Protein AF-0000000068500809 (afdb_homodimer)

Organism: Clostridioides difficile (strain 630) (NCBI:txid272563)

Solvent-accessible surface area (backbone atoms only — not comparable to full-atom values): 68711 Å² total; per-residue (Å²): 106,41,54,58,52,41,53,51,50,40,52,50,35,33,44,51,20,48,38,47,24,58,72,45,66,86,46,39,43,58,56,43,17,23,53,42,14,35,52,57,56,68,41,83,62,75,61,54,74,86,82,51,41,68,57,45,40,44,70,39,47,26,42,52,42,18,51,52,23,30,67,48,55,59,68,55,49,63,61,42,37,63,46,17,46,41,49,15,47,51,47,35,52,48,36,22,53,55,42,10,54,49,45,25,68,76,38,71,89,46,52,63,37,55,23,27,22,46,23,12,30,68,45,24,40,26,51,69,59,44,52,50,54,44,65,92,57,63,70,65,87,64,49,64,58,36,48,51,49,17,30,66,44,13,46,35,46,18,50,44,46,22,52,40,20,46,49,20,53,50,70,66,57,79,47,71,66,59,39,49,51,51,36,49,48,21,49,54,41,6,40,51,51,12,40,50,52,29,48,51,53,50,51,51,51,50,47,32,51,62,67,68,38,63,48,66,52,49,54,45,49,50,58,63,44,41,21,42,51,42,24,51,53,29,46,74,74,63,24,32,23,60,36,9,14,32,34,21,12,35,50,50,22,53,48,52,66,69,51,56,81,80,47,38,61,52,48,51,42,44,51,42,37,48,53,38,50,49,51,52,42,57,31,44,42,33,16,49,51,17,34,48,45,59,62,49,51,51,62,49,42,77,72,40,60,71,50,52,58,50,44,50,52,51,25,52,51,50,49,50,49,54,36,48,51,43,25,52,53,41,53,74,48,41,72,56,66,70,56,66,67,58,51,61,64,53,44,46,47,36,60,51,66,60,49,66,74,65,73,66,74,66,74,81,68,51,66,66,57,50,18,51,52,55,23,47,56,58,16,36,40,52,67,29,50,46,52,46,62,53,54,60,67,51,32,81,85,70,40,68,38,79,62,54,65,56,49,44,44,36,50,52,46,32,24,52,50,32,44,53,50,30,62,60,48,46,61,70,70,36,64,65,82,66,71,80,66,77,84,49,49,48,61,68,56,46,49,46,50,25,45,50,49,23,43,54,60,49,65,70,48,92,52,78,51,41,50,64,45,46,48,53,48,48,51,48,42,38,24,69,71,64,38,78,64,58,70,58,53,61,66,56,26,50,50,50,44,53,53,21,48,52,52,11,48,51,53,39,50,50,35,43,74,71,62,74,33,51,72,63,20,51,54,51,47,53,51,50,56,61,61,59,53,63,59,75,74,46,53,73,65,49,48,52,49,42,51,51,47,42,59,56,44,50,69,66,58,51,69,67,59,54,59,60,53,52,61,59,46,70,80,38,60,67,39,51,55,34,28,52,50,40,50,50,50,20,40,51,46,18,44,51,47,43,58,71,68,43,43,93,86,42,38,60,30,40,50,53,42,39,48,61,47,42,53,53,52,49,51,52,44,35,71,70,36,60,56,67,58,47,53,50,45,29,49,49,43,43,51,48,39,50,50,39,31,50,52,40,49,53,48,33,47,74,70,59,40,36,48,72,69,45,46,40,52,52,51,46,52,51,45,31,48,50,46,51,59,57,74,97,108,41,53,57,53,40,53,52,50,39,52,49,35,35,46,51,18,48,38,46,23,57,72,44,67,88,45,38,43,58,59,43,16,22,53,43,14,36,52,57,54,67,40,83,62,78,60,53,74,85,84,51,42,68,57,46,41,44,72,40,48,28,43,51,42,18,53,52,23,30,68,48,56,61,68,54,49,62,62,42,38,64,48,18,46,42,51,14,46,51,46,35,52,49,36,22,54,56,42,10,53,50,46,26,67,75,39,71,89,45,52,64,38,54,23,28,23,46,22,12,30,66,46,25,41,25,52,66,59,44,52,50,55,42,64,93,56,63,69,64,88,64,49,63,59,37,47,50,49,16,31,67,45,13,46,37,46,18,51,43,47,22,52,40,22,46,49,22,51,49,68,66,59,78,48,72,66,59,39,50,50,51,37,50,49,21,49,52,42,6,40,50,51,12,41,53,52,30,47,49,52,51,50,50,52,49,48,33,51,63,66,68,40,65,47,67,55,49,54,46,49,52,57,64,44,42,23,41,50,42,23,51,53,29,46,73,74,63,24,31,22,62,36,9,13,32,35,20,12,36,50,50,22,54,48,52,67,69,50,58,81,79,46,36,62,52,48,52,42,43,50,43,37,48,54,38,50,49,52,50,43,56,31,44,41,33,15,48,51,16,33,49,45,59,61,48,52,51,64,49,41,76,72,39,59,72,52,51,57,51,44,50,53,50,24,52,52,50,50,50,50,53,35,47,51,44,23,50,51,41,53,75,48,40,71,59,65,71,56,65,69,59,49,62,65,54,44,46,47,37,58,56,65,60,50,66,75,64,73,67,73,64,77,79,69,51,69,65,56,52,18,50,51,54,24,47,54,58,17,35,40,53,67,27,49,47,53,47,63,54,54,61,68,50,32,81,86,68,40,67,39,80,62,52,65,57,48,45,43,35,50,52,45,32,23,54,49,32,44,53,48,29,60,59,46,47,61,70,70,37,64,64,83,67,73,79,66,78,84,50,48,49,60,67,54,45,49,46,50,27,45,51,50,23,42,56,60,49,65,70,48,90,55,76,51,41,50,66,46,45,48,54,48,48,50,48,42,37,23,68,72,64,39,76,64,57,70,60,53,62,67,57,26,50,50,49,45,53,53,19,48,51,50,10,49,52,52,39,51,49,35,42,74,72,63,75,35,52,71,64,20,49,53,51,49,54,50,50,57,59,60,59,53,64,59,77,74,47,51,74,64,48,47,52,49,41,50,51,47,42,58,56,44,48,69,68,58,51,69,68,59,54,60,59,54,52,63,60,43,71,80,40,62,67,40,52,55,33,29,53,51,41,49,50,49,18,39,52,46,18,44,51,47,42,58,72,67,44,43,93,87,42,38,59,26,40,49,54,42,39,48,62,47,44,53,53,54,48,50,52,45,35,70,70,36,61,57,66,58,48,52,52,45,30,50,47,42,43,52,50,38,52,50,39,32,51,52,39,48,53,49,34,47,73,69,60,41,35,48,71,66,45,46,41,52,51,50,47,52,52,45,32,48,50,46,51,59,58,74,99

Radius of gyration: 35.89 Å; Cα contacts (8 Å, |Δi|>4): 1612; chains: 2; bounding box: 97×85×92 Å

InterPro domains:
  IPR006153 Cation/H+ exchanger, transmembrane domain [PF00999] (14-431)
  IPR018422 Cation/H+ exchanger, CPA1 family [PTHR10110] (4-666)

Nearest PDB structures (foldseek):
  8jd9-assembly1_B  TM=5.525E-01  e=4.318E-14  Arabidopsis thaliana
  8jda-assembly1_B  TM=8.285E-01  e=1.312E-09  Arabidopsis thaliana
  7dsv-assembly1_B  TM=8.008E-01  e=1.088E-09  Homo sapiens
  8pd9-assembly1_A  TM=5.130E-01  e=1.625E-12  Strongylocentrotus purpuratus
  6z3z-assembly1_A  TM=7.343E-01  e=6.519E-07  Equus caballus

Secondary structure (DSSP, 8-state):
-HHHHHHHHHHHHHHHHHHHHHHSTTS-HHHHHHHHHHHHHHSSS-------HHHHIIIIIHHHHHHHHHHS-HHHHHHTHHHHHIIIIIIHHHHHHHHHHHHHHH-TTS-HHHHHHHHHHTS---HHHHHHH-TTPPPPTTHHHHHHHHHHHHHHHHHHHHHHHHHHHHHS---HHHHHHHHHHHHHHHHHHHHHHHHHHHHHHHHHHHTT---HHHHHHHHHHHHHHHHHHHHHHTS-HHHHHHHHHHHHHHHHHHSTTT-HHHHHHHHHHHHHHHHHHHHHHHHHHHHHHHHHHHHHHTT-HHHHHHHHHHHHHHHHHHHHHHHHHHHHTHHHHH-----HHHHHHHHHTT------------HHHHHHHHHHT----HHHHHHHHTS-SB-TTSPBPTTHHHHHHHHHHHHHHHHHHHHHHHHHHH------------HHHHHHHHHHHHHHHHHT---GGGHHHHHHHHHHHHHHHH-TT----HHHHHHHHHHHHHHHHHHHHHHHHTTSS-HHHHHHHHHHHHHHHTTTSS-HHHHHHHHHHHHHHHHHHHHHHHHHHHHHHHH-HHHHHHHHHHHHHHHHHHHHHHHHT--SSSHHHHHHHHHHHHHHHHHHHHHHS-HHHHHHHHHHHHHHHHHHHHHHHHHHHHTT-S-HHHHHHHHHHHHHHHHHHHH-/-HHHHHHHHHHHHHHHHHHHHHHSTTS-HHHHHHHHHHHHHHSSS-------HHHHIIIIIHHHHHHHHHHS-HHHHHHTHHHHHIIIIIIHHHHHHHHHHHHHHH-TTS-HHHHHHHHHHTS---HHHHHHH-TTPPPPTTHHHHHHHHHHHHHHHHHHHHHHHHHHHHHS---HHHHHHHHHHHHHHHHHHHHHHHHHHHHHHHHHHHTT---HHHHHHHHHHHHHHHHHHHHHHTS-HHHHHHHHHHHHHHHHHHSTTT-HHHHHHHHHHHHHHHHHHHHHHHHHHHHHHHHHHHHHHTT-HHHHHHHHHHHHHHHHHHHHHHHHHHHHTHHHHH-----HHHHHHHHHTT------------HHHHHHHHHHT----HHHHHHHHTS-SB-TTSPBPTTHHHHHHHHHHHHHHHHHHHHHHHHHHH------------HHHHHHHHHHHHHHHHHT---GGGHHHHHHHHHHHHHHHH-TT----HHHHHHHHHHHHHHHHHHHHHHHHTTSS-HHHHHHHHHHHHHHHTTTSS-HHHHHHHHHHHHHHHHHHHHHHHHHHHHHHHH-HHHHHHHHHHHHHHHHHHHHHHHHT--SSSHHHHHHHHHHHHHHHHHHHHHHS-HHHHHHHHHHHHHHHHHHHHHHHHHHHHTT-S-HHHHHHHHHHHHHHHHHHHH-

Foldseek 3Di:
DLQVVLLVQLLVQLVVLVVVCVVVVLAFSLVSLLQSLQVSQPPPPPNDDPDDLVCLCLQFVLLLLLQLLLPQDPVLCVLQVVLLCCLQAVLLVCQLVVLLVVLCVLPVVDDSLVSSLLSLLLSAFDLVLVCRLQPVFDDPPSLNSSVSSNNSRNLLLSLLSNVLSLVCQQVVPDDVVVSVVSSVCQLVLLLVLLQVLLVVLVVVVVVCVVVVVDDLVVNLVSSSCSSSVQLVVSVVVPHRSSNSSSNSSNSNNVVCVVVVPDCVVSVVVSVVVSVVSSSSSVSSLSSNLSNCQVVLVVVVVVVPVVVLVSLLVSLVVSLVVSLVSQLVSCLVVVVSRLDSPDPVVNCVVCVVVVPPPPPPPPPPDDSNLNSNLSSLSRAHGRSSLSSLVNNDQARPVRHGRPCSSSSNSSSSSNNVVSSVSSSVVNCVSRVDPPPPPDDQDDLLRLLLVLLVQLLVVLVVPPDLLLVVLSLVSLLVNCCSVVNNPPPQPLVVLLVLLVVLLVQLLVVLVVCVVVVVADPLLNVVLVVVVVVLSVPSNDDPVVVVVVVVVVVVVCVPPVPPVVVVVVVVCVVPPVSVVRNVVSLVSSLVSSLVVLVVVDDPVNSNSSSVSNVSSSVVVVVVVCVVDVVVVSVVVSLVSNVVSLVSSLVSLVVCVVVPSHDPVSSVVSNVVSVVVVVVSVVD/DLQVVLLVQLLVQLVVLVVVCVVVVLAFSLVSLLQSLQVVLVPPPPNDDPDDLVCLCLQFVLLLLLQLLLPQDPVLCVLQVVLLCCLQAVLLVCQLVVLLVVLCVLPVVDDSLVSSLLSLLLSAFDLVLVCRLQPPFDDPPSLNSSVSSNNSRNLLLSLLSNVLSLVCLQVVPDDPVVSVVSSVCQLVLLLVLLQVLLVVLVVVVVVCVVVVVDDLVVNLVSSSCSSSVQLVVSVVVPHRSSNSSSNSSNSNNVVCVVVVPDCVVSVVVSVVVSVVSSSSSVSSLSSNLSNCQVVLVVVVVVPPVVVLVSLLVSLVVSLVVSLVSQLVSCLVCVVSRPDSPPPVVNCVVCVVVVPPPPPPPPPPDDSNLNSNLRSLSRAHGRSSLSSLVNNDQARPVRHGRPCSSSSNSSSSSNNVVSSVSSSPVNCVSRVDPPPPPDDQDDLLRLLLVLLVQLLVVLVVPPDLLLVVVSLVSLLVNCCSVVNNPPPQPLVVLLVLLVVLLVQLLVVLVVCVVVVVADPLLNVVLVVVVVVLSVPSNDDPVVVVVVVVVVVVVCVPPVPPVVVVVVVVVVPCPVSVVRNVVSLVSSLVSSLVVLVVVDDPVNSNSSSVSNVSSSVVVVVVVCVVDVVVVSVVVSLVSNVSSLVSSLVSLVVCVVVPSHDPVSSVVSNVVSVVVVVVSVVD

Structure (mmCIF, N/CA/C/O backbone):
data_AF-0000000068500809-model_v1
#
loop_
_entity.id
_entity.type
_entity.pdbx_description
1 polymer 'Na(+)/H(+) antiporter'
#
loop_
_atom_site.group_PDB
_atom_site.id
_atom_site.type_symbol
_atom_site.label_atom_id
_atom_site.label_alt_id
_atom_site.label_comp_id
_atom_sit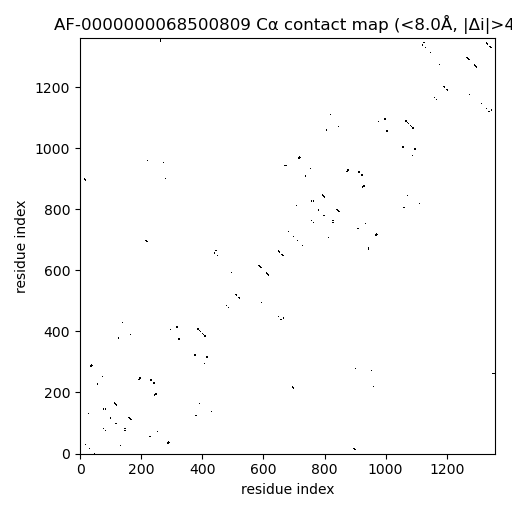e.label_asym_id
_atom_site.label_entity_id
_atom_site.label_seq_id
_atom_site.pdbx_PDB_ins_code
_atom_site.Cartn_x
_atom_site.Cartn_y
_atom_site.Cartn_z
_atom_site.occupancy
_atom_site.B_iso_or_equiv
_atom_site.auth_seq_id
_atom_site.auth_comp_id
_atom_site.auth_asym_id
_atom_site.auth_atom_id
_atom_site.pdbx_PDB_model_num
ATOM 1 N N . MET A 1 1 ? -21.094 3.062 11.344 1 70.94 1 MET A N 1
ATOM 2 C CA . MET A 1 1 ? -20.078 2.77 12.352 1 70.94 1 MET A CA 1
ATOM 3 C C . MET A 1 1 ? -19.938 1.265 12.562 1 70.94 1 MET A C 1
ATOM 5 O O . MET A 1 1 ? -18.828 0.755 12.719 1 70.94 1 MET A O 1
ATOM 9 N N . SER A 1 2 ? -21.031 0.641 12.391 1 75.81 2 SER A N 1
ATOM 10 C CA . SER A 1 2 ? -21 -0.795 12.648 1 75.81 2 SER A CA 1
ATOM 11 C C . SER A 1 2 ? -20.172 -1.526 11.594 1 75.81 2 SER A C 1
ATOM 13 O O . SER A 1 2 ? -19.391 -2.422 11.922 1 75.81 2 SER A O 1
ATOM 15 N N . ILE A 1 3 ? -20.219 -1.052 10.383 1 78.81 3 ILE A N 1
ATOM 16 C CA . ILE A 1 3 ? -19.5 -1.703 9.297 1 78.81 3 ILE A CA 1
ATOM 17 C C . ILE A 1 3 ? -18 -1.456 9.461 1 78.81 3 ILE A C 1
ATOM 19 O O . ILE A 1 3 ? -17.188 -2.357 9.234 1 78.81 3 ILE A O 1
ATOM 23 N N . LEU A 1 4 ? -17.719 -0.268 9.891 1 80.75 4 LEU A N 1
ATOM 24 C CA . LEU A 1 4 ? -16.312 0.095 10.07 1 80.75 4 LEU A CA 1
ATOM 25 C C . LEU A 1 4 ? -15.68 -0.714 11.195 1 80.75 4 LEU A C 1
ATOM 27 O O . LEU A 1 4 ? -14.547 -1.19 11.062 1 80.75 4 LEU A O 1
ATOM 31 N N . VAL A 1 5 ? -16.422 -0.906 12.25 1 83.31 5 VAL A N 1
ATOM 32 C CA . VAL A 1 5 ? -15.93 -1.656 13.398 1 83.31 5 VAL A CA 1
ATOM 33 C C . VAL A 1 5 ? -15.719 -3.117 13.008 1 83.31 5 VAL A C 1
ATOM 35 O O . VAL A 1 5 ? -14.75 -3.746 13.438 1 83.31 5 VAL A O 1
ATOM 38 N N . THR A 1 6 ? -16.656 -3.598 12.242 1 85.38 6 THR A N 1
ATOM 39 C CA . THR A 1 6 ? -16.531 -4.973 11.773 1 85.38 6 THR A CA 1
ATOM 40 C C . THR A 1 6 ? -15.297 -5.129 10.891 1 85.38 6 THR A C 1
ATOM 42 O O . THR A 1 6 ? -14.555 -6.105 11.023 1 85.38 6 THR A O 1
ATOM 45 N N . LEU A 1 7 ? -15.094 -4.188 10 1 85.88 7 LEU A N 1
ATOM 46 C CA . LEU A 1 7 ? -13.945 -4.246 9.102 1 85.88 7 LEU A CA 1
ATOM 47 C C . LEU A 1 7 ? -12.641 -4.18 9.891 1 85.88 7 LEU A C 1
ATOM 49 O O . LEU A 1 7 ? -11.688 -4.895 9.578 1 85.88 7 LEU A O 1
ATOM 53 N N . LEU A 1 8 ? -12.648 -3.379 10.898 1 87.19 8 LEU A N 1
ATOM 54 C CA . LEU A 1 8 ? -11.469 -3.271 11.758 1 87.19 8 LEU A CA 1
ATOM 55 C C . LEU A 1 8 ? -11.25 -4.555 12.547 1 87.19 8 LEU A C 1
ATOM 57 O O . LEU A 1 8 ? -10.109 -4.977 12.758 1 87.19 8 LEU A O 1
ATOM 61 N N . GLY A 1 9 ? -12.359 -5.117 13.023 1 88.81 9 GLY A N 1
ATOM 62 C CA . GLY A 1 9 ? -12.273 -6.395 13.711 1 88.81 9 GLY A CA 1
ATOM 63 C C . GLY A 1 9 ? -11.703 -7.5 12.852 1 88.81 9 GLY A C 1
ATOM 64 O O . GLY A 1 9 ? -10.883 -8.297 13.312 1 88.81 9 GLY A O 1
ATOM 65 N N . LEU A 1 10 ? -12.102 -7.504 11.609 1 91.19 10 LEU A N 1
ATOM 66 C CA . LEU A 1 10 ? -11.609 -8.508 10.68 1 91.19 10 LEU A CA 1
ATOM 67 C C . LEU A 1 10 ? -10.109 -8.328 10.422 1 91.19 10 LEU A C 1
ATOM 69 O O . LEU A 1 10 ? -9.375 -9.305 10.305 1 91.19 10 LEU A O 1
ATOM 73 N N . LEU A 1 11 ? -9.711 -7.066 10.32 1 92 11 LEU A N 1
ATOM 74 C CA . LEU A 1 11 ? -8.297 -6.781 10.109 1 92 11 LEU A CA 1
ATOM 75 C C . LEU A 1 11 ? -7.465 -7.219 11.305 1 92 11 LEU A C 1
ATOM 77 O O . LEU A 1 11 ? -6.363 -7.746 11.141 1 92 11 LEU A O 1
ATOM 81 N N . VAL A 1 12 ? -7.973 -7.027 12.477 1 92.38 12 VAL A N 1
ATOM 82 C CA . VAL A 1 12 ? -7.289 -7.445 13.703 1 92.38 12 VAL A CA 1
ATOM 83 C C . VAL A 1 12 ? -7.176 -8.969 13.734 1 92.38 12 VAL A C 1
ATOM 85 O O . VAL A 1 12 ? -6.125 -9.508 14.086 1 92.38 12 VAL A O 1
ATOM 88 N N . CYS A 1 13 ? -8.227 -9.594 13.344 1 93.94 13 CYS A N 1
ATOM 89 C CA . CYS A 1 13 ? -8.219 -11.047 13.289 1 93.94 13 CYS A CA 1
ATOM 90 C C . CYS A 1 13 ? -7.16 -11.555 12.312 1 93.94 13 CYS A C 1
ATOM 92 O O . CYS A 1 13 ? -6.48 -12.539 12.586 1 93.94 13 CYS A O 1
ATOM 94 N N . THR A 1 14 ? -7.074 -10.891 11.195 1 92.44 14 THR A N 1
ATOM 95 C CA . THR A 1 14 ? -6.09 -11.273 10.195 1 92.44 14 THR A CA 1
ATOM 96 C C . THR A 1 14 ? -4.676 -11.148 10.75 1 92.44 14 THR A C 1
ATOM 98 O O . THR A 1 14 ? -3.838 -12.023 10.531 1 92.44 14 THR A O 1
ATOM 101 N N . THR A 1 15 ? -4.398 -10.133 11.516 1 93.06 15 THR A N 1
ATOM 102 C CA . THR A 1 15 ? -3.07 -9.906 12.078 1 93.06 15 THR A CA 1
ATOM 103 C C . THR A 1 15 ? -2.771 -10.906 13.188 1 93.06 15 THR A C 1
ATOM 105 O O . THR A 1 15 ? -1.678 -11.469 13.25 1 93.06 15 THR A O 1
ATOM 108 N N . ILE A 1 16 ? -3.742 -11.188 13.984 1 93.88 16 ILE A N 1
ATOM 109 C CA . ILE A 1 16 ? -3.564 -12.125 15.086 1 93.88 16 ILE A CA 1
ATOM 110 C C . ILE A 1 16 ? -3.363 -13.539 14.539 1 93.88 16 ILE A C 1
ATOM 112 O O . ILE A 1 16 ? -2.553 -14.305 15.062 1 93.88 16 ILE A O 1
ATOM 116 N N . SER A 1 17 ? -4.141 -13.844 13.531 1 93.62 17 SER A N 1
ATOM 117 C CA . SER A 1 17 ? -4.016 -15.156 12.914 1 93.62 17 SER A CA 1
ATOM 118 C C . SER A 1 17 ? -2.604 -15.391 12.383 1 93.62 17 SER A C 1
ATOM 120 O O . SER A 1 17 ? -2.084 -16.5 12.461 1 93.62 17 SER A O 1
ATOM 122 N N . THR A 1 18 ? -2.027 -14.367 11.812 1 90.62 18 THR A N 1
ATOM 123 C CA . THR A 1 18 ? -0.674 -14.484 11.281 1 90.62 18 THR A CA 1
ATOM 124 C C . THR A 1 18 ? 0.322 -14.766 12.406 1 90.62 18 THR A C 1
ATOM 126 O O . THR A 1 18 ? 1.259 -15.547 12.227 1 90.62 18 THR A O 1
ATOM 129 N N . VAL A 1 19 ? 0.139 -14.18 13.562 1 90.62 19 VAL A N 1
ATOM 130 C CA . VAL A 1 19 ? 1 -14.406 14.719 1 90.62 19 VAL A CA 1
ATOM 131 C C . VAL A 1 19 ? 0.895 -15.867 15.164 1 90.62 19 VAL A C 1
ATOM 133 O O . VAL A 1 19 ? 1.911 -16.516 15.406 1 90.62 19 VAL A O 1
ATOM 136 N N . PHE A 1 20 ? -0.314 -16.344 15.156 1 90.94 20 PHE A N 1
ATOM 137 C CA . PHE A 1 20 ? -0.54 -17.719 15.586 1 90.94 20 PHE A CA 1
ATOM 138 C C . PHE A 1 20 ? 0.049 -18.703 14.578 1 90.94 20 PHE A C 1
ATOM 140 O O . PHE A 1 20 ? 0.59 -19.734 14.961 1 90.94 20 PHE A O 1
ATOM 147 N N . SER A 1 21 ? -0.131 -18.391 13.344 1 87.62 21 SER A N 1
ATOM 148 C CA . SER A 1 21 ? 0.376 -19.281 12.305 1 87.62 21 SER A CA 1
ATOM 149 C C . SER A 1 21 ? 1.896 -19.391 12.367 1 87.62 21 SER A C 1
ATOM 151 O O . SER A 1 21 ? 2.459 -20.438 12.039 1 87.62 21 SER A O 1
ATOM 153 N N . LYS A 1 22 ? 2.521 -18.312 12.711 1 82.12 22 LYS A N 1
ATOM 154 C CA . LYS A 1 22 ? 3.979 -18.328 12.82 1 82.12 22 LYS A CA 1
ATOM 155 C C . LYS A 1 22 ? 4.426 -19.047 14.094 1 82.12 22 LYS A C 1
ATOM 157 O O . LYS A 1 22 ? 5.469 -19.719 14.102 1 82.12 22 LYS A O 1
ATOM 162 N N . LYS A 1 23 ? 3.664 -18.875 15.086 1 84.81 23 LYS A N 1
ATOM 163 C CA . LYS A 1 23 ? 3.99 -19.547 16.344 1 84.81 23 LYS A CA 1
ATOM 164 C C . LYS A 1 23 ? 3.773 -21.047 16.234 1 84.81 23 LYS A C 1
ATOM 166 O O . LYS A 1 23 ? 4.605 -21.844 16.688 1 84.81 23 LYS A O 1
ATOM 171 N N . TRP A 1 24 ? 2.584 -21.359 15.664 1 84.31 24 TRP A N 1
ATOM 172 C CA . TRP A 1 24 ? 2.254 -22.766 15.438 1 84.31 24 TRP A CA 1
ATOM 173 C C . TRP A 1 24 ? 2.148 -23.062 13.945 1 84.31 24 TRP A C 1
ATOM 175 O O . TRP A 1 24 ? 1.054 -23.047 13.375 1 84.31 24 TRP A O 1
ATOM 185 N N . SER A 1 25 ? 3.209 -23.406 13.359 1 76.06 25 SER A N 1
ATOM 186 C CA . SER A 1 25 ? 3.332 -23.484 11.906 1 76.06 25 SER A CA 1
ATOM 187 C C . SER A 1 25 ? 2.697 -24.766 11.375 1 76.06 25 SER A C 1
ATOM 189 O O . SER A 1 25 ? 2.576 -24.953 10.164 1 76.06 25 SER A O 1
ATOM 191 N N . ASN A 1 26 ? 2.156 -25.609 12.211 1 74.44 26 ASN A N 1
ATOM 192 C CA . ASN A 1 26 ? 1.588 -26.875 11.758 1 74.44 26 ASN A CA 1
ATOM 193 C C . ASN A 1 26 ? 0.196 -26.688 11.164 1 74.44 26 ASN A C 1
ATOM 195 O O . ASN A 1 26 ? -0.292 -27.547 10.43 1 74.44 26 ASN A O 1
ATOM 199 N N . ILE A 1 27 ? -0.386 -25.594 11.531 1 81.56 27 ILE A N 1
ATOM 200 C CA . ILE A 1 27 ? -1.729 -25.312 11.039 1 81.56 27 ILE A CA 1
ATOM 201 C C . ILE A 1 27 ? -1.672 -24.172 10.016 1 81.56 27 ILE A C 1
ATOM 203 O O . ILE A 1 27 ? -1.026 -23.156 10.242 1 81.56 27 ILE A O 1
ATOM 207 N N . PRO A 1 28 ? -2.32 -24.422 8.906 1 80.38 28 PRO A N 1
ATOM 208 C CA . PRO A 1 28 ? -2.311 -23.391 7.867 1 80.38 28 PRO A CA 1
ATOM 209 C C . PRO A 1 28 ? -2.934 -22.078 8.336 1 80.38 28 PRO A C 1
ATOM 211 O O . PRO A 1 28 ? -3.871 -22.094 9.133 1 80.38 28 PRO A O 1
ATOM 214 N N . LEU A 1 29 ? -2.469 -21 7.848 1 86.19 29 LEU A N 1
ATOM 215 C CA . LEU A 1 29 ? -2.904 -19.641 8.18 1 86.19 29 LEU A CA 1
ATOM 216 C C . LEU A 1 29 ? -4.41 -19.5 7.988 1 86.19 29 LEU A C 1
ATOM 218 O O . LEU A 1 29 ? -5.086 -18.875 8.805 1 86.19 29 LEU A O 1
ATOM 222 N N . ALA A 1 30 ? -4.992 -20.125 6.996 1 84 30 ALA A N 1
ATOM 223 C CA . ALA A 1 30 ? -6.402 -20 6.641 1 84 30 ALA A CA 1
ATOM 224 C C . ALA A 1 30 ? -7.301 -20.5 7.766 1 84 30 ALA A C 1
ATOM 226 O O . ALA A 1 30 ? -8.359 -19.922 8.031 1 84 30 ALA A O 1
ATOM 227 N N . ILE A 1 31 ? -6.891 -21.516 8.438 1 87.25 31 ILE A N 1
ATOM 228 C CA . ILE A 1 31 ? -7.695 -22.094 9.5 1 87.25 31 ILE A CA 1
ATOM 229 C C . ILE A 1 31 ? -7.734 -21.141 10.695 1 87.25 31 ILE A C 1
ATOM 231 O O . ILE A 1 31 ? -8.789 -20.953 11.305 1 87.25 31 ILE A O 1
ATOM 235 N N . TYR A 1 32 ? -6.598 -20.609 11.008 1 91.38 32 TYR A N 1
ATOM 236 C CA . TYR A 1 32 ? -6.57 -19.625 12.086 1 91.38 32 TYR A CA 1
ATOM 237 C C . TYR A 1 32 ? -7.484 -18.453 11.781 1 91.38 32 TYR A C 1
ATOM 239 O O . TYR A 1 32 ? -8.188 -17.938 12.664 1 91.38 32 TYR A O 1
ATOM 247 N N . GLN A 1 33 ? -7.453 -18.016 10.547 1 91.25 33 GLN A N 1
ATOM 248 C CA . GLN A 1 33 ? -8.273 -16.891 10.125 1 91.25 33 GLN A CA 1
ATOM 249 C C . GLN A 1 33 ? -9.758 -17.203 10.25 1 91.25 33 GLN A C 1
ATOM 251 O O . GLN A 1 33 ? -10.539 -16.391 10.75 1 91.25 33 GLN A O 1
ATOM 256 N N . ILE A 1 34 ? -10.117 -18.375 9.891 1 89.62 34 ILE A N 1
ATOM 257 C CA . ILE A 1 34 ? -11.516 -18.781 9.945 1 89.62 34 ILE A CA 1
ATOM 258 C C . ILE A 1 34 ? -11.961 -18.906 11.398 1 89.62 34 ILE A C 1
ATOM 260 O O . ILE A 1 34 ? -13.031 -18.406 11.773 1 89.62 34 ILE A O 1
ATOM 264 N N . VAL A 1 35 ? -11.172 -19.484 12.25 1 93 35 VAL A N 1
ATOM 265 C CA . VAL A 1 35 ? -11.508 -19.688 13.656 1 93 35 VAL A CA 1
ATOM 266 C C . VAL A 1 35 ? -11.672 -18.328 14.336 1 93 35 VAL A C 1
ATOM 268 O O . VAL A 1 35 ? -12.633 -18.125 15.086 1 93 35 VAL A O 1
ATOM 271 N N . LEU A 1 36 ? -10.789 -17.484 14.055 1 94.5 36 LEU A N 1
ATOM 272 C CA . LEU A 1 36 ? -10.875 -16.172 14.672 1 94.5 36 LEU A CA 1
ATOM 273 C C . LEU A 1 36 ? -12.078 -15.391 14.141 1 94.5 36 LEU A C 1
ATOM 275 O O . LEU A 1 36 ? -12.672 -14.594 14.859 1 94.5 36 LEU A O 1
ATOM 279 N N . GLY A 1 37 ? -12.391 -15.562 12.867 1 92.06 37 GLY A N 1
ATOM 280 C CA . GLY A 1 37 ? -13.617 -14.984 12.328 1 92.06 37 GLY A CA 1
ATOM 281 C C . GLY A 1 37 ? -14.867 -15.453 13.047 1 92.06 37 GLY A C 1
ATOM 282 O O . GLY A 1 37 ? -15.773 -14.664 13.312 1 92.06 37 GLY A O 1
ATOM 283 N N . ILE A 1 38 ? -14.844 -16.703 13.414 1 90.81 38 ILE A N 1
ATOM 284 C CA . ILE A 1 38 ? -15.961 -17.281 14.156 1 90.81 38 ILE A CA 1
ATOM 285 C C . ILE A 1 38 ? -16.047 -16.641 15.539 1 90.81 38 ILE A C 1
ATOM 287 O O . ILE A 1 38 ? -17.125 -16.25 15.984 1 90.81 38 ILE A O 1
ATOM 291 N N . ILE A 1 39 ? -14.922 -16.531 16.109 1 93.19 39 ILE A N 1
ATOM 292 C CA . ILE A 1 39 ? -14.867 -15.961 17.453 1 93.19 39 ILE A CA 1
ATOM 293 C C . ILE A 1 39 ? -15.352 -14.516 17.422 1 93.19 39 ILE A C 1
ATOM 295 O O . ILE A 1 39 ? -16.078 -14.07 18.312 1 93.19 39 ILE A O 1
ATOM 299 N N . LEU A 1 40 ? -14.969 -13.812 16.375 1 90.38 40 LEU A N 1
ATOM 300 C CA . LEU A 1 40 ? -15.375 -12.422 16.234 1 90.38 40 LEU A CA 1
ATOM 301 C C . LEU A 1 40 ? -16.891 -12.305 16.125 1 90.38 40 LEU A C 1
ATOM 303 O O . LEU A 1 40 ? -17.484 -11.352 16.625 1 90.38 40 LEU A O 1
ATOM 307 N N . SER A 1 41 ? -17.484 -13.188 15.492 1 87.75 41 SER A N 1
ATOM 308 C CA . SER A 1 41 ? -18.922 -13.164 15.266 1 87.75 41 SER A CA 1
ATOM 309 C C . SER A 1 41 ? -19.703 -13.43 16.547 1 87.75 41 SER A C 1
ATOM 311 O O . SER A 1 41 ? -20.828 -12.977 16.719 1 87.75 41 SER A O 1
ATOM 313 N N . ILE A 1 42 ? -19.141 -14.133 17.406 1 86.12 42 ILE A N 1
ATOM 314 C CA . ILE A 1 42 ? -19.812 -14.531 18.625 1 86.12 42 ILE A CA 1
ATOM 315 C C . ILE A 1 42 ? -19.625 -13.461 19.703 1 86.12 42 ILE A C 1
ATOM 317 O O . ILE A 1 42 ? -20.438 -13.328 20.609 1 86.12 42 ILE A O 1
ATOM 321 N N . LEU A 1 43 ? -18.625 -12.648 19.5 1 83.31 43 LEU A N 1
ATOM 322 C CA . LEU A 1 43 ? -18.375 -11.586 20.469 1 83.31 43 LEU A CA 1
ATOM 323 C C . LEU A 1 43 ? -19.516 -10.594 20.5 1 83.31 43 LEU A C 1
ATOM 325 O O . LEU A 1 43 ? -20.156 -10.352 19.484 1 83.31 43 LEU A O 1
ATOM 329 N N . PRO A 1 44 ? -19.938 -10.148 21.531 1 68.38 44 PRO A N 1
ATOM 330 C CA . PRO A 1 44 ? -21.125 -9.328 21.734 1 68.38 44 PRO A CA 1
ATOM 331 C C . PRO A 1 44 ? -21.016 -7.941 21.109 1 68.38 44 PRO A C 1
ATOM 333 O O . PRO A 1 44 ? -21.922 -7.117 21.25 1 68.38 44 PRO A O 1
ATOM 336 N N . PHE A 1 45 ? -20.047 -7.758 20.406 1 65.25 45 PHE A N 1
ATOM 337 C CA . PHE A 1 45 ? -20 -6.43 19.812 1 65.25 45 PHE A CA 1
ATOM 338 C C . PHE A 1 45 ? -20.875 -6.359 18.578 1 65.25 45 PHE A C 1
ATOM 340 O O . PHE A 1 45 ? -21.062 -7.359 17.875 1 65.25 45 PHE A O 1
ATOM 347 N N . LYS A 1 46 ? -22.031 -5.715 18.672 1 61.69 46 LYS A N 1
ATOM 348 C CA . LYS A 1 46 ? -23.031 -5.59 17.609 1 61.69 46 LYS A CA 1
ATOM 349 C C . LYS A 1 46 ? -22.391 -5.398 16.25 1 61.69 46 LYS A C 1
ATOM 351 O O . LYS A 1 46 ? -22.406 -4.297 15.695 1 61.69 46 LYS A O 1
ATOM 356 N N . PHE A 1 47 ? -21.672 -6.504 15.914 1 64.69 47 PHE A N 1
ATOM 357 C CA . PHE A 1 47 ? -21.109 -6.445 14.57 1 64.69 47 PHE A CA 1
ATOM 358 C C . PHE A 1 47 ? -22.156 -6.766 13.523 1 64.69 47 PHE A C 1
ATOM 360 O O . PHE A 1 47 ? -22.891 -7.746 13.648 1 64.69 47 PHE A O 1
ATOM 367 N N . SER A 1 48 ? -22.922 -5.746 13 1 63.78 48 SER A N 1
ATOM 368 C CA . SER A 1 48 ? -23.844 -6.047 11.922 1 63.78 48 SER A CA 1
ATOM 369 C C . SER A 1 48 ? -23.188 -5.875 10.555 1 63.78 48 SER A C 1
ATOM 371 O O . SER A 1 48 ? -22.5 -4.879 10.32 1 63.78 48 SER A O 1
ATOM 373 N N . PHE A 1 49 ? -22.891 -7.023 9.969 1 64.19 49 PHE A N 1
ATOM 374 C CA . PHE A 1 49 ? -22.297 -6.938 8.641 1 64.19 49 PHE A CA 1
ATOM 375 C C . PHE A 1 49 ? -23.312 -7.293 7.562 1 64.19 49 PHE A C 1
ATOM 377 O O . PHE A 1 49 ? -23.828 -8.406 7.543 1 64.19 49 PHE A O 1
ATOM 384 N N . SER A 1 50 ? -23.906 -6.152 7.004 1 69.31 50 SER A N 1
ATOM 385 C CA . SER A 1 50 ? -24.688 -6.457 5.812 1 69.31 50 SER A CA 1
ATOM 386 C C . SER A 1 50 ? -23.797 -6.832 4.637 1 69.31 50 SER A C 1
ATOM 388 O O . SER A 1 50 ? -23.203 -5.957 3.994 1 69.31 50 SER A O 1
ATOM 390 N N . PHE A 1 51 ? -23.641 -8.156 4.453 1 70.62 51 PHE A N 1
ATOM 391 C CA . PHE A 1 51 ? -22.766 -8.688 3.41 1 70.62 51 PHE A CA 1
ATOM 392 C C . PHE A 1 51 ? -23.375 -8.453 2.029 1 70.62 51 PHE A C 1
ATOM 394 O O . PHE A 1 51 ? -24.5 -8.875 1.764 1 70.62 51 PHE A O 1
ATOM 401 N N . ASN A 1 52 ? -22.781 -7.59 1.244 1 78.06 52 ASN A N 1
ATOM 402 C CA . ASN A 1 52 ? -23.141 -7.43 -0.159 1 78.06 52 ASN A CA 1
ATOM 403 C C . ASN A 1 52 ? -22.188 -8.172 -1.079 1 78.06 52 ASN A C 1
ATOM 405 O O . ASN A 1 52 ? -21.047 -7.75 -1.267 1 78.06 52 ASN A O 1
ATOM 409 N N . PRO A 1 53 ? -22.641 -9.328 -1.662 1 76 53 PRO A N 1
ATOM 410 C CA . PRO A 1 53 ? -21.75 -10.164 -2.479 1 76 53 PRO A CA 1
ATOM 411 C C . PRO A 1 53 ? -21.125 -9.406 -3.645 1 76 53 PRO A C 1
ATOM 413 O O . PRO A 1 53 ? -19.984 -9.68 -4.02 1 76 53 PRO A O 1
ATOM 416 N N . GLU A 1 54 ? -21.891 -8.5 -4.215 1 78.56 54 GLU A N 1
ATOM 417 C CA . GLU A 1 54 ? -21.375 -7.758 -5.355 1 78.56 54 GLU A CA 1
ATOM 418 C C . GLU A 1 54 ? -20.172 -6.895 -4.957 1 78.56 54 GLU A C 1
ATOM 420 O O . GLU A 1 54 ? -19.172 -6.84 -5.676 1 78.56 54 GLU A O 1
ATOM 425 N N . ILE A 1 55 ? -20.297 -6.293 -3.795 1 82.75 55 ILE A N 1
ATOM 426 C CA . ILE A 1 55 ? -19.219 -5.445 -3.301 1 82.75 55 ILE A CA 1
ATOM 427 C C . ILE A 1 55 ? -18 -6.301 -2.951 1 82.75 55 ILE A C 1
ATOM 429 O O . ILE A 1 55 ? -16.859 -5.898 -3.184 1 82.75 55 ILE A O 1
ATOM 433 N N . PHE A 1 56 ? -18.297 -7.441 -2.465 1 82.44 56 PHE A N 1
ATOM 434 C CA . PHE A 1 56 ? -17.234 -8.359 -2.084 1 82.44 56 PHE A CA 1
ATOM 435 C C . PHE A 1 56 ? -16.438 -8.805 -3.307 1 82.44 56 PHE A C 1
ATOM 437 O O . PHE A 1 56 ? -15.211 -8.828 -3.273 1 82.44 56 PHE A O 1
ATOM 444 N N . VAL A 1 57 ? -17.141 -9.109 -4.344 1 82.12 57 VAL A N 1
ATOM 445 C CA . VAL A 1 57 ? -16.469 -9.586 -5.547 1 82.12 57 VAL A CA 1
ATOM 446 C C . VAL A 1 57 ? -15.672 -8.453 -6.18 1 82.12 57 VAL A C 1
ATOM 448 O O . VAL A 1 57 ? -14.5 -8.633 -6.535 1 82.12 57 VAL A O 1
ATOM 451 N N . ILE A 1 58 ? -16.234 -7.293 -6.223 1 87 58 ILE A N 1
ATOM 452 C CA . ILE A 1 58 ? -15.625 -6.16 -6.906 1 87 58 ILE A CA 1
ATOM 453 C C . ILE A 1 58 ? -14.422 -5.668 -6.105 1 87 58 ILE A C 1
ATOM 455 O O . ILE A 1 58 ? -13.367 -5.379 -6.676 1 87 58 ILE A O 1
ATOM 459 N N . CYS A 1 59 ? -14.539 -5.637 -4.777 1 88.12 59 CYS A N 1
ATOM 460 C CA . CYS A 1 59 ? -13.531 -4.965 -3.965 1 88.12 59 CYS A CA 1
ATOM 461 C C . CYS A 1 59 ? -12.469 -5.945 -3.484 1 88.12 59 CYS A C 1
ATOM 463 O O . CYS A 1 59 ? -11.344 -5.551 -3.17 1 88.12 59 CYS A O 1
ATOM 465 N N . ILE A 1 60 ? -12.797 -7.223 -3.449 1 88.06 60 ILE A N 1
ATOM 466 C CA . ILE A 1 60 ? -11.859 -8.164 -2.838 1 88.06 60 ILE A CA 1
ATOM 467 C C . ILE A 1 60 ? -11.391 -9.172 -3.881 1 88.06 60 ILE A C 1
ATOM 469 O O . ILE A 1 60 ? -10.195 -9.281 -4.156 1 88.06 60 ILE A O 1
ATOM 473 N N . ILE A 1 61 ? -12.258 -9.781 -4.59 1 84.12 61 ILE A N 1
ATOM 474 C CA . ILE A 1 61 ? -11.93 -10.891 -5.477 1 84.12 61 ILE A CA 1
ATOM 475 C C . ILE A 1 61 ? -11.289 -10.352 -6.754 1 84.12 61 ILE A C 1
ATOM 477 O O . ILE A 1 61 ? -10.273 -10.883 -7.215 1 84.12 61 ILE A O 1
ATOM 481 N N . ALA A 1 62 ? -11.898 -9.32 -7.324 1 90.19 62 ALA A N 1
ATOM 482 C CA . ALA A 1 62 ? -11.422 -8.773 -8.594 1 90.19 62 ALA A CA 1
ATOM 483 C C . ALA A 1 62 ? -9.961 -8.336 -8.484 1 90.19 62 ALA A C 1
ATOM 485 O O . ALA A 1 62 ? -9.125 -8.734 -9.297 1 90.19 62 ALA A O 1
ATOM 486 N N . PRO A 1 63 ? -9.641 -7.602 -7.434 1 92.5 63 PRO A N 1
ATOM 487 C CA . PRO A 1 63 ? -8.234 -7.215 -7.316 1 92.5 63 PRO A CA 1
ATOM 488 C C . PRO A 1 63 ? -7.312 -8.406 -7.102 1 92.5 63 PRO A C 1
ATOM 490 O O . PRO A 1 63 ? -6.18 -8.414 -7.598 1 92.5 63 PRO A O 1
ATOM 493 N N . LEU A 1 64 ? -7.723 -9.359 -6.348 1 87.88 64 LEU A N 1
ATOM 494 C CA . LEU A 1 64 ? -6.91 -10.539 -6.102 1 87.88 64 LEU A CA 1
ATOM 495 C C . LEU A 1 64 ? -6.637 -11.289 -7.402 1 87.88 64 LEU A C 1
ATOM 497 O O . LEU A 1 64 ? -5.496 -11.68 -7.672 1 87.88 64 LEU A O 1
ATOM 501 N N . LEU A 1 65 ? -7.645 -11.438 -8.203 1 87.06 65 LEU A N 1
ATOM 502 C CA . LEU A 1 65 ? -7.516 -12.141 -9.469 1 87.06 65 LEU A CA 1
ATOM 503 C C . LEU A 1 65 ? -6.645 -11.344 -10.438 1 87.06 65 LEU A C 1
ATOM 505 O O . LEU A 1 65 ? -5.891 -11.93 -11.227 1 87.06 65 LEU A O 1
ATOM 509 N N . PHE A 1 66 ? -6.801 -10.023 -10.43 1 92.38 66 PHE A N 1
ATOM 510 C CA . PHE A 1 66 ? -5.969 -9.156 -11.258 1 92.38 66 PHE A CA 1
ATOM 511 C C . PHE A 1 66 ? -4.496 -9.336 -10.914 1 92.38 66 PHE A C 1
ATOM 513 O O . PHE A 1 66 ? -3.654 -9.445 -11.812 1 92.38 66 PHE A O 1
ATOM 520 N N . SER A 1 67 ? -4.266 -9.359 -9.594 1 90.06 67 SER A N 1
ATOM 521 C CA . SER A 1 67 ? -2.891 -9.523 -9.133 1 90.06 67 SER A CA 1
ATOM 522 C C . SER A 1 67 ? -2.33 -10.883 -9.531 1 90.06 67 SER A C 1
ATOM 524 O O . SER A 1 67 ? -1.176 -10.984 -9.945 1 90.06 67 SER A O 1
ATOM 526 N N . GLU A 1 68 ? -3.074 -11.938 -9.422 1 84.31 68 GLU A N 1
ATOM 527 C CA . GLU A 1 68 ? -2.646 -13.281 -9.82 1 84.31 68 GLU A CA 1
ATOM 528 C C . GLU A 1 68 ? -2.375 -13.352 -11.32 1 84.31 68 GLU A C 1
ATOM 530 O O . GLU A 1 68 ? -1.418 -14 -11.75 1 84.31 68 GLU A O 1
ATOM 535 N N . GLY A 1 69 ? -3.236 -12.703 -12.062 1 86 69 GLY A N 1
ATOM 536 C CA . GLY A 1 69 ? -3.043 -12.664 -13.508 1 86 69 GLY A CA 1
ATOM 537 C C . GLY A 1 69 ? -1.792 -11.914 -13.922 1 86 69 GLY A C 1
ATOM 538 O O . GLY A 1 69 ? -1.104 -12.32 -14.859 1 86 69 GLY A O 1
ATOM 539 N N . GLN A 1 70 ? -1.578 -10.922 -13.18 1 88.38 70 GLN A N 1
ATOM 540 C CA . GLN A 1 70 ? -0.408 -10.109 -13.484 1 88.38 70 GLN A CA 1
ATOM 541 C C . GLN A 1 70 ? 0.883 -10.859 -13.172 1 88.38 70 GLN A C 1
ATOM 543 O O . GLN A 1 70 ? 1.91 -10.633 -13.82 1 88.38 70 GLN A O 1
ATOM 548 N N . ASN A 1 71 ? 0.899 -11.75 -12.258 1 83 71 ASN A N 1
ATOM 549 C CA . ASN A 1 71 ? 2.125 -12.375 -11.766 1 83 71 ASN A CA 1
ATOM 550 C C . ASN A 1 71 ? 2.32 -13.766 -12.359 1 83 71 ASN A C 1
ATOM 552 O O . ASN A 1 71 ? 3.355 -14.398 -12.141 1 83 71 ASN A O 1
ATOM 556 N N . VAL A 1 72 ? 1.388 -14.172 -13.039 1 78.81 72 VAL A N 1
ATOM 557 C CA . VAL A 1 72 ? 1.5 -15.492 -13.633 1 78.81 72 VAL A CA 1
ATOM 558 C C . VAL A 1 72 ? 2.477 -15.453 -14.812 1 78.81 72 VAL A C 1
ATOM 560 O O . VAL A 1 72 ? 2.494 -14.492 -15.578 1 78.81 72 VAL A O 1
ATOM 563 N N . SER A 1 73 ? 3.355 -16.484 -14.828 1 76.94 73 SER A N 1
ATOM 564 C CA . SER A 1 73 ? 4.301 -16.594 -15.93 1 76.94 73 SER A CA 1
ATOM 565 C C . SER A 1 73 ? 3.588 -16.938 -17.234 1 76.94 73 SER A C 1
ATOM 567 O O . SER A 1 73 ? 2.984 -18 -17.359 1 76.94 73 SER A O 1
ATOM 569 N N . ARG A 1 74 ? 3.654 -16.141 -18.094 1 74.38 74 ARG A N 1
ATOM 570 C CA . ARG A 1 74 ? 3.016 -16.375 -19.391 1 74.38 74 ARG A CA 1
ATOM 571 C C . ARG A 1 74 ? 3.617 -17.594 -20.094 1 74.38 74 ARG A C 1
ATOM 573 O O . ARG A 1 74 ? 2.898 -18.375 -20.719 1 74.38 74 ARG A O 1
ATOM 580 N N . LYS A 1 75 ? 4.949 -17.641 -19.938 1 69.94 75 LYS A N 1
ATOM 581 C CA . LYS A 1 75 ? 5.648 -18.766 -20.547 1 69.94 75 LYS A CA 1
ATOM 582 C C . LYS A 1 75 ? 5.137 -20.094 -20.016 1 69.94 75 LYS A C 1
ATOM 584 O O . LYS A 1 75 ? 4.84 -21.016 -20.781 1 69.94 75 LYS A O 1
ATOM 589 N N . GLU A 1 76 ? 4.906 -20.062 -18.812 1 76.69 76 GLU A N 1
ATOM 590 C CA . GLU A 1 76 ? 4.445 -21.297 -18.188 1 76.69 76 GLU A CA 1
ATOM 591 C C . GLU A 1 76 ? 2.979 -21.578 -18.516 1 76.69 76 GLU A C 1
ATOM 593 O O . GLU A 1 76 ? 2.584 -22.719 -18.703 1 76.69 76 GLU A O 1
ATOM 598 N N . LEU A 1 77 ? 2.234 -20.516 -18.625 1 81.25 77 LEU A N 1
ATOM 599 C CA . LEU A 1 77 ? 0.817 -20.656 -18.938 1 81.25 77 LEU A CA 1
ATOM 600 C C . LEU A 1 77 ? 0.621 -21.234 -20.344 1 81.25 77 LEU A C 1
ATOM 602 O O . LEU A 1 77 ? -0.26 -22.062 -20.547 1 81.25 77 LEU A O 1
ATOM 606 N N . LEU A 1 78 ? 1.521 -20.828 -21.172 1 77.56 78 LEU A N 1
ATOM 607 C CA . LEU A 1 78 ? 1.4 -21.266 -22.547 1 77.56 78 LEU A CA 1
ATOM 608 C C . LEU A 1 78 ? 1.991 -22.656 -22.719 1 77.56 78 LEU A C 1
ATOM 610 O O . LEU A 1 78 ? 1.472 -23.469 -23.5 1 77.56 78 LEU A O 1
ATOM 614 N N . GLU A 1 79 ? 3.086 -22.906 -22 1 77.12 79 GLU A N 1
ATOM 615 C CA . GLU A 1 79 ? 3.725 -24.219 -22.062 1 77.12 79 GLU A CA 1
ATOM 616 C C . GLU A 1 79 ? 2.836 -25.281 -21.453 1 77.12 79 GLU A C 1
ATOM 618 O O . GLU A 1 79 ? 2.803 -26.422 -21.922 1 77.12 79 GLU A O 1
ATOM 623 N N . LEU A 1 80 ? 2.092 -24.922 -20.453 1 86.44 80 LEU A N 1
ATOM 624 C CA . LEU A 1 80 ? 1.257 -25.875 -19.734 1 86.44 80 LEU A CA 1
ATOM 625 C C . LEU A 1 80 ? -0.222 -25.609 -20 1 86.44 80 LEU A C 1
ATOM 627 O O . LEU A 1 80 ? -1.058 -25.797 -19.109 1 86.44 80 LEU A O 1
ATOM 631 N N . ARG A 1 81 ? -0.56 -25.172 -21.172 1 86.44 81 ARG A N 1
ATOM 632 C CA . ARG A 1 81 ? -1.923 -24.75 -21.484 1 86.44 81 ARG A CA 1
ATOM 633 C C . ARG A 1 81 ? -2.875 -25.953 -21.453 1 86.44 81 ARG A C 1
ATOM 635 O O . ARG A 1 81 ? -4.023 -25.828 -21.031 1 86.44 81 ARG A O 1
ATOM 642 N N . LYS A 1 82 ? -2.428 -27.062 -21.859 1 85.88 82 LYS A N 1
ATOM 643 C CA . LYS A 1 82 ? -3.311 -28.219 -21.984 1 85.88 82 LYS A CA 1
ATOM 644 C C . LYS A 1 82 ? -3.771 -28.688 -20.609 1 85.88 82 LYS A C 1
ATOM 646 O O . LYS A 1 82 ? -4.973 -28.781 -20.344 1 85.88 82 LYS A O 1
ATOM 651 N N . PRO A 1 83 ? -2.811 -29 -19.766 1 89.88 83 PRO A N 1
ATOM 652 C CA . PRO A 1 83 ? -3.271 -29.438 -18.438 1 89.88 83 PRO A CA 1
ATOM 653 C C . PRO A 1 83 ? -4.07 -28.359 -17.719 1 89.88 83 PRO A C 1
ATOM 655 O O . PRO A 1 83 ? -5.023 -28.672 -17 1 89.88 83 PRO A O 1
ATOM 658 N N . ILE A 1 84 ? -3.795 -27.172 -17.906 1 91 84 ILE A N 1
ATOM 659 C CA . ILE A 1 84 ? -4.473 -26.062 -17.219 1 91 84 ILE A CA 1
ATOM 660 C C . ILE A 1 84 ? -5.906 -25.953 -17.734 1 91 84 ILE A C 1
ATOM 662 O O . ILE A 1 84 ? -6.848 -25.859 -16.953 1 91 84 ILE A O 1
ATOM 666 N N . LEU A 1 85 ? -6.113 -26.031 -19.031 1 87.81 85 LEU A N 1
ATOM 667 C CA . LEU A 1 85 ? -7.445 -25.906 -19.625 1 87.81 85 LEU A CA 1
ATOM 668 C C . LEU A 1 85 ? -8.305 -27.125 -19.281 1 87.81 85 LEU A C 1
ATOM 670 O O . LEU A 1 85 ? -9.516 -27 -19.094 1 87.81 85 LEU A O 1
ATOM 674 N N . LEU A 1 86 ? -7.637 -28.234 -19.219 1 90.81 86 LEU A N 1
ATOM 675 C CA . LEU A 1 86 ? -8.367 -29.453 -18.859 1 90.81 86 LEU A CA 1
ATOM 676 C C . LEU A 1 86 ? -8.891 -29.375 -17.438 1 90.81 86 LEU A C 1
ATOM 678 O O . LEU A 1 86 ? -10.016 -29.781 -17.156 1 90.81 86 LEU A O 1
ATOM 682 N N . LEU A 1 87 ? -8.094 -28.844 -16.625 1 91.88 87 LEU A N 1
ATOM 683 C CA . LEU A 1 87 ? -8.508 -28.719 -15.234 1 91.88 87 LEU A CA 1
ATOM 684 C C . LEU A 1 87 ? -9.469 -27.547 -15.047 1 91.88 87 LEU A C 1
ATOM 686 O O . LEU A 1 87 ? -10.461 -27.672 -14.32 1 91.88 87 LEU A O 1
ATOM 690 N N . ALA A 1 88 ? -9.219 -26.453 -15.688 1 89.5 88 ALA A N 1
ATOM 691 C CA . ALA A 1 88 ? -9.953 -25.203 -15.453 1 89.5 88 ALA A CA 1
ATOM 692 C C . ALA A 1 88 ? -11.336 -25.266 -16.109 1 89.5 88 ALA A C 1
ATOM 694 O O . ALA A 1 88 ? -12.305 -24.719 -15.57 1 89.5 88 ALA A O 1
ATOM 695 N N . PHE A 1 89 ? -11.445 -25.906 -17.25 1 85.81 89 PHE A N 1
ATOM 696 C CA . PHE A 1 89 ? -12.711 -25.953 -17.969 1 85.81 89 PHE A CA 1
ATOM 697 C C . PHE A 1 89 ? -13.273 -27.359 -17.984 1 85.81 89 PHE A C 1
ATOM 699 O O . PHE A 1 89 ? -14.406 -27.594 -17.562 1 85.81 89 PHE A O 1
ATOM 706 N N . GLY A 1 90 ? -12.43 -28.281 -18.422 1 87.81 90 GLY A N 1
ATOM 707 C CA . GLY A 1 90 ? -12.883 -29.672 -18.516 1 87.81 90 GLY A CA 1
ATOM 708 C C . GLY A 1 90 ? -13.367 -30.219 -17.188 1 87.81 90 GLY A C 1
ATOM 709 O O . GLY A 1 90 ? -14.5 -30.703 -17.094 1 87.81 90 GLY A O 1
ATOM 710 N N . LEU A 1 91 ? -12.547 -30.172 -16.219 1 92.19 91 LEU A N 1
ATOM 711 C CA . LEU A 1 91 ? -12.883 -30.719 -14.906 1 92.19 91 LEU A CA 1
ATOM 712 C C . LEU A 1 91 ? -14.07 -29.969 -14.297 1 92.19 91 LEU A C 1
ATOM 714 O O . LEU A 1 91 ? -14.922 -30.578 -13.656 1 92.19 91 LEU A O 1
ATOM 718 N N . VAL A 1 92 ? -14.164 -28.625 -14.445 1 89.88 92 VAL A N 1
ATOM 719 C CA . VAL A 1 92 ? -15.25 -27.828 -13.891 1 89.88 92 VAL A CA 1
ATOM 720 C C . VAL A 1 92 ? -16.578 -28.25 -14.516 1 89.88 92 VAL A C 1
ATOM 722 O O . VAL A 1 92 ? -17.578 -28.438 -13.812 1 89.88 92 VAL A O 1
ATOM 725 N N . LEU A 1 93 ? -16.625 -28.453 -15.805 1 86.69 93 LEU A N 1
ATOM 726 C CA . LEU A 1 93 ? -17.844 -28.844 -16.5 1 86.69 93 LEU A CA 1
ATOM 727 C C . LEU A 1 93 ? -18.297 -30.219 -16.047 1 86.69 93 LEU A C 1
ATOM 729 O O . LEU A 1 93 ? -19.484 -30.422 -15.773 1 86.69 93 LEU A O 1
ATOM 733 N N . ILE A 1 94 ? -17.359 -31.094 -15.945 1 90.25 94 ILE A N 1
ATOM 734 C CA . ILE A 1 94 ? -17.703 -32.438 -15.523 1 90.25 94 ILE A CA 1
ATOM 735 C C . ILE A 1 94 ? -18.172 -32.438 -14.062 1 90.25 94 ILE A C 1
ATOM 737 O O . ILE A 1 94 ? -19.062 -33.188 -13.68 1 90.25 94 ILE A O 1
ATOM 741 N N . THR A 1 95 ? -17.547 -31.625 -13.266 1 92.38 95 THR A N 1
ATOM 742 C CA . THR A 1 95 ? -17.922 -31.516 -11.859 1 92.38 95 THR A CA 1
ATOM 743 C C . THR A 1 95 ? -19.328 -30.938 -11.719 1 92.38 95 THR A C 1
ATOM 745 O O . THR A 1 95 ? -20.094 -31.375 -10.859 1 92.38 95 THR A O 1
ATOM 748 N N . VAL A 1 96 ? -19.641 -29.938 -12.508 1 90.12 96 VAL A N 1
ATOM 749 C CA . VAL A 1 96 ? -20.953 -29.312 -12.43 1 90.12 96 VAL A CA 1
ATOM 750 C C . VAL A 1 96 ? -22.016 -30.312 -12.875 1 90.12 96 VAL A C 1
ATOM 752 O O . VAL A 1 96 ? -23.062 -30.453 -12.227 1 90.12 96 VAL A O 1
ATOM 755 N N . PHE A 1 97 ? -21.75 -31.094 -13.922 1 88.69 97 PHE A N 1
ATOM 756 C CA . PHE A 1 97 ? -22.734 -32.031 -14.461 1 88.69 97 PHE A CA 1
ATOM 757 C C . PHE A 1 97 ? -22.844 -33.281 -13.586 1 88.69 97 PHE A C 1
ATOM 759 O O . PHE A 1 97 ? -23.922 -33.594 -13.078 1 88.69 97 PHE A O 1
ATOM 766 N N . ALA A 1 98 ? -21.703 -33.906 -13.391 1 91.5 98 ALA A N 1
ATOM 767 C CA . ALA A 1 98 ? -21.703 -35.125 -12.594 1 91.5 98 ALA A CA 1
ATOM 768 C C . ALA A 1 98 ? -21.984 -34.844 -11.125 1 91.5 98 ALA A C 1
ATOM 770 O O . ALA A 1 98 ? -22.734 -35.562 -10.469 1 91.5 98 ALA A O 1
ATOM 771 N N . GLY A 1 99 ? -21.375 -33.844 -10.641 1 91.56 99 GLY A N 1
ATOM 772 C CA . GLY A 1 99 ? -21.609 -33.438 -9.258 1 91.56 99 GLY A CA 1
ATOM 773 C C . GLY A 1 99 ? -23.031 -33 -8.992 1 91.56 99 GLY A C 1
ATOM 774 O O . GLY A 1 99 ? -23.609 -33.312 -7.957 1 91.56 99 GLY A O 1
ATOM 775 N N . GLY A 1 100 ? -23.594 -32.188 -9.938 1 92 100 GLY A N 1
ATOM 776 C CA . GLY A 1 100 ? -24.953 -31.734 -9.797 1 92 100 GLY A CA 1
ATOM 777 C C . GLY A 1 100 ? -25.969 -32.875 -9.742 1 92 100 GLY A C 1
ATOM 778 O O . GLY A 1 100 ? -26.891 -32.844 -8.922 1 92 100 GLY A O 1
ATOM 779 N N . ILE A 1 101 ? -25.781 -33.844 -10.602 1 92.25 101 ILE A N 1
ATOM 780 C CA . ILE A 1 101 ? -26.672 -35 -10.641 1 92.25 101 ILE A CA 1
ATOM 781 C C . ILE A 1 101 ? -26.531 -35.812 -9.352 1 92.25 101 ILE A C 1
ATOM 783 O O . ILE A 1 101 ? -27.516 -36.25 -8.789 1 92.25 101 ILE A O 1
ATOM 787 N N . PHE A 1 102 ? -25.344 -35.906 -8.945 1 94.25 102 PHE A N 1
ATOM 788 C CA . PHE A 1 102 ? -25.078 -36.656 -7.711 1 94.25 102 PHE A CA 1
ATOM 789 C C . PHE A 1 102 ? -25.719 -35.938 -6.516 1 94.25 102 PHE A C 1
ATOM 791 O O . PHE A 1 102 ? -26.312 -36.594 -5.648 1 94.25 102 PHE A O 1
ATOM 798 N N . ILE A 1 103 ? -25.641 -34.656 -6.434 1 94.81 103 ILE A N 1
ATOM 799 C CA . ILE A 1 103 ? -26.203 -33.875 -5.336 1 94.81 103 ILE A CA 1
ATOM 800 C C . ILE A 1 103 ? -27.719 -34 -5.344 1 94.81 103 ILE A C 1
ATOM 802 O O . ILE A 1 103 ? -28.344 -34.094 -4.285 1 94.81 103 ILE A O 1
ATOM 806 N N . HIS A 1 104 ? -28.281 -33.969 -6.547 1 92.75 104 HIS A N 1
ATOM 807 C CA . HIS A 1 104 ? -29.719 -34.125 -6.668 1 92.75 104 HIS A CA 1
ATOM 808 C C . HIS A 1 104 ? -30.172 -35.5 -6.164 1 92.75 104 HIS A C 1
ATOM 810 O O . HIS A 1 104 ? -31.266 -35.625 -5.605 1 92.75 104 HIS A O 1
ATOM 816 N N . PHE A 1 105 ? -29.359 -36.469 -6.371 1 93.5 105 PHE A N 1
ATOM 817 C CA . PHE A 1 105 ? -29.656 -37.812 -5.898 1 93.5 105 PHE A CA 1
ATOM 818 C C . PHE A 1 105 ? -29.562 -37.875 -4.379 1 93.5 105 PHE A C 1
ATOM 820 O O . PHE A 1 105 ? -30.344 -38.594 -3.742 1 93.5 105 PHE A O 1
ATOM 827 N N . LEU A 1 106 ? -28.656 -37.188 -3.781 1 93.19 106 LEU A N 1
ATOM 828 C CA . LEU A 1 106 ? -28.453 -37.188 -2.338 1 93.19 106 LEU A CA 1
ATOM 829 C C . LEU A 1 106 ? -29.531 -36.375 -1.624 1 93.19 106 LEU A C 1
ATOM 831 O O . LEU A 1 106 ? -29.891 -36.688 -0.486 1 93.19 106 LEU A O 1
ATOM 835 N N . ILE A 1 107 ? -29.953 -35.25 -2.299 1 92.5 107 ILE A N 1
ATOM 836 C CA . ILE A 1 107 ? -31 -34.406 -1.736 1 92.5 107 ILE A CA 1
ATOM 837 C C . ILE A 1 107 ? -32.188 -34.312 -2.707 1 92.5 107 ILE A C 1
ATOM 839 O O . ILE A 1 107 ? -32.312 -33.344 -3.449 1 92.5 107 ILE A O 1
ATOM 843 N N . PRO A 1 108 ? -33.125 -35.156 -2.592 1 87.06 108 PRO A N 1
ATOM 844 C CA . PRO A 1 108 ? -34.219 -35.219 -3.57 1 87.06 108 PRO A CA 1
ATOM 845 C C . PRO A 1 108 ? -35.125 -34 -3.52 1 87.06 108 PRO A C 1
ATOM 847 O O . PRO A 1 108 ? -35.75 -33.656 -4.523 1 87.06 108 PRO A O 1
ATOM 850 N N . GLY A 1 109 ? -35.219 -33.281 -2.508 1 86.31 109 GLY A N 1
ATOM 851 C CA . GLY A 1 109 ? -36.062 -32.094 -2.418 1 86.31 109 GLY A CA 1
ATOM 852 C C . GLY A 1 109 ? -35.469 -30.875 -3.115 1 86.31 109 GLY A C 1
ATOM 853 O O . GLY A 1 109 ? -36.188 -29.906 -3.393 1 86.31 109 GLY A O 1
ATOM 854 N N . MET A 1 110 ? -34.281 -31.031 -3.617 1 89.94 110 MET A N 1
ATOM 855 C CA . MET A 1 110 ? -33.594 -29.906 -4.262 1 89.94 110 MET A CA 1
ATOM 856 C C . MET A 1 110 ? -33.812 -29.938 -5.773 1 89.94 110 MET A C 1
ATOM 858 O O . MET A 1 110 ? -33.562 -30.953 -6.422 1 89.94 110 MET A O 1
ATOM 862 N N . PRO A 1 111 ? -34.375 -28.891 -6.277 1 90.06 111 PRO A N 1
ATOM 863 C CA . PRO A 1 111 ? -34.5 -28.828 -7.734 1 90.06 111 PRO A CA 1
ATOM 864 C C . PRO A 1 111 ? -33.188 -29.031 -8.469 1 90.06 111 PRO A C 1
ATOM 866 O O . PRO A 1 111 ? -32.125 -28.641 -7.957 1 90.06 111 PRO A O 1
ATOM 869 N N . LEU A 1 112 ? -33.25 -29.562 -9.594 1 88.88 112 LEU A N 1
ATOM 870 C CA . LEU A 1 112 ? -32.062 -29.891 -10.391 1 88.88 112 LEU A CA 1
ATOM 871 C C . LEU A 1 112 ? -31.25 -28.641 -10.688 1 88.88 112 LEU A C 1
ATOM 873 O O . LEU A 1 112 ? -30.016 -28.688 -10.664 1 88.88 112 LEU A O 1
ATOM 877 N N . SER A 1 113 ? -31.922 -27.547 -10.93 1 88.19 113 SER A N 1
ATOM 878 C CA . SER A 1 113 ? -31.219 -26.297 -11.227 1 88.19 113 SER A CA 1
ATOM 879 C C . SER A 1 113 ? -30.422 -25.812 -10.023 1 88.19 113 SER A C 1
ATOM 881 O O . SER A 1 113 ? -29.328 -25.281 -10.172 1 88.19 113 SER A O 1
ATOM 883 N N . VAL A 1 114 ? -30.938 -26.031 -8.828 1 91.12 114 VAL A N 1
ATOM 884 C CA . VAL A 1 114 ? -30.266 -25.609 -7.609 1 91.12 114 VAL A CA 1
ATOM 885 C C . VAL A 1 114 ? -29.078 -26.516 -7.332 1 91.12 114 VAL A C 1
ATOM 887 O O . VAL A 1 114 ? -28.031 -26.062 -6.848 1 91.12 114 VAL A O 1
ATOM 890 N N . SER A 1 115 ? -29.297 -27.828 -7.656 1 93.62 115 SER A N 1
ATOM 891 C CA . SER A 1 115 ? -28.188 -28.75 -7.473 1 93.62 115 SER A CA 1
ATOM 892 C C . SER A 1 115 ? -27.031 -28.422 -8.406 1 93.62 115 SER A C 1
ATOM 894 O O . SER A 1 115 ? -25.859 -28.562 -8.031 1 93.62 115 SER A O 1
ATOM 896 N N . PHE A 1 116 ? -27.312 -27.984 -9.633 1 90.88 116 PHE A N 1
ATOM 897 C CA . PHE A 1 116 ? -26.281 -27.562 -10.562 1 90.88 116 PHE A CA 1
ATOM 898 C C . PHE A 1 116 ? -25.609 -26.266 -10.078 1 90.88 116 PHE A C 1
ATOM 900 O O . PHE A 1 116 ? -24.406 -26.094 -10.234 1 90.88 116 PHE A O 1
ATOM 907 N N . ALA A 1 117 ? -26.422 -25.422 -9.469 1 90.56 117 ALA A N 1
ATOM 908 C CA . ALA A 1 117 ? -25.875 -24.188 -8.914 1 90.56 117 ALA A CA 1
ATOM 909 C C . ALA A 1 117 ? -24.906 -24.5 -7.77 1 90.56 117 ALA A C 1
ATOM 911 O O . ALA A 1 117 ? -23.828 -23.891 -7.68 1 90.56 117 ALA A O 1
ATOM 912 N N . LEU A 1 118 ? -25.312 -25.422 -6.973 1 93.38 118 LEU A N 1
ATOM 913 C CA . LEU A 1 118 ? -24.453 -25.812 -5.859 1 93.38 118 LEU A CA 1
ATOM 914 C C . LEU A 1 118 ? -23.156 -26.453 -6.359 1 93.38 118 LEU A C 1
ATOM 916 O O . LEU A 1 118 ? -22.078 -26.141 -5.855 1 93.38 118 LEU A O 1
ATOM 920 N N . ALA A 1 119 ? -23.281 -27.297 -7.348 1 93.62 119 ALA A N 1
ATOM 921 C CA . ALA A 1 119 ? -22.094 -27.938 -7.926 1 93.62 119 ALA A CA 1
ATOM 922 C C . ALA A 1 119 ? -21.172 -26.906 -8.555 1 93.62 119 ALA A C 1
ATOM 924 O O . ALA A 1 119 ? -19.953 -27.031 -8.484 1 93.62 119 ALA A O 1
ATOM 925 N N . ALA A 1 120 ? -21.734 -25.938 -9.18 1 91.62 120 ALA A N 1
ATOM 926 C CA . ALA A 1 120 ? -20.953 -24.859 -9.797 1 91.62 120 ALA A CA 1
ATOM 927 C C . ALA A 1 120 ? -20.219 -24.047 -8.734 1 91.62 120 ALA A C 1
ATOM 929 O O . ALA A 1 120 ? -19.062 -23.641 -8.938 1 91.62 120 ALA A O 1
ATOM 930 N N . VAL A 1 121 ? -20.844 -23.859 -7.652 1 91.31 121 VAL A N 1
ATOM 931 C CA . VAL A 1 121 ? -20.297 -23.078 -6.551 1 91.31 121 VAL A CA 1
ATOM 932 C C . VAL A 1 121 ? -19.078 -23.797 -5.965 1 91.31 121 VAL A C 1
ATOM 934 O O . VAL A 1 121 ? -18.094 -23.156 -5.59 1 91.31 121 VAL A O 1
ATOM 937 N N . ILE A 1 122 ? -19.156 -25.094 -5.902 1 93 122 ILE A N 1
ATOM 938 C CA . ILE A 1 122 ? -18.109 -25.844 -5.199 1 93 122 ILE A CA 1
ATOM 939 C C . ILE A 1 122 ? -17.109 -26.406 -6.207 1 93 122 ILE A C 1
ATOM 941 O O . ILE A 1 122 ? -16.359 -27.328 -5.887 1 93 122 ILE A O 1
ATOM 945 N N . SER A 1 123 ? -17.125 -26 -7.414 1 90.69 123 SER A N 1
ATOM 946 C CA . SER A 1 123 ? -16.234 -26.5 -8.445 1 90.69 123 SER A CA 1
ATOM 947 C C . SER A 1 123 ? -14.906 -25.75 -8.438 1 90.69 123 SER A C 1
ATOM 949 O O . SER A 1 123 ? -13.844 -26.359 -8.578 1 90.69 123 SER A O 1
ATOM 951 N N . PRO A 1 124 ? -14.961 -24.422 -8.203 1 88.69 124 PRO A N 1
ATOM 952 C CA . PRO A 1 124 ? -13.68 -23.703 -8.219 1 88.69 124 PRO A CA 1
ATOM 953 C C . PRO A 1 124 ? -12.805 -24.047 -7.012 1 88.69 124 PRO A C 1
ATOM 955 O O . PRO A 1 124 ? -13.32 -24.266 -5.914 1 88.69 124 PRO A O 1
ATOM 958 N N . THR A 1 125 ? -11.477 -24.078 -7.238 1 90 125 THR A N 1
ATOM 959 C CA . THR A 1 125 ? -10.516 -24.375 -6.18 1 90 125 THR A CA 1
ATOM 960 C C . THR A 1 125 ? -9.773 -23.109 -5.766 1 90 125 THR A C 1
ATOM 962 O O . THR A 1 125 ? -9.742 -22.125 -6.512 1 90 125 THR A O 1
ATOM 965 N N . ASP A 1 126 ? -9.242 -23.156 -4.598 1 85.75 126 ASP A N 1
ATOM 966 C CA . ASP A 1 126 ? -8.523 -22.016 -4.047 1 85.75 126 ASP A CA 1
ATOM 967 C C . ASP A 1 126 ? -7.047 -22.344 -3.836 1 85.75 126 ASP A C 1
ATOM 969 O O . ASP A 1 126 ? -6.695 -23.094 -2.922 1 85.75 126 ASP A O 1
ATOM 973 N N . LEU A 1 127 ? -6.238 -21.672 -4.59 1 83.25 127 LEU A N 1
ATOM 974 C CA . LEU A 1 127 ? -4.809 -21.938 -4.52 1 83.25 127 LEU A CA 1
ATOM 975 C C . LEU A 1 127 ? -4.18 -21.25 -3.312 1 83.25 127 LEU A C 1
ATOM 977 O O . LEU A 1 127 ? -3.16 -21.703 -2.793 1 83.25 127 LEU A O 1
ATOM 981 N N . VAL A 1 128 ? -4.762 -20.203 -2.889 1 76.25 128 VAL A N 1
ATOM 982 C CA . VAL A 1 128 ? -4.199 -19.453 -1.772 1 76.25 128 VAL A CA 1
ATOM 983 C C . VAL A 1 128 ? -4.16 -20.328 -0.524 1 76.25 128 VAL A C 1
ATOM 985 O O . VAL A 1 128 ? -3.182 -20.312 0.225 1 76.25 128 VAL A O 1
ATOM 988 N N . ALA A 1 129 ? -5.184 -21.016 -0.372 1 78.19 129 ALA A N 1
ATOM 989 C CA . ALA A 1 129 ? -5.242 -21.938 0.762 1 78.19 129 ALA A CA 1
ATOM 990 C C . ALA A 1 129 ? -4.188 -23.031 0.638 1 78.19 129 ALA A C 1
ATOM 992 O O . ALA A 1 129 ? -3.529 -23.375 1.62 1 78.19 129 ALA A O 1
ATOM 993 N N . VAL A 1 130 ? -4.016 -23.469 -0.523 1 84.62 130 VAL A N 1
ATOM 994 C CA . VAL A 1 130 ? -3.049 -24.531 -0.764 1 84.62 130 VAL A CA 1
ATOM 995 C C . VAL A 1 130 ? -1.635 -24.031 -0.5 1 84.62 130 VAL A C 1
ATOM 997 O O . VAL A 1 130 ? -0.82 -24.719 0.112 1 84.62 130 VAL A O 1
ATOM 1000 N N . LYS A 1 131 ? -1.405 -22.875 -0.995 1 78.19 131 LYS A N 1
ATOM 1001 C CA . LYS A 1 131 ? -0.083 -22.281 -0.814 1 78.19 131 LYS A CA 1
ATOM 1002 C C . LYS A 1 131 ? 0.236 -22.094 0.666 1 78.19 131 LYS A C 1
ATOM 1004 O O . LYS A 1 131 ? 1.379 -22.266 1.089 1 78.19 131 LYS A O 1
ATOM 1009 N N . SER A 1 132 ? -0.739 -21.766 1.404 1 74.19 132 SER A N 1
ATOM 1010 C CA . SER A 1 132 ? -0.541 -21.562 2.836 1 74.19 132 SER A CA 1
ATOM 1011 C C . SER A 1 132 ? -0.236 -22.875 3.545 1 74.19 132 SER A C 1
ATOM 1013 O O . SER A 1 132 ? 0.492 -22.906 4.539 1 74.19 132 SER A O 1
ATOM 1015 N N . ILE A 1 133 ? -0.745 -23.938 2.982 1 77.25 133 ILE A N 1
ATOM 1016 C CA . ILE A 1 133 ? -0.592 -25.25 3.578 1 77.25 133 ILE A CA 1
ATOM 1017 C C . ILE A 1 133 ? 0.758 -25.844 3.18 1 77.25 133 ILE A C 1
ATOM 1019 O O . ILE A 1 133 ? 1.387 -26.562 3.965 1 77.25 133 ILE A O 1
ATOM 1023 N N . THR A 1 134 ? 1.252 -25.453 2.021 1 74.25 134 THR A N 1
ATOM 1024 C CA . THR A 1 134 ? 2.395 -26.172 1.458 1 74.25 134 THR A CA 1
ATOM 1025 C C . THR A 1 134 ? 3.662 -25.328 1.566 1 74.25 134 THR A C 1
ATOM 1027 O O . THR A 1 134 ? 4.617 -25.531 0.814 1 74.25 134 THR A O 1
ATOM 1030 N N . GLN A 1 135 ? 3.467 -24.453 2.434 1 67.69 135 GLN A N 1
ATOM 1031 C CA . GLN A 1 135 ? 4.672 -23.656 2.639 1 67.69 135 GLN A CA 1
ATOM 1032 C C . GLN A 1 135 ? 5.84 -24.531 3.082 1 67.69 135 GLN A C 1
ATOM 1034 O O . GLN A 1 135 ? 5.734 -25.266 4.066 1 67.69 135 GLN A O 1
ATOM 1039 N N . GLY A 1 136 ? 6.961 -24.625 2.307 1 61.78 136 GLY A N 1
ATOM 1040 C CA . GLY A 1 136 ? 8.141 -25.391 2.658 1 61.78 136 GLY A CA 1
ATOM 1041 C C . GLY A 1 136 ? 8.148 -26.781 2.061 1 61.78 136 GLY A C 1
ATOM 1042 O O . GLY A 1 136 ? 9.125 -27.516 2.193 1 61.78 136 GLY A O 1
ATOM 1043 N N . LEU A 1 137 ? 7 -27.141 1.428 1 73.44 137 LEU A N 1
ATOM 1044 C CA . LEU A 1 137 ? 6.922 -28.469 0.824 1 73.44 137 LEU A CA 1
ATOM 1045 C C . LEU A 1 137 ? 7.344 -28.422 -0.64 1 73.44 137 LEU A C 1
ATOM 1047 O O . LEU A 1 137 ? 7.203 -27.391 -1.303 1 73.44 137 LEU A O 1
ATOM 1051 N N . ASN A 1 138 ? 7.953 -29.422 -1.039 1 74.81 138 ASN A N 1
ATOM 1052 C CA . ASN A 1 138 ? 8.422 -29.484 -2.42 1 74.81 138 ASN A CA 1
ATOM 1053 C C . ASN A 1 138 ? 7.398 -30.156 -3.328 1 74.81 138 ASN A C 1
ATOM 1055 O O . ASN A 1 138 ? 6.938 -31.266 -3.037 1 74.81 138 ASN A O 1
ATOM 1059 N N . PHE A 1 139 ? 6.977 -29.516 -4.316 1 79.19 139 PHE A N 1
ATOM 1060 C CA . PHE A 1 139 ? 6.07 -30.047 -5.328 1 79.19 139 PHE A CA 1
ATOM 1061 C C . PHE A 1 139 ? 6.848 -30.594 -6.52 1 79.19 139 PHE A C 1
ATOM 1063 O O . PHE A 1 139 ? 7.957 -30.141 -6.805 1 79.19 139 PHE A O 1
ATOM 1070 N N . PRO A 1 140 ? 6.293 -31.625 -7.074 1 77.12 140 PRO A N 1
ATOM 1071 C CA . PRO A 1 140 ? 6.898 -32.031 -8.344 1 77.12 140 PRO A CA 1
ATOM 1072 C C . PRO A 1 140 ? 6.984 -30.891 -9.352 1 77.12 140 PRO A C 1
ATOM 1074 O O . PRO A 1 140 ? 6.277 -29.891 -9.219 1 77.12 140 PRO A O 1
ATOM 1077 N N . LYS A 1 141 ? 7.82 -31.125 -10.266 1 74.69 141 LYS A N 1
ATOM 1078 C CA . LYS A 1 141 ? 8.102 -30.062 -11.242 1 74.69 141 LYS A CA 1
ATOM 1079 C C . LYS A 1 141 ? 6.836 -29.641 -11.969 1 74.69 141 LYS A C 1
ATOM 1081 O O . LYS A 1 141 ? 6.008 -30.469 -12.336 1 74.69 141 LYS A O 1
ATOM 1086 N N . ASN A 1 142 ? 6.422 -28.438 -12.117 1 80.12 142 ASN A N 1
ATOM 1087 C CA . ASN A 1 142 ? 5.387 -27.781 -12.906 1 80.12 142 ASN A CA 1
ATOM 1088 C C . ASN A 1 142 ? 4.016 -27.891 -12.25 1 80.12 142 ASN A C 1
ATOM 1090 O O . ASN A 1 142 ? 3.029 -27.359 -12.758 1 80.12 142 ASN A O 1
ATOM 1094 N N . MET A 1 143 ? 3.889 -28.719 -11.211 1 86.88 143 MET A N 1
ATOM 1095 C CA . MET A 1 143 ? 2.584 -28.922 -10.586 1 86.88 143 MET A CA 1
ATOM 1096 C C . MET A 1 143 ? 2.025 -27.609 -10.047 1 86.88 143 MET A C 1
ATOM 1098 O O . MET A 1 143 ? 0.853 -27.297 -10.258 1 86.88 143 MET A O 1
ATOM 1102 N N . MET A 1 144 ? 2.855 -26.922 -9.445 1 85.25 144 MET A N 1
ATOM 1103 C CA . MET A 1 144 ? 2.402 -25.672 -8.852 1 85.25 144 MET A CA 1
ATOM 1104 C C . MET A 1 144 ? 1.99 -24.672 -9.93 1 85.25 144 MET A C 1
ATOM 1106 O O . MET A 1 144 ? 1.006 -23.953 -9.766 1 85.25 144 MET A O 1
ATOM 1110 N N . SER A 1 145 ? 2.666 -24.703 -10.992 1 85.5 145 SER A N 1
ATOM 1111 C CA . SER A 1 145 ? 2.328 -23.812 -12.109 1 85.5 145 SER A CA 1
ATOM 1112 C C . SER A 1 145 ? 0.985 -24.188 -12.727 1 85.5 145 SER A C 1
ATOM 1114 O O . SER A 1 145 ? 0.204 -23.328 -13.109 1 85.5 145 SER A O 1
ATOM 1116 N N . ILE A 1 146 ? 0.78 -25.438 -12.734 1 89.94 146 ILE A N 1
ATOM 1117 C CA . ILE A 1 146 ? -0.476 -25.938 -13.281 1 89.94 146 ILE A CA 1
ATOM 1118 C C . ILE A 1 146 ? -1.632 -25.547 -12.359 1 89.94 146 ILE A C 1
ATOM 1120 O O . ILE A 1 146 ? -2.668 -25.062 -12.828 1 89.94 146 ILE A O 1
ATOM 1124 N N . LEU A 1 147 ? -1.41 -25.703 -11.117 1 90.56 147 LEU A N 1
ATOM 1125 C CA . LEU A 1 147 ? -2.445 -25.391 -10.141 1 90.56 147 LEU A CA 1
ATOM 1126 C C . LEU A 1 147 ? -2.729 -23.891 -10.109 1 90.56 147 LEU A C 1
ATOM 1128 O O . LEU A 1 147 ? -3.873 -23.484 -9.906 1 90.56 147 LEU A O 1
ATOM 1132 N N . GLU A 1 148 ? -1.733 -23.172 -10.32 1 87.69 148 GLU A N 1
ATOM 1133 C CA . GLU A 1 148 ? -1.896 -21.719 -10.375 1 87.69 148 GLU A CA 1
ATOM 1134 C C . GLU A 1 148 ? -2.744 -21.312 -11.578 1 87.69 148 GLU A C 1
ATOM 1136 O O . GLU A 1 148 ? -3.646 -20.484 -11.445 1 87.69 148 GLU A O 1
ATOM 1141 N N . GLY A 1 149 ? -2.367 -21.844 -12.672 1 87.5 149 GLY A N 1
ATOM 1142 C CA . GLY A 1 149 ? -3.148 -21.562 -13.859 1 87.5 149 GLY A CA 1
ATOM 1143 C C . GLY A 1 149 ? -4.59 -22.031 -13.758 1 87.5 149 GLY A C 1
ATOM 1144 O O . GLY A 1 149 ? -5.504 -21.328 -14.203 1 87.5 149 GLY A O 1
ATOM 1145 N N . GLU A 1 150 ? -4.742 -23.141 -13.164 1 90.75 150 GLU A N 1
ATOM 1146 C CA . GLU A 1 150 ? -6.082 -23.688 -12.961 1 90.75 150 GLU A CA 1
ATOM 1147 C C . GLU A 1 150 ? -6.926 -22.766 -12.086 1 90.75 150 GLU A C 1
ATOM 1149 O O . GLU A 1 150 ? -8.062 -22.438 -12.438 1 90.75 150 GLU A O 1
ATOM 1154 N N . SER A 1 151 ? -6.379 -22.422 -10.938 1 88.56 151 SER A N 1
ATOM 1155 C CA . SER A 1 151 ? -7.109 -21.594 -9.977 1 88.56 151 SER A CA 1
ATOM 1156 C C . SER A 1 151 ? -7.527 -20.266 -10.602 1 88.56 151 SER A C 1
ATOM 1158 O O . SER A 1 151 ? -8.625 -19.781 -10.344 1 88.56 151 SER A O 1
ATOM 1160 N N . LEU A 1 152 ? -6.715 -19.781 -11.414 1 85 152 LEU A N 1
ATOM 1161 C CA . LEU A 1 152 ? -6.965 -18.5 -12.07 1 85 152 LEU A CA 1
ATOM 1162 C C . LEU A 1 152 ? -8.164 -18.578 -13.008 1 85 152 LEU A C 1
ATOM 1164 O O . LEU A 1 152 ? -9.008 -17.688 -13.031 1 85 152 LEU A O 1
ATOM 1168 N N . LEU A 1 153 ? -8.297 -19.688 -13.703 1 85.81 153 LEU A N 1
ATOM 1169 C CA . LEU A 1 153 ? -9.297 -19.812 -14.766 1 85.81 153 LEU A CA 1
ATOM 1170 C C . LEU A 1 153 ? -10.547 -20.516 -14.258 1 85.81 153 LEU A C 1
ATOM 1172 O O . LEU A 1 153 ? -11.648 -20.25 -14.742 1 85.81 153 LEU A O 1
ATOM 1176 N N . ASN A 1 154 ? -10.414 -21.375 -13.352 1 89.56 154 ASN A N 1
ATOM 1177 C CA . ASN A 1 154 ? -11.555 -22.172 -12.914 1 89.56 154 ASN A CA 1
ATOM 1178 C C . ASN A 1 154 ? -12.547 -21.344 -12.117 1 89.56 154 ASN A C 1
ATOM 1180 O O . ASN A 1 154 ? -13.75 -21.625 -12.109 1 89.56 154 ASN A O 1
ATOM 1184 N N . ASP A 1 155 ? -12.094 -20.281 -11.453 1 81.75 155 ASP A N 1
ATOM 1185 C CA . ASP A 1 155 ? -12.984 -19.328 -10.789 1 81.75 155 ASP A CA 1
ATOM 1186 C C . ASP A 1 155 ? -13.992 -18.734 -11.766 1 81.75 155 ASP A C 1
ATOM 1188 O O . ASP A 1 155 ? -15.188 -18.656 -11.469 1 81.75 155 ASP A O 1
ATOM 1192 N N . ALA A 1 156 ? -13.445 -18.422 -12.867 1 77.62 156 ALA A N 1
ATOM 1193 C CA . ALA A 1 156 ? -14.281 -17.828 -13.906 1 77.62 156 ALA A CA 1
ATOM 1194 C C . ALA A 1 156 ? -15.297 -18.844 -14.438 1 77.62 156 ALA A C 1
ATOM 1196 O O . ALA A 1 156 ? -16.469 -18.516 -14.594 1 77.62 156 ALA A O 1
ATOM 1197 N N . ALA A 1 157 ? -14.82 -19.984 -14.641 1 81.19 157 ALA A N 1
ATOM 1198 C CA . ALA A 1 157 ? -15.688 -21.031 -15.172 1 81.19 157 ALA A CA 1
ATOM 1199 C C . ALA A 1 157 ? -16.797 -21.391 -14.18 1 81.19 157 ALA A C 1
ATOM 1201 O O . ALA A 1 157 ? -17.953 -21.578 -14.578 1 81.19 157 ALA A O 1
ATOM 1202 N N . GLY A 1 158 ? -16.453 -21.438 -12.953 1 84.81 158 GLY A N 1
ATOM 1203 C CA . GLY A 1 158 ? -17.422 -21.766 -11.922 1 84.81 158 GLY A CA 1
ATOM 1204 C C . GLY A 1 158 ? -18.516 -20.719 -11.789 1 84.81 158 GLY A C 1
ATOM 1205 O O . GLY A 1 158 ? -19.688 -21.062 -11.664 1 84.81 158 GLY A O 1
ATOM 1206 N N . VAL A 1 159 ? -18.188 -19.531 -11.875 1 80.12 159 VAL A N 1
ATOM 1207 C CA . VAL A 1 159 ? -19.141 -18.438 -11.703 1 80.12 159 VAL A CA 1
ATOM 1208 C C . VAL A 1 159 ? -20.094 -18.391 -12.898 1 80.12 159 VAL A C 1
ATOM 1210 O O . VAL A 1 159 ? -21.297 -18.156 -12.742 1 80.12 159 VAL A O 1
ATOM 1213 N N . VAL A 1 160 ? -19.516 -18.594 -14.023 1 79.44 160 VAL A N 1
ATOM 1214 C CA . VAL A 1 160 ? -20.359 -18.594 -15.219 1 79.44 160 VAL A CA 1
ATOM 1215 C C . VAL A 1 160 ? -21.359 -19.75 -15.141 1 79.44 160 VAL A C 1
ATOM 1217 O O . VAL A 1 160 ? -22.547 -19.562 -15.422 1 79.44 160 VAL A O 1
ATOM 1220 N N . ALA A 1 161 ? -20.906 -20.875 -14.789 1 84.94 161 ALA A N 1
ATOM 1221 C CA . ALA A 1 161 ? -21.797 -22.031 -14.625 1 84.94 161 ALA A CA 1
ATOM 1222 C C . ALA A 1 161 ? -22.859 -21.75 -13.562 1 84.94 161 ALA A C 1
ATOM 1224 O O . ALA A 1 161 ? -24.016 -22.125 -13.727 1 84.94 161 ALA A O 1
ATOM 1225 N N . PHE A 1 162 ? -22.469 -21.062 -12.555 1 87.81 162 PHE A N 1
ATOM 1226 C CA . PHE A 1 162 ? -23.359 -20.719 -11.461 1 87.81 162 PHE A CA 1
ATOM 1227 C C . PHE A 1 162 ? -24.453 -19.781 -11.938 1 87.81 162 PHE A C 1
ATOM 1229 O O . PHE A 1 162 ? -25.641 -19.984 -11.641 1 87.81 162 PHE A O 1
ATOM 1236 N N . LYS A 1 163 ? -24.062 -18.781 -12.648 1 80.38 163 LYS A N 1
ATOM 1237 C CA . LYS A 1 163 ? -25.016 -17.797 -13.133 1 80.38 163 LYS A CA 1
ATOM 1238 C C . LYS A 1 163 ? -26.047 -18.438 -14.062 1 80.38 163 LYS A C 1
ATOM 1240 O O . LYS A 1 163 ? -27.234 -18.125 -14.008 1 80.38 163 LYS A O 1
ATOM 1245 N N . VAL A 1 164 ? -25.625 -19.359 -14.797 1 79.12 164 VAL A N 1
ATOM 1246 C CA . VAL A 1 164 ? -26.516 -20.047 -15.734 1 79.12 164 VAL A CA 1
ATOM 1247 C C . VAL A 1 164 ? -27.484 -20.938 -14.969 1 79.12 164 VAL A C 1
ATOM 1249 O O . VAL A 1 164 ? -28.672 -20.984 -15.281 1 79.12 164 VAL A O 1
ATOM 1252 N N . ALA A 1 165 ? -26.969 -21.594 -13.984 1 84.81 165 ALA A N 1
ATOM 1253 C CA . ALA A 1 165 ? -27.797 -22.469 -13.18 1 84.81 165 ALA A CA 1
ATOM 1254 C C . ALA A 1 165 ? -28.844 -21.688 -12.398 1 84.81 165 ALA A C 1
ATOM 1256 O O . ALA A 1 165 ? -30 -22.094 -12.305 1 84.81 165 ALA A O 1
ATOM 1257 N N . VAL A 1 166 ? -28.438 -20.594 -11.891 1 84.56 166 VAL A N 1
ATOM 1258 C CA . VAL A 1 166 ? -29.344 -19.734 -11.125 1 84.56 166 VAL A CA 1
ATOM 1259 C C . VAL A 1 166 ? -30.422 -19.156 -12.047 1 84.56 166 VAL A C 1
ATOM 1261 O O . VAL A 1 166 ? -31.578 -19.047 -11.664 1 84.56 166 VAL A O 1
ATOM 1264 N N . LEU A 1 167 ? -29.938 -18.719 -13.195 1 77.81 167 LEU A N 1
ATOM 1265 C CA . LEU A 1 167 ? -30.891 -18.188 -14.172 1 77.81 167 LEU A CA 1
ATOM 1266 C C . LEU A 1 167 ? -31.938 -19.234 -14.539 1 77.81 167 LEU A C 1
ATOM 1268 O O . LEU A 1 167 ? -33.125 -18.906 -14.703 1 77.81 167 LEU A O 1
ATOM 1272 N N . ALA A 1 168 ? -31.531 -20.453 -14.641 1 78.38 168 ALA A N 1
ATOM 1273 C CA . ALA A 1 168 ? -32.438 -21.547 -14.938 1 78.38 168 ALA A CA 1
ATOM 1274 C C . ALA A 1 168 ? -33.438 -21.75 -13.797 1 78.38 168 ALA A C 1
ATOM 1276 O O . ALA A 1 168 ? -34.625 -22.062 -14.031 1 78.38 168 ALA A O 1
ATOM 1277 N N . THR A 1 169 ? -33.031 -21.547 -12.641 1 80.81 169 THR A N 1
ATOM 1278 C CA . THR A 1 169 ? -33.875 -21.703 -11.469 1 80.81 169 THR A CA 1
ATOM 1279 C C . THR A 1 169 ? -34.906 -20.562 -11.391 1 80.81 169 THR A C 1
ATOM 1281 O O . THR A 1 169 ? -36.062 -20.797 -11.078 1 80.81 169 THR A O 1
ATOM 1284 N N . VAL A 1 170 ? -34.406 -19.406 -11.625 1 77.88 170 VAL A N 1
ATOM 1285 C CA . VAL A 1 170 ? -35.219 -18.219 -11.484 1 77.88 170 VAL A CA 1
ATOM 1286 C C . VAL A 1 170 ? -36.281 -18.188 -12.602 1 77.88 170 VAL A C 1
ATOM 1288 O O . VAL A 1 170 ? -37.438 -17.828 -12.375 1 77.88 170 VAL A O 1
ATOM 1291 N N . THR A 1 171 ? -35.875 -18.594 -13.844 1 75.75 171 THR A N 1
ATOM 1292 C CA . THR A 1 171 ? -36.75 -18.516 -14.992 1 75.75 171 THR A CA 1
ATOM 1293 C C . THR A 1 171 ? -37.594 -19.797 -15.086 1 75.75 171 THR A C 1
ATOM 1295 O O . THR A 1 171 ? -38.656 -19.797 -15.75 1 75.75 171 THR A O 1
ATOM 1298 N N . GLY A 1 172 ? -37.219 -20.844 -14.492 1 71.44 172 GLY A N 1
ATOM 1299 C CA . GLY A 1 172 ? -37.938 -22.109 -14.516 1 71.44 172 GLY A CA 1
ATOM 1300 C C . GLY A 1 172 ? -37.688 -22.922 -15.773 1 71.44 172 GLY A C 1
ATOM 1301 O O . GLY A 1 172 ? -38.219 -24.016 -15.922 1 71.44 172 GLY A O 1
ATOM 1302 N N . VAL A 1 173 ? -37.062 -22.344 -16.781 1 66.38 173 VAL A N 1
ATOM 1303 C CA . VAL A 1 173 ? -36.812 -23.031 -18.047 1 66.38 173 VAL A CA 1
ATOM 1304 C C . VAL A 1 173 ? -35.375 -23.5 -18.109 1 66.38 173 VAL A C 1
ATOM 1306 O O . VAL A 1 173 ? -34.438 -22.703 -17.953 1 66.38 173 VAL A O 1
ATOM 1309 N N . PHE A 1 174 ? -35.219 -24.781 -17.875 1 66.31 174 PHE A N 1
ATOM 1310 C CA . PHE A 1 174 ? -33.844 -25.297 -17.906 1 66.31 174 PHE A CA 1
ATOM 1311 C C . PHE A 1 174 ? -33.562 -25.969 -19.234 1 66.31 174 PHE A C 1
ATOM 1313 O O . PHE A 1 174 ? -34.25 -26.922 -19.625 1 66.31 174 PHE A O 1
ATOM 1320 N N . SER A 1 175 ? -33 -25.219 -20.219 1 71.69 175 SER A N 1
ATOM 1321 C CA . SER A 1 175 ? -32.469 -25.844 -21.422 1 71.69 175 SER A CA 1
ATOM 1322 C C . SER A 1 175 ? -30.938 -25.875 -21.375 1 71.69 175 SER A C 1
ATOM 1324 O O . SER A 1 175 ? -30.281 -24.828 -21.266 1 71.69 175 SER A O 1
ATOM 1326 N N . ILE A 1 176 ? -30.344 -27.062 -21.297 1 68.88 176 ILE A N 1
ATOM 1327 C CA . ILE A 1 176 ? -28.891 -27.266 -21.234 1 68.88 176 ILE A CA 1
ATOM 1328 C C . ILE A 1 176 ? -28.219 -26.547 -22.406 1 68.88 176 ILE A C 1
ATOM 1330 O O . ILE A 1 176 ? -27.141 -26 -22.266 1 68.88 176 ILE A O 1
ATOM 1334 N N . GLU A 1 177 ? -28.922 -26.578 -23.438 1 73.62 177 GLU A N 1
ATOM 1335 C CA . GLU A 1 177 ? -28.375 -25.969 -24.641 1 73.62 177 GLU A CA 1
ATOM 1336 C C . GLU A 1 177 ? -28.281 -24.438 -24.5 1 73.62 177 GLU A C 1
ATOM 1338 O O . GLU A 1 177 ? -27.25 -23.844 -24.828 1 73.62 177 GLU A O 1
ATOM 1343 N N . GLU A 1 178 ? -29.359 -23.938 -24.031 1 73.81 178 GLU A N 1
ATOM 1344 C CA . GLU A 1 178 ? -29.359 -22.484 -23.875 1 73.81 178 GLU A CA 1
ATOM 1345 C C . GLU A 1 178 ? -28.359 -22.047 -22.797 1 73.81 178 GLU A C 1
ATOM 1347 O O . GLU A 1 178 ? -27.719 -21.016 -22.922 1 73.81 178 GLU A O 1
ATOM 1352 N N . ALA A 1 179 ? -28.234 -22.844 -21.828 1 71.56 179 ALA A N 1
ATOM 1353 C CA . ALA A 1 179 ? -27.281 -22.547 -20.75 1 71.56 179 ALA A CA 1
ATOM 1354 C C . ALA A 1 179 ? -25.844 -22.625 -21.25 1 71.56 179 ALA A C 1
ATOM 1356 O O . ALA A 1 179 ? -25 -21.797 -20.875 1 71.56 179 ALA A O 1
ATOM 1357 N N . GLY A 1 180 ? -25.625 -23.547 -22.047 1 73.62 180 GLY A N 1
ATOM 1358 C CA . GLY A 1 180 ? -24.297 -23.703 -22.609 1 73.62 180 GLY A CA 1
ATOM 1359 C C . GLY A 1 180 ? -23.891 -22.547 -23.5 1 73.62 180 GLY A C 1
ATOM 1360 O O . GLY A 1 180 ? -22.75 -22.078 -23.422 1 73.62 180 GLY A O 1
ATOM 1361 N N . ILE A 1 181 ? -24.797 -22.141 -24.25 1 77.88 181 ILE A N 1
ATOM 1362 C CA . ILE A 1 181 ? -24.531 -21.047 -25.172 1 77.88 181 ILE A CA 1
ATOM 1363 C C . ILE A 1 181 ? -24.297 -19.766 -24.391 1 77.88 181 ILE A C 1
ATOM 1365 O O . ILE A 1 181 ? -23.375 -18.984 -24.688 1 77.88 181 ILE A O 1
ATOM 1369 N N . GLN A 1 182 ? -25.141 -19.578 -23.438 1 75.25 182 GLN A N 1
ATOM 1370 C CA . GLN A 1 182 ? -24.984 -18.391 -22.609 1 75.25 182 GLN A CA 1
ATOM 1371 C C . GLN A 1 182 ? -23.656 -18.406 -21.875 1 75.25 182 GLN A C 1
ATOM 1373 O O . GLN A 1 182 ? -23.031 -17.359 -21.688 1 75.25 182 GLN A O 1
ATOM 1378 N N . PHE A 1 183 ? -23.297 -19.578 -21.516 1 76.06 183 PHE A N 1
ATOM 1379 C CA . PHE A 1 183 ? -22.016 -19.734 -20.844 1 76.06 183 PHE A CA 1
ATOM 1380 C C . PHE A 1 183 ? -20.859 -19.328 -21.766 1 76.06 183 PHE A C 1
ATOM 1382 O O . PHE A 1 183 ? -19.969 -18.578 -21.359 1 76.06 183 PHE A O 1
ATOM 1389 N N . MET A 1 184 ? -20.969 -19.75 -22.922 1 81.44 184 MET A N 1
ATOM 1390 C CA . MET A 1 184 ? -19.906 -19.484 -23.875 1 81.44 184 MET A CA 1
ATOM 1391 C C . MET A 1 184 ? -19.844 -18 -24.234 1 81.44 184 MET A C 1
ATOM 1393 O O . MET A 1 184 ? -18.75 -17.422 -24.328 1 81.44 184 MET A O 1
ATOM 1397 N N . ILE A 1 185 ? -20.906 -17.406 -24.328 1 83 185 ILE A N 1
ATOM 1398 C CA . ILE A 1 185 ? -20.969 -15.992 -24.688 1 83 185 ILE A CA 1
ATOM 1399 C C . ILE A 1 185 ? -20.422 -15.141 -23.547 1 83 185 ILE A C 1
ATOM 1401 O O . ILE A 1 185 ? -19.641 -14.219 -23.781 1 83 185 ILE A O 1
ATOM 1405 N N . THR A 1 186 ? -20.828 -15.492 -22.391 1 82.62 186 THR A N 1
ATOM 1406 C CA . THR A 1 186 ? -20.391 -14.734 -21.219 1 82.62 186 THR A CA 1
ATOM 1407 C C . THR A 1 186 ? -18.891 -14.93 -20.984 1 82.62 186 THR A C 1
ATOM 1409 O O . THR A 1 186 ? -18.188 -13.977 -20.641 1 82.62 186 THR A O 1
ATOM 1412 N N . ALA A 1 187 ? -18.453 -16.094 -21.188 1 83.06 187 ALA A N 1
ATOM 1413 C CA . ALA A 1 187 ? -17.047 -16.406 -20.953 1 83.06 187 ALA A CA 1
ATOM 1414 C C . ALA A 1 187 ? -16.172 -15.75 -22.016 1 83.06 187 ALA A C 1
ATOM 1416 O O . ALA A 1 187 ? -15.242 -15 -21.688 1 83.06 187 ALA A O 1
ATOM 1417 N N . PHE A 1 188 ? -16.547 -15.969 -23.25 1 87.44 188 PHE A N 1
ATOM 1418 C CA . PHE A 1 188 ? -15.734 -15.406 -24.344 1 87.44 188 PHE A CA 1
ATOM 1419 C C . PHE A 1 188 ? -15.883 -13.891 -24.406 1 87.44 188 PHE A C 1
ATOM 1421 O O . PHE A 1 188 ? -14.938 -13.188 -24.75 1 87.44 188 PHE A O 1
ATOM 1428 N N . GLY A 1 189 ? -17.062 -13.469 -24.125 1 89.81 189 GLY A N 1
ATOM 1429 C CA . GLY A 1 189 ? -17.25 -12.031 -24.031 1 89.81 189 GLY A CA 1
ATOM 1430 C C . GLY A 1 189 ? -16.391 -11.375 -22.984 1 89.81 189 GLY A C 1
ATOM 1431 O O . GLY A 1 189 ? -15.828 -10.305 -23.203 1 89.81 189 GLY A O 1
ATOM 1432 N N . GLY A 1 190 ? -16.297 -12.031 -21.797 1 90.69 190 GLY A N 1
ATOM 1433 C CA . GLY A 1 190 ? -15.438 -11.531 -20.734 1 90.69 190 GLY A CA 1
ATOM 1434 C C . GLY A 1 190 ? -13.969 -11.477 -21.141 1 90.69 190 GLY A C 1
ATOM 1435 O O . GLY A 1 190 ? -13.281 -10.5 -20.844 1 90.69 190 GLY A O 1
ATOM 1436 N N . ILE A 1 191 ? -13.531 -12.453 -21.844 1 89.19 191 ILE A N 1
ATOM 1437 C CA . ILE A 1 191 ? -12.148 -12.539 -22.297 1 89.19 191 ILE A CA 1
ATOM 1438 C C . ILE A 1 191 ? -11.852 -11.391 -23.266 1 89.19 191 ILE A C 1
ATOM 1440 O O . ILE A 1 191 ? -10.828 -10.719 -23.156 1 89.19 191 ILE A O 1
ATOM 1444 N N . ILE A 1 192 ? -12.75 -11.117 -24.141 1 93.5 192 ILE A N 1
ATOM 1445 C CA . ILE A 1 192 ? -12.57 -10.094 -25.172 1 93.5 192 ILE A CA 1
ATOM 1446 C C . ILE A 1 192 ? -12.602 -8.711 -24.531 1 93.5 192 ILE A C 1
ATOM 1448 O O . ILE A 1 192 ? -11.703 -7.891 -24.766 1 93.5 192 ILE A O 1
ATOM 1452 N N . VAL A 1 193 ? -13.602 -8.539 -23.703 1 94.19 193 VAL A N 1
ATOM 1453 C CA . VAL A 1 193 ? -13.75 -7.238 -23.062 1 94.19 193 VAL A CA 1
ATOM 1454 C C . VAL A 1 193 ? -12.555 -6.977 -22.156 1 94.19 193 VAL A C 1
ATOM 1456 O O . VAL A 1 193 ? -12.031 -5.863 -22.109 1 94.19 193 VAL A O 1
ATOM 1459 N N . GLY A 1 194 ? -12.203 -7.996 -21.375 1 94.44 194 GLY A N 1
ATOM 1460 C CA . GLY A 1 194 ? -11.039 -7.863 -20.516 1 94.44 194 GLY A CA 1
ATOM 1461 C C . GLY A 1 194 ? -9.766 -7.547 -21.266 1 94.44 194 GLY A C 1
ATOM 1462 O O . GLY A 1 194 ? -8.969 -6.719 -20.828 1 94.44 194 GLY A O 1
ATOM 1463 N N . SER A 1 195 ? -9.594 -8.109 -22.406 1 93.06 195 SER A N 1
ATOM 1464 C CA . SER A 1 195 ? -8.406 -7.883 -23.234 1 93.06 195 SER A CA 1
ATOM 1465 C C . SER A 1 195 ? -8.406 -6.473 -23.812 1 93.06 195 SER A C 1
ATOM 1467 O O . SER A 1 195 ? -7.371 -5.801 -23.828 1 93.06 195 SER A O 1
ATOM 1469 N N . ILE A 1 196 ? -9.516 -6.059 -24.234 1 94.75 196 ILE A N 1
ATOM 1470 C CA . ILE A 1 196 ? -9.625 -4.734 -24.828 1 94.75 196 ILE A CA 1
ATOM 1471 C C . ILE A 1 196 ? -9.406 -3.66 -23.766 1 94.75 196 ILE A C 1
ATOM 1473 O O . ILE A 1 196 ? -8.609 -2.74 -23.969 1 94.75 196 ILE A O 1
ATOM 1477 N N . LEU A 1 197 ? -10.125 -3.846 -22.672 1 94.69 197 LEU A N 1
ATOM 1478 C CA . LEU A 1 197 ? -10 -2.855 -21.609 1 94.69 197 LEU A CA 1
ATOM 1479 C C . LEU A 1 197 ? -8.594 -2.871 -21.016 1 94.69 197 LEU A C 1
ATOM 1481 O O . LEU A 1 197 ? -8.039 -1.819 -20.688 1 94.69 197 LEU A O 1
ATOM 1485 N N . GLY A 1 198 ? -8.117 -4.102 -20.812 1 92.94 198 GLY A N 1
ATOM 1486 C CA . GLY A 1 198 ? -6.734 -4.199 -20.359 1 92.94 198 GLY A CA 1
ATOM 1487 C C . GLY A 1 198 ? -5.754 -3.492 -21.266 1 92.94 198 GLY A C 1
ATOM 1488 O O . GLY A 1 198 ? -4.883 -2.756 -20.812 1 92.94 198 GLY A O 1
ATOM 1489 N N . TYR A 1 199 ? -5.953 -3.609 -22.484 1 90.62 199 TYR A N 1
ATOM 1490 C CA . TYR A 1 199 ? -5.09 -2.992 -23.484 1 90.62 199 TYR A CA 1
ATOM 1491 C C . TYR A 1 199 ? -5.234 -1.475 -23.469 1 90.62 199 TYR A C 1
ATOM 1493 O O . TYR A 1 199 ? -4.238 -0.749 -23.562 1 90.62 199 TYR A O 1
ATOM 1501 N N . ILE A 1 200 ? -6.402 -1.048 -23.391 1 93.19 200 ILE A N 1
ATOM 1502 C CA . ILE A 1 200 ? -6.672 0.386 -23.375 1 93.19 200 ILE A CA 1
ATOM 1503 C C . ILE A 1 200 ? -5.996 1.026 -22.156 1 93.19 200 ILE A C 1
ATOM 1505 O O . ILE A 1 200 ? -5.371 2.082 -22.281 1 93.19 200 ILE A O 1
ATOM 1509 N N . ILE A 1 201 ? -6.121 0.432 -21.047 1 93 201 ILE A N 1
ATOM 1510 C CA . ILE A 1 201 ? -5.555 0.988 -19.828 1 93 201 ILE A CA 1
ATOM 1511 C C . ILE A 1 201 ? -4.027 0.99 -19.922 1 93 201 ILE A C 1
ATOM 1513 O O . ILE A 1 201 ? -3.375 1.945 -19.5 1 93 201 ILE A O 1
ATOM 1517 N N . ILE A 1 202 ? -3.471 -0.042 -20.453 1 88.38 202 ILE A N 1
ATOM 1518 C CA . ILE A 1 202 ? -2.027 -0.115 -20.656 1 88.38 202 ILE A CA 1
ATOM 1519 C C . ILE A 1 202 ? -1.583 1.001 -21.609 1 88.38 202 ILE A C 1
ATOM 1521 O O . ILE A 1 202 ? -0.572 1.663 -21.359 1 88.38 202 ILE A O 1
ATOM 1525 N N . LYS A 1 203 ? -2.309 1.201 -22.641 1 86.75 203 LYS A N 1
ATOM 1526 C CA . LYS A 1 203 ? -1.983 2.252 -23.594 1 86.75 203 LYS A CA 1
ATOM 1527 C C . LYS A 1 203 ? -2.043 3.631 -22.938 1 86.75 203 LYS A C 1
ATOM 1529 O O . LYS A 1 203 ? -1.216 4.496 -23.234 1 86.75 203 LYS A O 1
ATOM 1534 N N . ILE A 1 204 ? -3.027 3.801 -22.125 1 88.44 204 ILE A N 1
ATOM 1535 C CA . ILE A 1 204 ? -3.152 5.062 -21.406 1 88.44 204 ILE A CA 1
ATOM 1536 C C . ILE A 1 204 ? -1.93 5.27 -20.5 1 88.44 204 ILE A C 1
ATOM 1538 O O . ILE A 1 204 ? -1.344 6.355 -20.484 1 88.44 204 ILE A O 1
ATOM 1542 N N . ARG A 1 205 ? -1.61 4.293 -19.812 1 85.69 205 ARG A N 1
ATOM 1543 C CA . ARG A 1 205 ? -0.459 4.371 -18.922 1 85.69 205 ARG A CA 1
ATOM 1544 C C . ARG A 1 205 ? 0.82 4.66 -19.703 1 85.69 205 ARG A C 1
ATOM 1546 O O . ARG A 1 205 ? 1.647 5.465 -19.266 1 85.69 205 ARG A O 1
ATOM 1553 N N . LEU A 1 206 ? 0.979 3.982 -20.766 1 78.75 206 LEU A N 1
ATOM 1554 C CA . LEU A 1 206 ? 2.162 4.18 -21.594 1 78.75 206 LEU A CA 1
ATOM 1555 C C . LEU A 1 206 ? 2.184 5.586 -22.188 1 78.75 206 LEU A C 1
ATOM 1557 O O . LEU A 1 206 ? 3.248 6.195 -22.312 1 78.75 206 LEU A O 1
ATOM 1561 N N . SER A 1 207 ? 1.009 6.031 -22.562 1 82.31 207 SER A N 1
ATOM 1562 C CA . SER A 1 207 ? 0.92 7.391 -23.078 1 82.31 207 SER A CA 1
ATOM 1563 C C . SER A 1 207 ? 1.296 8.414 -22.016 1 82.31 207 SER A C 1
ATOM 1565 O O . SER A 1 207 ? 1.95 9.414 -22.312 1 82.31 207 SER A O 1
ATOM 1567 N N . LEU A 1 208 ? 0.807 8.211 -20.812 1 82.5 208 LEU A N 1
ATOM 1568 C CA . LEU A 1 208 ? 1.154 9.102 -19.719 1 82.5 208 LEU A CA 1
ATOM 1569 C C . LEU A 1 208 ? 2.658 9.094 -19.469 1 82.5 208 LEU A C 1
ATOM 1571 O O . LEU A 1 208 ? 3.246 10.141 -19.156 1 82.5 208 LEU A O 1
ATOM 1575 N N . HIS A 1 209 ? 3.211 7.953 -19.5 1 75.31 209 HIS A N 1
ATOM 1576 C CA . HIS A 1 209 ? 4.656 7.82 -19.344 1 75.31 209 HIS A CA 1
ATOM 1577 C C . HIS A 1 209 ? 5.402 8.562 -20.453 1 75.31 209 HIS A C 1
ATOM 1579 O O . HIS A 1 209 ? 6.398 9.234 -20.188 1 75.31 209 HIS A O 1
ATOM 1585 N N . LYS A 1 210 ? 4.895 8.383 -21.625 1 70.69 210 LYS A N 1
ATOM 1586 C CA . LYS A 1 210 ? 5.508 9.016 -22.781 1 70.69 210 LYS A CA 1
ATOM 1587 C C . LYS A 1 210 ? 5.473 10.539 -22.672 1 70.69 210 LYS A C 1
ATOM 1589 O O . LYS A 1 210 ? 6.426 11.219 -23.047 1 70.69 210 LYS A O 1
ATOM 1594 N N . TRP A 1 211 ? 4.391 11.016 -22.156 1 74 211 TRP A N 1
ATOM 1595 C CA . TRP A 1 211 ? 4.219 12.461 -22.047 1 74 211 TRP A CA 1
ATOM 1596 C C . TRP A 1 211 ? 4.816 12.977 -20.734 1 74 211 TRP A C 1
ATOM 1598 O O . TRP A 1 211 ? 4.648 14.148 -20.391 1 74 211 TRP A O 1
ATOM 1608 N N . ASN A 1 212 ? 5.48 12.148 -19.969 1 75.06 212 ASN A N 1
ATOM 1609 C CA . ASN A 1 212 ? 6.113 12.492 -18.688 1 75.06 212 ASN A CA 1
ATOM 1610 C C . ASN A 1 212 ? 5.105 13.07 -17.703 1 75.06 212 ASN A C 1
ATOM 1612 O O . ASN A 1 212 ? 5.391 14.055 -17.016 1 75.06 212 ASN A O 1
ATOM 1616 N N . LEU A 1 213 ? 3.998 12.641 -17.797 1 76.94 213 LEU A N 1
ATOM 1617 C CA . LEU A 1 213 ? 2.934 13.109 -16.906 1 76.94 213 LEU A CA 1
ATOM 1618 C C . LEU A 1 213 ? 2.65 12.094 -15.812 1 76.94 213 LEU A C 1
ATOM 1620 O O . LEU A 1 213 ? 1.606 12.148 -15.156 1 76.94 213 LEU A O 1
ATOM 1624 N N . GLU A 1 214 ? 3.629 11.211 -15.656 1 79.06 214 GLU A N 1
ATOM 1625 C CA . GLU A 1 214 ? 3.352 10.117 -14.727 1 79.06 214 GLU A CA 1
ATOM 1626 C C . GLU A 1 214 ? 3.939 10.406 -13.344 1 79.06 214 GLU A C 1
ATOM 1628 O O . GLU A 1 214 ? 5.023 10.984 -13.234 1 79.06 214 GLU A O 1
ATOM 1633 N N . GLU A 1 215 ? 3.145 10.219 -12.32 1 83.5 215 GLU A N 1
ATOM 1634 C CA . GLU A 1 215 ? 3.59 10.141 -10.93 1 83.5 215 GLU A CA 1
ATOM 1635 C C . GLU A 1 215 ? 3.438 8.727 -10.383 1 83.5 215 GLU A C 1
ATOM 1637 O O . GLU A 1 215 ? 2.459 8.039 -10.68 1 83.5 215 GLU A O 1
ATOM 1642 N N . ILE A 1 216 ? 4.387 8.312 -9.672 1 84.31 216 ILE A N 1
ATOM 1643 C CA . ILE A 1 216 ? 4.473 6.922 -9.234 1 84.31 216 ILE A CA 1
ATOM 1644 C C . ILE A 1 216 ? 3.191 6.523 -8.508 1 84.31 216 ILE A C 1
ATOM 1646 O O . ILE A 1 216 ? 2.547 5.535 -8.867 1 84.31 216 ILE A O 1
ATOM 1650 N N . PRO A 1 217 ? 2.723 7.344 -7.547 1 89.5 217 PRO A N 1
ATOM 1651 C CA . PRO A 1 217 ? 1.516 6.91 -6.84 1 89.5 217 PRO A CA 1
ATOM 1652 C C . PRO A 1 217 ? 0.276 6.914 -7.73 1 89.5 217 PRO A C 1
ATOM 1654 O O . PRO A 1 217 ? -0.625 6.094 -7.543 1 89.5 217 PRO A O 1
ATOM 1657 N N . MET A 1 218 ? 0.258 7.793 -8.695 1 90.94 218 MET A N 1
ATOM 1658 C CA . MET A 1 218 ? -0.873 7.859 -9.617 1 90.94 218 MET A CA 1
ATOM 1659 C C . MET A 1 218 ? -0.996 6.574 -10.43 1 90.94 218 MET A C 1
ATOM 1661 O O . MET A 1 218 ? -2.094 6.035 -10.578 1 90.94 218 MET A O 1
ATOM 1665 N N . VAL A 1 219 ? 0.145 6.066 -10.891 1 89.5 219 VAL A N 1
ATOM 1666 C CA . VAL A 1 219 ? 0.16 4.863 -11.719 1 89.5 219 VAL A CA 1
ATOM 1667 C C . VAL A 1 219 ? -0.283 3.662 -10.883 1 89.5 219 VAL A C 1
ATOM 1669 O O . VAL A 1 219 ? -1.023 2.803 -11.367 1 89.5 219 VAL A O 1
ATOM 1672 N N . ILE A 1 220 ? 0.127 3.607 -9.703 1 91.25 220 ILE A N 1
ATOM 1673 C CA . ILE A 1 220 ? -0.222 2.504 -8.812 1 91.25 220 ILE A CA 1
ATOM 1674 C C . ILE A 1 220 ? -1.721 2.529 -8.523 1 91.25 220 ILE A C 1
ATOM 1676 O O . ILE A 1 220 ? -2.373 1.482 -8.508 1 91.25 220 ILE A O 1
ATOM 1680 N N . VAL A 1 221 ? -2.254 3.705 -8.336 1 92.94 221 VAL A N 1
ATOM 1681 C CA . VAL A 1 221 ? -3.682 3.844 -8.07 1 92.94 221 VAL A CA 1
ATOM 1682 C C . VAL A 1 221 ? -4.477 3.422 -9.305 1 92.94 221 VAL A C 1
ATOM 1684 O O . VAL A 1 221 ? -5.52 2.771 -9.188 1 92.94 221 VAL A O 1
ATOM 1687 N N . ILE A 1 222 ? -4.012 3.807 -10.43 1 92.31 222 ILE A N 1
ATOM 1688 C CA . ILE A 1 222 ? -4.656 3.383 -11.672 1 92.31 222 ILE A CA 1
ATOM 1689 C C . ILE A 1 222 ? -4.656 1.857 -11.758 1 92.31 222 ILE A C 1
ATOM 1691 O O . ILE A 1 222 ? -5.66 1.251 -12.133 1 92.31 222 ILE A O 1
ATOM 1695 N N . GLN A 1 223 ? -3.535 1.284 -11.352 1 91.75 223 GLN A N 1
ATOM 1696 C CA . GLN A 1 223 ? -3.416 -0.17 -11.359 1 91.75 223 GLN A CA 1
ATOM 1697 C C . GLN A 1 223 ? -4.418 -0.81 -10.406 1 91.75 223 GLN A C 1
ATOM 1699 O O . GLN A 1 223 ? -5.043 -1.82 -10.734 1 91.75 223 GLN A O 1
ATOM 1704 N N . ILE A 1 224 ? -4.566 -0.276 -9.273 1 93.12 224 ILE A N 1
ATOM 1705 C CA . ILE A 1 224 ? -5.453 -0.823 -8.258 1 93.12 224 ILE A CA 1
ATOM 1706 C C . ILE A 1 224 ? -6.906 -0.645 -8.688 1 93.12 224 ILE A C 1
ATOM 1708 O O . ILE A 1 224 ? -7.75 -1.505 -8.422 1 93.12 224 ILE A O 1
ATOM 1712 N N . MET A 1 225 ? -7.219 0.4 -9.438 1 94.12 225 MET A N 1
ATOM 1713 C CA . MET A 1 225 ? -8.578 0.696 -9.883 1 94.12 225 MET A CA 1
ATOM 1714 C C . MET A 1 225 ? -8.945 -0.135 -11.102 1 94.12 225 MET A C 1
ATOM 1716 O O . MET A 1 225 ? -10.125 -0.3 -11.414 1 94.12 225 MET A O 1
ATOM 1720 N N . THR A 1 226 ? -7.996 -0.619 -11.789 1 94.38 226 THR A N 1
ATOM 1721 C CA . THR A 1 226 ? -8.203 -1.306 -13.055 1 94.38 226 THR A CA 1
ATOM 1722 C C . THR A 1 226 ? -9.141 -2.498 -12.883 1 94.38 226 THR A C 1
ATOM 1724 O O . THR A 1 226 ? -10.148 -2.611 -13.586 1 94.38 226 THR A O 1
ATOM 1727 N N . PRO A 1 227 ? -8.852 -3.4 -11.898 1 94.94 227 PRO A N 1
ATOM 1728 C CA . PRO A 1 227 ? -9.758 -4.539 -11.758 1 94.94 227 PRO A CA 1
ATOM 1729 C C . PRO A 1 227 ? -11.188 -4.121 -11.398 1 94.94 227 PRO A C 1
ATOM 1731 O O . PRO A 1 227 ? -12.148 -4.746 -11.852 1 94.94 227 PRO A O 1
ATOM 1734 N N . LEU A 1 228 ? -11.359 -3.104 -10.633 1 94.25 228 LEU A N 1
ATOM 1735 C CA . LEU A 1 228 ? -12.688 -2.625 -10.258 1 94.25 228 LEU A CA 1
ATOM 1736 C C . LEU A 1 228 ? -13.43 -2.078 -11.469 1 94.25 228 LEU A C 1
ATOM 1738 O O . LEU A 1 228 ? -14.602 -2.398 -11.68 1 94.25 228 LEU A O 1
ATOM 1742 N N . PHE A 1 229 ? -12.734 -1.326 -12.219 1 92.31 229 PHE A N 1
ATOM 1743 C CA . PHE A 1 229 ? -13.32 -0.71 -13.398 1 92.31 229 PHE A CA 1
ATOM 1744 C C . PHE A 1 229 ? -13.664 -1.766 -14.445 1 92.31 229 PHE A C 1
ATOM 1746 O O . PHE A 1 229 ? -14.75 -1.738 -15.023 1 92.31 229 PHE A O 1
ATOM 1753 N N . VAL A 1 230 ? -12.742 -2.639 -14.695 1 94.94 230 VAL A N 1
ATOM 1754 C CA . VAL A 1 230 ? -12.93 -3.678 -15.703 1 94.94 230 VAL A CA 1
ATOM 1755 C C . VAL A 1 230 ? -14.102 -4.574 -15.305 1 94.94 230 VAL A C 1
ATOM 1757 O O . VAL A 1 230 ? -14.938 -4.922 -16.141 1 94.94 230 VAL A O 1
ATOM 1760 N N . TYR A 1 231 ? -14.164 -4.98 -14.039 1 92.25 231 TYR A N 1
ATOM 1761 C CA . TYR A 1 231 ? -15.266 -5.801 -13.562 1 92.25 231 TYR A CA 1
ATOM 1762 C C . TYR A 1 231 ? -16.609 -5.098 -13.766 1 92.25 231 TYR A C 1
ATOM 1764 O O . TYR A 1 231 ? -17.547 -5.691 -14.289 1 92.25 231 TYR A O 1
ATOM 1772 N N . PHE A 1 232 ? -16.656 -3.846 -13.391 1 89.62 232 PHE A N 1
ATOM 1773 C CA . PHE A 1 232 ? -17.891 -3.08 -13.453 1 89.62 232 PHE A CA 1
ATOM 1774 C C . PHE A 1 232 ? -18.375 -2.949 -14.898 1 89.62 232 PHE A C 1
ATOM 1776 O O . PHE A 1 232 ? -19.547 -3.166 -15.188 1 89.62 232 PHE A O 1
ATOM 1783 N N . VAL A 1 233 ? -17.531 -2.586 -15.805 1 91.56 233 VAL A N 1
ATOM 1784 C CA . VAL A 1 233 ? -17.875 -2.377 -17.203 1 91.56 233 VAL A CA 1
ATOM 1785 C C . VAL A 1 233 ? -18.312 -3.699 -17.828 1 91.56 233 VAL A C 1
ATOM 1787 O O . VAL A 1 233 ? -19.312 -3.748 -18.562 1 91.56 233 VAL A O 1
ATOM 1790 N N . ALA A 1 234 ? -17.516 -4.762 -17.516 1 92.62 234 ALA A N 1
ATOM 1791 C CA . ALA A 1 234 ? -17.859 -6.074 -18.062 1 92.62 234 ALA A CA 1
ATOM 1792 C C . ALA A 1 234 ? -19.234 -6.531 -17.594 1 92.62 234 ALA A C 1
ATOM 1794 O O . ALA A 1 234 ? -20.047 -7.012 -18.406 1 92.62 234 ALA A O 1
ATOM 1795 N N . GLU A 1 235 ? -19.562 -6.375 -16.359 1 86.75 235 GLU A N 1
ATOM 1796 C CA . GLU A 1 235 ? -20.844 -6.781 -15.812 1 86.75 235 GLU A CA 1
ATOM 1797 C C . GLU A 1 235 ? -21.984 -5.93 -16.391 1 86.75 235 GLU A C 1
ATOM 1799 O O . GLU A 1 235 ? -23.078 -6.426 -16.609 1 86.75 235 GLU A O 1
ATOM 1804 N N . GLU A 1 236 ? -21.719 -4.652 -16.609 1 87.19 236 GLU A N 1
ATOM 1805 C CA . GLU A 1 236 ? -22.734 -3.766 -17.172 1 87.19 236 GLU A CA 1
ATOM 1806 C C . GLU A 1 236 ? -23.062 -4.156 -18.609 1 87.19 236 GLU A C 1
ATOM 1808 O O . GLU A 1 236 ? -24.203 -3.994 -19.062 1 87.19 236 GLU A O 1
ATOM 1813 N N . ILE A 1 237 ? -22.031 -4.664 -19.328 1 90.56 237 ILE A N 1
ATOM 1814 C CA . ILE A 1 237 ? -22.234 -5.098 -20.703 1 90.56 237 ILE A CA 1
ATOM 1815 C C . ILE A 1 237 ? -22.875 -6.48 -20.719 1 90.56 237 ILE A C 1
ATOM 1817 O O . ILE A 1 237 ? -23.438 -6.898 -21.734 1 90.56 237 ILE A O 1
ATOM 1821 N N . GLY A 1 238 ? -22.844 -7.176 -19.625 1 85.56 238 GLY A N 1
ATOM 1822 C CA . GLY A 1 238 ? -23.5 -8.469 -19.516 1 85.56 238 GLY A CA 1
ATOM 1823 C C . GLY A 1 238 ? -22.562 -9.641 -19.734 1 85.56 238 GLY A C 1
ATOM 1824 O O . GLY A 1 238 ? -23 -10.734 -20.109 1 85.56 238 GLY A O 1
ATOM 1825 N N . VAL A 1 239 ? -21.328 -9.445 -19.672 1 89.56 239 VAL A N 1
ATOM 1826 C CA . VAL A 1 239 ? -20.359 -10.523 -19.828 1 89.56 239 VAL A CA 1
ATOM 1827 C C . VAL A 1 239 ? -19.703 -10.82 -18.469 1 89.56 239 VAL A C 1
ATOM 1829 O O . VAL A 1 239 ? -20.016 -10.18 -17.469 1 89.56 239 VAL A O 1
ATOM 1832 N N . SER A 1 240 ? -18.859 -11.852 -18.453 1 86.88 240 SER A N 1
ATOM 1833 C CA . SER A 1 240 ? -18.266 -12.281 -17.188 1 86.88 240 SER A CA 1
ATOM 1834 C C . SER A 1 240 ? -17.234 -11.266 -16.688 1 86.88 240 SER A C 1
ATOM 1836 O O . SER A 1 240 ? -16.172 -11.117 -17.281 1 86.88 240 SER A O 1
ATOM 1838 N N . GLY A 1 241 ? -17.5 -10.594 -15.57 1 89.25 241 GLY A N 1
ATOM 1839 C CA . GLY A 1 241 ? -16.562 -9.641 -14.992 1 89.25 241 GLY A CA 1
ATOM 1840 C C . GLY A 1 241 ? -15.289 -10.273 -14.477 1 89.25 241 GLY A C 1
ATOM 1841 O O . GLY A 1 241 ? -14.211 -9.703 -14.617 1 89.25 241 GLY A O 1
ATOM 1842 N N . ILE A 1 242 ? -15.375 -11.453 -14 1 86.31 242 ILE A N 1
ATOM 1843 C CA . ILE A 1 242 ? -14.242 -12.148 -13.391 1 86.31 242 ILE A CA 1
ATOM 1844 C C . ILE A 1 242 ? -13.227 -12.523 -14.469 1 86.31 242 ILE A C 1
ATOM 1846 O O . ILE A 1 242 ? -12.031 -12.289 -14.305 1 86.31 242 ILE A O 1
ATOM 1850 N N . LEU A 1 243 ? -13.711 -13.055 -15.531 1 88.19 243 LEU A N 1
ATOM 1851 C CA . LEU A 1 243 ? -12.812 -13.453 -16.609 1 88.19 243 LEU A CA 1
ATOM 1852 C C . LEU A 1 243 ? -12.172 -12.227 -17.266 1 88.19 243 LEU A C 1
ATOM 1854 O O . LEU A 1 243 ? -11.023 -12.281 -17.703 1 88.19 243 LEU A O 1
ATOM 1858 N N . ALA A 1 244 ? -12.945 -11.195 -17.297 1 93.75 244 ALA A N 1
ATOM 1859 C CA . ALA A 1 244 ? -12.414 -9.953 -17.844 1 93.75 244 ALA A CA 1
ATOM 1860 C C . ALA A 1 244 ? -11.242 -9.438 -17.016 1 93.75 244 ALA A C 1
ATOM 1862 O O . ALA A 1 244 ? -10.219 -9.016 -17.547 1 93.75 244 ALA A O 1
ATOM 1863 N N . VAL A 1 245 ? -11.391 -9.484 -15.719 1 93.38 245 VAL A N 1
ATOM 1864 C CA . VAL A 1 245 ? -10.359 -9 -14.812 1 93.38 245 VAL A CA 1
ATOM 1865 C C . VAL A 1 245 ? -9.102 -9.859 -14.945 1 93.38 245 VAL A C 1
ATOM 1867 O O . VAL A 1 245 ? -7.984 -9.344 -14.945 1 93.38 245 VAL A O 1
ATOM 1870 N N . VAL A 1 246 ? -9.242 -11.148 -15.078 1 88.94 246 VAL A N 1
ATOM 1871 C CA . VAL A 1 246 ? -8.117 -12.062 -15.227 1 88.94 246 VAL A CA 1
ATOM 1872 C C . VAL A 1 246 ? -7.352 -11.734 -16.516 1 88.94 246 VAL A C 1
ATOM 1874 O O . VAL A 1 246 ? -6.121 -11.656 -16.5 1 88.94 246 VAL A O 1
ATOM 1877 N N . MET A 1 247 ? -8.078 -11.508 -17.547 1 90.44 247 MET A N 1
ATOM 1878 C CA . MET A 1 247 ? -7.441 -11.211 -18.828 1 90.44 247 MET A CA 1
ATOM 1879 C C . MET A 1 247 ? -6.715 -9.867 -18.766 1 90.44 247 MET A C 1
ATOM 1881 O O . MET A 1 247 ? -5.645 -9.711 -19.359 1 90.44 247 MET A O 1
ATOM 1885 N N . ALA A 1 248 ? -7.363 -8.969 -18.141 1 94.19 248 ALA A N 1
ATOM 1886 C CA . ALA A 1 248 ? -6.699 -7.68 -17.969 1 94.19 248 ALA A CA 1
ATOM 1887 C C . ALA A 1 248 ? -5.418 -7.828 -17.141 1 94.19 248 ALA A C 1
ATOM 1889 O O . ALA A 1 248 ? -4.418 -7.168 -17.422 1 94.19 248 ALA A O 1
ATOM 1890 N N . GLY A 1 249 ? -5.488 -8.625 -16.125 1 92.62 249 GLY A N 1
ATOM 1891 C CA . GLY A 1 249 ? -4.305 -8.906 -15.328 1 92.62 249 GLY A CA 1
ATOM 1892 C C . GLY A 1 249 ? -3.184 -9.547 -16.125 1 92.62 249 GLY A C 1
ATOM 1893 O O . GLY A 1 249 ? -2.027 -9.133 -16.016 1 92.62 249 GLY A O 1
ATOM 1894 N N . ILE A 1 250 ? -3.49 -10.453 -16.922 1 87.75 250 ILE A N 1
ATOM 1895 C CA . ILE A 1 250 ? -2.512 -11.133 -17.766 1 87.75 250 ILE A CA 1
ATOM 1896 C C . ILE A 1 250 ? -1.896 -10.133 -18.734 1 87.75 250 ILE A C 1
ATOM 1898 O O . ILE A 1 250 ? -0.681 -10.133 -18.953 1 87.75 250 ILE A O 1
ATOM 1902 N N . ALA A 1 251 ? -2.727 -9.32 -19.297 1 87.25 251 ALA A N 1
ATOM 1903 C CA . ALA A 1 251 ? -2.236 -8.289 -20.219 1 87.25 251 ALA A CA 1
ATOM 1904 C C . ALA A 1 251 ? -1.228 -7.375 -19.531 1 87.25 251 ALA A C 1
ATOM 1906 O O . ALA A 1 251 ? -0.202 -7.02 -20.109 1 87.25 251 ALA A O 1
ATOM 1907 N N . HIS A 1 252 ? -1.569 -7.039 -18.344 1 88.25 252 HIS A N 1
ATOM 1908 C CA . HIS A 1 252 ? -0.657 -6.188 -17.578 1 88.25 252 HIS A CA 1
ATOM 1909 C C . HIS A 1 252 ? 0.635 -6.926 -17.25 1 88.25 252 HIS A C 1
ATOM 1911 O O . HIS A 1 252 ? 1.701 -6.312 -17.172 1 88.25 252 HIS A O 1
ATOM 1917 N N . GLY A 1 253 ? 0.513 -8.195 -16.969 1 83.06 253 GLY A N 1
ATOM 1918 C CA . GLY A 1 253 ? 1.695 -9 -16.719 1 83.06 253 GLY A CA 1
ATOM 1919 C C . GLY A 1 253 ? 2.639 -9.062 -17.906 1 83.06 253 GLY A C 1
ATOM 1920 O O . GLY A 1 253 ? 3.859 -9.016 -17.75 1 83.06 253 GLY A O 1
ATOM 1921 N N . ILE A 1 254 ? 2.109 -9.062 -19.062 1 75.94 254 ILE A N 1
ATOM 1922 C CA . ILE A 1 254 ? 2.889 -9.109 -20.297 1 75.94 254 ILE A CA 1
ATOM 1923 C C . ILE A 1 254 ? 3.643 -7.797 -20.469 1 75.94 254 ILE A C 1
ATOM 1925 O O . ILE A 1 254 ? 4.82 -7.797 -20.844 1 75.94 254 ILE A O 1
ATOM 1929 N N . GLU A 1 255 ? 2.99 -6.82 -20.172 1 73.5 255 GLU A N 1
ATOM 1930 C CA . GLU A 1 255 ? 3.607 -5.504 -20.312 1 73.5 255 GLU A CA 1
ATOM 1931 C C . GLU A 1 255 ? 4.715 -5.301 -19.281 1 73.5 255 GLU A C 1
ATOM 1933 O O . GLU A 1 255 ? 5.742 -4.691 -19.562 1 73.5 255 GLU A O 1
ATOM 1938 N N . LYS A 1 256 ? 4.387 -5.777 -18.094 1 72.62 256 LYS A N 1
ATOM 1939 C CA . LYS A 1 256 ? 5.371 -5.668 -17.031 1 72.62 256 LYS A CA 1
ATOM 1940 C C . LYS A 1 256 ? 6.668 -6.379 -17.391 1 72.62 256 LYS A C 1
ATOM 1942 O O . LYS A 1 256 ? 7.758 -5.898 -17.078 1 72.62 256 LYS A O 1
ATOM 1947 N N . GLU A 1 257 ? 6.609 -7.418 -18 1 61.94 257 GLU A N 1
ATOM 1948 C CA . GLU A 1 257 ? 7.773 -8.203 -18.391 1 61.94 257 GLU A CA 1
ATOM 1949 C C . GLU A 1 257 ? 8.555 -7.504 -19.5 1 61.94 257 GLU A C 1
ATOM 1951 O O . GLU A 1 257 ? 9.781 -7.605 -19.562 1 61.94 257 GLU A O 1
ATOM 1956 N N . HIS A 1 258 ? 7.82 -6.793 -20.25 1 54.34 258 HIS A N 1
ATOM 1957 C CA . HIS A 1 258 ? 8.453 -6.137 -21.391 1 54.34 258 HIS A CA 1
ATOM 1958 C C . HIS A 1 258 ? 9.133 -4.836 -20.969 1 54.34 258 HIS A C 1
ATOM 1960 O O . HIS A 1 258 ? 10.141 -4.438 -21.547 1 54.34 258 HIS A O 1
ATOM 1966 N N . LEU A 1 259 ? 8.539 -4.039 -19.984 1 49.47 259 LEU A N 1
ATOM 1967 C CA . LEU A 1 259 ? 9.055 -2.734 -19.594 1 49.47 259 LEU A CA 1
ATOM 1968 C C . LEU A 1 259 ? 10.148 -2.879 -18.531 1 49.47 259 LEU A C 1
ATOM 1970 O O . LEU A 1 259 ? 10.57 -1.888 -17.938 1 49.47 259 LEU A O 1
ATOM 1974 N N . GLN A 1 260 ? 10.633 -4.055 -18.219 1 46.47 260 GLN A N 1
ATOM 1975 C CA . GLN A 1 260 ? 11.539 -4.363 -17.109 1 46.47 260 GLN A CA 1
ATOM 1976 C C . GLN A 1 260 ? 12.523 -3.227 -16.875 1 46.47 260 GLN A C 1
ATOM 1978 O O . GLN A 1 260 ? 12.852 -2.906 -15.734 1 46.47 260 GLN A O 1
ATOM 1983 N N . ASN A 1 261 ? 13.078 -2.605 -17.844 1 43.5 261 ASN A N 1
ATOM 1984 C CA . ASN A 1 261 ? 14.32 -1.882 -17.609 1 43.5 261 ASN A CA 1
ATOM 1985 C C . ASN A 1 261 ? 14.062 -0.424 -17.234 1 43.5 261 ASN A C 1
ATOM 1987 O O . ASN A 1 261 ? 14.914 0.23 -16.625 1 43.5 261 ASN A O 1
ATOM 1991 N N . THR A 1 262 ? 13 0.205 -17.562 1 43.41 262 THR A N 1
ATOM 1992 C CA . THR A 1 262 ? 13 1.663 -17.516 1 43.41 262 THR A CA 1
ATOM 1993 C C . THR A 1 262 ? 12.32 2.164 -16.234 1 43.41 262 THR A C 1
ATOM 1995 O O . THR A 1 262 ? 12.609 3.264 -15.766 1 43.41 262 THR A O 1
ATOM 1998 N N . THR A 1 263 ? 11.602 1.35 -15.477 1 59.91 263 THR A N 1
ATOM 1999 C CA . THR A 1 263 ? 10.875 1.962 -14.375 1 59.91 263 THR A CA 1
ATOM 2000 C C . THR A 1 263 ? 10.938 1.076 -13.133 1 59.91 263 THR A C 1
ATOM 2002 O O . THR A 1 263 ? 9.898 0.68 -12.594 1 59.91 263 THR A O 1
ATOM 2005 N N . THR A 1 264 ? 12.219 0.828 -12.703 1 63.28 264 THR A N 1
ATOM 2006 C CA . THR A 1 264 ? 12.469 -0.104 -11.609 1 63.28 264 THR A CA 1
ATOM 2007 C C . THR A 1 264 ? 11.82 0.393 -10.32 1 63.28 264 THR A C 1
ATOM 2009 O O . THR A 1 264 ? 11.219 -0.388 -9.578 1 63.28 264 THR A O 1
ATOM 2012 N N . LYS A 1 265 ? 11.898 1.716 -10.102 1 69.12 265 LYS A N 1
ATOM 2013 C CA . LYS A 1 265 ? 11.305 2.279 -8.891 1 69.12 265 LYS A CA 1
ATOM 2014 C C . LYS A 1 265 ? 9.797 2.053 -8.867 1 69.12 265 LYS A C 1
ATOM 2016 O O . LYS A 1 265 ? 9.242 1.648 -7.844 1 69.12 265 LYS A O 1
ATOM 2021 N N . LEU A 1 266 ? 9.242 2.297 -9.992 1 75.94 266 LEU A N 1
ATOM 2022 C CA . LEU A 1 266 ? 7.801 2.111 -10.117 1 75.94 266 LEU A CA 1
ATOM 2023 C C . LEU A 1 266 ? 7.414 0.658 -9.859 1 75.94 266 LEU A C 1
ATOM 2025 O O . LEU A 1 266 ? 6.438 0.385 -9.156 1 75.94 266 LEU A O 1
ATOM 2029 N N . ARG A 1 267 ? 8.203 -0.211 -10.281 1 77.12 267 ARG A N 1
ATOM 2030 C CA . ARG A 1 267 ? 7.918 -1.634 -10.133 1 77.12 267 ARG A CA 1
ATOM 2031 C C . ARG A 1 267 ? 8.039 -2.07 -8.68 1 77.12 267 ARG A C 1
ATOM 2033 O O . ARG A 1 267 ? 7.203 -2.822 -8.18 1 77.12 267 ARG A O 1
ATOM 2040 N N . ILE A 1 268 ? 9.039 -1.603 -8.047 1 77.75 268 ILE A N 1
ATOM 2041 C CA . ILE A 1 268 ? 9.273 -1.987 -6.656 1 77.75 268 ILE A CA 1
ATOM 2042 C C . ILE A 1 268 ? 8.148 -1.452 -5.773 1 77.75 268 ILE A C 1
ATOM 2044 O O . ILE A 1 268 ? 7.609 -2.18 -4.941 1 77.75 268 ILE A O 1
ATOM 2048 N N . ILE A 1 269 ? 7.805 -0.192 -6 1 83.62 269 ILE A N 1
ATOM 2049 C CA . ILE A 1 269 ? 6.746 0.411 -5.195 1 83.62 269 ILE A CA 1
ATOM 2050 C C . ILE A 1 269 ? 5.418 -0.286 -5.48 1 83.62 269 ILE A C 1
ATOM 2052 O O . ILE A 1 269 ? 4.633 -0.536 -4.566 1 83.62 269 ILE A O 1
ATOM 2056 N N . SER A 1 270 ? 5.227 -0.554 -6.719 1 87.56 270 SER A N 1
ATOM 2057 C CA . SER A 1 270 ? 4.016 -1.265 -7.117 1 87.56 270 SER A CA 1
ATOM 2058 C C . SER A 1 270 ? 3.959 -2.652 -6.488 1 87.56 270 SER A C 1
ATOM 2060 O O . SER A 1 270 ? 2.945 -3.029 -5.895 1 87.56 270 SER A O 1
ATOM 2062 N N . ASP A 1 271 ? 5.066 -3.379 -6.547 1 86 271 ASP A N 1
ATOM 2063 C CA . ASP A 1 271 ? 5.125 -4.73 -6 1 86 271 ASP A CA 1
ATOM 2064 C C . ASP A 1 271 ? 4.93 -4.719 -4.484 1 86 271 ASP A C 1
ATOM 2066 O O . ASP A 1 271 ? 4.238 -5.582 -3.936 1 86 271 ASP A O 1
ATOM 2070 N N . ASN A 1 272 ? 5.531 -3.768 -3.891 1 86.62 272 ASN A N 1
ATOM 2071 C CA . ASN A 1 272 ? 5.398 -3.656 -2.441 1 86.62 272 ASN A CA 1
ATOM 2072 C C . ASN A 1 272 ? 3.965 -3.33 -2.033 1 86.62 272 ASN A C 1
ATOM 2074 O O . ASN A 1 272 ? 3.451 -3.887 -1.062 1 86.62 272 ASN A O 1
ATOM 2078 N N . THR A 1 273 ? 3.355 -2.453 -2.748 1 91.31 273 THR A N 1
ATOM 2079 C CA . THR A 1 273 ? 1.982 -2.061 -2.449 1 91.31 273 THR A CA 1
ATOM 2080 C C . THR A 1 273 ? 1.027 -3.232 -2.662 1 91.31 273 THR A C 1
ATOM 2082 O O . THR A 1 273 ? 0.16 -3.494 -1.826 1 91.31 273 THR A O 1
ATOM 2085 N N . TRP A 1 274 ? 1.232 -3.92 -3.713 1 90.81 274 TRP A N 1
ATOM 2086 C CA . TRP A 1 274 ? 0.39 -5.078 -3.998 1 90.81 274 TRP A CA 1
ATOM 2087 C C . TRP A 1 274 ? 0.611 -6.18 -2.965 1 90.81 274 TRP A C 1
ATOM 2089 O O . TRP A 1 274 ? -0.327 -6.887 -2.596 1 90.81 274 TRP A O 1
ATOM 2099 N N . TYR A 1 275 ? 1.895 -6.293 -2.535 1 89.31 275 TYR A N 1
ATOM 2100 C CA . TYR A 1 275 ? 2.242 -7.285 -1.526 1 89.31 275 TYR A CA 1
ATOM 2101 C C . TYR A 1 275 ? 1.42 -7.086 -0.258 1 89.31 275 TYR A C 1
ATOM 2103 O O . TYR A 1 275 ? 0.846 -8.039 0.275 1 89.31 275 TYR A O 1
ATOM 2111 N N . VAL A 1 276 ? 1.242 -5.918 0.145 1 91.88 276 VAL A N 1
ATOM 2112 C CA . VAL A 1 276 ? 0.495 -5.59 1.355 1 91.88 276 VAL A CA 1
ATOM 2113 C C . VAL A 1 276 ? -1.003 -5.727 1.092 1 91.88 276 VAL A C 1
ATOM 2115 O O . VAL A 1 276 ? -1.739 -6.262 1.925 1 91.88 276 VAL A O 1
ATOM 2118 N N . LEU A 1 277 ? -1.455 -5.238 -0.041 1 93.62 277 LEU A N 1
ATOM 2119 C CA . LEU A 1 277 ? -2.869 -5.297 -0.394 1 93.62 277 LEU A CA 1
ATOM 2120 C C . LEU A 1 277 ? -3.35 -6.742 -0.483 1 93.62 277 LEU A C 1
ATOM 2122 O O . LEU A 1 277 ? -4.445 -7.062 -0.025 1 93.62 277 LEU A O 1
ATOM 2126 N N . GLU A 1 278 ? -2.545 -7.617 -1.094 1 90.31 278 GLU A N 1
ATOM 2127 C CA . GLU A 1 278 ? -2.896 -9.031 -1.214 1 90.31 278 GLU A CA 1
ATOM 2128 C C . GLU A 1 278 ? -3.023 -9.688 0.158 1 90.31 278 GLU A C 1
ATOM 2130 O O . GLU A 1 278 ? -3.908 -10.516 0.374 1 90.31 278 GLU A O 1
ATOM 2135 N N . TYR A 1 279 ? -2.141 -9.359 1.055 1 90 279 TYR A N 1
ATOM 2136 C CA . TYR A 1 279 ? -2.203 -9.867 2.418 1 90 279 TYR A CA 1
ATOM 2137 C C . TYR A 1 279 ? -3.527 -9.508 3.078 1 90 279 TYR A C 1
ATOM 2139 O O . TYR A 1 279 ? -4.176 -10.359 3.695 1 90 279 TYR A O 1
ATOM 2147 N N . VAL A 1 280 ? -3.936 -8.258 2.914 1 93.25 280 VAL A N 1
ATOM 2148 C CA . VAL A 1 280 ? -5.156 -7.75 3.535 1 93.25 280 VAL A CA 1
ATOM 2149 C C . VAL A 1 280 ? -6.371 -8.43 2.912 1 93.25 280 VAL A C 1
ATOM 2151 O O . VAL A 1 280 ? -7.262 -8.898 3.625 1 93.25 280 VAL A O 1
ATOM 2154 N N . LEU A 1 281 ? -6.422 -8.484 1.604 1 90.19 281 LEU A N 1
ATOM 2155 C CA . LEU A 1 281 ? -7.57 -9.039 0.898 1 90.19 281 LEU A CA 1
ATOM 2156 C C . LEU A 1 281 ? -7.723 -10.523 1.188 1 90.19 281 LEU A C 1
ATOM 2158 O O . LEU A 1 281 ? -8.828 -11 1.458 1 90.19 281 LEU A O 1
ATOM 2162 N N . ASN A 1 282 ? -6.582 -11.289 1.194 1 84.75 282 ASN A N 1
ATOM 2163 C CA . ASN A 1 282 ? -6.625 -12.711 1.52 1 84.75 282 ASN A CA 1
ATOM 2164 C C . ASN A 1 282 ? -7.078 -12.945 2.959 1 84.75 282 ASN A C 1
ATOM 2166 O O . ASN A 1 282 ? -7.832 -13.875 3.232 1 84.75 282 ASN A O 1
ATOM 2170 N N . GLY A 1 283 ? -6.582 -12.156 3.824 1 87.69 283 GLY A N 1
ATOM 2171 C CA . GLY A 1 283 ? -7.004 -12.258 5.211 1 87.69 283 GLY A CA 1
ATOM 2172 C C . GLY A 1 283 ? -8.484 -11.992 5.402 1 87.69 283 GLY A C 1
ATOM 2173 O O . GLY A 1 283 ? -9.156 -12.711 6.148 1 87.69 283 GLY A O 1
ATOM 2174 N N . PHE A 1 284 ? -9.008 -10.984 4.641 1 87.75 284 PHE A N 1
ATOM 2175 C CA . PHE A 1 284 ? -10.422 -10.633 4.73 1 87.75 284 PHE A CA 1
ATOM 2176 C C . PHE A 1 284 ? -11.297 -11.781 4.262 1 87.75 284 PHE A C 1
ATOM 2178 O O . PHE A 1 284 ? -12.352 -12.047 4.848 1 87.75 284 PHE A O 1
ATOM 2185 N N . VAL A 1 285 ? -10.836 -12.398 3.258 1 83.38 285 VAL A N 1
ATOM 2186 C CA . VAL A 1 285 ? -11.625 -13.453 2.643 1 83.38 285 VAL A CA 1
ATOM 2187 C C . VAL A 1 285 ? -11.867 -14.57 3.652 1 83.38 285 VAL A C 1
ATOM 2189 O O . VAL A 1 285 ? -13.016 -14.977 3.877 1 83.38 285 VAL A O 1
ATOM 2192 N N . PHE A 1 286 ? -10.891 -15.062 4.344 1 85.56 286 PHE A N 1
ATOM 2193 C CA . PHE A 1 286 ? -11.016 -16.219 5.227 1 85.56 286 PHE A CA 1
ATOM 2194 C C . PHE A 1 286 ? -11.609 -15.812 6.57 1 85.56 286 PHE A C 1
ATOM 2196 O O . PHE A 1 286 ? -12.383 -16.562 7.164 1 85.56 286 PHE A O 1
ATOM 2203 N N . THR A 1 287 ? -11.289 -14.648 7.027 1 90.75 287 THR A N 1
ATOM 2204 C CA . THR A 1 287 ? -11.867 -14.188 8.281 1 90.75 287 THR A CA 1
ATOM 2205 C C . THR A 1 287 ? -13.359 -13.906 8.117 1 90.75 287 THR A C 1
ATOM 2207 O O . THR A 1 287 ? -14.148 -14.125 9.039 1 90.75 287 THR A O 1
ATOM 2210 N N . LEU A 1 288 ? -13.727 -13.344 6.98 1 86.5 288 LEU A N 1
ATOM 2211 C CA . LEU A 1 288 ? -15.133 -13.086 6.703 1 86.5 288 LEU A CA 1
ATOM 2212 C C . LEU A 1 288 ? -15.922 -14.391 6.625 1 86.5 288 LEU A C 1
ATOM 2214 O O . LEU A 1 288 ? -17.062 -14.461 7.094 1 86.5 288 LEU A O 1
ATOM 2218 N N . LEU A 1 289 ? -15.312 -15.367 5.98 1 83.12 289 LEU A N 1
ATOM 2219 C CA . LEU A 1 289 ? -15.93 -16.688 5.941 1 83.12 289 LEU A CA 1
ATOM 2220 C C . LEU A 1 289 ? -16.219 -17.188 7.352 1 83.12 289 LEU A C 1
ATOM 2222 O O . LEU A 1 289 ? -17.328 -17.656 7.625 1 83.12 289 LEU A O 1
ATOM 2226 N N . GLY A 1 290 ? -15.242 -17.109 8.18 1 87.25 290 GLY A N 1
ATOM 2227 C CA . GLY A 1 290 ? -15.445 -17.516 9.562 1 87.25 290 GLY A CA 1
ATOM 2228 C C . GLY A 1 290 ? -16.516 -16.703 10.266 1 87.25 290 GLY A C 1
ATOM 2229 O O . GLY A 1 290 ? -17.312 -17.266 11.031 1 87.25 290 GLY A O 1
ATOM 2230 N N . PHE A 1 291 ? -16.531 -15.492 9.961 1 88.12 291 PHE A N 1
ATOM 2231 C CA . PHE A 1 291 ? -17.469 -14.57 10.594 1 88.12 291 PHE A CA 1
ATOM 2232 C C . PHE A 1 291 ? -18.891 -14.906 10.195 1 88.12 291 PHE A C 1
ATOM 2234 O O . PHE A 1 291 ? -19.828 -14.75 11 1 88.12 291 PHE A O 1
ATOM 2241 N N . LEU A 1 292 ? -19.141 -15.375 9.031 1 83.56 292 LEU A N 1
ATOM 2242 C CA . LEU A 1 292 ? -20.484 -15.617 8.508 1 83.56 292 LEU A CA 1
ATOM 2243 C C . LEU A 1 292 ? -20.969 -17.016 8.875 1 83.56 292 LEU A C 1
ATOM 2245 O O . LEU A 1 292 ? -22.172 -17.281 8.844 1 83.56 292 LEU A O 1
ATOM 2249 N N . LEU A 1 293 ? -20.125 -17.922 9.297 1 84.44 293 LEU A N 1
ATOM 2250 C CA . LEU A 1 293 ? -20.422 -19.328 9.508 1 84.44 293 LEU A CA 1
ATOM 2251 C C . LEU A 1 293 ? -21.453 -19.5 10.609 1 84.44 293 LEU A C 1
ATOM 2253 O O . LEU A 1 293 ? -22.438 -20.234 10.438 1 84.44 293 LEU A O 1
ATOM 2257 N N . PRO A 1 294 ? -21.312 -18.797 11.734 1 84.81 294 PRO A N 1
ATOM 2258 C CA . PRO A 1 294 ? -22.297 -19 12.805 1 84.81 294 PRO A CA 1
ATOM 2259 C C . PRO A 1 294 ? -23.703 -18.578 12.398 1 84.81 294 PRO A C 1
ATOM 2261 O O . PRO A 1 294 ? -24.688 -19.219 12.797 1 84.81 294 PRO A O 1
ATOM 2264 N N . SER A 1 295 ? -23.812 -17.547 11.68 1 81.12 295 SER A N 1
ATOM 2265 C CA . SER A 1 295 ? -25.125 -17.078 11.219 1 81.12 295 SER A CA 1
ATOM 2266 C C . SER A 1 295 ? -25.75 -18.094 10.273 1 81.12 295 SER A C 1
ATOM 2268 O O . SER A 1 295 ? -26.984 -18.266 10.273 1 81.12 295 SER A O 1
ATOM 2270 N N . ILE A 1 296 ? -24.969 -18.781 9.469 1 78.12 296 ILE A N 1
ATOM 2271 C CA . ILE A 1 296 ? -25.453 -19.797 8.523 1 78.12 296 ILE A CA 1
ATOM 2272 C C . ILE A 1 296 ? -25.906 -21.031 9.281 1 78.12 296 ILE A C 1
ATOM 2274 O O . ILE A 1 296 ? -26.938 -21.609 8.969 1 78.12 296 ILE A O 1
ATOM 2278 N N . TYR A 1 297 ? -25.172 -21.328 10.297 1 81.12 297 TYR A N 1
ATOM 2279 C CA . TYR A 1 297 ? -25.453 -22.531 11.078 1 81.12 297 TYR A CA 1
ATOM 2280 C C . TYR A 1 297 ? -26.688 -22.328 11.953 1 81.12 297 TYR A C 1
ATOM 2282 O O . TYR A 1 297 ? -27.5 -23.25 12.109 1 81.12 297 TYR A O 1
ATOM 2290 N N . THR A 1 298 ? -26.859 -21.109 12.516 1 77.88 298 THR A N 1
ATOM 2291 C CA . THR A 1 298 ? -28 -20.844 13.383 1 77.88 298 THR A CA 1
ATOM 2292 C C . THR A 1 298 ? -29.281 -20.734 12.562 1 77.88 298 THR A C 1
ATOM 2294 O O . THR A 1 298 ? -30.359 -21.078 13.047 1 77.88 298 THR A O 1
ATOM 2297 N N . GLY A 1 299 ? -29.125 -20.25 11.398 1 72.31 299 GLY A N 1
ATOM 2298 C CA . GLY A 1 299 ? -30.297 -20.172 10.539 1 72.31 299 GLY A CA 1
ATOM 2299 C C . GLY A 1 299 ? -30.875 -21.531 10.188 1 72.31 299 GLY A C 1
ATOM 2300 O O . GLY A 1 299 ? -32.094 -21.703 10.125 1 72.31 299 GLY A O 1
ATOM 2301 N N . LEU A 1 300 ? -30.094 -22.547 10.102 1 70.5 300 LEU A N 1
ATOM 2302 C CA . LEU A 1 300 ? -30.531 -23.891 9.727 1 70.5 300 LEU A CA 1
ATOM 2303 C C . LEU A 1 300 ? -30.984 -24.672 10.953 1 70.5 300 LEU A C 1
ATOM 2305 O O . LEU A 1 300 ? -31.969 -25.422 10.891 1 70.5 300 LEU A O 1
ATOM 2309 N N . SER A 1 301 ? -30.203 -24.5 12.078 1 67.81 301 SER A N 1
ATOM 2310 C CA . SER A 1 301 ? -30.484 -25.266 13.297 1 67.81 301 SER A CA 1
ATOM 2311 C C . SER A 1 301 ? -31.844 -24.875 13.891 1 67.81 301 SER A C 1
ATOM 2313 O O . SER A 1 301 ? -32.531 -25.703 14.5 1 67.81 301 SER A O 1
ATOM 2315 N N . SER A 1 302 ? -32.125 -23.594 13.758 1 63.62 302 SER A N 1
ATOM 2316 C CA . SER A 1 302 ? -33.438 -23.172 14.289 1 63.62 302 SER A CA 1
ATOM 2317 C C . SER A 1 302 ? -34.562 -23.922 13.609 1 63.62 302 SER A C 1
ATOM 2319 O O . SER A 1 302 ? -35.656 -24.062 14.188 1 63.62 302 SER A O 1
ATOM 2321 N N . LYS A 1 303 ? -34.25 -24.578 12.531 1 60.75 303 LYS A N 1
ATOM 2322 C CA . LYS A 1 303 ? -35.312 -25.266 11.828 1 60.75 303 LYS A CA 1
ATOM 2323 C C . LYS A 1 303 ? -35.344 -26.75 12.18 1 60.75 303 LYS A C 1
ATOM 2325 O O . LYS A 1 303 ? -36.406 -27.312 12.43 1 60.75 303 LYS A O 1
ATOM 2330 N N . ASN A 1 304 ? -34.219 -27.438 12.18 1 66.62 304 ASN A N 1
ATOM 2331 C CA . ASN A 1 304 ? -34.188 -28.859 12.547 1 66.62 304 ASN A CA 1
ATOM 2332 C C . ASN A 1 304 ? -32.75 -29.328 12.766 1 66.62 304 ASN A C 1
ATOM 2334 O O . ASN A 1 304 ? -31.953 -29.328 11.836 1 66.62 304 ASN A O 1
ATOM 2338 N N . GLU A 1 305 ? -32.219 -29.547 14.016 1 64.94 305 GLU A N 1
ATOM 2339 C CA . GLU A 1 305 ? -30.906 -30.031 14.398 1 64.94 305 GLU A CA 1
ATOM 2340 C C . GLU A 1 305 ? -30.531 -31.281 13.609 1 64.94 305 GLU A C 1
ATOM 2342 O O . GLU A 1 305 ? -29.375 -31.422 13.18 1 64.94 305 GLU A O 1
ATOM 2347 N N . ASN A 1 306 ? -31.391 -32.125 13.492 1 73.31 306 ASN A N 1
ATOM 2348 C CA . ASN A 1 306 ? -31.172 -33.375 12.75 1 73.31 306 ASN A CA 1
ATOM 2349 C C . ASN A 1 306 ? -30.828 -33.094 11.289 1 73.31 306 ASN A C 1
ATOM 2351 O O . ASN A 1 306 ? -30.031 -33.812 10.688 1 73.31 306 ASN A O 1
ATOM 2355 N N . MET A 1 307 ? -31.172 -31.969 10.961 1 79.31 307 MET A N 1
ATOM 2356 C CA . MET A 1 307 ? -30.938 -31.578 9.57 1 79.31 307 MET A CA 1
ATOM 2357 C C . MET A 1 307 ? -29.5 -31.141 9.367 1 79.31 307 MET A C 1
ATOM 2359 O O . MET A 1 307 ? -28.891 -31.438 8.336 1 79.31 307 MET A O 1
ATOM 2363 N N . ALA A 1 308 ? -28.938 -30.625 10.461 1 82.88 308 ALA A N 1
ATOM 2364 C CA . ALA A 1 308 ? -27.547 -30.172 10.352 1 82.88 308 ALA A CA 1
ATOM 2365 C C . ALA A 1 308 ? -26.578 -31.344 10.258 1 82.88 308 ALA A C 1
ATOM 2367 O O . ALA A 1 308 ? -25.625 -31.297 9.477 1 82.88 308 ALA A O 1
ATOM 2368 N N . LEU A 1 309 ? -26.766 -32.344 10.977 1 85.62 309 LEU A N 1
ATOM 2369 C CA . LEU A 1 309 ? -25.906 -33.531 10.961 1 85.62 309 LEU A CA 1
ATOM 2370 C C . LEU A 1 309 ? -26.031 -34.25 9.633 1 85.62 309 LEU A C 1
ATOM 2372 O O . LEU A 1 309 ? -25.031 -34.781 9.117 1 85.62 309 LEU A O 1
ATOM 2376 N N . GLU A 1 310 ? -27.234 -34.312 9.188 1 88.56 310 GLU A N 1
ATOM 2377 C CA . GLU A 1 310 ? -27.453 -34.938 7.898 1 88.56 310 GLU A CA 1
ATOM 2378 C C . GLU A 1 310 ? -26.766 -34.188 6.777 1 88.56 310 GLU A C 1
ATOM 2380 O O . GLU A 1 310 ? -26.141 -34.781 5.895 1 88.56 310 GLU A O 1
ATOM 2385 N N . LEU A 1 311 ? -26.875 -32.938 6.898 1 90.19 311 LEU A N 1
ATOM 2386 C CA . LEU A 1 311 ? -26.266 -32.125 5.859 1 90.19 311 LEU A CA 1
ATOM 2387 C C . LEU A 1 311 ? -24.734 -32.156 5.949 1 90.19 311 LEU A C 1
ATOM 2389 O O . LEU A 1 311 ? -24.047 -32.062 4.93 1 90.19 311 LEU A O 1
ATOM 2393 N N . THR A 1 312 ? -24.234 -32.344 7.16 1 91.25 312 THR A N 1
ATOM 2394 C CA . THR A 1 312 ? -22.797 -32.5 7.316 1 91.25 312 THR A CA 1
ATOM 2395 C C . THR A 1 312 ? -22.312 -33.781 6.684 1 91.25 312 THR A C 1
ATOM 2397 O O . THR A 1 312 ? -21.25 -33.812 6.051 1 91.25 312 THR A O 1
ATOM 2400 N N . PHE A 1 313 ? -23.078 -34.781 6.875 1 93.12 313 PHE A N 1
ATOM 2401 C CA . PHE A 1 313 ? -22.766 -36.062 6.258 1 93.12 313 PHE A CA 1
ATOM 2402 C C . PHE A 1 313 ? -22.812 -35.938 4.738 1 93.12 313 PHE A C 1
ATOM 2404 O O . PHE A 1 313 ? -21.922 -36.438 4.047 1 93.12 313 PHE A O 1
ATOM 2411 N N . ILE A 1 314 ? -23.812 -35.281 4.266 1 93.5 314 ILE A N 1
ATOM 2412 C CA . ILE A 1 314 ? -23.984 -35.094 2.828 1 93.5 314 ILE A CA 1
ATOM 2413 C C . ILE A 1 314 ? -22.812 -34.281 2.281 1 93.5 314 ILE A C 1
ATOM 2415 O O . ILE A 1 314 ? -22.281 -34.594 1.208 1 93.5 314 ILE A O 1
ATOM 2419 N N . SER A 1 315 ? -22.438 -33.281 3.039 1 95.06 315 SER A N 1
ATOM 2420 C CA . SER A 1 315 ? -21.312 -32.438 2.619 1 95.06 315 SER A CA 1
ATOM 2421 C C . SER A 1 315 ? -20.031 -33.25 2.537 1 95.06 315 SER A C 1
ATOM 2423 O O . SER A 1 315 ? -19.203 -33.031 1.647 1 95.06 315 SER A O 1
ATOM 2425 N N . THR A 1 316 ? -19.828 -34.156 3.455 1 95.31 316 THR A N 1
ATOM 2426 C CA . THR A 1 316 ? -18.656 -35 3.445 1 95.31 316 THR A CA 1
ATOM 2427 C C . THR A 1 316 ? -18.641 -35.906 2.217 1 95.31 316 THR A C 1
ATOM 2429 O O . THR A 1 316 ? -17.609 -36.125 1.601 1 95.31 316 THR A O 1
ATOM 2432 N N . LEU A 1 317 ? -19.781 -36.406 1.882 1 95.31 317 LEU A N 1
ATOM 2433 C CA . LEU A 1 317 ? -19.906 -37.25 0.697 1 95.31 317 LEU A CA 1
ATOM 2434 C C . LEU A 1 317 ? -19.625 -36.438 -0.57 1 95.31 317 LEU A C 1
ATOM 2436 O O . LEU A 1 317 ? -19.031 -36.969 -1.52 1 95.31 317 LEU A O 1
ATOM 2440 N N . ILE A 1 318 ? -20.109 -35.25 -0.554 1 95.25 318 ILE A N 1
ATOM 2441 C CA . ILE A 1 318 ? -19.875 -34.375 -1.702 1 95.25 318 ILE A CA 1
ATOM 2442 C C . ILE A 1 318 ? -18.391 -34.125 -1.882 1 95.25 318 ILE A C 1
ATOM 2444 O O . ILE A 1 318 ? -17.859 -34.188 -2.998 1 95.25 318 ILE A O 1
ATOM 2448 N N . VAL A 1 319 ? -17.688 -33.844 -0.8 1 95.38 319 VAL A N 1
ATOM 2449 C CA . VAL A 1 319 ? -16.25 -33.594 -0.864 1 95.38 319 VAL A CA 1
ATOM 2450 C C . VAL A 1 319 ? -15.547 -34.844 -1.383 1 95.38 319 VAL A C 1
ATOM 2452 O O . VAL A 1 319 ? -14.617 -34.75 -2.186 1 95.38 319 VAL A O 1
ATOM 2455 N N . LEU A 1 320 ? -15.969 -36 -0.95 1 94.69 320 LEU A N 1
ATOM 2456 C CA . LEU A 1 320 ? -15.367 -37.25 -1.368 1 94.69 320 LEU A CA 1
ATOM 2457 C C . LEU A 1 320 ? -15.57 -37.469 -2.861 1 94.69 320 LEU A C 1
ATOM 2459 O O . LEU A 1 320 ? -14.656 -37.938 -3.559 1 94.69 320 LEU A O 1
ATOM 2463 N N . ILE A 1 321 ? -16.719 -37.219 -3.311 1 93.12 321 ILE A N 1
ATOM 2464 C CA . ILE A 1 321 ? -17.016 -37.438 -4.723 1 93.12 321 ILE A CA 1
ATOM 2465 C C . ILE A 1 321 ? -16.203 -36.438 -5.57 1 93.12 321 ILE A C 1
ATOM 2467 O O . ILE A 1 321 ? -15.727 -36.812 -6.652 1 93.12 321 ILE A O 1
ATOM 2471 N N . LEU A 1 322 ? -16.172 -35.188 -5.133 1 94.25 322 LEU A N 1
ATOM 2472 C CA . LEU A 1 322 ? -15.367 -34.219 -5.852 1 94.25 322 LEU A CA 1
ATOM 2473 C C . LEU A 1 322 ? -13.906 -34.656 -5.898 1 94.25 322 LEU A C 1
ATOM 2475 O O . LEU A 1 322 ? -13.234 -34.469 -6.918 1 94.25 322 LEU A O 1
ATOM 2479 N N . PHE A 1 323 ? -13.438 -35.188 -4.816 1 95 323 PHE A N 1
ATOM 2480 C CA . PHE A 1 323 ? -12.078 -35.688 -4.723 1 95 323 PHE A CA 1
ATOM 2481 C C . PHE A 1 323 ? -11.859 -36.812 -5.715 1 95 323 PHE A C 1
ATOM 2483 O O . PHE A 1 323 ? -10.844 -36.844 -6.422 1 95 323 PHE A O 1
ATOM 2490 N N . VAL A 1 324 ? -12.812 -37.688 -5.816 1 94.75 324 VAL A N 1
ATOM 2491 C CA . VAL A 1 324 ? -12.711 -38.844 -6.691 1 94.75 324 VAL A CA 1
ATOM 2492 C C . VAL A 1 324 ? -12.773 -38.406 -8.148 1 94.75 324 VAL A C 1
ATOM 2494 O O . VAL A 1 324 ? -12.023 -38.906 -8.992 1 94.75 324 VAL A O 1
ATOM 2497 N N . ILE A 1 325 ? -13.641 -37.531 -8.445 1 94.62 325 ILE A N 1
ATOM 2498 C CA . ILE A 1 325 ? -13.773 -37 -9.812 1 94.62 325 ILE A CA 1
ATOM 2499 C C . ILE A 1 325 ? -12.453 -36.375 -10.25 1 94.62 325 ILE A C 1
ATOM 2501 O O . ILE A 1 325 ? -11.984 -36.625 -11.367 1 94.62 325 ILE A O 1
ATOM 2505 N N . ARG A 1 326 ? -11.914 -35.531 -9.406 1 94.62 326 ARG A N 1
ATOM 2506 C CA . ARG A 1 326 ? -10.648 -34.875 -9.719 1 94.62 326 ARG A CA 1
ATOM 2507 C C . ARG A 1 326 ? -9.523 -35.906 -9.859 1 94.62 326 ARG A C 1
ATOM 2509 O O . ARG A 1 326 ? -8.695 -35.812 -10.766 1 94.62 326 ARG A O 1
ATOM 2516 N N . PHE A 1 327 ? -9.508 -36.875 -8.992 1 95.44 327 PHE A N 1
ATOM 2517 C CA . PHE A 1 327 ? -8.5 -37.938 -9.039 1 95.44 327 PHE A CA 1
ATOM 2518 C C . PHE A 1 327 ? -8.578 -38.719 -10.352 1 95.44 327 PHE A C 1
ATOM 2520 O O . PHE A 1 327 ? -7.566 -38.906 -11.031 1 95.44 327 PHE A O 1
ATOM 2527 N N . ILE A 1 328 ? -9.766 -39.094 -10.695 1 94.94 328 ILE A N 1
ATOM 2528 C CA . ILE A 1 328 ? -9.969 -39.875 -11.906 1 94.94 328 ILE A CA 1
ATOM 2529 C C . ILE A 1 328 ? -9.617 -39.031 -13.133 1 94.94 328 ILE A C 1
ATOM 2531 O O . ILE A 1 328 ? -9 -39.531 -14.078 1 94.94 328 ILE A O 1
ATOM 2535 N N . TRP A 1 329 ? -9.992 -37.812 -13.086 1 94 329 TRP A N 1
ATOM 2536 C CA . TRP A 1 329 ? -9.734 -36.906 -14.203 1 94 329 TRP A CA 1
ATOM 2537 C C . TRP A 1 329 ? -8.234 -36.75 -14.438 1 94 329 TRP A C 1
ATOM 2539 O O . TRP A 1 329 ? -7.77 -36.844 -15.578 1 94 329 TRP A O 1
ATOM 2549 N N . VAL A 1 330 ? -7.496 -36.562 -13.383 1 93.25 330 VAL A N 1
ATOM 2550 C CA . VAL A 1 330 ? -6.055 -36.344 -13.492 1 93.25 330 VAL A CA 1
ATOM 2551 C C . VAL A 1 330 ? -5.379 -37.688 -13.852 1 93.25 330 VAL A C 1
ATOM 2553 O O . VAL A 1 330 ? -4.41 -37.688 -14.617 1 93.25 330 VAL A O 1
ATOM 2556 N N . TYR A 1 331 ? -5.91 -38.75 -13.312 1 92.75 331 TYR A N 1
ATOM 2557 C CA . TYR A 1 331 ? -5.359 -40.062 -13.594 1 92.75 331 TYR A CA 1
ATOM 2558 C C . TYR A 1 331 ? -5.523 -40.438 -15.062 1 92.75 331 TYR A C 1
ATOM 2560 O O . TYR A 1 331 ? -4.609 -40.969 -15.688 1 92.75 331 TYR A O 1
ATOM 2568 N N . LEU A 1 332 ? -6.645 -40.094 -15.625 1 91.81 332 LEU A N 1
ATOM 2569 C CA . LEU A 1 332 ? -6.949 -40.438 -17.016 1 91.81 332 LEU A CA 1
ATOM 2570 C C . LEU A 1 332 ? -6.125 -39.594 -17.969 1 91.81 332 LEU A C 1
ATOM 2572 O O . LEU A 1 332 ? -5.684 -40.062 -19.016 1 91.81 332 LEU A O 1
ATOM 2576 N N . TRP A 1 333 ? -5.883 -38.312 -17.609 1 89.19 333 TRP A N 1
ATOM 2577 C CA . TRP A 1 333 ? -5.164 -37.406 -18.484 1 89.19 333 TRP A CA 1
ATOM 2578 C C . TRP A 1 333 ? -3.725 -37.219 -18.016 1 89.19 333 TRP A C 1
ATOM 2580 O O . TRP A 1 333 ? -3.117 -36.156 -18.25 1 89.19 333 TRP A O 1
ATOM 2590 N N . HIS A 1 334 ? -3.152 -38.094 -17.312 1 85.31 334 HIS A N 1
ATOM 2591 C CA . HIS A 1 334 ? -1.826 -37.969 -16.719 1 85.31 334 HIS A CA 1
ATOM 2592 C C . HIS A 1 334 ? -0.768 -37.688 -17.781 1 85.31 334 HIS A C 1
ATOM 2594 O O . HIS A 1 334 ? 0.188 -36.938 -17.516 1 85.31 334 HIS A O 1
ATOM 2600 N N . ASN A 1 335 ? -0.914 -38.188 -18.906 1 77.94 335 ASN A N 1
ATOM 2601 C CA . ASN A 1 335 ? 0.062 -38.031 -19.969 1 77.94 335 ASN A CA 1
ATOM 2602 C C . ASN A 1 335 ? 0.196 -36.562 -20.391 1 77.94 335 ASN A C 1
ATOM 2604 O O . ASN A 1 335 ? 1.269 -36.125 -20.828 1 77.94 335 ASN A O 1
ATOM 2608 N N . SER A 1 336 ? -0.827 -35.875 -20.234 1 76.5 336 SER A N 1
ATOM 2609 C CA . SER A 1 336 ? -0.816 -34.469 -20.609 1 76.5 336 SER A CA 1
ATOM 2610 C C . SER A 1 336 ? -0.117 -33.625 -19.547 1 76.5 336 SER A C 1
ATOM 2612 O O . SER A 1 336 ? 0.337 -32.5 -19.828 1 76.5 336 SER A O 1
ATOM 2614 N N . PHE A 1 337 ? 0.001 -34.094 -18.375 1 77.25 337 PHE A N 1
ATOM 2615 C CA . PHE A 1 337 ? 0.549 -33.312 -17.266 1 77.25 337 PHE A CA 1
ATOM 2616 C C . PHE A 1 337 ? 2.066 -33.469 -17.203 1 77.25 337 PHE A C 1
ATOM 2618 O O . PHE A 1 337 ? 2.756 -32.562 -16.719 1 77.25 337 PHE A O 1
ATOM 2625 N N . ILE A 1 338 ? 2.82 -34.5 -17.438 1 60.5 338 ILE A N 1
ATOM 2626 C CA . ILE A 1 338 ? 4.25 -34.75 -17.328 1 60.5 338 ILE A CA 1
ATOM 2627 C C . ILE A 1 338 ? 4.973 -34.25 -18.578 1 60.5 338 ILE A C 1
ATOM 2629 O O . ILE A 1 338 ? 6.113 -33.781 -18.5 1 60.5 338 ILE A O 1
ATOM 2633 N N . LYS A 1 339 ? 4.598 -34.375 -19.75 1 53.72 339 LYS A N 1
ATOM 2634 C CA . LYS A 1 339 ? 5.391 -34.125 -20.953 1 53.72 339 LYS A CA 1
ATOM 2635 C C . LYS A 1 339 ? 5.398 -32.656 -21.312 1 53.72 339 LYS A C 1
ATOM 2637 O O . LYS A 1 339 ? 4.367 -32.094 -21.688 1 53.72 339 LYS A O 1
ATOM 2642 N N . PRO A 1 340 ? 6.273 -31.875 -20.625 1 49.97 340 PRO A N 1
ATOM 2643 C CA . PRO A 1 340 ? 6.281 -30.516 -21.172 1 49.97 340 PRO A CA 1
ATOM 2644 C C . PRO A 1 340 ? 6.492 -30.484 -22.688 1 49.97 340 PRO A C 1
ATOM 2646 O O . PRO A 1 340 ? 7.242 -31.312 -23.219 1 49.97 340 PRO A O 1
ATOM 2649 N N . LYS A 1 341 ? 5.48 -30.172 -23.391 1 45.81 341 LYS A N 1
ATOM 2650 C CA . LYS A 1 341 ? 5.691 -30.078 -24.828 1 45.81 341 LYS A CA 1
ATOM 2651 C C . LYS A 1 341 ? 7.012 -29.391 -25.156 1 45.81 341 LYS A C 1
ATOM 2653 O O . LYS A 1 341 ? 7.266 -28.281 -24.688 1 45.81 341 LYS A O 1
ATOM 2658 N N . LYS A 1 342 ? 7.941 -30.172 -25.266 1 41.09 342 LYS A N 1
ATOM 2659 C CA . LYS A 1 342 ? 9.219 -29.734 -25.828 1 41.09 342 LYS A CA 1
ATOM 2660 C C . LYS A 1 342 ? 9.016 -28.812 -27.016 1 41.09 342 LYS A C 1
ATOM 2662 O O . LYS A 1 342 ? 8.117 -29.016 -27.828 1 41.09 342 LYS A O 1
ATOM 2667 N N . ASN A 1 343 ? 9.148 -27.625 -26.812 1 37.72 343 ASN A N 1
ATOM 2668 C CA . ASN A 1 343 ? 9.141 -26.734 -27.969 1 37.72 343 ASN A CA 1
ATOM 2669 C C . ASN A 1 343 ? 9.609 -27.469 -29.234 1 37.72 343 ASN A C 1
ATOM 2671 O O . ASN A 1 343 ? 10.68 -28.078 -29.234 1 37.72 343 ASN A O 1
ATOM 2675 N N . PRO A 1 344 ? 8.695 -27.844 -30.047 1 34.06 344 PRO A N 1
ATOM 2676 C CA . PRO A 1 344 ? 9.102 -28.578 -31.25 1 34.06 344 PRO A CA 1
ATOM 2677 C C . PRO A 1 344 ? 10.445 -28.094 -31.797 1 34.06 344 PRO A C 1
ATOM 2679 O O . PRO A 1 344 ? 11.227 -28.906 -32.312 1 34.06 344 PRO A O 1
ATOM 2682 N N . LEU A 1 345 ? 10.562 -26.828 -31.75 1 34.97 345 LEU A N 1
ATOM 2683 C CA . LEU A 1 345 ? 11.797 -26.297 -32.312 1 34.97 345 LEU A CA 1
ATOM 2684 C C . LEU A 1 345 ? 13.008 -26.766 -31.516 1 34.97 345 LEU A C 1
ATOM 2686 O O . LEU A 1 345 ? 14.055 -27.078 -32.094 1 34.97 345 LEU A O 1
ATOM 2690 N N . ASN A 1 346 ? 12.773 -26.734 -30.203 1 37.22 346 ASN A N 1
ATOM 2691 C CA . ASN A 1 346 ? 13.898 -27.188 -29.391 1 37.22 346 ASN A CA 1
ATOM 2692 C C . ASN A 1 346 ? 14.156 -28.688 -29.594 1 37.22 346 ASN A C 1
ATOM 2694 O O . ASN A 1 346 ? 15.312 -29.109 -29.641 1 37.22 346 ASN A O 1
ATOM 2698 N N . ASN A 1 347 ? 13.031 -29.438 -29.578 1 38.06 347 ASN A N 1
ATOM 2699 C CA . ASN A 1 347 ? 13.203 -30.844 -29.875 1 38.06 347 ASN A CA 1
ATOM 2700 C C . ASN A 1 347 ? 13.82 -31.062 -31.25 1 38.06 347 ASN A C 1
ATOM 2702 O O . ASN A 1 347 ? 14.594 -32 -31.453 1 38.06 347 ASN A O 1
ATOM 2706 N N . PHE A 1 348 ? 13.375 -30.234 -32.219 1 34.22 348 PHE A N 1
ATOM 2707 C CA . PHE A 1 348 ? 14 -30.266 -33.531 1 34.22 348 PHE A CA 1
ATOM 2708 C C . PHE A 1 348 ? 15.5 -30.031 -33.406 1 34.22 348 PHE A C 1
ATOM 2710 O O . PHE A 1 348 ? 16.297 -30.766 -34 1 34.22 348 PHE A O 1
ATOM 2717 N N . PHE A 1 349 ? 15.797 -28.953 -32.719 1 34.66 349 PHE A N 1
ATOM 2718 C CA . PHE A 1 349 ? 17.203 -28.625 -32.594 1 34.66 349 PHE A CA 1
ATOM 2719 C C . PHE A 1 349 ? 17.938 -29.672 -31.75 1 34.66 349 PHE A C 1
ATOM 2721 O O . PHE A 1 349 ? 19.062 -30.062 -32.094 1 34.66 349 PHE A O 1
ATOM 2728 N N . VAL A 1 350 ? 17.266 -30.016 -30.641 1 37.53 350 VAL A N 1
ATOM 2729 C CA . VAL A 1 350 ? 17.906 -31.031 -29.812 1 37.53 350 VAL A CA 1
ATOM 2730 C C . VAL A 1 350 ? 18 -32.344 -30.578 1 37.53 350 VAL A C 1
ATOM 2732 O O . VAL A 1 350 ? 19.016 -33.031 -30.5 1 37.53 350 VAL A O 1
ATOM 2735 N N . GLY A 1 351 ? 16.859 -32.75 -31.109 1 37.06 351 GLY A N 1
ATOM 2736 C CA . GLY A 1 351 ? 16.891 -33.906 -31.969 1 37.06 351 GLY A CA 1
ATOM 2737 C C . GLY A 1 351 ? 17.922 -33.812 -33.094 1 37.06 351 GLY A C 1
ATOM 2738 O O . GLY A 1 351 ? 18.562 -34.812 -33.438 1 37.06 351 GLY A O 1
ATOM 2739 N N . PHE A 1 352 ? 17.969 -32.625 -33.75 1 33.44 352 PHE A N 1
ATOM 2740 C CA . PHE A 1 352 ? 18.906 -32.344 -34.844 1 33.44 352 PHE A CA 1
ATOM 2741 C C . PHE A 1 352 ? 20.344 -32.375 -34.312 1 33.44 352 PHE A C 1
ATOM 2743 O O . PHE A 1 352 ? 21.234 -32.875 -35 1 33.44 352 PHE A O 1
ATOM 2750 N N . LEU A 1 353 ? 20.594 -31.656 -33.219 1 34.59 353 LEU A N 1
ATOM 2751 C CA . LEU A 1 353 ? 21.953 -31.625 -32.656 1 34.59 353 LEU A CA 1
ATOM 2752 C C . LEU A 1 353 ? 22.266 -32.938 -31.922 1 34.59 353 LEU A C 1
ATOM 2754 O O . LEU A 1 353 ? 23.359 -33.094 -31.391 1 34.59 353 LEU A O 1
ATOM 2758 N N . GLY A 1 354 ? 21.609 -34.031 -32.281 1 35.59 354 GLY A N 1
ATOM 2759 C CA . GLY A 1 354 ? 21.875 -35.375 -31.812 1 35.59 354 GLY A CA 1
ATOM 2760 C C . GLY A 1 354 ? 21.984 -35.469 -30.297 1 35.59 354 GLY A C 1
ATOM 2761 O O . GLY A 1 354 ? 22.688 -36.344 -29.766 1 35.59 354 GLY A O 1
ATOM 2762 N N . PHE A 1 355 ? 21.953 -34.375 -29.688 1 34 355 PHE A N 1
ATOM 2763 C CA . PHE A 1 355 ? 22.172 -34.5 -28.25 1 34 355 PHE A CA 1
ATOM 2764 C C . PHE A 1 355 ? 21.109 -35.406 -27.625 1 34 355 PHE A C 1
ATOM 2766 O O . PHE A 1 355 ? 19.938 -35.375 -28.031 1 34 355 PHE A O 1
ATOM 2773 N N . LYS A 1 356 ? 21.469 -36.562 -27.359 1 36.06 356 LYS A N 1
ATOM 2774 C CA . LYS A 1 356 ? 20.703 -37.562 -26.625 1 36.06 356 LYS A CA 1
ATOM 2775 C C . LYS A 1 356 ? 19.797 -36.906 -25.578 1 36.06 356 LYS A C 1
ATOM 2777 O O . LYS A 1 356 ? 20.203 -35.938 -24.922 1 36.06 356 LYS A O 1
ATOM 2782 N N . ASP A 1 357 ? 18.609 -36.844 -25.875 1 36.66 357 ASP A N 1
ATOM 2783 C CA . ASP A 1 357 ? 17.625 -36.438 -24.875 1 36.66 357 ASP A CA 1
ATOM 2784 C C . ASP A 1 357 ? 18.094 -36.75 -23.469 1 36.66 357 ASP A C 1
ATOM 2786 O O . ASP A 1 357 ? 18.344 -37.938 -23.141 1 36.66 357 ASP A O 1
ATOM 2790 N N . GLU A 1 358 ? 19.188 -36.031 -23.062 1 35.72 358 GLU A N 1
ATOM 2791 C CA . GLU A 1 358 ? 19.469 -36.438 -21.688 1 35.72 358 GLU A CA 1
ATOM 2792 C C . GLU A 1 358 ? 18.219 -36.906 -20.969 1 35.72 358 GLU A C 1
ATOM 2794 O O . GLU A 1 358 ? 17.109 -36.469 -21.297 1 35.72 358 GLU A O 1
ATOM 2799 N N . GLU A 1 359 ? 18.297 -37.969 -20.359 1 35.09 359 GLU A N 1
ATOM 2800 C CA . GLU A 1 359 ? 17.344 -38.656 -19.484 1 35.09 359 GLU A CA 1
ATOM 2801 C C . GLU A 1 359 ? 16.422 -37.656 -18.781 1 35.09 359 GLU A C 1
ATOM 2803 O O . GLU A 1 359 ? 16.891 -36.781 -18.047 1 35.09 359 GLU A O 1
ATOM 2808 N N . VAL A 1 360 ? 15.5 -37.062 -19.547 1 39.81 360 VAL A N 1
ATOM 2809 C CA . VAL A 1 360 ? 14.414 -36.469 -18.797 1 39.81 360 VAL A CA 1
ATOM 2810 C C . VAL A 1 360 ? 14.414 -37 -17.359 1 39.81 360 VAL A C 1
ATOM 2812 O O . VAL A 1 360 ? 14.281 -38.219 -17.156 1 39.81 360 VAL A O 1
ATOM 2815 N N . VAL A 1 361 ? 15.227 -36.562 -16.625 1 40.31 361 VAL A N 1
ATOM 2816 C CA . VAL A 1 361 ? 15.055 -36.938 -15.227 1 40.31 361 VAL A CA 1
ATOM 2817 C C . VAL A 1 361 ? 13.586 -37.281 -14.961 1 40.31 361 VAL A C 1
ATOM 2819 O O . VAL A 1 361 ? 12.719 -36.406 -15.07 1 40.31 361 VAL A O 1
ATOM 2822 N N . LYS A 1 362 ? 13.07 -38.375 -15.422 1 45.09 362 LYS A N 1
ATOM 2823 C CA . LYS A 1 362 ? 11.844 -39.031 -14.992 1 45.09 362 LYS A CA 1
ATOM 2824 C C . LYS A 1 362 ? 11.445 -38.594 -13.586 1 45.09 362 LYS A C 1
ATOM 2826 O O . LYS A 1 362 ? 12.086 -38.969 -12.609 1 45.09 362 LYS A O 1
ATOM 2831 N N . GLU A 1 363 ? 11.195 -37.406 -13.352 1 50.97 363 GLU A N 1
ATOM 2832 C CA . GLU A 1 363 ? 10.641 -37.156 -12.031 1 50.97 363 GLU A CA 1
ATOM 2833 C C . GLU A 1 363 ? 9.727 -38.281 -11.578 1 50.97 363 GLU A C 1
ATOM 2835 O O . GLU A 1 363 ? 8.82 -38.688 -12.312 1 50.97 363 GLU A O 1
ATOM 2840 N N . SER A 1 364 ? 10.234 -39.156 -10.844 1 59.28 364 SER A N 1
ATOM 2841 C CA . SER A 1 364 ? 10.055 -40.438 -10.164 1 59.28 364 SER A CA 1
ATOM 2842 C C . SER A 1 364 ? 8.688 -40.5 -9.477 1 59.28 364 SER A C 1
ATOM 2844 O O . SER A 1 364 ? 8.43 -41.406 -8.695 1 59.28 364 SER A O 1
ATOM 2846 N N . ILE A 1 365 ? 7.77 -39.562 -9.672 1 72.62 365 ILE A N 1
ATOM 2847 C CA . ILE A 1 365 ? 6.582 -39.812 -8.859 1 72.62 365 ILE A CA 1
ATOM 2848 C C . ILE A 1 365 ? 5.602 -40.688 -9.625 1 72.62 365 ILE A C 1
ATOM 2850 O O . ILE A 1 365 ? 5.414 -40.531 -10.828 1 72.62 365 ILE A O 1
ATOM 2854 N N . SER A 1 366 ? 5.129 -41.656 -9.039 1 83.06 366 SER A N 1
ATOM 2855 C CA . SER A 1 366 ? 4.145 -42.594 -9.594 1 83.06 366 SER A CA 1
ATOM 2856 C C . SER A 1 366 ? 2.885 -41.844 -10.039 1 83.06 366 SER A C 1
ATOM 2858 O O . SER A 1 366 ? 2.555 -40.781 -9.492 1 83.06 366 SER A O 1
ATOM 2860 N N . LYS A 1 367 ? 2.289 -42.281 -11.086 1 87.75 367 LYS A N 1
ATOM 2861 C CA . LYS A 1 367 ? 1.05 -41.719 -11.617 1 87.75 367 LYS A CA 1
ATOM 2862 C C . LYS A 1 367 ? -0.007 -41.594 -10.523 1 87.75 367 LYS A C 1
ATOM 2864 O O . LYS A 1 367 ? -0.718 -40.594 -10.469 1 87.75 367 LYS A O 1
ATOM 2869 N N . CYS A 1 368 ? -0.139 -42.531 -9.703 1 90.12 368 CYS A N 1
ATOM 2870 C CA . CYS A 1 368 ? -1.135 -42.531 -8.633 1 90.12 368 CYS A CA 1
ATOM 2871 C C . CYS A 1 368 ? -0.827 -41.469 -7.598 1 90.12 368 CYS A C 1
ATOM 2873 O O . CYS A 1 368 ? -1.726 -40.75 -7.156 1 90.12 368 CYS A O 1
ATOM 2875 N N . LYS A 1 369 ? 0.325 -41.375 -7.32 1 90.56 369 LYS A N 1
ATOM 2876 C CA . LYS A 1 369 ? 0.719 -40.375 -6.332 1 90.56 369 LYS A CA 1
ATOM 2877 C C . LYS A 1 369 ? 0.536 -38.969 -6.875 1 90.56 369 LYS A C 1
ATOM 2879 O O . LYS A 1 369 ? 0.094 -38.062 -6.152 1 90.56 369 LYS A O 1
ATOM 2884 N N . TYR A 1 370 ? 0.878 -38.812 -8.062 1 90.88 370 TYR A N 1
ATOM 2885 C CA . TYR A 1 370 ? 0.7 -37.531 -8.711 1 90.88 370 TYR A CA 1
ATOM 2886 C C . TYR A 1 370 ? -0.767 -37.094 -8.703 1 90.88 370 TYR A C 1
ATOM 2888 O O . TYR A 1 370 ? -1.098 -35.969 -8.344 1 90.88 370 TYR A O 1
ATOM 2896 N N . SER A 1 371 ? -1.606 -38.031 -9.07 1 93.5 371 SER A N 1
ATOM 2897 C CA . SER A 1 371 ? -3.037 -37.75 -9.141 1 93.5 371 SER A CA 1
ATOM 2898 C C . SER A 1 371 ? -3.623 -37.5 -7.754 1 93.5 371 SER A C 1
ATOM 2900 O O . SER A 1 371 ? -4.535 -36.688 -7.59 1 93.5 371 SER A O 1
ATOM 2902 N N . LEU A 1 372 ? -3.088 -38.188 -6.82 1 93.81 372 LEU A N 1
ATOM 2903 C CA . LEU A 1 372 ? -3.555 -38.031 -5.449 1 93.81 372 LEU A CA 1
ATOM 2904 C C . LEU A 1 372 ? -3.193 -36.656 -4.91 1 93.81 372 LEU A C 1
ATOM 2906 O O . LEU A 1 372 ? -3.99 -36.031 -4.207 1 93.81 372 LEU A O 1
ATOM 2910 N N . ILE A 1 373 ? -2.047 -36.188 -5.285 1 93.25 373 ILE A N 1
ATOM 2911 C CA . ILE A 1 373 ? -1.604 -34.875 -4.836 1 93.25 373 ILE A CA 1
ATOM 2912 C C . ILE A 1 373 ? -2.471 -33.781 -5.473 1 93.25 373 ILE A C 1
ATOM 2914 O O . ILE A 1 373 ? -2.941 -32.875 -4.789 1 93.25 373 ILE A O 1
ATOM 2918 N N . VAL A 1 374 ? -2.713 -33.969 -6.703 1 93 374 VAL A N 1
ATOM 2919 C CA . VAL A 1 374 ? -3.504 -32.969 -7.422 1 93 374 VAL A CA 1
ATOM 2920 C C . VAL A 1 374 ? -4.938 -32.969 -6.895 1 93 374 VAL A C 1
ATOM 2922 O O . VAL A 1 374 ? -5.555 -31.906 -6.75 1 93 374 VAL A O 1
ATOM 2925 N N . ALA A 1 375 ? -5.441 -34.094 -6.645 1 94.56 375 ALA A N 1
ATOM 2926 C CA . ALA A 1 375 ? -6.797 -34.219 -6.113 1 94.56 375 ALA A CA 1
ATOM 2927 C C . ALA A 1 375 ? -6.898 -33.594 -4.723 1 94.56 375 ALA A C 1
ATOM 2929 O O . ALA A 1 375 ? -7.906 -32.969 -4.391 1 94.56 375 ALA A O 1
ATOM 2930 N N . THR A 1 376 ? -5.875 -33.781 -3.953 1 93.5 376 THR A N 1
ATOM 2931 C CA . THR A 1 376 ? -5.871 -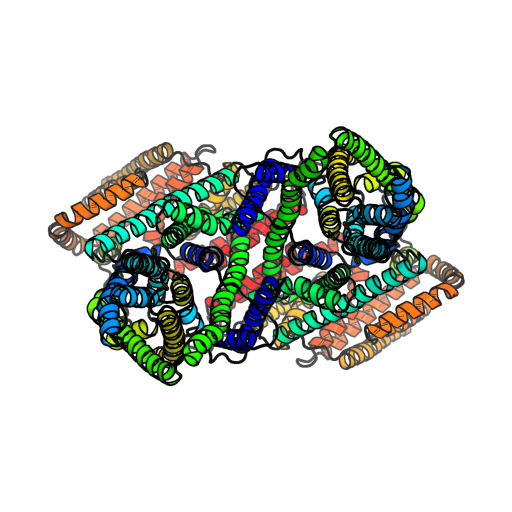33.219 -2.604 1 93.5 376 THR A CA 1
ATOM 2932 C C . THR A 1 376 ? -5.715 -31.703 -2.641 1 93.5 376 THR A C 1
ATOM 2934 O O . THR A 1 376 ? -6.168 -31 -1.729 1 93.5 376 THR A O 1
ATOM 2937 N N . CYS A 1 377 ? -5.172 -31.172 -3.732 1 92.12 377 CYS A N 1
ATOM 2938 C CA . CYS A 1 377 ? -4.953 -29.75 -3.871 1 92.12 377 CYS A CA 1
ATOM 2939 C C . CYS A 1 377 ? -6.23 -29.031 -4.309 1 92.12 377 CYS A C 1
ATOM 2941 O O . CYS A 1 377 ? -6.254 -27.812 -4.434 1 92.12 377 CYS A O 1
ATOM 2943 N N . GLY A 1 378 ? -7.277 -29.781 -4.457 1 91 378 GLY A N 1
ATOM 2944 C CA . GLY A 1 378 ? -8.555 -29.188 -4.824 1 91 378 GLY A CA 1
ATOM 2945 C C . GLY A 1 378 ? -9.305 -28.609 -3.641 1 91 378 GLY A C 1
ATOM 2946 O O . GLY A 1 378 ? -10.445 -28.984 -3.375 1 91 378 GLY A O 1
ATOM 2947 N N . VAL A 1 379 ? -8.695 -27.672 -2.986 1 90.69 379 VAL A N 1
ATOM 2948 C CA . VAL A 1 379 ? -9.281 -27.031 -1.811 1 90.69 379 VAL A CA 1
ATOM 2949 C C . VAL A 1 379 ? -10.195 -25.875 -2.242 1 90.69 379 VAL A C 1
ATOM 2951 O O . VAL A 1 379 ? -9.898 -25.172 -3.213 1 90.69 379 VAL A O 1
ATOM 2954 N N . HIS A 1 380 ? -11.258 -25.781 -1.57 1 88.94 380 HIS A N 1
ATOM 2955 C CA . HIS A 1 380 ? -12.219 -24.734 -1.869 1 88.94 380 HIS A CA 1
ATOM 2956 C C . HIS A 1 380 ? -12.062 -23.562 -0.908 1 88.94 380 HIS A C 1
ATOM 2958 O O . HIS A 1 380 ? -11.539 -23.719 0.196 1 88.94 380 HIS A O 1
ATOM 2964 N N . GLY A 1 381 ? -12.43 -22.453 -1.338 1 78.62 381 GLY A N 1
ATOM 2965 C CA . GLY A 1 381 ? -12.172 -21.312 -0.487 1 78.62 381 GLY A CA 1
ATOM 2966 C C . GLY A 1 381 ? -13.195 -20.203 -0.647 1 78.62 381 GLY A C 1
ATOM 2967 O O . GLY A 1 381 ? -14.391 -20.469 -0.744 1 78.62 381 GLY A O 1
ATOM 2968 N N . THR A 1 382 ? -12.695 -19 -0.646 1 66.94 382 THR A N 1
ATOM 2969 C CA . THR A 1 382 ? -13.516 -17.797 -0.47 1 66.94 382 THR A CA 1
ATOM 2970 C C . THR A 1 382 ? -14.398 -17.562 -1.692 1 66.94 382 THR A C 1
ATOM 2972 O O . THR A 1 382 ? -15.531 -17.109 -1.562 1 66.94 382 THR A O 1
ATOM 2975 N N . PHE A 1 383 ? -13.891 -17.953 -2.801 1 75.56 383 PHE A N 1
ATOM 2976 C CA . PHE A 1 383 ? -14.688 -17.75 -4 1 75.56 383 PHE A CA 1
ATOM 2977 C C . PHE A 1 383 ? -15.953 -18.594 -3.971 1 75.56 383 PHE A C 1
ATOM 2979 O O . PHE A 1 383 ? -17.016 -18.156 -4.434 1 75.56 383 PHE A O 1
ATOM 2986 N N . THR A 1 384 ? -15.75 -19.688 -3.426 1 85.62 384 THR A N 1
ATOM 2987 C CA . THR A 1 384 ? -16.891 -20.578 -3.252 1 85.62 384 THR A CA 1
ATOM 2988 C C . THR A 1 384 ? -17.953 -19.938 -2.363 1 85.62 384 THR A C 1
ATOM 2990 O O . THR A 1 384 ? -19.125 -19.922 -2.713 1 85.62 384 THR A O 1
ATOM 2993 N N . LEU A 1 385 ? -17.562 -19.422 -1.339 1 77.88 385 LEU A N 1
ATOM 2994 C CA . LEU A 1 385 ? -18.5 -18.844 -0.397 1 77.88 385 LEU A CA 1
ATOM 2995 C C . LEU A 1 385 ? -19.141 -17.578 -0.978 1 77.88 385 LEU A C 1
ATOM 2997 O O . LEU A 1 385 ? -20.344 -17.344 -0.809 1 77.88 385 LEU A O 1
ATOM 3001 N N . ALA A 1 386 ? -18.344 -16.75 -1.611 1 76.12 386 ALA A N 1
ATOM 3002 C CA . ALA A 1 386 ? -18.859 -15.516 -2.209 1 76.12 386 ALA A CA 1
ATOM 3003 C C . ALA A 1 386 ? -19.922 -15.812 -3.262 1 76.12 386 ALA A C 1
ATOM 3005 O O . ALA A 1 386 ? -20.938 -15.117 -3.338 1 76.12 386 ALA A O 1
ATOM 3006 N N . THR A 1 387 ? -19.672 -16.797 -4.004 1 82 387 THR A N 1
ATOM 3007 C CA . THR A 1 387 ? -20.625 -17.188 -5.043 1 82 387 THR A CA 1
ATOM 3008 C C . THR A 1 387 ? -21.906 -17.719 -4.426 1 82 387 THR A C 1
ATOM 3010 O O . THR A 1 387 ? -23.016 -17.391 -4.891 1 82 387 THR A O 1
ATOM 3013 N N . ALA A 1 388 ? -21.75 -18.438 -3.354 1 85 388 ALA A N 1
ATOM 3014 C CA . ALA A 1 388 ? -22.938 -18.984 -2.678 1 85 388 ALA A CA 1
ATOM 3015 C C . ALA A 1 388 ? -23.781 -17.859 -2.072 1 85 388 ALA A C 1
ATOM 3017 O O . ALA A 1 388 ? -25 -17.891 -2.135 1 85 388 ALA A O 1
ATOM 3018 N N . LEU A 1 389 ? -23.156 -16.906 -1.562 1 79.5 389 LEU A N 1
ATOM 3019 C CA . LEU A 1 389 ? -23.844 -15.797 -0.906 1 79.5 389 LEU A CA 1
ATOM 3020 C C . LEU A 1 389 ? -24.5 -14.883 -1.933 1 79.5 389 LEU A C 1
ATOM 3022 O O . LEU A 1 389 ? -25.375 -14.07 -1.586 1 79.5 389 LEU A O 1
ATOM 3026 N N . SER A 1 390 ? -24.109 -15.031 -3.15 1 77.44 390 SER A N 1
ATOM 3027 C CA . SER A 1 390 ? -24.672 -14.195 -4.207 1 77.44 390 SER A CA 1
ATOM 3028 C C . SER A 1 390 ? -26.016 -14.719 -4.684 1 77.44 390 SER A C 1
ATOM 3030 O O . SER A 1 390 ? -26.688 -14.086 -5.508 1 77.44 390 SER A O 1
ATOM 3032 N N . ILE A 1 391 ? -26.391 -15.812 -4.125 1 80.38 391 ILE A N 1
ATOM 3033 C CA . ILE A 1 391 ? -27.703 -16.359 -4.441 1 80.38 391 ILE A CA 1
ATOM 3034 C C . ILE A 1 391 ? -28.781 -15.391 -3.975 1 80.38 391 ILE A C 1
ATOM 3036 O O . ILE A 1 391 ? -28.781 -14.938 -2.826 1 80.38 391 ILE A O 1
ATOM 3040 N N . PRO A 1 392 ? -29.625 -15.016 -4.883 1 75.88 392 PRO A N 1
ATOM 3041 C CA . PRO A 1 392 ? -30.672 -14.078 -4.5 1 75.88 392 PRO A CA 1
ATOM 3042 C C . PRO A 1 392 ? -31.656 -14.656 -3.482 1 75.88 392 PRO A C 1
ATOM 3044 O O . PRO A 1 392 ? -31.844 -15.875 -3.436 1 75.88 392 PRO A O 1
ATOM 3047 N N . PHE A 1 393 ? -32.188 -13.781 -2.738 1 72.12 393 PHE A N 1
ATOM 3048 C CA . PHE A 1 393 ? -33.125 -14.211 -1.708 1 72.12 393 PHE A CA 1
ATOM 3049 C C . PHE A 1 393 ? -34.469 -14.602 -2.322 1 72.12 393 PHE A C 1
ATOM 3051 O O . PHE A 1 393 ? -35.125 -15.531 -1.848 1 72.12 393 PHE A O 1
ATOM 3058 N N . TYR A 1 394 ? -34.75 -13.852 -3.449 1 71.69 394 TYR A N 1
ATOM 3059 C CA . TYR A 1 394 ? -36.094 -14.047 -4.012 1 71.69 394 TYR A CA 1
ATOM 3060 C C . TYR A 1 394 ? -36 -14.438 -5.484 1 71.69 394 TYR A C 1
ATOM 3062 O O . TYR A 1 394 ? -35.031 -14.062 -6.176 1 71.69 394 TYR A O 1
ATOM 3070 N N . LEU A 1 395 ? -36.906 -15.266 -5.871 1 73.38 395 LEU A N 1
ATOM 3071 C CA . LEU A 1 395 ? -37.094 -15.602 -7.281 1 73.38 395 LEU A CA 1
ATOM 3072 C C . LEU A 1 395 ? -37.781 -14.461 -8.031 1 73.38 395 LEU A C 1
ATOM 3074 O O . LEU A 1 395 ? -38.094 -13.422 -7.445 1 73.38 395 LEU A O 1
ATOM 3078 N N . ALA A 1 396 ? -37.75 -14.586 -9.352 1 67.25 396 ALA A N 1
ATOM 3079 C CA . ALA A 1 396 ? -38.406 -13.562 -10.172 1 67.25 396 ALA A CA 1
ATOM 3080 C C . ALA A 1 396 ? -39.875 -13.359 -9.75 1 67.25 396 ALA A C 1
ATOM 3082 O O . ALA A 1 396 ? -40.375 -12.234 -9.797 1 67.25 396 ALA A O 1
ATOM 3083 N N . ASP A 1 397 ? -40.562 -14.375 -9.203 1 65.75 397 ASP A N 1
ATOM 3084 C CA . ASP A 1 397 ? -41.969 -14.32 -8.797 1 65.75 397 ASP A CA 1
ATOM 3085 C C . ASP A 1 397 ? -42.094 -13.938 -7.32 1 65.75 397 ASP A C 1
ATOM 3087 O O . ASP A 1 397 ? -43.156 -14.094 -6.723 1 65.75 397 ASP A O 1
ATOM 3091 N N . LYS A 1 398 ? -41 -13.484 -6.707 1 72.19 398 LYS A N 1
ATOM 3092 C CA . LYS A 1 398 ? -40.969 -12.969 -5.34 1 72.19 398 LYS A CA 1
ATOM 3093 C C . LYS A 1 398 ? -41.031 -14.102 -4.324 1 72.19 398 LYS A C 1
ATOM 3095 O O . LYS A 1 398 ? -41.25 -13.867 -3.133 1 72.19 398 LYS A O 1
ATOM 3100 N N . ASP A 1 399 ? -40.969 -15.328 -4.898 1 76.25 399 ASP A N 1
ATOM 3101 C CA . ASP A 1 399 ? -40.844 -16.453 -3.98 1 76.25 399 ASP A CA 1
ATOM 3102 C C . ASP A 1 399 ? -39.438 -16.594 -3.463 1 76.25 399 ASP A C 1
ATOM 3104 O O . ASP A 1 399 ? -38.5 -16.078 -4.07 1 76.25 399 ASP A O 1
ATOM 3108 N N . VAL A 1 400 ? -39.344 -17.25 -2.387 1 78.81 400 VAL A N 1
ATOM 3109 C CA . VAL A 1 400 ? -38.031 -17.422 -1.763 1 78.81 400 VAL A CA 1
ATOM 3110 C C . VAL A 1 400 ? -37.219 -18.422 -2.568 1 78.81 400 VAL A C 1
ATOM 3112 O O . VAL A 1 400 ? -37.75 -19.406 -3.09 1 78.81 400 VAL A O 1
ATOM 3115 N N . PHE A 1 401 ? -36.062 -18.188 -2.811 1 83.31 401 PHE A N 1
ATOM 3116 C CA . PHE A 1 401 ? -35.156 -19.109 -3.471 1 83.31 401 PHE A CA 1
ATOM 3117 C C . PHE A 1 401 ? -35.125 -20.438 -2.74 1 83.31 401 PHE A C 1
ATOM 3119 O O . PHE A 1 401 ? -34.938 -20.484 -1.523 1 83.31 401 PHE A O 1
ATOM 3126 N N . PRO A 1 402 ? -35.375 -21.406 -3.459 1 84.25 402 PRO A N 1
ATOM 3127 C CA . PRO A 1 402 ? -35.469 -22.703 -2.801 1 84.25 402 PRO A CA 1
ATOM 3128 C C . PRO A 1 402 ? -34.156 -23.141 -2.16 1 84.25 402 PRO A C 1
ATOM 3130 O O . PRO A 1 402 ? -33.125 -23.172 -2.832 1 84.25 402 PRO A O 1
ATOM 3133 N N . MET A 1 403 ? -34.156 -23.469 -0.896 1 87 403 MET A N 1
ATOM 3134 C CA . MET A 1 403 ? -33.094 -24.125 -0.138 1 87 403 MET A CA 1
ATOM 3135 C C . MET A 1 403 ? -31.828 -23.281 -0.16 1 87 403 MET A C 1
ATOM 3137 O O . MET A 1 403 ? -30.734 -23.812 -0.311 1 87 403 MET A O 1
ATOM 3141 N N . ARG A 1 404 ? -31.953 -22.062 -0.161 1 85.69 404 ARG A N 1
ATOM 3142 C CA . ARG A 1 404 ? -30.797 -21.156 -0.145 1 85.69 404 ARG A CA 1
ATOM 3143 C C . ARG A 1 404 ? -29.906 -21.438 1.058 1 85.69 404 ARG A C 1
ATOM 3145 O O . ARG A 1 404 ? -28.688 -21.5 0.926 1 85.69 404 ARG A O 1
ATOM 3152 N N . ASP A 1 405 ? -30.469 -21.672 2.193 1 83.75 405 ASP A N 1
ATOM 3153 C CA . ASP A 1 405 ? -29.703 -21.891 3.418 1 83.75 405 ASP A CA 1
ATOM 3154 C C . ASP A 1 405 ? -28.953 -23.219 3.359 1 83.75 405 ASP A C 1
ATOM 3156 O O . ASP A 1 405 ? -27.844 -23.328 3.896 1 83.75 405 ASP A O 1
ATOM 3160 N N . THR A 1 406 ? -29.578 -24.125 2.705 1 88.25 406 THR A N 1
ATOM 3161 C CA . THR A 1 406 ? -28.938 -25.422 2.551 1 88.25 406 THR A CA 1
ATOM 3162 C C . THR A 1 406 ? -27.703 -25.312 1.665 1 88.25 406 THR A C 1
ATOM 3164 O O . THR A 1 406 ? -26.672 -25.922 1.956 1 88.25 406 THR A O 1
ATOM 3167 N N . VAL A 1 407 ? -27.812 -24.562 0.629 1 89.44 407 VAL A N 1
ATOM 3168 C CA . VAL A 1 407 ? -26.703 -24.359 -0.285 1 89.44 407 VAL A CA 1
ATOM 3169 C C . VAL A 1 407 ? -25.547 -23.672 0.449 1 89.44 407 VAL A C 1
ATOM 3171 O O . VAL A 1 407 ? -24.391 -24.047 0.294 1 89.44 407 VAL A O 1
ATOM 3174 N N . LEU A 1 408 ? -25.922 -22.734 1.258 1 87.38 408 LEU A N 1
ATOM 3175 C CA . LEU A 1 408 ? -24.906 -21.984 2.002 1 87.38 408 LEU A CA 1
ATOM 3176 C C . LEU A 1 408 ? -24.219 -22.875 3.025 1 87.38 408 LEU A C 1
ATOM 3178 O O . LEU A 1 408 ? -23 -22.812 3.189 1 87.38 408 LEU A O 1
ATOM 3182 N N . PHE A 1 409 ? -24.969 -23.625 3.605 1 88.25 409 PHE A N 1
ATOM 3183 C CA . PHE A 1 409 ? -24.438 -24.531 4.621 1 88.25 409 PHE A CA 1
ATOM 3184 C C . PHE A 1 409 ? -23.5 -25.562 3.998 1 88.25 409 PHE A C 1
ATOM 3186 O O . PHE A 1 409 ? -22.375 -25.75 4.477 1 88.25 409 PHE A O 1
ATOM 3193 N N . ILE A 1 410 ? -23.891 -26.156 2.951 1 91.62 410 ILE A N 1
ATOM 3194 C CA . ILE A 1 410 ? -23.094 -27.188 2.293 1 91.62 410 ILE A CA 1
ATOM 3195 C C . ILE A 1 410 ? -21.812 -26.578 1.743 1 91.62 410 ILE A C 1
ATOM 3197 O O . ILE A 1 410 ? -20.734 -27.156 1.882 1 91.62 410 ILE A O 1
ATOM 3201 N N . SER A 1 411 ? -21.953 -25.453 1.131 1 91.38 411 SER A N 1
ATOM 3202 C CA . SER A 1 411 ? -20.781 -24.781 0.59 1 91.38 411 SER A CA 1
ATOM 3203 C C . SER A 1 411 ? -19.75 -24.484 1.687 1 91.38 411 SER A C 1
ATOM 3205 O O . SER A 1 411 ? -18.562 -24.672 1.494 1 91.38 411 SER A O 1
ATOM 3207 N N . SER A 1 412 ? -20.234 -24.031 2.82 1 88.44 412 SER A N 1
ATOM 3208 C CA . SER A 1 412 ? -19.344 -23.719 3.936 1 88.44 412 SER A CA 1
ATOM 3209 C C . SER A 1 412 ? -18.672 -24.969 4.477 1 88.44 412 SER A C 1
ATOM 3211 O O . SER A 1 412 ? -17.484 -24.953 4.785 1 88.44 412 SER A O 1
ATOM 3213 N N . GLU A 1 413 ? -19.406 -25.969 4.531 1 90.69 413 GLU A N 1
ATOM 3214 C CA . GLU A 1 413 ? -18.875 -27.234 5.043 1 90.69 413 GLU A CA 1
ATOM 3215 C C . GLU A 1 413 ? -17.844 -27.812 4.082 1 90.69 413 GLU A C 1
ATOM 3217 O O . GLU A 1 413 ? -16.844 -28.391 4.512 1 90.69 413 GLU A O 1
ATOM 3222 N N . VAL A 1 414 ? -18.188 -27.766 2.848 1 92.94 414 VAL A N 1
ATOM 3223 C CA . VAL A 1 414 ? -17.266 -28.281 1.841 1 92.94 414 VAL A CA 1
ATOM 3224 C C . VAL A 1 414 ? -15.922 -27.547 1.938 1 92.94 414 VAL A C 1
ATOM 3226 O O . VAL A 1 414 ? -14.867 -28.172 1.808 1 92.94 414 VAL A O 1
ATOM 3229 N N . ILE A 1 415 ? -15.984 -26.281 2.143 1 90.62 415 ILE A N 1
ATOM 3230 C CA . ILE A 1 415 ? -14.773 -25.469 2.291 1 90.62 415 ILE A CA 1
ATOM 3231 C C . ILE A 1 415 ? -13.977 -25.969 3.5 1 90.62 415 ILE A C 1
ATOM 3233 O O . ILE A 1 415 ? -12.781 -26.234 3.395 1 90.62 415 ILE A O 1
ATOM 3237 N N . LEU A 1 416 ? -14.641 -26.141 4.605 1 89.88 416 LEU A N 1
ATOM 3238 C CA . LEU A 1 416 ? -13.977 -26.516 5.852 1 89.88 416 LEU A CA 1
ATOM 3239 C C . LEU A 1 416 ? -13.391 -27.922 5.75 1 89.88 416 LEU A C 1
ATOM 3241 O O . LEU A 1 416 ? -12.234 -28.141 6.129 1 89.88 416 LEU A O 1
ATOM 3245 N N . ILE A 1 417 ? -14.141 -28.812 5.191 1 93 417 ILE A N 1
ATOM 3246 C CA . ILE A 1 417 ? -13.711 -30.203 5.102 1 93 417 ILE A CA 1
ATOM 3247 C C . ILE A 1 417 ? -12.539 -30.312 4.121 1 93 417 ILE A C 1
ATOM 3249 O O . ILE A 1 417 ? -11.57 -31.031 4.383 1 93 417 ILE A O 1
ATOM 3253 N N . SER A 1 418 ? -12.695 -29.656 3.016 1 92.88 418 SER A N 1
ATOM 3254 C CA . SER A 1 418 ? -11.625 -29.719 2.027 1 92.88 418 SER A CA 1
ATOM 3255 C C . SER A 1 418 ? -10.328 -29.125 2.576 1 92.88 418 SER A C 1
ATOM 3257 O O . SER A 1 418 ? -9.242 -29.641 2.301 1 92.88 418 SER A O 1
ATOM 3259 N N . LEU A 1 419 ? -10.43 -28.078 3.318 1 89.25 419 LEU A N 1
ATOM 3260 C CA . LEU A 1 419 ? -9.258 -27.453 3.924 1 89.25 419 LEU A CA 1
ATOM 3261 C C . LEU A 1 419 ? -8.602 -28.375 4.938 1 89.25 419 LEU A C 1
ATOM 3263 O O . LEU A 1 419 ? -7.375 -28.5 4.969 1 89.25 419 LEU A O 1
ATOM 3267 N N . VAL A 1 420 ? -9.383 -29 5.766 1 90 420 VAL A N 1
ATOM 3268 C CA . VAL A 1 420 ? -8.867 -29.922 6.789 1 90 420 VAL A CA 1
ATOM 3269 C C . VAL A 1 420 ? -8.219 -31.125 6.121 1 90 420 VAL A C 1
ATOM 3271 O O . VAL A 1 420 ? -7.145 -31.562 6.535 1 90 420 VAL A O 1
ATOM 3274 N N . LEU A 1 421 ? -8.859 -31.625 5.133 1 91.88 421 LEU A N 1
ATOM 3275 C CA . LEU A 1 421 ? -8.336 -32.781 4.402 1 91.88 421 LEU A CA 1
ATOM 3276 C C . LEU A 1 421 ? -6.977 -32.469 3.783 1 91.88 421 LEU A C 1
ATOM 3278 O O . LEU A 1 421 ? -6.047 -33.25 3.865 1 91.88 421 LEU A O 1
ATOM 3282 N N . ALA A 1 422 ? -6.887 -31.328 3.178 1 91.31 422 ALA A N 1
ATOM 3283 C CA . ALA A 1 422 ? -5.633 -30.938 2.545 1 91.31 422 ALA A CA 1
ATOM 3284 C C . ALA A 1 422 ? -4.535 -30.734 3.584 1 91.31 422 ALA A C 1
ATOM 3286 O O . ALA A 1 422 ? -3.381 -31.094 3.354 1 91.31 422 ALA A O 1
ATOM 3287 N N . THR A 1 423 ? -4.855 -30.172 4.699 1 88.19 423 THR A N 1
ATOM 3288 C CA . THR A 1 423 ? -3.889 -29.891 5.758 1 88.19 423 THR A CA 1
ATOM 3289 C C . THR A 1 423 ? -3.301 -31.188 6.309 1 88.19 423 THR A C 1
ATOM 3291 O O . THR A 1 423 ? -2.123 -31.234 6.672 1 88.19 423 THR A O 1
ATOM 3294 N N . VAL A 1 424 ? -4.082 -32.219 6.301 1 89 424 VAL A N 1
ATOM 3295 C CA . VAL A 1 424 ? -3.643 -33.469 6.883 1 89 424 VAL A CA 1
ATOM 3296 C C . VAL A 1 424 ? -2.951 -34.312 5.816 1 89 424 VAL A C 1
ATOM 3298 O O . VAL A 1 424 ? -1.898 -34.906 6.066 1 89 424 VAL A O 1
ATOM 3301 N N . LEU A 1 425 ? -3.424 -34.344 4.621 1 90.75 425 LEU A N 1
ATOM 3302 C CA . LEU A 1 425 ? -2.996 -35.281 3.594 1 90.75 425 LEU A CA 1
ATOM 3303 C C . LEU A 1 425 ? -1.774 -34.75 2.848 1 90.75 425 LEU A C 1
ATOM 3305 O O . LEU A 1 425 ? -0.875 -35.531 2.5 1 90.75 425 LEU A O 1
ATOM 3309 N N . LEU A 1 426 ? -1.722 -33.5 2.562 1 89.5 426 LEU A N 1
ATOM 3310 C CA . LEU A 1 426 ? -0.699 -32.969 1.666 1 89.5 426 LEU A CA 1
ATOM 3311 C C . LEU A 1 426 ? 0.69 -33.125 2.275 1 89.5 426 LEU A C 1
ATOM 3313 O O . LEU A 1 426 ? 1.62 -33.594 1.604 1 89.5 426 LEU A O 1
ATOM 3317 N N . PRO A 1 427 ? 0.858 -32.781 3.564 1 85.06 427 PRO A N 1
ATOM 3318 C CA . PRO A 1 427 ? 2.191 -32.969 4.141 1 85.06 427 PRO A CA 1
ATOM 3319 C C . PRO A 1 427 ? 2.617 -34.438 4.176 1 85.06 427 PRO A C 1
ATOM 3321 O O . PRO A 1 427 ? 3.811 -34.75 4.102 1 85.06 427 PRO A O 1
ATOM 3324 N N . ARG A 1 428 ? 1.735 -35.312 4.242 1 85.88 428 ARG A N 1
ATOM 3325 C CA . ARG A 1 428 ? 2.027 -36.719 4.27 1 85.88 428 ARG A CA 1
ATOM 3326 C C . ARG A 1 428 ? 2.373 -37.25 2.877 1 85.88 428 ARG A C 1
ATOM 3328 O O . ARG A 1 428 ? 3.188 -38.156 2.732 1 85.88 428 ARG A O 1
ATOM 3335 N N . LEU A 1 429 ? 1.84 -36.625 1.909 1 88.19 429 LEU A N 1
ATOM 3336 C CA . LEU A 1 429 ? 2.053 -37.062 0.534 1 88.19 429 LEU A CA 1
ATOM 3337 C C . LEU A 1 429 ? 3.33 -36.469 -0.038 1 88.19 429 LEU A C 1
ATOM 3339 O O . LEU A 1 429 ? 3.982 -37.062 -0.889 1 88.19 429 LEU A O 1
ATOM 3343 N N . LEU A 1 430 ? 3.631 -35.156 0.304 1 81.44 430 LEU A N 1
ATOM 3344 C CA . LEU A 1 430 ? 4.762 -34.438 -0.269 1 81.44 430 LEU A CA 1
ATOM 3345 C C . LEU A 1 430 ? 6.02 -34.656 0.567 1 81.44 430 LEU A C 1
ATOM 3347 O O . LEU A 1 430 ? 7.109 -34.219 0.178 1 81.44 430 LEU A O 1
ATOM 3351 N N . LYS A 1 431 ? 6.102 -35 1.704 1 64.25 431 LYS A N 1
ATOM 3352 C CA . LYS A 1 431 ? 7.273 -35.25 2.541 1 64.25 431 LYS A CA 1
ATOM 3353 C C . LYS A 1 431 ? 8.461 -35.719 1.709 1 64.25 431 LYS A C 1
ATOM 3355 O O . LYS A 1 431 ? 8.312 -36.625 0.891 1 64.25 431 LYS A O 1
ATOM 3360 N N . ASN A 1 432 ? 9.328 -34.75 1.504 1 52.31 432 ASN A N 1
ATOM 3361 C CA . ASN A 1 432 ? 10.609 -34.625 0.818 1 52.31 432 ASN A CA 1
ATOM 3362 C C . ASN A 1 432 ? 11.523 -35.812 1.125 1 52.31 432 ASN A C 1
ATOM 3364 O O . ASN A 1 432 ? 11.617 -36.25 2.273 1 52.31 432 ASN A O 1
ATOM 3368 N N . ASN A 1 433 ? 11.828 -36.594 0.233 1 46 433 ASN A N 1
ATOM 3369 C CA . ASN A 1 433 ? 13.195 -37.062 0.114 1 46 433 ASN A CA 1
ATOM 3370 C C . ASN A 1 433 ? 14.211 -35.969 0.371 1 46 433 ASN A C 1
ATOM 3372 O O . ASN A 1 433 ? 14.547 -35.219 -0.537 1 46 433 ASN A O 1
ATOM 3376 N N . VAL A 1 434 ? 14.133 -35.156 1.419 1 42.72 434 VAL A N 1
ATOM 3377 C CA . VAL A 1 434 ? 15.227 -34.281 1.816 1 42.72 434 VAL A CA 1
ATOM 3378 C C . VAL A 1 434 ? 16.562 -34.938 1.553 1 42.72 434 VAL A C 1
ATOM 3380 O O . VAL A 1 434 ? 16.906 -35.938 2.213 1 42.72 434 VAL A O 1
ATOM 3383 N N . GLN A 1 435 ? 16.906 -35.188 0.421 1 40.28 435 GLN A N 1
ATOM 3384 C CA . GLN A 1 435 ? 18.344 -35.438 0.409 1 40.28 435 GLN A CA 1
ATOM 3385 C C . GLN A 1 435 ? 19.078 -34.5 1.35 1 40.28 435 GLN A C 1
ATOM 3387 O O . GLN A 1 435 ? 18.875 -33.281 1.29 1 40.28 435 GLN A O 1
ATOM 3392 N N . GLU A 1 436 ? 19.484 -34.875 2.514 1 39.72 436 GLU A N 1
ATOM 3393 C CA . GLU A 1 436 ? 20.453 -34.406 3.49 1 39.72 436 GLU A CA 1
ATOM 3394 C C . GLU A 1 436 ? 21.547 -33.562 2.82 1 39.72 436 GLU A C 1
ATOM 3396 O O . GLU A 1 436 ? 22.594 -34.094 2.441 1 39.72 436 GLU A O 1
ATOM 3401 N N . SER A 1 437 ? 21.5 -33 1.736 1 39.94 437 SER A N 1
ATOM 3402 C CA . SER A 1 437 ? 22.719 -32.312 1.304 1 39.94 437 SER A CA 1
ATOM 3403 C C . SER A 1 437 ? 23.328 -31.5 2.434 1 39.94 437 SER A C 1
ATOM 3405 O O . SER A 1 437 ? 22.641 -31.125 3.383 1 39.94 437 SER A O 1
ATOM 3407 N N . GLU A 1 438 ? 24.719 -31.234 2.459 1 46.06 438 GLU A N 1
ATOM 3408 C CA . GLU A 1 438 ? 25.656 -30.531 3.346 1 46.06 438 GLU A CA 1
ATOM 3409 C C . GLU A 1 438 ? 25.031 -29.25 3.895 1 46.06 438 GLU A C 1
ATOM 3411 O O . GLU A 1 438 ? 24.312 -28.547 3.184 1 46.06 438 GLU A O 1
ATOM 3416 N N . PRO A 1 439 ? 25.125 -29.078 5.148 1 49.88 439 PRO A N 1
ATOM 3417 C CA . PRO A 1 439 ? 24.5 -28.031 5.98 1 49.88 439 PRO A CA 1
ATOM 3418 C C . PRO A 1 439 ? 24.672 -26.641 5.41 1 49.88 439 PRO A C 1
ATOM 3420 O O . PRO A 1 439 ? 25.797 -26.125 5.371 1 49.88 439 PRO A O 1
ATOM 3423 N N . LEU A 1 440 ? 24.203 -26.172 4.301 1 60.88 440 LEU A N 1
ATOM 3424 C CA . LEU A 1 440 ? 24.219 -24.797 3.807 1 60.88 440 LEU A CA 1
ATOM 3425 C C . LEU A 1 440 ? 23.844 -23.812 4.91 1 60.88 440 LEU A C 1
ATOM 3427 O O . LEU A 1 440 ? 23.062 -24.156 5.805 1 60.88 440 LEU A O 1
ATOM 3431 N N . LEU A 1 441 ? 24.859 -22.891 5.273 1 66.62 441 LEU A N 1
ATOM 3432 C CA . LEU A 1 441 ? 24.656 -21.859 6.277 1 66.62 441 LEU A CA 1
ATOM 3433 C C . LEU A 1 441 ? 23.266 -21.234 6.145 1 66.62 441 LEU A C 1
ATOM 3435 O O . LEU A 1 441 ? 22.766 -21.062 5.035 1 66.62 441 LEU A O 1
ATOM 3439 N N . SER A 1 442 ? 22.656 -21.266 7.23 1 65.69 442 SER A N 1
ATOM 3440 C CA . SER A 1 442 ? 21.375 -20.578 7.285 1 65.69 442 SER A CA 1
ATOM 3441 C C . SER A 1 442 ? 21.516 -19.094 6.93 1 65.69 442 SER A C 1
ATOM 3443 O O . SER A 1 442 ? 22.625 -18.562 6.953 1 65.69 442 SER A O 1
ATOM 3445 N N . ASP A 1 443 ? 20.562 -18.438 6.461 1 69.69 443 ASP A N 1
ATOM 3446 C CA . ASP A 1 443 ? 20.578 -17.016 6.129 1 69.69 443 ASP A CA 1
ATOM 3447 C C . ASP A 1 443 ? 21.141 -16.188 7.277 1 69.69 443 ASP A C 1
ATOM 3449 O O . ASP A 1 443 ? 21.938 -15.273 7.051 1 69.69 443 ASP A O 1
ATOM 3453 N N . LYS A 1 444 ? 20.766 -16.562 8.492 1 69.06 444 LYS A N 1
ATOM 3454 C CA . LYS A 1 444 ? 21.234 -15.797 9.641 1 69.06 444 LYS A CA 1
ATOM 3455 C C . LYS A 1 444 ? 22.734 -15.992 9.867 1 69.06 444 LYS A C 1
ATOM 3457 O O . LYS A 1 444 ? 23.453 -15.031 10.156 1 69.06 444 LYS A O 1
ATOM 3462 N N . GLU A 1 445 ? 23.156 -17.203 9.672 1 73.25 445 GLU A N 1
ATOM 3463 C CA . GLU A 1 445 ? 24.578 -17.5 9.883 1 73.25 445 GLU A CA 1
ATOM 3464 C C . GLU A 1 445 ? 25.438 -16.859 8.797 1 73.25 445 GLU A C 1
ATOM 3466 O O . GLU A 1 445 ? 26.516 -16.344 9.078 1 73.25 445 GLU A O 1
ATOM 3471 N N . ALA A 1 446 ? 24.875 -16.953 7.637 1 77.44 446 ALA A N 1
ATOM 3472 C CA . ALA A 1 446 ? 25.594 -16.344 6.527 1 77.44 446 ALA A CA 1
ATOM 3473 C C . ALA A 1 446 ? 25.719 -14.828 6.707 1 77.44 446 ALA A C 1
ATOM 3475 O O . ALA A 1 446 ? 26.766 -14.242 6.434 1 77.44 446 ALA A O 1
ATOM 3476 N N . TYR A 1 447 ? 24.672 -14.312 7.184 1 77.88 447 TYR A N 1
ATOM 3477 C CA . TYR A 1 447 ? 24.656 -12.875 7.402 1 77.88 447 TYR A CA 1
ATOM 3478 C C . TYR A 1 447 ? 25.672 -12.477 8.469 1 77.88 447 TYR A C 1
ATOM 3480 O O . TYR A 1 447 ? 26.375 -11.469 8.328 1 77.88 447 TYR A O 1
ATOM 3488 N N . LYS A 1 448 ? 25.734 -13.258 9.492 1 76.12 448 LYS A N 1
ATOM 3489 C CA . LYS A 1 448 ? 26.719 -13 10.547 1 76.12 448 LYS A CA 1
ATOM 3490 C C . LYS A 1 448 ? 28.141 -13.055 10.008 1 76.12 448 LYS A C 1
ATOM 3492 O O . LYS A 1 448 ? 28.969 -12.211 10.352 1 76.12 448 LYS A O 1
ATOM 3497 N N . LEU A 1 449 ? 28.312 -13.977 9.227 1 78.69 449 LEU A N 1
ATOM 3498 C CA . LEU A 1 449 ? 29.641 -14.148 8.664 1 78.69 449 LEU A CA 1
ATOM 3499 C C . LEU A 1 449 ? 30.016 -12.977 7.758 1 78.69 449 LEU A C 1
ATOM 3501 O O . LEU A 1 449 ? 31.156 -12.516 7.766 1 78.69 449 LEU A O 1
ATOM 3505 N N . ILE A 1 450 ? 29.062 -12.547 7.02 1 82.5 450 ILE A N 1
ATOM 3506 C CA . ILE A 1 450 ? 29.281 -11.438 6.098 1 82.5 450 ILE A CA 1
ATOM 3507 C C . ILE A 1 450 ? 29.609 -10.172 6.883 1 82.5 450 ILE A C 1
ATOM 3509 O O . ILE A 1 450 ? 30.516 -9.422 6.516 1 82.5 450 ILE A O 1
ATOM 3513 N N . LEU A 1 451 ? 28.875 -9.984 7.922 1 80.44 451 LEU A N 1
ATOM 3514 C CA . LEU A 1 451 ? 29.109 -8.805 8.75 1 80.44 451 LEU A CA 1
ATOM 3515 C C . LEU A 1 451 ? 30.484 -8.875 9.422 1 80.44 451 LEU A C 1
ATOM 3517 O O . LEU A 1 451 ? 31.188 -7.875 9.484 1 80.44 451 LEU A O 1
ATOM 3521 N N . LYS A 1 452 ? 30.797 -10.016 9.891 1 78.94 452 LYS A N 1
ATOM 3522 C CA . LYS A 1 452 ? 32.094 -10.203 10.539 1 78.94 452 LYS A CA 1
ATOM 3523 C C . LYS A 1 452 ? 33.25 -9.945 9.562 1 78.94 452 LYS A C 1
ATOM 3525 O O . LYS A 1 452 ? 34.219 -9.312 9.93 1 78.94 452 LYS A O 1
ATOM 3530 N N . GLU A 1 453 ? 33.062 -10.383 8.422 1 79.88 453 GLU A N 1
ATOM 3531 C CA . GLU A 1 453 ? 34.094 -10.18 7.414 1 79.88 453 GLU A CA 1
ATOM 3532 C C . GLU A 1 453 ? 34.219 -8.703 7.051 1 79.88 453 GLU A C 1
ATOM 3534 O O . GLU A 1 453 ? 35.344 -8.203 6.84 1 79.88 453 GLU A O 1
ATOM 3539 N N . ALA A 1 454 ? 33.125 -8.094 6.895 1 81.12 454 ALA A N 1
ATOM 3540 C CA . ALA A 1 454 ? 33.125 -6.668 6.586 1 81.12 454 ALA A CA 1
ATOM 3541 C C . ALA A 1 454 ? 33.812 -5.875 7.699 1 81.12 454 ALA A C 1
ATOM 3543 O O . ALA A 1 454 ? 34.594 -4.965 7.426 1 81.12 454 ALA A O 1
ATOM 3544 N N . ILE A 1 455 ? 33.5 -6.246 8.891 1 80.38 455 ILE A N 1
ATOM 3545 C CA . ILE A 1 455 ? 34.062 -5.582 10.055 1 80.38 455 ILE A CA 1
ATOM 3546 C C . ILE A 1 455 ? 35.594 -5.816 10.078 1 80.38 455 ILE A C 1
ATOM 3548 O O . ILE A 1 455 ? 36.375 -4.887 10.32 1 80.38 455 ILE A O 1
ATOM 3552 N N . LEU A 1 456 ? 35.969 -6.996 9.82 1 77.31 456 LEU A N 1
ATOM 3553 C CA . LEU A 1 456 ? 37.375 -7.348 9.805 1 77.31 456 LEU A CA 1
ATOM 3554 C C . LEU A 1 456 ? 38.125 -6.57 8.727 1 77.31 456 LEU A C 1
ATOM 3556 O O . LEU A 1 456 ? 39.219 -6.07 8.961 1 77.31 456 LEU A O 1
ATOM 3560 N N . LYS A 1 457 ? 37.531 -6.465 7.645 1 79.62 457 LYS A N 1
ATOM 3561 C CA . LYS A 1 457 ? 38.156 -5.75 6.531 1 79.62 457 LYS A CA 1
ATOM 3562 C C . LYS A 1 457 ? 38.281 -4.262 6.84 1 79.62 457 LYS A C 1
ATOM 3564 O O . LYS A 1 457 ? 39.312 -3.656 6.547 1 79.62 457 LYS A O 1
ATOM 3569 N N . LEU A 1 458 ? 37.312 -3.711 7.441 1 79.94 458 LEU A N 1
ATOM 3570 C CA . LEU A 1 458 ? 37.312 -2.283 7.738 1 79.94 458 LEU A CA 1
ATOM 3571 C C . LEU A 1 458 ? 38.219 -1.975 8.93 1 79.94 458 LEU A C 1
ATOM 3573 O O . LEU A 1 458 ? 38.781 -0.887 9.016 1 79.94 458 LEU A O 1
ATOM 3577 N N . SER A 1 459 ? 38.25 -2.889 9.859 1 77.5 459 SER A N 1
ATOM 3578 C CA . SER A 1 459 ? 39.094 -2.697 11.039 1 77.5 459 SER A CA 1
ATOM 3579 C C . SER A 1 459 ? 40.562 -2.598 10.656 1 77.5 459 SER A C 1
ATOM 3581 O O . SER A 1 459 ? 41.344 -2.018 11.391 1 77.5 459 SER A O 1
ATOM 3583 N N . ASN A 1 460 ? 40.844 -3.064 9.516 1 74.19 460 ASN A N 1
ATOM 3584 C CA . ASN A 1 460 ? 42.219 -2.988 9.039 1 74.19 460 ASN A CA 1
ATOM 3585 C C . ASN A 1 460 ? 42.562 -1.591 8.531 1 74.19 460 ASN A C 1
ATOM 3587 O O . ASN A 1 460 ? 43.719 -1.246 8.383 1 74.19 460 ASN A O 1
ATOM 3591 N N . GLU A 1 461 ? 41.469 -0.796 8.461 1 72.88 461 GLU A N 1
ATOM 3592 C CA . GLU A 1 461 ? 41.656 0.584 8.031 1 72.88 461 GLU A CA 1
ATOM 3593 C C . GLU A 1 461 ? 41.938 1.497 9.227 1 72.88 461 GLU A C 1
ATOM 3595 O O . GLU A 1 461 ? 41.25 1.412 10.242 1 72.88 461 GLU A O 1
ATOM 3600 N N . LYS A 1 462 ? 43.062 2.227 9.406 1 65.81 462 LYS A N 1
ATOM 3601 C CA . LYS A 1 462 ? 43.5 3.045 10.539 1 65.81 462 LYS A CA 1
ATOM 3602 C C . LYS A 1 462 ? 42.875 4.434 10.484 1 65.81 462 LYS A C 1
ATOM 3604 O O . LYS A 1 462 ? 43.25 5.32 11.258 1 65.81 462 LYS A O 1
ATOM 3609 N N . ALA A 1 463 ? 41.719 4.582 9.711 1 67.25 463 ALA A N 1
ATOM 3610 C CA . ALA A 1 463 ? 41.125 5.902 9.633 1 67.25 463 ALA A CA 1
ATOM 3611 C C . ALA A 1 463 ? 40.031 6.07 10.711 1 67.25 463 ALA A C 1
ATOM 3613 O O . ALA A 1 463 ? 39.344 5.117 11.047 1 67.25 463 ALA A O 1
ATOM 3614 N N . GLN A 1 464 ? 40.031 7.137 11.383 1 67.19 464 GLN A N 1
ATOM 3615 C CA . GLN A 1 464 ? 39.062 7.43 12.445 1 67.19 464 GLN A CA 1
ATOM 3616 C C . GLN A 1 464 ? 37.656 7.457 11.898 1 67.19 464 GLN A C 1
ATOM 3618 O O . GLN A 1 464 ? 36.688 7.156 12.625 1 67.19 464 GLN A O 1
ATOM 3623 N N . GLU A 1 465 ? 37.531 7.734 10.578 1 67.81 465 GLU A N 1
ATOM 3624 C CA . GLU A 1 465 ? 36.219 7.879 9.953 1 67.81 465 GLU A CA 1
ATOM 3625 C C . GLU A 1 465 ? 35.531 6.527 9.789 1 67.81 465 GLU A C 1
ATOM 3627 O O . GLU A 1 465 ? 34.344 6.465 9.547 1 67.81 465 GLU A O 1
ATOM 3632 N N . VAL A 1 466 ? 36.344 5.473 10 1 75.56 466 VAL A N 1
ATOM 3633 C CA . VAL A 1 466 ? 35.812 4.125 9.789 1 75.56 466 VAL A CA 1
ATOM 3634 C C . VAL A 1 466 ? 35.062 3.662 11.031 1 75.56 466 VAL A C 1
ATOM 3636 O O . VAL A 1 466 ? 34.219 2.771 10.953 1 75.56 466 VAL A O 1
ATOM 3639 N N . GLN A 1 467 ? 35.281 4.332 12.125 1 72.19 467 GLN A N 1
ATOM 3640 C CA . GLN A 1 467 ? 34.812 3.846 13.406 1 72.19 467 GLN A CA 1
ATOM 3641 C C . GLN A 1 467 ? 33.281 3.896 13.477 1 72.19 467 GLN A C 1
ATOM 3643 O O . GLN A 1 467 ? 32.625 2.941 13.922 1 72.19 467 GLN A O 1
ATOM 3648 N N . PRO A 1 468 ? 32.719 4.996 12.938 1 69.25 468 PRO A N 1
ATOM 3649 C CA . PRO A 1 468 ? 31.266 5 12.977 1 69.25 468 PRO A CA 1
ATOM 3650 C C . PRO A 1 468 ? 30.641 3.873 12.156 1 69.25 468 PRO A C 1
ATOM 3652 O O . PRO A 1 468 ? 29.594 3.328 12.531 1 69.25 468 PRO A O 1
ATOM 3655 N N . VAL A 1 469 ? 31.234 3.514 11.141 1 74.5 469 VAL A N 1
ATOM 3656 C CA . VAL A 1 469 ? 30.734 2.469 10.258 1 74.5 469 VAL A CA 1
ATOM 3657 C C . VAL A 1 469 ? 30.891 1.105 10.93 1 74.5 469 VAL A C 1
ATOM 3659 O O . VAL A 1 469 ? 29.969 0.273 10.875 1 74.5 469 VAL A O 1
ATOM 3662 N N . ILE A 1 470 ? 32.031 0.916 11.523 1 74.56 470 ILE A N 1
ATOM 3663 C CA . ILE A 1 470 ? 32.281 -0.343 12.219 1 74.56 470 ILE A CA 1
ATOM 3664 C C . ILE A 1 470 ? 31.312 -0.504 13.375 1 74.56 470 ILE A C 1
ATOM 3666 O O . ILE A 1 470 ? 30.812 -1.604 13.633 1 74.56 470 ILE A O 1
ATOM 3670 N N . HIS A 1 471 ? 31.047 0.577 13.922 1 70.06 471 HIS A N 1
ATOM 3671 C CA . HIS A 1 471 ? 30.094 0.545 15.023 1 70.06 471 HIS A CA 1
ATOM 3672 C C . HIS A 1 471 ? 28.703 0.131 14.539 1 70.06 471 HIS A C 1
ATOM 3674 O O . HIS A 1 471 ? 28.047 -0.708 15.156 1 70.06 471 HIS A O 1
ATOM 3680 N N . ASP A 1 472 ? 28.328 0.747 13.453 1 70.38 472 ASP A N 1
ATOM 3681 C CA . ASP A 1 472 ? 27.016 0.414 12.891 1 70.38 472 ASP A CA 1
ATOM 3682 C C . ASP A 1 472 ? 26.938 -1.067 12.531 1 70.38 472 ASP A C 1
ATOM 3684 O O . ASP A 1 472 ? 25.922 -1.721 12.789 1 70.38 472 ASP A O 1
ATOM 3688 N N . LEU A 1 473 ? 28 -1.554 11.992 1 74.44 473 LEU A N 1
ATOM 3689 C CA . LEU A 1 473 ? 28.047 -2.947 11.562 1 74.44 473 LEU A CA 1
ATOM 3690 C C . LEU A 1 473 ? 28.047 -3.887 12.766 1 74.44 473 LEU A C 1
ATOM 3692 O O . LEU A 1 473 ? 27.406 -4.941 12.734 1 74.44 473 LEU A O 1
ATOM 3696 N N . ASN A 1 474 ? 28.766 -3.48 13.766 1 70.75 474 ASN A N 1
ATOM 3697 C CA . ASN A 1 474 ? 28.797 -4.289 14.984 1 70.75 474 ASN A CA 1
ATOM 3698 C C . ASN A 1 474 ? 27.438 -4.336 15.664 1 70.75 474 ASN A C 1
ATOM 3700 O O . ASN A 1 474 ? 27.047 -5.371 16.219 1 70.75 474 ASN A O 1
ATOM 3704 N N . GLU A 1 475 ? 26.844 -3.207 15.602 1 65.88 475 GLU A N 1
ATOM 3705 C CA . GLU A 1 475 ? 25.484 -3.178 16.172 1 65.88 475 GLU A CA 1
ATOM 3706 C C . GLU A 1 475 ? 24.562 -4.129 15.422 1 65.88 475 GLU A C 1
ATOM 3708 O O . GLU A 1 475 ? 23.75 -4.828 16.047 1 65.88 475 GLU A O 1
ATOM 3713 N N . GLN A 1 476 ? 24.703 -4.102 14.172 1 69.62 476 GLN A N 1
ATOM 3714 C CA . GLN A 1 476 ? 23.891 -5.004 13.352 1 69.62 476 GLN A CA 1
ATOM 3715 C C . GLN A 1 476 ? 24.219 -6.461 13.664 1 69.62 476 GLN A C 1
ATOM 3717 O O . GLN A 1 476 ? 23.328 -7.309 13.688 1 69.62 476 GLN A O 1
ATOM 3722 N N . LEU A 1 477 ? 25.5 -6.688 13.844 1 70.56 477 LEU A N 1
ATOM 3723 C CA . LEU A 1 477 ? 25.953 -8.047 14.141 1 70.56 477 LEU A CA 1
ATOM 3724 C C . LEU A 1 477 ? 25.391 -8.516 15.484 1 70.56 477 LEU A C 1
ATOM 3726 O O . LEU A 1 477 ? 24.938 -9.656 15.602 1 70.56 477 LEU A O 1
ATOM 3730 N N . VAL A 1 478 ? 25.406 -7.641 16.422 1 65.75 478 VAL A N 1
ATOM 3731 C CA . VAL A 1 478 ? 24.891 -7.98 17.75 1 65.75 478 VAL A CA 1
ATOM 3732 C C . VAL A 1 478 ? 23.391 -8.219 17.672 1 65.75 478 VAL A C 1
ATOM 3734 O O . VAL A 1 478 ? 22.859 -9.148 18.281 1 65.75 478 VAL A O 1
ATOM 3737 N N . ASP A 1 479 ? 22.828 -7.336 16.922 1 62.47 479 ASP A N 1
ATOM 3738 C CA . ASP A 1 479 ? 21.391 -7.484 16.734 1 62.47 479 ASP A CA 1
ATOM 3739 C C . ASP A 1 479 ? 21.047 -8.828 16.094 1 62.47 479 ASP A C 1
ATOM 3741 O O . ASP A 1 479 ? 20.047 -9.453 16.438 1 62.47 479 ASP A O 1
ATOM 3745 N N . SER A 1 480 ? 21.891 -9.18 15.188 1 63.47 480 SER A N 1
ATOM 3746 C CA . SER A 1 480 ? 21.672 -10.438 14.484 1 63.47 480 SER A CA 1
ATOM 3747 C C . SER A 1 480 ? 21.953 -11.633 15.391 1 63.47 480 SER A C 1
ATOM 3749 O O . SER A 1 480 ? 21.312 -12.68 15.242 1 63.47 480 SER A O 1
ATOM 3751 N N . GLU A 1 481 ? 22.938 -11.445 16.297 1 61.97 481 GLU A N 1
ATOM 3752 C CA . GLU A 1 481 ? 23.312 -12.547 17.172 1 61.97 481 GLU A CA 1
ATOM 3753 C C . GLU A 1 481 ? 22.344 -12.695 18.328 1 61.97 481 GLU A C 1
ATOM 3755 O O . GLU A 1 481 ? 21.922 -13.805 18.656 1 61.97 481 GLU A O 1
ATOM 3760 N N . LYS A 1 482 ? 22.172 -11.539 18.953 1 58.72 482 LYS A N 1
ATOM 3761 C CA . LYS A 1 482 ? 21.391 -11.617 20.188 1 58.72 482 LYS A CA 1
ATOM 3762 C C . LYS A 1 482 ? 19.953 -11.164 19.953 1 58.72 482 LYS A C 1
ATOM 3764 O O . LYS A 1 482 ? 19.109 -11.32 20.844 1 58.72 482 LYS A O 1
ATOM 3769 N N . GLY A 1 483 ? 19.609 -10.82 18.734 1 52 483 GLY A N 1
ATOM 3770 C CA . GLY A 1 483 ? 18.281 -10.289 18.469 1 52 483 GLY A CA 1
ATOM 3771 C C . GLY A 1 483 ? 18.188 -8.789 18.703 1 52 483 GLY A C 1
ATOM 3772 O O . GLY A 1 483 ? 18.891 -8.242 19.562 1 52 483 GLY A O 1
ATOM 3773 N N . ILE A 1 484 ? 17.75 -7.938 17.938 1 46.78 484 ILE A N 1
ATOM 3774 C CA . ILE A 1 484 ? 17.625 -6.484 17.953 1 46.78 484 ILE A CA 1
ATOM 3775 C C . ILE A 1 484 ? 17.141 -6.02 19.328 1 46.78 484 ILE A C 1
ATOM 3777 O O . ILE A 1 484 ? 17.531 -4.945 19.781 1 46.78 484 ILE A O 1
ATOM 3781 N N . LEU A 1 485 ? 16.266 -6.793 20.031 1 41.5 485 LEU A N 1
ATOM 3782 C CA . LEU A 1 485 ? 15.633 -6.387 21.281 1 41.5 485 LEU A CA 1
ATOM 3783 C C . LEU A 1 485 ? 16.5 -6.766 22.484 1 41.5 485 LEU A C 1
ATOM 3785 O O . LEU A 1 485 ? 16.047 -6.656 23.625 1 41.5 485 LEU A O 1
ATOM 3789 N N . ASN A 1 486 ? 17.578 -7.352 22.391 1 47.12 486 ASN A N 1
ATOM 3790 C CA . ASN A 1 486 ? 18.281 -7.621 23.641 1 47.12 486 ASN A CA 1
ATOM 3791 C C . ASN A 1 486 ? 18.625 -6.332 24.375 1 47.12 486 ASN A C 1
ATOM 3793 O O . ASN A 1 486 ? 19.312 -5.465 23.828 1 47.12 486 ASN A O 1
ATOM 3797 N N . THR A 1 487 ? 17.703 -5.953 25.234 1 50.72 487 THR A N 1
ATOM 3798 C CA . THR A 1 487 ? 17.906 -4.809 26.109 1 50.72 487 THR A CA 1
ATOM 3799 C C . THR A 1 487 ? 19.297 -4.84 26.734 1 50.72 487 THR A C 1
ATOM 3801 O O . THR A 1 487 ? 19.656 -5.812 27.406 1 50.72 487 THR A O 1
ATOM 3804 N N . PRO A 1 488 ? 20.172 -4.152 26.188 1 56.56 488 PRO A N 1
ATOM 3805 C CA . PRO A 1 488 ? 21.484 -4.102 26.812 1 56.56 488 PRO A CA 1
ATOM 3806 C C . PRO A 1 488 ? 21.422 -3.949 28.328 1 56.56 488 PRO A C 1
ATOM 3808 O O . PRO A 1 488 ? 20.469 -3.354 28.844 1 56.56 488 PRO A O 1
ATOM 3811 N N . ASP A 1 489 ? 21.938 -4.891 29.047 1 64 489 ASP A N 1
ATOM 3812 C CA . ASP A 1 489 ? 22.031 -4.762 30.5 1 64 489 ASP A CA 1
ATOM 3813 C C . ASP A 1 489 ? 22.625 -3.414 30.891 1 64 489 ASP A C 1
ATOM 3815 O O . ASP A 1 489 ? 23.844 -3.215 30.797 1 64 489 ASP A O 1
ATOM 3819 N N . ASN A 1 490 ? 21.75 -2.525 31.125 1 63.03 490 ASN A N 1
ATOM 3820 C CA . ASN A 1 490 ? 22.172 -1.176 31.469 1 63.03 490 ASN A CA 1
ATOM 3821 C C . ASN A 1 490 ? 23.156 -1.186 32.625 1 63.03 490 ASN A C 1
ATOM 3823 O O . ASN A 1 490 ? 24.047 -0.334 32.719 1 63.03 490 ASN A O 1
ATOM 3827 N N . LYS A 1 491 ? 23 -2.225 33.594 1 72.19 491 LYS A N 1
ATOM 3828 C CA . LYS A 1 491 ? 23.922 -2.311 34.719 1 72.19 491 LYS A CA 1
ATOM 3829 C C . LYS A 1 491 ? 25.344 -2.654 34.25 1 72.19 491 LYS A C 1
ATOM 3831 O O . LYS A 1 491 ? 26.312 -2.07 34.719 1 72.19 491 LYS A O 1
ATOM 3836 N N . LEU A 1 492 ? 25.281 -3.535 33.281 1 78.31 492 LEU A N 1
ATOM 3837 C CA . LEU A 1 492 ? 26.578 -3.941 32.781 1 78.31 492 LEU A CA 1
ATOM 3838 C C . LEU A 1 492 ? 27.234 -2.809 31.984 1 78.31 492 LEU A C 1
ATOM 3840 O O . LEU A 1 492 ? 28.438 -2.607 32.062 1 78.31 492 LEU A O 1
ATOM 3844 N N . ILE A 1 493 ? 26.469 -2.104 31.344 1 78.75 493 ILE A N 1
ATOM 3845 C CA . ILE A 1 493 ? 26.984 -0.982 30.562 1 78.75 493 ILE A CA 1
ATOM 3846 C C . ILE A 1 493 ? 27.562 0.071 31.5 1 78.75 493 ILE A C 1
ATOM 3848 O O . ILE A 1 493 ? 28.672 0.57 31.266 1 78.75 493 ILE A O 1
ATOM 3852 N N . SER A 1 494 ? 26.766 0.322 32.594 1 75.5 494 SER A N 1
ATOM 3853 C CA . SER A 1 494 ? 27.234 1.318 33.562 1 75.5 494 SER A CA 1
ATOM 3854 C C . SER A 1 494 ? 28.516 0.871 34.25 1 75.5 494 SER A C 1
ATOM 3856 O O . SER A 1 494 ? 29.406 1.682 34.5 1 75.5 494 SER A O 1
ATOM 3858 N N . MET A 1 495 ? 28.578 -0.359 34.5 1 80.56 495 MET A N 1
ATOM 3859 C CA . MET A 1 495 ? 29.781 -0.899 35.125 1 80.56 495 MET A CA 1
ATOM 3860 C C . MET A 1 495 ? 30.969 -0.823 34.188 1 80.56 495 MET A C 1
ATOM 3862 O O . MET A 1 495 ? 32.062 -0.479 34.594 1 80.56 495 MET A O 1
ATOM 3866 N N . MET A 1 496 ? 30.672 -1.096 33 1 82.44 496 MET A N 1
ATOM 3867 C CA . MET A 1 496 ? 31.734 -1.062 32 1 82.44 496 MET A CA 1
ATOM 3868 C C . MET A 1 496 ? 32.25 0.36 31.797 1 82.44 496 MET A C 1
ATOM 3870 O O . MET A 1 496 ? 33.469 0.58 31.703 1 82.44 496 MET A O 1
ATOM 3874 N N . ILE A 1 497 ? 31.359 1.225 31.75 1 80.25 497 ILE A N 1
ATOM 3875 C CA . ILE A 1 497 ? 31.734 2.623 31.562 1 80.25 497 ILE A CA 1
ATOM 3876 C C . ILE A 1 497 ? 32.5 3.131 32.781 1 80.25 497 ILE A C 1
ATOM 3878 O O . ILE A 1 497 ? 33.5 3.842 32.625 1 80.25 497 ILE A O 1
ATOM 3882 N N . ALA A 1 498 ? 32.062 2.695 33.969 1 80.25 498 ALA A N 1
ATOM 3883 C CA . ALA A 1 498 ? 32.719 3.107 35.219 1 80.25 498 ALA A CA 1
ATOM 3884 C C . ALA A 1 498 ? 34.156 2.598 35.25 1 80.25 498 ALA A C 1
ATOM 3886 O O . ALA A 1 498 ? 35.094 3.344 35.594 1 80.25 498 ALA A O 1
ATOM 3887 N N . GLU A 1 499 ? 34.281 1.387 34.844 1 84.75 499 GLU A N 1
ATOM 3888 C CA . GLU A 1 499 ? 35.594 0.792 34.844 1 84.75 499 GLU A CA 1
ATOM 3889 C C . GLU A 1 499 ? 36.469 1.419 33.781 1 84.75 499 GLU A C 1
ATOM 3891 O O . GLU A 1 499 ? 37.656 1.658 34 1 84.75 499 GLU A O 1
ATOM 3896 N N . ALA A 1 500 ? 35.875 1.644 32.656 1 85.88 500 ALA A N 1
ATOM 3897 C CA . ALA A 1 500 ? 36.625 2.244 31.562 1 85.88 500 ALA A CA 1
ATOM 3898 C C . ALA A 1 500 ? 37.031 3.676 31.891 1 85.88 500 ALA A C 1
ATOM 3900 O O . ALA A 1 500 ? 38.156 4.102 31.547 1 85.88 500 ALA A O 1
ATOM 3901 N N . ASP A 1 501 ? 36.188 4.34 32.531 1 81.62 501 ASP A N 1
ATOM 3902 C CA . ASP A 1 501 ? 36.469 5.707 32.938 1 81.62 501 ASP A CA 1
ATOM 3903 C C . ASP A 1 501 ? 37.656 5.73 33.938 1 81.62 501 ASP A C 1
ATOM 3905 O O . ASP A 1 501 ? 38.469 6.637 33.906 1 81.62 501 ASP A O 1
ATOM 3909 N N . GLN A 1 502 ? 37.656 4.758 34.812 1 83.88 502 GLN A N 1
ATOM 3910 C CA . GLN A 1 502 ? 38.75 4.668 35.781 1 83.88 502 GLN A CA 1
ATOM 3911 C C . GLN A 1 502 ? 40.094 4.453 35.062 1 83.88 502 GLN A C 1
ATOM 3913 O O . GLN A 1 502 ? 41.094 5.062 35.438 1 83.88 502 GLN A O 1
ATOM 3918 N N . GLN A 1 503 ? 40.031 3.633 34.094 1 85.56 503 GLN A N 1
ATOM 3919 C CA . GLN A 1 503 ? 41.25 3.398 33.344 1 85.56 503 GLN A CA 1
ATOM 3920 C C . GLN A 1 503 ? 41.688 4.648 32.562 1 85.56 503 GLN A C 1
ATOM 3922 O O . GLN A 1 503 ? 42.875 4.949 32.469 1 85.56 503 GLN A O 1
ATOM 3927 N N . GLY A 1 504 ? 40.719 5.332 32.031 1 86 504 GLY A N 1
ATOM 3928 C CA . GLY A 1 504 ? 41 6.59 31.344 1 86 504 GLY A CA 1
ATOM 3929 C C . GLY A 1 504 ? 41.562 7.645 32.281 1 86 504 GLY A C 1
ATOM 3930 O O . GLY A 1 504 ? 42.5 8.359 31.891 1 86 504 GLY A O 1
ATOM 3931 N N . LEU A 1 505 ? 41.031 7.629 33.438 1 84.44 505 LEU A N 1
ATOM 3932 C CA . LEU A 1 505 ? 41.531 8.578 34.438 1 84.44 505 LEU A CA 1
ATOM 3933 C C . LEU A 1 505 ? 42.969 8.266 34.812 1 84.44 505 LEU A C 1
ATOM 3935 O O . LEU A 1 505 ? 43.781 9.18 35 1 84.44 505 LEU A O 1
ATOM 3939 N N . LEU A 1 506 ? 43.219 6.996 34.906 1 86.31 506 LEU A N 1
ATOM 3940 C CA . LEU A 1 506 ? 44.594 6.582 35.219 1 86.31 506 LEU A CA 1
ATOM 3941 C C . LEU A 1 506 ? 45.562 6.996 34.125 1 86.31 506 LEU A C 1
ATOM 3943 O O . LEU A 1 506 ? 46.688 7.422 34.406 1 86.31 506 LEU A O 1
ATOM 3947 N N . ALA A 1 507 ? 45.125 6.895 32.969 1 88.12 507 ALA A N 1
ATOM 3948 C CA . ALA A 1 507 ? 45.969 7.273 31.844 1 88.12 507 ALA A CA 1
ATOM 3949 C C . ALA A 1 507 ? 46.219 8.781 31.828 1 88.12 507 ALA A C 1
ATOM 3951 O O . ALA A 1 507 ? 47.312 9.227 31.531 1 88.12 507 ALA A O 1
ATOM 3952 N N . VAL A 1 508 ? 45.219 9.508 32.156 1 87.88 508 VAL A N 1
ATOM 3953 C CA . VAL A 1 508 ? 45.344 10.961 32.188 1 87.88 508 VAL A CA 1
ATOM 3954 C C . VAL A 1 508 ? 46.188 11.398 33.375 1 87.88 508 VAL A C 1
ATOM 3956 O O . VAL A 1 508 ? 46.969 12.344 33.281 1 87.88 508 VAL A O 1
ATOM 3959 N N . LEU A 1 509 ? 46.062 10.664 34.469 1 86.25 509 LEU A N 1
ATOM 3960 C CA . LEU A 1 509 ? 46.875 10.938 35.656 1 86.25 509 LEU A CA 1
ATOM 3961 C C . LEU A 1 509 ? 48.344 10.711 35.344 1 86.25 509 LEU A C 1
ATOM 3963 O O . LEU A 1 509 ? 49.219 11.469 35.812 1 86.25 509 LEU A O 1
ATOM 3967 N N . LYS A 1 510 ? 48.562 9.688 34.562 1 87.44 510 LYS A N 1
ATOM 3968 C CA . LYS A 1 510 ? 49.938 9.43 34.125 1 87.44 510 LYS A CA 1
ATOM 3969 C C . LYS A 1 510 ? 50.469 10.57 33.281 1 87.44 510 LYS A C 1
ATOM 3971 O O . LYS A 1 510 ? 51.656 10.953 33.375 1 87.44 510 LYS A O 1
ATOM 3976 N N . LEU A 1 511 ? 49.625 11.156 32.469 1 87.69 511 LEU A N 1
ATOM 3977 C CA . LEU A 1 511 ? 50 12.297 31.641 1 87.69 511 LEU A CA 1
ATOM 3978 C C . LEU A 1 511 ? 50.312 13.516 32.5 1 87.69 511 LEU A C 1
ATOM 3980 O O . LEU A 1 511 ? 51.219 14.297 32.188 1 87.69 511 LEU A O 1
ATOM 3984 N N . LEU A 1 512 ? 49.594 13.641 33.562 1 86.69 512 LEU A N 1
ATOM 3985 C CA . LEU A 1 512 ? 49.812 14.727 34.531 1 86.69 512 LEU A CA 1
ATOM 3986 C C . LEU A 1 512 ? 51.156 14.57 35.25 1 86.69 512 LEU A C 1
ATOM 3988 O O . LEU A 1 512 ? 51.906 15.531 35.406 1 86.69 512 LEU A O 1
ATOM 3992 N N . GLU A 1 513 ? 51.438 13.328 35.562 1 85.44 513 GLU A N 1
ATOM 3993 C CA . GLU A 1 513 ? 52.688 13.031 36.25 1 85.44 513 GLU A CA 1
ATOM 3994 C C . GLU A 1 513 ? 53.875 13.242 35.344 1 85.44 513 GLU A C 1
ATOM 3996 O O . GLU A 1 513 ? 54.938 13.688 35.781 1 85.44 513 GLU A O 1
ATOM 4001 N N . ASP A 1 514 ? 53.594 12.945 34.062 1 86.12 514 ASP A N 1
ATOM 4002 C CA . ASP A 1 514 ? 54.656 13.102 33.062 1 86.12 514 ASP A CA 1
ATOM 4003 C C . ASP A 1 514 ? 54.812 14.562 32.656 1 86.12 514 ASP A C 1
ATOM 4005 O O . ASP A 1 514 ? 55.719 14.898 31.875 1 86.12 514 ASP A O 1
ATOM 4009 N N . GLY A 1 515 ? 53.875 15.477 33.062 1 80.69 515 GLY A N 1
ATOM 4010 C CA . GLY A 1 515 ? 53.969 16.906 32.781 1 80.69 515 GLY A CA 1
ATOM 4011 C C . GLY A 1 515 ? 53.438 17.297 31.422 1 80.69 515 GLY A C 1
ATOM 4012 O O . GLY A 1 515 ? 53.781 18.375 30.906 1 80.69 515 GLY A O 1
ATOM 4013 N N . LYS A 1 516 ? 52.688 16.484 30.828 1 84.44 516 LYS A N 1
ATOM 4014 C CA . LYS A 1 516 ? 52.219 16.75 29.469 1 84.44 516 LYS A CA 1
ATOM 4015 C C . LYS A 1 516 ? 50.906 17.531 29.484 1 84.44 516 LYS A C 1
ATOM 4017 O O . LYS A 1 516 ? 50.531 18.094 28.453 1 84.44 516 LYS A O 1
ATOM 4022 N N . ILE A 1 517 ? 50.219 17.484 30.672 1 84.69 517 ILE A N 1
ATOM 4023 C CA . ILE A 1 517 ? 49 18.266 30.812 1 84.69 517 ILE A CA 1
ATOM 4024 C C . ILE A 1 517 ? 49.062 19.094 32.094 1 84.69 517 ILE A C 1
ATOM 4026 O O . ILE A 1 517 ? 49.719 18.719 33.062 1 84.69 517 ILE A O 1
ATOM 4030 N N . SER A 1 518 ? 48.594 20.188 31.969 1 80.94 518 SER A N 1
ATOM 4031 C CA . SER A 1 518 ? 48.594 21.109 33.094 1 80.94 518 SER A CA 1
ATOM 4032 C C . SER A 1 518 ? 47.562 20.703 34.156 1 80.94 518 SER A C 1
ATOM 4034 O O . SER A 1 518 ? 46.656 19.938 33.844 1 80.94 518 SER A O 1
ATOM 4036 N N . ASP A 1 519 ? 47.812 21.016 35.375 1 78.94 519 ASP A N 1
ATOM 4037 C CA . ASP A 1 519 ? 46.875 20.75 36.469 1 78.94 519 ASP A CA 1
ATOM 4038 C C . ASP A 1 519 ? 45.5 21.312 36.188 1 78.94 519 ASP A C 1
ATOM 4040 O O . ASP A 1 519 ? 44.5 20.703 36.531 1 78.94 519 ASP A O 1
ATOM 4044 N N . ARG A 1 520 ? 45.469 22.328 35.531 1 74.25 520 ARG A N 1
ATOM 4045 C CA . ARG A 1 520 ? 44.188 22.953 35.188 1 74.25 520 ARG A CA 1
ATOM 4046 C C . ARG A 1 520 ? 43.438 22.125 34.188 1 74.25 520 ARG A C 1
ATOM 4048 O O . ARG A 1 520 ? 42.219 21.953 34.281 1 74.25 520 ARG A O 1
ATOM 4055 N N . ALA A 1 521 ? 44.219 21.641 33.219 1 78 521 ALA A N 1
ATOM 4056 C CA . ALA A 1 521 ? 43.594 20.797 32.219 1 78 521 ALA A CA 1
ATOM 4057 C C . ALA A 1 521 ? 43.062 19.516 32.844 1 78 521 ALA A C 1
ATOM 4059 O O . ALA A 1 521 ? 41.969 19.047 32.469 1 78 521 ALA A O 1
ATOM 4060 N N . PHE A 1 522 ? 43.75 19.047 33.844 1 81.38 522 PHE A N 1
ATOM 4061 C CA . PHE A 1 522 ? 43.312 17.828 34.531 1 81.38 522 PHE A CA 1
ATOM 4062 C C . PHE A 1 522 ? 42.062 18.094 35.344 1 81.38 522 PHE A C 1
ATOM 4064 O O . PHE A 1 522 ? 41.156 17.266 35.344 1 81.38 522 PHE A O 1
ATOM 4071 N N . LYS A 1 523 ? 42 19.219 36.031 1 73.81 523 LYS A N 1
ATOM 4072 C CA . LYS A 1 523 ? 40.812 19.578 36.781 1 73.81 523 LYS A CA 1
ATOM 4073 C C . LYS A 1 523 ? 39.594 19.734 35.875 1 73.81 523 LYS A C 1
ATOM 4075 O O . LYS A 1 523 ? 38.5 19.328 36.219 1 73.81 523 LYS A O 1
ATOM 4080 N N . LEU A 1 524 ? 39.844 20.281 34.781 1 70.38 524 LEU A N 1
ATOM 4081 C CA . LEU A 1 524 ? 38.781 20.438 33.781 1 70.38 524 LEU A CA 1
ATOM 4082 C C . LEU A 1 524 ? 38.312 19.062 33.312 1 70.38 524 LEU A C 1
ATOM 4084 O O . LEU A 1 524 ? 37.094 18.844 33.156 1 70.38 524 LEU A O 1
ATOM 4088 N N . TYR A 1 525 ? 39.25 18.188 33 1 76.25 525 TYR A N 1
ATOM 4089 C CA . TYR A 1 525 ? 38.938 16.828 32.594 1 76.25 525 TYR A CA 1
ATOM 4090 C C . TYR A 1 525 ? 38.094 16.109 33.656 1 76.25 525 TYR A C 1
ATOM 4092 O O . TYR A 1 525 ? 37.094 15.477 33.344 1 76.25 525 TYR A O 1
ATOM 4100 N N . ARG A 1 526 ? 38.531 16.219 34.844 1 70.12 526 ARG A N 1
ATOM 4101 C CA . ARG A 1 526 ? 37.844 15.547 35.969 1 70.12 526 ARG A CA 1
ATOM 4102 C C . ARG A 1 526 ? 36.438 16.094 36.125 1 70.12 526 ARG A C 1
ATOM 4104 O O . ARG A 1 526 ? 35.5 15.32 36.375 1 70.12 526 ARG A O 1
ATOM 4111 N N . PHE A 1 527 ? 36.281 17.312 35.938 1 63.19 527 PHE A N 1
ATOM 4112 C CA . PHE A 1 527 ? 34.969 17.953 36.031 1 63.19 527 PHE A CA 1
ATOM 4113 C C . PHE A 1 527 ? 34.031 17.469 34.938 1 63.19 527 PHE A C 1
ATOM 4115 O O . PHE A 1 527 ? 32.875 17.125 35.188 1 63.19 527 PHE A O 1
ATOM 4122 N N . TYR A 1 528 ? 34.562 17.391 33.75 1 64.25 528 TYR A N 1
ATOM 4123 C CA . TYR A 1 528 ? 33.75 17 32.594 1 64.25 528 TYR A CA 1
ATOM 4124 C C . TYR A 1 528 ? 33.281 15.562 32.719 1 64.25 528 TYR A C 1
ATOM 4126 O O . TYR A 1 528 ? 32.125 15.258 32.406 1 64.25 528 TYR A O 1
ATOM 4134 N N . ILE A 1 529 ? 34.156 14.719 33.062 1 65.69 529 ILE A N 1
ATOM 4135 C CA . ILE A 1 529 ? 33.844 13.297 33.156 1 65.69 529 ILE A CA 1
ATOM 4136 C C . ILE A 1 529 ? 32.812 13.062 34.281 1 65.69 529 ILE A C 1
ATOM 4138 O O . ILE A 1 529 ? 31.922 12.242 34.125 1 65.69 529 ILE A O 1
ATOM 4142 N N . THR A 1 530 ? 32.938 13.781 35.344 1 60.66 530 THR A N 1
ATOM 4143 C CA . THR A 1 530 ? 32 13.625 36.469 1 60.66 530 THR A CA 1
ATOM 4144 C C . THR A 1 530 ? 30.609 14.125 36.094 1 60.66 530 THR A C 1
ATOM 4146 O O . THR A 1 530 ? 29.609 13.508 36.469 1 60.66 530 THR A O 1
ATOM 4149 N N . LYS A 1 531 ? 30.531 15.102 35.281 1 52.16 531 LYS A N 1
ATOM 4150 C CA . LYS A 1 531 ? 29.25 15.695 34.906 1 52.16 531 LYS A CA 1
ATOM 4151 C C . LYS A 1 531 ? 28.578 14.875 33.812 1 52.16 531 LYS A C 1
ATOM 4153 O O . LYS A 1 531 ? 27.344 14.727 33.812 1 52.16 531 LYS A O 1
ATOM 4158 N N . SER A 1 532 ? 29.344 14.398 32.844 1 54.53 532 SER A N 1
ATOM 4159 C CA . SER A 1 532 ? 28.828 13.648 31.703 1 54.53 532 SER A CA 1
ATOM 4160 C C . SER A 1 532 ? 28.266 12.297 32.125 1 54.53 532 SER A C 1
ATOM 4162 O O . SER A 1 532 ? 27.312 11.789 31.531 1 54.53 532 SER A O 1
ATOM 4164 N N . ARG A 1 533 ? 28.75 11.617 33.062 1 55.56 533 ARG A N 1
ATOM 4165 C CA . ARG A 1 533 ? 28.375 10.266 33.5 1 55.56 533 ARG A CA 1
ATOM 4166 C C . ARG A 1 533 ? 27.094 10.281 34.312 1 55.56 533 ARG A C 1
ATOM 4168 O O . ARG A 1 533 ? 26.359 9.289 34.344 1 55.56 533 ARG A O 1
ATOM 4175 N N . LYS A 1 534 ? 26.719 11.227 34.844 1 46.25 534 LYS A N 1
ATOM 4176 C CA . LYS A 1 534 ? 25.453 11.266 35.562 1 46.25 534 LYS A CA 1
ATOM 4177 C C . LYS A 1 534 ? 24.281 11.047 34.625 1 46.25 534 LYS A C 1
ATOM 4179 O O . LYS A 1 534 ? 23.25 10.5 35.031 1 46.25 534 LYS A O 1
ATOM 4184 N N . SER A 1 535 ? 24.484 11.219 33.375 1 44.16 535 SER A N 1
ATOM 4185 C CA . SER A 1 535 ? 23.391 11.125 32.406 1 44.16 535 SER A CA 1
ATOM 4186 C C . SER A 1 535 ? 23.234 9.695 31.906 1 44.16 535 SER A C 1
ATOM 4188 O O . SER A 1 535 ? 22.172 9.328 31.406 1 44.16 535 SER A O 1
ATOM 4190 N N . VAL A 1 536 ? 24.219 8.914 31.734 1 45.81 536 VAL A N 1
ATOM 4191 C CA . VAL A 1 536 ? 24.172 7.578 31.141 1 45.81 536 VAL A CA 1
ATOM 4192 C C . VAL A 1 536 ? 23.328 6.656 32.031 1 45.81 536 VAL A C 1
ATOM 4194 O O . VAL A 1 536 ? 22.672 5.742 31.531 1 45.81 536 VAL A O 1
ATOM 4197 N N . GLN A 1 537 ? 23.344 6.754 33.344 1 43.31 537 GLN A N 1
ATOM 4198 C CA . GLN A 1 537 ? 22.656 5.828 34.25 1 43.31 537 GLN A CA 1
ATOM 4199 C C . GLN A 1 537 ? 21.172 6.145 34.312 1 43.31 537 GLN A C 1
ATOM 4201 O O . GLN A 1 537 ? 20.406 5.391 34.938 1 43.31 537 GLN A O 1
ATOM 4206 N N . LYS A 1 538 ? 20.719 7.293 34 1 41.12 538 LYS A N 1
ATOM 4207 C CA . LYS A 1 538 ? 19.391 7.621 34.5 1 41.12 538 LYS A CA 1
ATOM 4208 C C . LYS A 1 538 ? 18.312 7.23 33.5 1 41.12 538 LYS A C 1
ATOM 4210 O O . LYS A 1 538 ? 18.531 7.316 32.312 1 41.12 538 LYS A O 1
ATOM 4215 N N . SER A 1 539 ? 17.328 6.418 33.938 1 39.94 539 SER A N 1
ATOM 4216 C CA . SER A 1 539 ? 16.078 6.012 33.281 1 39.94 539 SER A CA 1
ATOM 4217 C C . SER A 1 539 ? 15.414 7.188 32.562 1 39.94 539 SER A C 1
ATOM 4219 O O . SER A 1 539 ? 15.648 8.344 32.938 1 39.94 539 SER A O 1
ATOM 4221 N N . ILE A 1 540 ? 14.898 7.023 31.438 1 41.88 540 ILE A N 1
ATOM 4222 C CA . ILE A 1 540 ? 14.18 8.031 30.656 1 41.88 540 ILE A CA 1
ATOM 4223 C C . ILE A 1 540 ? 13.406 8.953 31.609 1 41.88 540 ILE A C 1
ATOM 4225 O O . ILE A 1 540 ? 13.391 10.172 31.422 1 41.88 540 ILE A O 1
ATOM 4229 N N . PHE A 1 541 ? 12.805 8.414 32.656 1 41.66 541 PHE A N 1
ATOM 4230 C CA . PHE A 1 541 ? 12.008 9.188 33.594 1 41.66 541 PHE A CA 1
ATOM 4231 C C . PHE A 1 541 ? 12.891 10.141 34.406 1 41.66 541 PHE A C 1
ATOM 4233 O O . PHE A 1 541 ? 12.508 11.289 34.625 1 41.66 541 PHE A O 1
ATOM 4240 N N . LYS A 1 542 ? 14.062 9.758 34.719 1 46.5 542 LYS A N 1
ATOM 4241 C CA . LYS A 1 542 ? 14.945 10.602 35.531 1 46.5 542 LYS A CA 1
ATOM 4242 C C . LYS A 1 542 ? 15.602 11.68 34.656 1 46.5 542 LYS A C 1
ATOM 4244 O O . LYS A 1 542 ? 15.859 12.789 35.125 1 46.5 542 LYS A O 1
ATOM 4249 N N . ILE A 1 543 ? 15.664 11.359 33.438 1 45.31 543 ILE A N 1
ATOM 4250 C CA . ILE A 1 543 ? 16.156 12.359 32.5 1 45.31 543 ILE A CA 1
ATOM 4251 C C . ILE A 1 543 ? 15.102 13.453 32.344 1 45.31 543 ILE A C 1
ATOM 4253 O O . ILE A 1 543 ? 15.422 14.641 32.344 1 45.31 543 ILE A O 1
ATOM 4257 N N . VAL A 1 544 ? 13.852 12.977 32.25 1 48.62 544 VAL A N 1
ATOM 4258 C CA . VAL A 1 544 ? 12.75 13.93 32.156 1 48.62 544 VAL A CA 1
ATOM 4259 C C . VAL A 1 544 ? 12.641 14.719 33.469 1 48.62 544 VAL A C 1
ATOM 4261 O O . VAL A 1 544 ? 12.492 15.938 33.438 1 48.62 544 VAL A O 1
ATOM 4264 N N . LYS A 1 545 ? 12.727 14.016 34.562 1 47.31 545 LYS A N 1
ATOM 4265 C CA . LYS A 1 545 ? 12.664 14.672 35.844 1 47.31 545 LYS A CA 1
ATOM 4266 C C . LYS A 1 545 ? 13.852 15.617 36.062 1 47.31 545 LYS A C 1
ATOM 4268 O O . LYS A 1 545 ? 13.695 16.719 36.594 1 47.31 545 LYS A O 1
ATOM 4273 N N . LEU A 1 546 ? 14.992 15.211 35.656 1 47.47 546 LEU A N 1
ATOM 4274 C CA . LEU A 1 546 ? 16.172 16.062 35.719 1 47.47 546 LEU A CA 1
ATOM 4275 C C . LEU A 1 546 ? 16.047 17.266 34.812 1 47.47 546 LEU A C 1
ATOM 4277 O O . LEU A 1 546 ? 16.391 18.391 35.188 1 47.47 546 LEU A O 1
ATOM 4281 N N . LYS A 1 547 ? 15.594 17 33.656 1 47.78 547 LYS A N 1
ATOM 4282 C CA . LYS A 1 547 ? 15.406 18.125 32.75 1 47.78 547 LYS A CA 1
ATOM 4283 C C . LYS A 1 547 ? 14.367 19.094 33.281 1 47.78 547 LYS A C 1
ATOM 4285 O O . LYS A 1 547 ? 14.531 20.312 33.188 1 47.78 547 LYS A O 1
ATOM 4290 N N . ILE A 1 548 ? 13.406 18.562 33.938 1 50.75 548 ILE A N 1
ATOM 4291 C CA . ILE A 1 548 ? 12.422 19.391 34.625 1 50.75 548 ILE A CA 1
ATOM 4292 C C . ILE A 1 548 ? 13.07 20.094 35.812 1 50.75 548 ILE A C 1
ATOM 4294 O O . ILE A 1 548 ? 12.875 21.297 36.031 1 50.75 548 ILE A O 1
ATOM 4298 N N . SER A 1 549 ? 13.812 19.281 36.531 1 44.22 549 SER A N 1
ATOM 4299 C CA . SER A 1 549 ? 14.492 19.859 37.688 1 44.22 549 SER A CA 1
ATOM 4300 C C . SER A 1 549 ? 15.555 20.859 37.281 1 44.22 549 SER A C 1
ATOM 4302 O O . SER A 1 549 ? 15.695 21.938 37.875 1 44.22 549 SER A O 1
ATOM 4304 N N . MET A 1 550 ? 16.266 20.516 36.25 1 44.91 550 MET A N 1
ATOM 4305 C CA . MET A 1 550 ? 17.281 21.438 35.75 1 44.91 550 MET A CA 1
ATOM 4306 C C . MET A 1 550 ? 16.641 22.688 35.156 1 44.91 550 MET A C 1
ATOM 4308 O O . MET A 1 550 ? 17.172 23.781 35.281 1 44.91 550 MET A O 1
ATOM 4312 N N . TRP A 1 551 ? 15.57 22.531 34.469 1 46.88 551 TRP A N 1
ATOM 4313 C CA . TRP A 1 551 ? 14.789 23.672 33.969 1 46.88 551 TRP A CA 1
ATOM 4314 C C . TRP A 1 551 ? 14.375 24.578 35.125 1 46.88 551 TRP A C 1
ATOM 4316 O O . TRP A 1 551 ? 14.445 25.812 35 1 46.88 551 TRP A O 1
ATOM 4326 N N . ILE A 1 552 ? 14.102 23.938 36.25 1 43.38 552 ILE A N 1
ATOM 4327 C CA . ILE A 1 552 ? 13.781 24.703 37.438 1 43.38 552 ILE A CA 1
ATOM 4328 C C . ILE A 1 552 ? 15.047 25.359 38 1 43.38 552 ILE A C 1
ATOM 4330 O O . ILE A 1 552 ? 15.039 26.531 38.375 1 43.38 552 ILE A O 1
ATOM 4334 N N . ILE A 1 553 ? 16.047 24.562 38.031 1 43.09 553 ILE A N 1
ATOM 4335 C CA . ILE A 1 553 ? 17.297 25.047 38.625 1 43.09 553 ILE A CA 1
ATOM 4336 C C . ILE A 1 553 ? 17.953 26.062 37.688 1 43.09 553 ILE A C 1
ATOM 4338 O O . ILE A 1 553 ? 18.469 27.078 38.125 1 43.09 553 ILE A O 1
ATOM 4342 N N . ASN A 1 554 ? 18.078 25.797 36.438 1 41.38 554 ASN A N 1
ATOM 4343 C CA . ASN A 1 554 ? 18.688 26.75 35.5 1 41.38 554 ASN A CA 1
ATOM 4344 C C . ASN A 1 554 ? 17.969 28.094 35.531 1 41.38 554 ASN A C 1
ATOM 4346 O O . ASN A 1 554 ? 18.578 29.125 35.219 1 41.38 554 ASN A O 1
ATOM 4350 N N . ARG A 1 555 ? 16.812 28.234 35.844 1 38.69 555 ARG A N 1
ATOM 4351 C CA . ARG A 1 555 ? 16.25 29.562 36.062 1 38.69 555 ARG A CA 1
ATOM 4352 C C . ARG A 1 555 ? 17.047 30.312 37.156 1 38.69 555 ARG A C 1
ATOM 4354 O O . ARG A 1 555 ? 17.188 31.531 37.062 1 38.69 555 ARG A O 1
ATOM 4361 N N . LYS A 1 556 ? 17.453 29.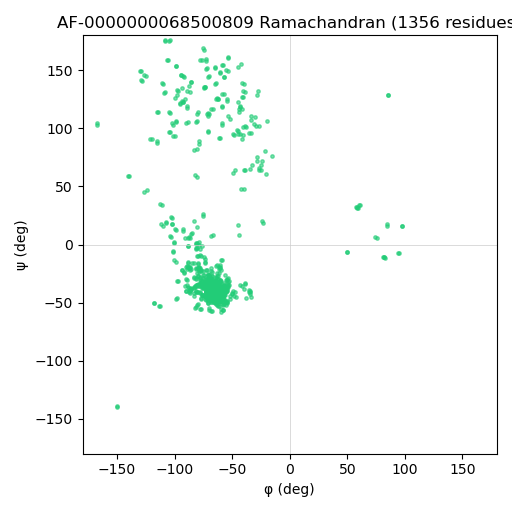594 38.188 1 35.38 556 LYS A N 1
ATOM 4362 C CA . LYS A 1 556 ? 18.141 30.328 39.25 1 35.38 556 LYS A CA 1
ATOM 4363 C C . LYS A 1 556 ? 19.594 30.562 38.906 1 35.38 556 LYS A C 1
ATOM 4365 O O . LYS A 1 556 ? 20.141 31.625 39.219 1 35.38 556 LYS A O 1
ATOM 4370 N N . VAL A 1 557 ? 20.281 29.531 38.594 1 37.34 557 VAL A N 1
ATOM 4371 C CA . VAL A 1 557 ? 21.734 29.594 38.625 1 37.34 557 VAL A CA 1
ATOM 4372 C C . VAL A 1 557 ? 22.25 30.266 37.344 1 37.34 557 VAL A C 1
ATOM 4374 O O . VAL A 1 557 ? 23.453 30.438 37.156 1 37.34 557 VAL A O 1
ATOM 4377 N N . LYS A 1 558 ? 21.547 30.703 36.438 1 40.12 558 LYS A N 1
ATOM 4378 C CA . LYS A 1 558 ? 22.062 31.094 35.125 1 40.12 558 LYS A CA 1
ATOM 4379 C C . LYS A 1 558 ? 23.047 32.25 35.25 1 40.12 558 LYS A C 1
ATOM 4381 O O . LYS A 1 558 ? 23.938 32.406 34.438 1 40.12 558 LYS A O 1
ATOM 4386 N N . LYS A 1 559 ? 22.734 33.219 36.094 1 37.62 559 LYS A N 1
ATOM 4387 C CA . LYS A 1 559 ? 23.422 34.5 35.812 1 37.62 559 LYS A CA 1
ATOM 4388 C C . LYS A 1 559 ? 24.906 34.406 36.125 1 37.62 559 LYS A C 1
ATOM 4390 O O . LYS A 1 559 ? 25.734 34.906 35.344 1 37.62 559 LYS A O 1
ATOM 4395 N N . GLU A 1 560 ? 25.219 34 37.375 1 37.47 560 GLU A N 1
ATOM 4396 C CA . GLU A 1 560 ? 26.531 34.281 37.906 1 37.47 560 GLU A CA 1
ATOM 4397 C C . GLU A 1 560 ? 27.578 33.344 37.344 1 37.47 560 GLU A C 1
ATOM 4399 O O . GLU A 1 560 ? 28.734 33.719 37.125 1 37.47 560 GLU A O 1
ATOM 4404 N N . VAL A 1 561 ? 27.234 32.156 37.094 1 38.72 561 VAL A N 1
ATOM 4405 C CA . VAL A 1 561 ? 28.234 31.141 36.719 1 38.72 561 VAL A CA 1
ATOM 4406 C C . VAL A 1 561 ? 28.688 31.359 35.281 1 38.72 561 VAL A C 1
ATOM 4408 O O . VAL A 1 561 ? 29.859 31.125 34.938 1 38.72 561 VAL A O 1
ATOM 4411 N N . LYS A 1 562 ? 27.953 32 34.438 1 38.72 562 LYS A N 1
ATOM 4412 C CA . LYS A 1 562 ? 28.328 32.281 33.031 1 38.72 562 LYS A CA 1
ATOM 4413 C C . LYS A 1 562 ? 29.484 33.281 32.969 1 38.72 562 LYS A C 1
ATOM 4415 O O . LYS A 1 562 ? 30.406 33.125 32.188 1 38.72 562 LYS A O 1
ATOM 4420 N N . GLU A 1 563 ? 29.438 34.219 33.844 1 42.88 563 GLU A N 1
ATOM 4421 C CA . GLU A 1 563 ? 30.469 35.25 33.812 1 42.88 563 GLU A CA 1
ATOM 4422 C C . GLU A 1 563 ? 31.828 34.688 34.188 1 42.88 563 GLU A C 1
ATOM 4424 O O . GLU A 1 563 ? 32.844 35.062 33.594 1 42.88 563 GLU A O 1
ATOM 4429 N N . LYS A 1 564 ? 31.953 33.844 35.188 1 43.06 564 LYS A N 1
ATOM 4430 C CA . LYS A 1 564 ? 33.25 33.344 35.688 1 43.06 564 LYS A CA 1
ATOM 4431 C C . LYS A 1 564 ? 33.844 32.344 34.688 1 43.06 564 LYS A C 1
ATOM 4433 O O . LYS A 1 564 ? 35.062 32.375 34.469 1 43.06 564 LYS A O 1
ATOM 4438 N N . ILE A 1 565 ? 33.156 31.625 34 1 42.56 565 ILE A N 1
ATOM 4439 C CA . ILE A 1 565 ? 33.625 30.594 33.094 1 42.56 565 ILE A CA 1
ATOM 4440 C C . ILE A 1 565 ? 34.156 31.234 31.812 1 42.56 565 ILE A C 1
ATOM 4442 O O . ILE A 1 565 ? 35.219 30.859 31.312 1 42.56 565 ILE A O 1
ATOM 4446 N N . THR A 1 566 ? 33.562 32.344 31.359 1 40.53 566 THR A N 1
ATOM 4447 C CA . THR A 1 566 ? 34.031 33.094 30.188 1 40.53 566 THR A CA 1
ATOM 4448 C C . THR A 1 566 ? 35.438 33.656 30.422 1 40.53 566 THR A C 1
ATOM 4450 O O . THR A 1 566 ? 36.281 33.656 29.516 1 40.53 566 THR A O 1
ATOM 4453 N N . LYS A 1 567 ? 35.656 34.25 31.531 1 45.94 567 LYS A N 1
ATOM 4454 C CA . LYS A 1 567 ? 36.969 34.812 31.844 1 45.94 567 LYS A CA 1
ATOM 4455 C C . LYS A 1 567 ? 38.062 33.75 31.797 1 45.94 567 LYS A C 1
ATOM 4457 O O . LYS A 1 567 ? 39.156 34 31.297 1 45.94 567 LYS A O 1
ATOM 4462 N N . ILE A 1 568 ? 37.906 32.562 32.281 1 43.62 568 ILE A N 1
ATOM 4463 C CA . ILE A 1 568 ? 38.875 31.5 32.406 1 43.62 568 ILE A CA 1
ATOM 4464 C C . ILE A 1 568 ? 39.125 30.891 31.016 1 43.62 568 ILE A C 1
ATOM 4466 O O . ILE A 1 568 ? 40.281 30.562 30.672 1 43.62 568 ILE A O 1
ATOM 4470 N N . VAL A 1 569 ? 38.188 30.781 30.094 1 45.56 569 VAL A N 1
ATOM 4471 C CA . VAL A 1 569 ? 38.312 30.156 28.781 1 45.56 569 VAL A CA 1
ATOM 4472 C C . VAL A 1 569 ? 39 31.094 27.797 1 45.56 569 VAL A C 1
ATOM 4474 O O . VAL A 1 569 ? 39.781 30.641 26.969 1 45.56 569 VAL A O 1
ATOM 4477 N N . SER A 1 570 ? 38.906 32.375 27.766 1 44.41 570 SER A N 1
ATOM 4478 C CA . SER A 1 570 ? 39.594 33.344 26.938 1 44.41 570 SER A CA 1
ATOM 4479 C C . SER A 1 570 ? 41.094 33.25 27.141 1 44.41 570 SER A C 1
ATOM 4481 O O . SER A 1 570 ? 41.875 33.375 26.188 1 44.41 570 SER A O 1
ATOM 4483 N N . GLU A 1 571 ? 41.656 33.406 28.297 1 48.38 571 GLU A N 1
ATOM 4484 C CA . GLU A 1 571 ? 43.094 33.438 28.594 1 48.38 571 GLU A CA 1
ATOM 4485 C C . GLU A 1 571 ? 43.719 32.062 28.344 1 48.38 571 GLU A C 1
ATOM 4487 O O . GLU A 1 571 ? 44.938 31.969 28.188 1 48.38 571 GLU A O 1
ATOM 4492 N N . ASN A 1 572 ? 43.188 30.734 28.312 1 50.91 572 ASN A N 1
ATOM 4493 C CA . ASN A 1 572 ? 43.906 29.469 28.469 1 50.91 572 ASN A CA 1
ATOM 4494 C C . ASN A 1 572 ? 43.625 28.531 27.297 1 50.91 572 ASN A C 1
ATOM 4496 O O . ASN A 1 572 ? 43.281 27.375 27.5 1 50.91 572 ASN A O 1
ATOM 4500 N N . LYS A 1 573 ? 43.656 28.953 26.047 1 57.16 573 LYS A N 1
ATOM 4501 C CA . LYS A 1 573 ? 43.656 28.141 24.844 1 57.16 573 LYS A CA 1
ATOM 4502 C C . LYS A 1 573 ? 44.5 26.875 25.047 1 57.16 573 LYS A C 1
ATOM 4504 O O . LYS A 1 573 ? 44.125 25.797 24.562 1 57.16 573 LYS A O 1
ATOM 4509 N N . GLU A 1 574 ? 45.594 27.078 25.578 1 67.06 574 GLU A N 1
ATOM 4510 C CA . GLU A 1 574 ? 46.531 25.969 25.781 1 67.06 574 GLU A CA 1
ATOM 4511 C C . GLU A 1 574 ? 45.875 24.891 26.672 1 67.06 574 GLU A C 1
ATOM 4513 O O . GLU A 1 574 ? 46.062 23.703 26.422 1 67.06 574 GLU A O 1
ATOM 4518 N N . ILE A 1 575 ? 45.031 25.328 27.547 1 70.44 575 ILE A N 1
ATOM 4519 C CA . ILE A 1 575 ? 44.406 24.422 28.484 1 70.44 575 ILE A CA 1
ATOM 4520 C C . ILE A 1 575 ? 43.344 23.594 27.766 1 70.44 575 ILE A C 1
ATOM 4522 O O . ILE A 1 575 ? 43.188 22.391 28.031 1 70.44 575 ILE A O 1
ATOM 4526 N N . ILE A 1 576 ? 42.781 24.156 26.781 1 70.31 576 ILE A N 1
ATOM 4527 C CA . ILE A 1 576 ? 41.719 23.453 26.047 1 70.31 576 ILE A CA 1
ATOM 4528 C C . ILE A 1 576 ? 42.344 22.391 25.156 1 70.31 576 ILE A C 1
ATOM 4530 O O . ILE A 1 576 ? 41.812 21.281 25.016 1 70.31 576 ILE A O 1
ATOM 4534 N N . LYS A 1 577 ? 43.406 22.797 24.531 1 73.88 577 LYS A N 1
ATOM 4535 C CA . LYS A 1 577 ? 44.125 21.812 23.734 1 73.88 577 LYS A CA 1
ATOM 4536 C C . LYS A 1 577 ? 44.594 20.625 24.609 1 73.88 577 LYS A C 1
ATOM 4538 O O . LYS A 1 577 ? 44.5 19.469 24.188 1 73.88 577 LYS A O 1
ATOM 4543 N N . GLU A 1 578 ? 45.062 20.984 25.766 1 79.25 578 GLU A N 1
ATOM 4544 C CA . GLU A 1 578 ? 45.5 19.953 26.688 1 79.25 578 GLU A CA 1
ATOM 4545 C C . GLU A 1 578 ? 44.312 19.078 27.125 1 79.25 578 GLU A C 1
ATOM 4547 O O . GLU A 1 578 ? 44.469 17.859 27.25 1 79.25 578 GLU A O 1
ATOM 4552 N N . PHE A 1 579 ? 43.281 19.734 27.328 1 77 579 PHE A N 1
ATOM 4553 C CA . PHE A 1 579 ? 42.062 19.016 27.703 1 77 579 PHE A CA 1
ATOM 4554 C C . PHE A 1 579 ? 41.656 18.031 26.609 1 77 579 PHE A C 1
ATOM 4556 O O . PHE A 1 579 ? 41.344 16.875 26.891 1 77 579 PHE A O 1
ATOM 4563 N N . HIS A 1 580 ? 41.656 18.516 25.344 1 74.5 580 HIS A N 1
ATOM 4564 C CA . HIS A 1 580 ? 41.281 17.656 24.234 1 74.5 580 HIS A CA 1
ATOM 4565 C C . HIS A 1 580 ? 42.219 16.469 24.125 1 74.5 580 HIS A C 1
ATOM 4567 O O . HIS A 1 580 ? 41.781 15.352 23.828 1 74.5 580 HIS A O 1
ATOM 4573 N N . HIS A 1 581 ? 43.406 16.766 24.297 1 79 581 HIS A N 1
ATOM 4574 C CA . HIS A 1 581 ? 44.375 15.695 24.266 1 79 581 HIS A CA 1
ATOM 4575 C C . HIS A 1 581 ? 44.156 14.688 25.375 1 79 581 HIS A C 1
ATOM 4577 O O . HIS A 1 581 ? 44.219 13.477 25.141 1 79 581 HIS A O 1
ATOM 4583 N N . ALA A 1 582 ? 43.906 15.203 26.562 1 80.44 582 ALA A N 1
ATOM 4584 C CA . ALA A 1 582 ? 43.656 14.328 27.703 1 80.44 582 ALA A CA 1
ATOM 4585 C C . ALA A 1 582 ? 42.406 13.5 27.5 1 80.44 582 ALA A C 1
ATOM 4587 O O . ALA A 1 582 ? 42.375 12.297 27.766 1 80.44 582 ALA A O 1
ATOM 4588 N N . TYR A 1 583 ? 41.438 14.148 27.016 1 79.06 583 TYR A N 1
ATOM 4589 C CA . TYR A 1 583 ? 40.156 13.461 26.828 1 79.06 583 TYR A CA 1
ATOM 4590 C C . TYR A 1 583 ? 40.25 12.438 25.703 1 79.06 583 TYR A C 1
ATOM 4592 O O . TYR A 1 583 ? 39.656 11.352 25.797 1 79.06 583 TYR A O 1
ATOM 4600 N N . ALA A 1 584 ? 40.906 12.828 24.656 1 78.38 584 ALA A N 1
ATOM 4601 C CA . ALA A 1 584 ? 41.094 11.883 23.562 1 78.38 584 ALA A CA 1
ATOM 4602 C C . ALA A 1 584 ? 41.844 10.641 24.031 1 78.38 584 ALA A C 1
ATOM 4604 O O . ALA A 1 584 ? 41.469 9.516 23.688 1 78.38 584 ALA A O 1
ATOM 4605 N N . LEU A 1 585 ? 42.844 10.914 24.766 1 81.25 585 LEU A N 1
ATOM 4606 C CA . LEU A 1 585 ? 43.625 9.789 25.297 1 81.25 585 LEU A CA 1
ATOM 4607 C C . LEU A 1 585 ? 42.75 8.938 26.234 1 81.25 585 LEU A C 1
ATOM 4609 O O . LEU A 1 585 ? 42.844 7.711 26.203 1 81.25 585 LEU A O 1
ATOM 4613 N N . SER A 1 586 ? 42.062 9.633 27.125 1 84 586 SER A N 1
ATOM 4614 C CA . SER A 1 586 ? 41.188 8.922 28.047 1 84 586 SER A CA 1
ATOM 4615 C C . SER A 1 586 ? 40.156 8.055 27.297 1 84 586 SER A C 1
ATOM 4617 O O . SER A 1 586 ? 39.938 6.895 27.656 1 84 586 SER A O 1
ATOM 4619 N N . THR A 1 587 ? 39.562 8.578 26.25 1 80.88 587 THR A N 1
ATOM 4620 C CA . THR A 1 587 ? 38.562 7.883 25.469 1 80.88 587 THR A CA 1
ATOM 4621 C C . THR A 1 587 ? 39.156 6.695 24.734 1 80.88 587 THR A C 1
ATOM 4623 O O . THR A 1 587 ? 38.594 5.609 24.703 1 80.88 587 THR A O 1
ATOM 4626 N N . LYS A 1 588 ? 40.312 6.945 24.156 1 81.06 588 LYS A N 1
ATOM 4627 C CA . LYS A 1 588 ? 40.969 5.859 23.453 1 81.06 588 LYS A CA 1
ATOM 4628 C C . LYS A 1 588 ? 41.344 4.727 24.406 1 81.06 588 LYS A C 1
ATOM 4630 O O . LYS A 1 588 ? 41.188 3.551 24.062 1 81.06 588 LYS A O 1
ATOM 4635 N N . THR A 1 589 ? 41.844 5.164 25.547 1 84.75 589 THR A N 1
ATOM 4636 C CA . THR A 1 589 ? 42.219 4.168 26.547 1 84.75 589 THR A CA 1
ATOM 4637 C C . THR A 1 589 ? 40.969 3.422 27.047 1 84.75 589 THR A C 1
ATOM 4639 O O . THR A 1 589 ? 41.031 2.211 27.266 1 84.75 589 THR A O 1
ATOM 4642 N N . ALA A 1 590 ? 39.938 4.16 27.281 1 85.12 590 ALA A N 1
ATOM 4643 C CA . ALA A 1 590 ? 38.656 3.553 27.719 1 85.12 590 ALA A CA 1
ATOM 4644 C C . ALA A 1 590 ? 38.156 2.555 26.688 1 85.12 590 ALA A C 1
ATOM 4646 O O . ALA A 1 590 ? 37.75 1.448 27.031 1 85.12 590 ALA A O 1
ATOM 4647 N N . ILE A 1 591 ? 38.188 2.924 25.453 1 82.56 591 ILE A N 1
ATOM 4648 C CA . ILE A 1 591 ? 37.719 2.072 24.359 1 82.56 591 ILE A CA 1
ATOM 4649 C C . ILE A 1 591 ? 38.562 0.815 24.281 1 82.56 591 ILE A C 1
ATOM 4651 O O . ILE A 1 591 ? 38.062 -0.29 24.109 1 82.56 591 ILE A O 1
ATOM 4655 N N . SER A 1 592 ? 39.906 1.051 24.391 1 81.06 592 SER A N 1
ATOM 4656 C CA . SER A 1 592 ? 40.812 -0.083 24.359 1 81.06 592 SER A CA 1
ATOM 4657 C C . SER A 1 592 ? 40.562 -1.045 25.5 1 81.06 592 SER A C 1
ATOM 4659 O O . SER A 1 592 ? 40.625 -2.264 25.328 1 81.06 592 SER A O 1
ATOM 4661 N N . PHE A 1 593 ? 40.25 -0.434 26.594 1 85.56 593 PHE A N 1
ATOM 4662 C CA . PHE A 1 593 ? 39.969 -1.253 27.766 1 85.56 593 PHE A CA 1
ATOM 4663 C C . PHE A 1 593 ? 38.688 -2.066 27.547 1 85.56 593 PHE A C 1
ATOM 4665 O O . PHE A 1 593 ? 38.656 -3.258 27.859 1 85.56 593 PHE A O 1
ATOM 4672 N N . ILE A 1 594 ? 37.688 -1.436 27.062 1 85.19 594 ILE A N 1
ATOM 4673 C CA . ILE A 1 594 ? 36.406 -2.115 26.828 1 85.19 594 ILE A CA 1
ATOM 4674 C C . ILE A 1 594 ? 36.594 -3.227 25.797 1 85.19 594 ILE A C 1
ATOM 4676 O O . ILE A 1 594 ? 36.094 -4.328 25.953 1 85.19 594 ILE A O 1
ATOM 4680 N N . ASN A 1 595 ? 37.344 -2.891 24.781 1 79.25 595 ASN A N 1
ATOM 4681 C CA . ASN A 1 595 ? 37.625 -3.867 23.734 1 79.25 595 ASN A CA 1
ATOM 4682 C C . ASN A 1 595 ? 38.344 -5.094 24.281 1 79.25 595 ASN A C 1
ATOM 4684 O O . ASN A 1 595 ? 38.062 -6.223 23.859 1 79.25 595 ASN A O 1
ATOM 4688 N N . LYS A 1 596 ? 39.281 -4.812 25.188 1 79 596 LYS A N 1
ATOM 4689 C CA . LYS A 1 596 ? 40.062 -5.898 25.766 1 79 596 LYS A CA 1
ATOM 4690 C C . LYS A 1 596 ? 39.188 -6.801 26.641 1 79 596 LYS A C 1
ATOM 4692 O O . LYS A 1 596 ? 39.438 -8 26.734 1 79 596 LYS A O 1
ATOM 4697 N N . ASN A 1 597 ? 38.156 -6.16 27.141 1 77.75 597 ASN A N 1
ATOM 4698 C CA . ASN A 1 597 ? 37.312 -6.93 28.047 1 77.75 597 ASN A CA 1
ATOM 4699 C C . ASN A 1 597 ? 36 -7.355 27.359 1 77.75 597 ASN A C 1
ATOM 4701 O O . ASN A 1 597 ? 35.031 -7.727 28.031 1 77.75 597 ASN A O 1
ATOM 4705 N N . THR A 1 598 ? 35.875 -7.133 26.125 1 76.56 598 THR A N 1
ATOM 4706 C CA . THR A 1 598 ? 34.688 -7.5 25.375 1 76.56 598 THR A CA 1
ATOM 4707 C C . THR A 1 598 ? 34.719 -8.984 25 1 76.56 598 THR A C 1
ATOM 4709 O O . THR A 1 598 ? 35.719 -9.477 24.484 1 76.56 598 THR A O 1
ATOM 4712 N N . ASP A 1 599 ? 33.812 -9.695 25.609 1 66.56 599 ASP A N 1
ATOM 4713 C CA . ASP A 1 599 ? 33.625 -11.102 25.25 1 66.56 599 ASP A CA 1
ATOM 4714 C C . ASP A 1 599 ? 32.375 -11.289 24.391 1 66.56 599 ASP A C 1
ATOM 4716 O O . ASP A 1 599 ? 31.703 -10.312 24.031 1 66.56 599 ASP A O 1
ATOM 4720 N N . GLU A 1 600 ? 32.156 -12.492 23.938 1 66.19 600 GLU A N 1
ATOM 4721 C CA . GLU A 1 600 ? 31 -12.812 23.078 1 66.19 600 GLU A CA 1
ATOM 4722 C C . GLU A 1 600 ? 29.688 -12.531 23.812 1 66.19 600 GLU A C 1
ATOM 4724 O O . GLU A 1 600 ? 28.688 -12.156 23.172 1 66.19 600 GLU A O 1
ATOM 4729 N N . ASP A 1 601 ? 29.719 -12.484 25.156 1 64.88 601 ASP A N 1
ATOM 4730 C CA . ASP A 1 601 ? 28.484 -12.359 25.938 1 64.88 601 ASP A CA 1
ATOM 4731 C C . ASP A 1 601 ? 28.141 -10.891 26.172 1 64.88 601 ASP A C 1
ATOM 4733 O O . ASP A 1 601 ? 26.969 -10.547 26.328 1 64.88 601 ASP A O 1
ATOM 4737 N N . ASN A 1 602 ? 29.203 -10.031 26.234 1 71.44 602 ASN A N 1
ATOM 4738 C CA . ASN A 1 602 ? 28.953 -8.641 26.578 1 71.44 602 ASN A CA 1
ATOM 4739 C C . ASN A 1 602 ? 29.203 -7.711 25.406 1 71.44 602 ASN A C 1
ATOM 4741 O O . ASN A 1 602 ? 29.422 -6.512 25.578 1 71.44 602 ASN A O 1
ATOM 4745 N N . ARG A 1 603 ? 29.234 -8.266 24.328 1 72.25 603 ARG A N 1
ATOM 4746 C CA . ARG A 1 603 ? 29.594 -7.508 23.141 1 72.25 603 ARG A CA 1
ATOM 4747 C C . ARG A 1 603 ? 28.578 -6.395 22.875 1 72.25 603 ARG A C 1
ATOM 4749 O O . ARG A 1 603 ? 28.969 -5.289 22.484 1 72.25 603 ARG A O 1
ATOM 4756 N N . HIS A 1 604 ? 27.359 -6.75 23.172 1 71 604 HIS A N 1
ATOM 4757 C CA . HIS A 1 604 ? 26.328 -5.762 22.922 1 71 604 HIS A CA 1
ATOM 4758 C C . HIS A 1 604 ? 26.484 -4.543 23.812 1 71 604 HIS A C 1
ATOM 4760 O O . HIS A 1 604 ? 26.422 -3.404 23.344 1 71 604 HIS A O 1
ATOM 4766 N N . GLU A 1 605 ? 26.703 -4.824 25.016 1 74.38 605 GLU A N 1
ATOM 4767 C CA . GLU A 1 605 ? 26.875 -3.754 25.984 1 74.38 605 GLU A CA 1
ATOM 4768 C C . GLU A 1 605 ? 28.172 -2.979 25.734 1 74.38 605 GLU A C 1
ATOM 4770 O O . GLU A 1 605 ? 28.203 -1.756 25.891 1 74.38 605 GLU A O 1
ATOM 4775 N N . ALA A 1 606 ? 29.172 -3.734 25.344 1 77.25 606 ALA A N 1
ATOM 4776 C CA . ALA A 1 606 ? 30.453 -3.105 25.062 1 77.25 606 ALA A CA 1
ATOM 4777 C C . ALA A 1 606 ? 30.344 -2.117 23.906 1 77.25 606 ALA A C 1
ATOM 4779 O O . ALA A 1 606 ? 30.906 -1.025 23.953 1 77.25 606 ALA A O 1
ATOM 4780 N N . LEU A 1 607 ? 29.531 -2.502 22.984 1 73.88 607 LEU A N 1
ATOM 4781 C CA . LEU A 1 607 ? 29.375 -1.646 21.812 1 73.88 607 LEU A CA 1
ATOM 4782 C C . LEU A 1 607 ? 28.625 -0.361 22.172 1 73.88 607 LEU A C 1
ATOM 4784 O O . LEU A 1 607 ? 28.969 0.715 21.672 1 73.88 607 LEU A O 1
ATOM 4788 N N . ILE A 1 608 ? 27.703 -0.538 23.031 1 70.25 608 ILE A N 1
ATOM 4789 C CA . ILE A 1 608 ? 26.953 0.635 23.469 1 70.25 608 ILE A CA 1
ATOM 4790 C C . ILE A 1 608 ? 27.859 1.566 24.266 1 70.25 608 ILE A C 1
ATOM 4792 O O . ILE A 1 608 ? 27.812 2.787 24.094 1 70.25 608 ILE A O 1
ATOM 4796 N N . ALA A 1 609 ? 28.703 0.937 25.109 1 72.56 609 ALA A N 1
ATOM 4797 C CA . ALA A 1 609 ? 29.656 1.713 25.906 1 72.56 609 ALA A CA 1
ATOM 4798 C C . ALA A 1 609 ? 30.656 2.438 25 1 72.56 609 ALA A C 1
ATOM 4800 O O . ALA A 1 609 ? 30.969 3.609 25.219 1 72.56 609 ALA A O 1
ATOM 4801 N N . ILE A 1 610 ? 31 1.781 23.969 1 75 610 ILE A N 1
ATOM 4802 C CA . ILE A 1 610 ? 31.984 2.35 23.047 1 75 610 ILE A CA 1
ATOM 4803 C C . ILE A 1 610 ? 31.359 3.494 22.266 1 75 610 ILE A C 1
ATOM 4805 O O . ILE A 1 610 ? 32 4.512 22 1 75 610 ILE A O 1
ATOM 4809 N N . ARG A 1 611 ? 30.141 3.32 21.922 1 68.56 611 ARG A N 1
ATOM 4810 C CA . ARG A 1 611 ? 29.422 4.379 21.219 1 68.56 611 ARG A CA 1
ATOM 4811 C C . ARG A 1 611 ? 29.391 5.66 22.031 1 68.56 611 ARG A C 1
ATOM 4813 O O . ARG A 1 611 ? 29.484 6.758 21.484 1 68.56 611 ARG A O 1
ATOM 4820 N N . PHE A 1 612 ? 29.219 5.438 23.312 1 66 612 PHE A N 1
ATOM 4821 C CA . PHE A 1 612 ? 29.203 6.562 24.234 1 66 612 PHE A CA 1
ATOM 4822 C C . PHE A 1 612 ? 30.516 7.352 24.156 1 66 612 PHE A C 1
ATOM 4824 O O . PHE A 1 612 ? 30.5 8.578 24.094 1 66 612 PHE A O 1
ATOM 4831 N N . TYR A 1 613 ? 31.578 6.621 24.062 1 70.75 613 TYR A N 1
ATOM 4832 C CA . TYR A 1 613 ? 32.875 7.258 24.031 1 70.75 613 TYR A CA 1
ATOM 4833 C C . TYR A 1 613 ? 33.188 7.844 22.656 1 70.75 613 TYR A C 1
ATOM 4835 O O . TYR A 1 613 ? 33.781 8.914 22.531 1 70.75 613 TYR A O 1
ATOM 4843 N N . ASN A 1 614 ? 32.656 7.133 21.625 1 65.44 614 ASN A N 1
ATOM 4844 C CA . ASN A 1 614 ? 32.938 7.578 20.266 1 65.44 614 ASN A CA 1
ATOM 4845 C C . ASN A 1 614 ? 32.188 8.859 19.922 1 65.44 614 ASN A C 1
ATOM 4847 O O . ASN A 1 614 ? 32.625 9.648 19.094 1 65.44 614 ASN A O 1
ATOM 4851 N N . ARG A 1 615 ? 31.078 9.023 20.484 1 60.16 615 ARG A N 1
ATOM 4852 C CA . ARG A 1 615 ? 30.297 10.227 20.219 1 60.16 615 ARG A CA 1
ATOM 4853 C C . ARG A 1 615 ? 31.125 11.484 20.484 1 60.16 615 ARG A C 1
ATOM 4855 O O . ARG A 1 615 ? 31.062 12.445 19.703 1 60.16 615 ARG A O 1
ATOM 4862 N N . TYR A 1 616 ? 31.906 11.43 21.547 1 57.22 616 TYR A N 1
ATOM 4863 C CA . TYR A 1 616 ? 32.75 12.578 21.891 1 57.22 616 TYR A CA 1
ATOM 4864 C C . TYR A 1 616 ? 33.906 12.711 20.922 1 57.22 616 TYR A C 1
ATOM 4866 O O . TYR A 1 616 ? 34.219 13.812 20.453 1 57.22 616 TYR A O 1
ATOM 4874 N N . LEU A 1 617 ? 34.5 11.492 20.688 1 60.75 617 LEU A N 1
ATOM 4875 C CA . LEU A 1 617 ? 35.656 11.547 19.797 1 60.75 617 LEU A CA 1
ATOM 4876 C C . LEU A 1 617 ? 35.25 12.062 18.422 1 60.75 617 LEU A C 1
ATOM 4878 O O . LEU A 1 617 ? 36 12.836 17.812 1 60.75 617 LEU A O 1
ATOM 4882 N N . ASN A 1 618 ? 34.094 11.648 17.938 1 59.56 618 ASN A N 1
ATOM 4883 C CA . ASN A 1 618 ? 33.594 12.102 16.641 1 59.56 618 ASN A CA 1
ATOM 4884 C C . ASN A 1 618 ? 33.281 13.594 16.656 1 59.56 618 ASN A C 1
ATOM 4886 O O . ASN A 1 618 ? 33.531 14.297 15.68 1 59.56 618 ASN A O 1
ATOM 4890 N N . TRP A 1 619 ? 32.75 14 17.797 1 56.22 619 TRP A N 1
ATOM 4891 C CA . TRP A 1 619 ? 32.469 15.422 17.953 1 56.22 619 TRP A CA 1
ATOM 4892 C C . TRP A 1 619 ? 33.719 16.266 17.859 1 56.22 619 TRP A C 1
ATOM 4894 O O . TRP A 1 619 ? 33.75 17.281 17.172 1 56.22 619 TRP A O 1
ATOM 4904 N N . ILE A 1 620 ? 34.844 15.758 18.484 1 54.5 620 ILE A N 1
ATOM 4905 C CA . ILE A 1 620 ? 36.125 16.469 18.453 1 54.5 620 ILE A CA 1
ATOM 4906 C C . ILE A 1 620 ? 36.656 16.453 17.031 1 54.5 620 ILE A C 1
ATOM 4908 O O . ILE A 1 620 ? 37.188 17.469 16.547 1 54.5 620 ILE A O 1
ATOM 4912 N N . THR A 1 621 ? 36.531 15.305 16.422 1 54.66 621 THR A N 1
ATOM 4913 C CA . THR A 1 621 ? 37.094 15.172 15.07 1 54.66 621 THR A CA 1
ATOM 4914 C C . THR A 1 621 ? 36.312 16.031 14.078 1 54.66 621 THR A C 1
ATOM 4916 O O . THR A 1 621 ? 36.906 16.641 13.18 1 54.66 621 THR A O 1
ATOM 4919 N N . ARG A 1 622 ? 35 16.016 14.203 1 55.06 622 ARG A N 1
ATOM 4920 C CA . ARG A 1 622 ? 34.156 16.844 13.352 1 55.06 622 ARG A CA 1
ATOM 4921 C C . ARG A 1 622 ? 34.531 18.312 13.5 1 55.06 622 ARG A C 1
ATOM 4923 O O . ARG A 1 622 ? 34.5 19.062 12.523 1 55.06 622 ARG A O 1
ATOM 4930 N N . LYS A 1 623 ? 34.844 18.703 14.688 1 49.12 623 LYS A N 1
ATOM 4931 C CA . LYS A 1 623 ? 35.188 20.078 14.977 1 49.12 623 LYS A CA 1
ATOM 4932 C C . LYS A 1 623 ? 36.562 20.453 14.406 1 49.12 623 LYS A C 1
ATOM 4934 O O . LYS A 1 623 ? 36.781 21.578 13.984 1 49.12 623 LYS A O 1
ATOM 4939 N N . ILE A 1 624 ? 37.281 19.344 14.5 1 49.94 624 ILE A N 1
ATOM 4940 C CA . ILE A 1 624 ? 38.625 19.594 14 1 49.94 624 ILE A CA 1
ATOM 4941 C C . ILE A 1 624 ? 38.625 19.516 12.477 1 49.94 624 ILE A C 1
ATOM 4943 O O . ILE A 1 624 ? 39.281 20.328 11.805 1 49.94 624 ILE A O 1
ATOM 4947 N N . GLN A 1 625 ? 37.844 18.484 11.984 1 54.94 625 GLN A N 1
ATOM 4948 C CA . GLN A 1 625 ? 37.812 18.312 10.531 1 54.94 625 GLN A CA 1
ATOM 4949 C C . GLN A 1 625 ? 36.562 18.938 9.938 1 54.94 625 GLN A C 1
ATOM 4951 O O . GLN A 1 625 ? 35.531 19.078 10.617 1 54.94 625 GLN A O 1
ATOM 4956 N N . ASN A 1 626 ? 36.625 19.734 9.055 1 50.97 626 ASN A N 1
ATOM 4957 C CA . ASN A 1 626 ? 35.469 20.266 8.367 1 50.97 626 ASN A CA 1
ATOM 4958 C C . ASN A 1 626 ? 34.344 19.25 8.328 1 50.97 626 ASN A C 1
ATOM 4960 O O . ASN A 1 626 ? 34.531 18.109 7.875 1 50.97 626 ASN A O 1
ATOM 4964 N N . ASP A 1 627 ? 33.219 19.484 9.102 1 54.19 627 ASP A N 1
ATOM 4965 C CA . ASP A 1 627 ? 32.031 18.625 9.289 1 54.19 627 ASP A CA 1
ATOM 4966 C C . ASP A 1 627 ? 31.641 17.953 7.984 1 54.19 627 ASP A C 1
ATOM 4968 O O . ASP A 1 627 ? 31.344 16.75 7.973 1 54.19 627 ASP A O 1
ATOM 4972 N N . ASP A 1 628 ? 31.844 18.594 6.922 1 55.81 628 ASP A N 1
ATOM 4973 C CA . ASP A 1 628 ? 31.391 18.078 5.633 1 55.81 628 ASP A CA 1
ATOM 4974 C C . ASP A 1 628 ? 32.344 16.969 5.125 1 55.81 628 ASP A C 1
ATOM 4976 O O . ASP A 1 628 ? 31.875 15.977 4.562 1 55.81 628 ASP A O 1
ATOM 4980 N N . LYS A 1 629 ? 33.625 17.156 5.418 1 57.62 629 LYS A N 1
ATOM 4981 C CA . LYS A 1 629 ? 34.594 16.172 4.941 1 57.62 629 LYS A CA 1
ATOM 4982 C C . LYS A 1 629 ? 34.5 14.875 5.734 1 57.62 629 LYS A C 1
ATOM 4984 O O . LYS A 1 629 ? 34.656 13.789 5.172 1 57.62 629 LYS A O 1
ATOM 4989 N N . PHE A 1 630 ? 34.25 15.031 6.984 1 62.56 630 PHE A N 1
ATOM 4990 C CA . PHE A 1 630 ? 34.125 13.867 7.844 1 62.56 630 PHE A CA 1
ATOM 4991 C C . PHE A 1 630 ? 32.938 13.016 7.41 1 62.56 630 PHE A C 1
ATOM 4993 O O . PHE A 1 630 ? 33.031 11.797 7.266 1 62.56 630 PHE A O 1
ATOM 5000 N N . GLU A 1 631 ? 31.906 13.695 7.125 1 63.16 631 GLU A N 1
ATOM 5001 C CA . GLU A 1 631 ? 30.688 12.977 6.738 1 63.16 631 GLU A CA 1
ATOM 5002 C C . GLU A 1 631 ? 30.875 12.289 5.391 1 63.16 631 GLU A C 1
ATOM 5004 O O . GLU A 1 631 ? 30.375 11.172 5.188 1 63.16 631 GLU A O 1
ATOM 5009 N N . ALA A 1 632 ? 31.609 12.969 4.621 1 61.91 632 ALA A N 1
ATOM 5010 C CA . ALA A 1 632 ? 31.875 12.383 3.309 1 61.91 632 ALA A CA 1
ATOM 5011 C C . ALA A 1 632 ? 32.75 11.125 3.43 1 61.91 632 ALA A C 1
ATOM 5013 O O . ALA A 1 632 ? 32.531 10.148 2.713 1 61.91 632 ALA A O 1
ATOM 5014 N N . ARG A 1 633 ? 33.688 11.141 4.32 1 64.62 633 ARG A N 1
ATOM 5015 C CA . ARG A 1 633 ? 34.562 9.992 4.492 1 64.62 633 ARG A CA 1
ATOM 5016 C C . ARG A 1 633 ? 33.812 8.828 5.156 1 64.62 633 ARG A C 1
ATOM 5018 O O . ARG A 1 633 ? 34.062 7.668 4.816 1 64.62 633 ARG A O 1
ATOM 5025 N N . VAL A 1 634 ? 32.969 9.227 6.031 1 69.75 634 VAL A N 1
ATOM 5026 C CA . VAL A 1 634 ? 32.188 8.188 6.68 1 69.75 634 VAL A CA 1
ATOM 5027 C C . VAL A 1 634 ? 31.297 7.488 5.645 1 69.75 634 VAL A C 1
ATOM 5029 O O . VAL A 1 634 ? 31.172 6.262 5.656 1 69.75 634 VAL A O 1
ATOM 5032 N N . GLU A 1 635 ? 30.828 8.297 4.781 1 68.5 635 GLU A N 1
ATOM 5033 C CA . GLU A 1 635 ? 29.984 7.734 3.727 1 68.5 635 GLU A CA 1
ATOM 5034 C C . GLU A 1 635 ? 30.797 6.816 2.812 1 68.5 635 GLU A C 1
ATOM 5036 O O . GLU A 1 635 ? 30.297 5.793 2.35 1 68.5 635 GLU A O 1
ATOM 5041 N N . TYR A 1 636 ? 32.031 7.215 2.641 1 65.25 636 TYR A N 1
ATOM 5042 C CA . TYR A 1 636 ? 32.906 6.391 1.832 1 65.25 636 TYR A CA 1
ATOM 5043 C C . TYR A 1 636 ? 33.125 5.02 2.467 1 65.25 636 TYR A C 1
ATOM 5045 O O . TYR A 1 636 ? 33.031 3.996 1.785 1 65.25 636 TYR A O 1
ATOM 5053 N N . TYR A 1 637 ? 33.375 4.996 3.688 1 70.62 637 TYR A N 1
ATOM 5054 C CA . TYR A 1 637 ? 33.625 3.729 4.363 1 70.62 637 TYR A CA 1
ATOM 5055 C C . TYR A 1 637 ? 32.344 2.9 4.465 1 70.62 637 TYR A C 1
ATOM 5057 O O . TYR A 1 637 ? 32.406 1.668 4.477 1 70.62 637 TYR A O 1
ATOM 5065 N N . ARG A 1 638 ? 31.234 3.559 4.465 1 73.25 638 ARG A N 1
ATOM 5066 C CA . ARG A 1 638 ? 29.969 2.836 4.453 1 73.25 638 ARG A CA 1
ATOM 5067 C C . ARG A 1 638 ? 29.781 2.088 3.139 1 73.25 638 ARG A C 1
ATOM 5069 O O . ARG A 1 638 ? 29.312 0.948 3.131 1 73.25 638 ARG A O 1
ATOM 5076 N N . VAL A 1 639 ? 30.156 2.805 2.139 1 67.88 639 VAL A N 1
ATOM 5077 C CA . VAL A 1 639 ? 30.078 2.188 0.82 1 67.88 639 VAL A CA 1
ATOM 5078 C C . VAL A 1 639 ? 31.047 1.011 0.738 1 67.88 639 VAL A C 1
ATOM 5080 O O . VAL A 1 639 ? 30.719 -0.034 0.172 1 67.88 639 VAL A O 1
ATOM 5083 N N . MET A 1 640 ? 32.188 1.19 1.344 1 69.88 640 MET A N 1
ATOM 5084 C CA . MET A 1 640 ? 33.188 0.119 1.352 1 69.88 640 MET A CA 1
ATOM 5085 C C . MET A 1 640 ? 32.656 -1.089 2.131 1 69.88 640 MET A C 1
ATOM 5087 O O . MET A 1 640 ? 32.938 -2.232 1.752 1 69.88 640 MET A O 1
ATOM 5091 N N . ALA A 1 641 ? 32.031 -0.796 3.141 1 76.31 641 ALA A N 1
ATOM 5092 C CA . ALA A 1 641 ? 31.453 -1.875 3.943 1 76.31 641 ALA A CA 1
ATOM 5093 C C . ALA A 1 641 ? 30.422 -2.668 3.145 1 76.31 641 ALA A C 1
ATOM 5095 O O . ALA A 1 641 ? 30.406 -3.9 3.199 1 76.31 641 ALA A O 1
ATOM 5096 N N . ILE A 1 642 ? 29.672 -1.985 2.406 1 74.88 642 ILE A N 1
ATOM 5097 C CA . ILE A 1 642 ? 28.641 -2.615 1.595 1 74.88 642 ILE A CA 1
ATOM 5098 C C . ILE A 1 642 ? 29.281 -3.477 0.511 1 74.88 642 ILE A C 1
ATOM 5100 O O . ILE A 1 642 ? 28.844 -4.602 0.257 1 74.88 642 ILE A O 1
ATOM 5104 N N . GLN A 1 643 ? 30.359 -2.908 -0.034 1 71.25 643 GLN A N 1
ATOM 5105 C CA . GLN A 1 643 ? 31.078 -3.66 -1.059 1 71.25 643 GLN A CA 1
ATOM 5106 C C . GLN A 1 643 ? 31.703 -4.926 -0.476 1 71.25 643 GLN A C 1
ATOM 5108 O O . GLN A 1 643 ? 31.688 -5.98 -1.11 1 71.25 643 GLN A O 1
ATOM 5113 N N . SER A 1 644 ? 32.188 -4.77 0.656 1 76.31 644 SER A N 1
ATOM 5114 C CA . SER A 1 644 ? 32.781 -5.922 1.321 1 76.31 644 SER A CA 1
ATOM 5115 C C . SER A 1 644 ? 31.75 -7.004 1.592 1 76.31 644 SER A C 1
ATOM 5117 O O . SER A 1 644 ? 32.031 -8.195 1.449 1 76.31 644 SER A O 1
ATOM 5119 N N . GLN A 1 645 ? 30.625 -6.582 1.973 1 80.69 645 GLN A N 1
ATOM 5120 C CA . GLN A 1 645 ? 29.547 -7.531 2.23 1 80.69 645 GLN A CA 1
ATOM 5121 C C . GLN A 1 645 ? 29.125 -8.258 0.954 1 80.69 645 GLN A C 1
ATOM 5123 O O . GLN A 1 645 ? 28.906 -9.469 0.967 1 80.69 645 GLN A O 1
ATOM 5128 N N . ARG A 1 646 ? 29.125 -7.508 -0.048 1 74.44 646 ARG A N 1
ATOM 5129 C CA . ARG A 1 646 ? 28.766 -8.102 -1.336 1 74.44 646 ARG A CA 1
ATOM 5130 C C . ARG A 1 646 ? 29.812 -9.133 -1.766 1 74.44 646 ARG A C 1
ATOM 5132 O O . ARG A 1 646 ? 29.453 -10.211 -2.248 1 74.44 646 ARG A O 1
ATOM 5139 N N . ASP A 1 647 ? 31.031 -8.711 -1.605 1 73.38 647 ASP A N 1
ATOM 5140 C CA . ASP A 1 647 ? 32.125 -9.617 -1.954 1 73.38 647 ASP A CA 1
ATOM 5141 C C . ASP A 1 647 ? 32.062 -10.898 -1.125 1 73.38 647 ASP A C 1
ATOM 5143 O O . ASP A 1 647 ? 32.312 -11.984 -1.639 1 73.38 647 ASP A O 1
ATOM 5147 N N . SER A 1 648 ? 31.672 -10.711 0.054 1 79.81 648 SER A N 1
ATOM 5148 C CA . SER A 1 648 ? 31.594 -11.867 0.944 1 79.81 648 SER A CA 1
ATOM 5149 C C . SER A 1 648 ? 30.484 -12.812 0.532 1 79.81 648 SER A C 1
ATOM 5151 O O . SER A 1 648 ? 30.625 -14.039 0.624 1 79.81 648 SER A O 1
ATOM 5153 N N . VAL A 1 649 ? 29.391 -12.344 0.125 1 79.94 649 VAL A N 1
ATOM 5154 C CA . VAL A 1 649 ? 28.281 -13.18 -0.324 1 79.94 649 VAL A CA 1
ATOM 5155 C C . VAL A 1 649 ? 28.703 -13.984 -1.552 1 79.94 649 VAL A C 1
ATOM 5157 O O . VAL A 1 649 ? 28.406 -15.18 -1.648 1 79.94 649 VAL A O 1
ATOM 5160 N N . GLN A 1 650 ? 29.406 -13.266 -2.438 1 71.81 650 GLN A N 1
ATOM 5161 C CA . GLN A 1 650 ? 29.891 -13.938 -3.645 1 71.81 650 GLN A CA 1
ATOM 5162 C C . GLN A 1 650 ? 30.875 -15.047 -3.303 1 71.81 650 GLN A C 1
ATOM 5164 O O . GLN A 1 650 ? 30.844 -16.125 -3.908 1 71.81 650 GLN A O 1
ATOM 5169 N N . GLN A 1 651 ? 31.688 -14.758 -2.316 1 73.94 651 GLN A N 1
ATOM 5170 C CA . GLN A 1 651 ? 32.656 -15.758 -1.89 1 73.94 651 GLN A CA 1
ATOM 5171 C C . GLN A 1 651 ? 31.969 -16.969 -1.273 1 73.94 651 GLN A C 1
ATOM 5173 O O . GLN A 1 651 ? 32.375 -18.109 -1.511 1 73.94 651 GLN A O 1
ATOM 5178 N N . LEU A 1 652 ? 30.938 -16.703 -0.564 1 77.44 652 LEU A N 1
ATOM 5179 C CA . LEU A 1 652 ? 30.219 -17.797 0.092 1 77.44 652 LEU A CA 1
ATOM 5180 C C . LEU A 1 652 ? 29.484 -18.656 -0.931 1 77.44 652 LEU A C 1
ATOM 5182 O O . LEU A 1 652 ? 29.359 -19.875 -0.743 1 77.44 652 LEU A O 1
ATOM 5186 N N . VAL A 1 653 ? 29.031 -18.062 -1.981 1 69.94 653 VAL A N 1
ATOM 5187 C CA . VAL A 1 653 ? 28.359 -18.797 -3.045 1 69.94 653 VAL A CA 1
ATOM 5188 C C . VAL A 1 653 ? 29.375 -19.641 -3.814 1 69.94 653 VAL A C 1
ATOM 5190 O O . VAL A 1 653 ? 29.125 -20.797 -4.137 1 69.94 653 VAL A O 1
ATOM 5193 N N . GLU A 1 654 ? 30.562 -18.984 -4.043 1 67.19 654 GLU A N 1
ATOM 5194 C CA . GLU A 1 654 ? 31.609 -19.672 -4.789 1 67.19 654 GLU A CA 1
ATOM 5195 C C . GLU A 1 654 ? 32.156 -20.859 -4.012 1 67.19 654 GLU A C 1
ATOM 5197 O O . GLU A 1 654 ? 32.469 -21.891 -4.602 1 67.19 654 GLU A O 1
ATOM 5202 N N . THR A 1 655 ? 32.188 -20.703 -2.697 1 70.62 655 THR A N 1
ATOM 5203 C CA . THR A 1 655 ? 32.688 -21.797 -1.856 1 70.62 655 THR A CA 1
ATOM 5204 C C . THR A 1 655 ? 31.562 -22.75 -1.473 1 70.62 655 THR A C 1
ATOM 5206 O O . THR A 1 655 ? 31.75 -23.641 -0.638 1 70.62 655 THR A O 1
ATOM 5209 N N . LYS A 1 656 ? 30.297 -22.453 -2.102 1 66.88 656 LYS A N 1
ATOM 5210 C CA . LYS A 1 656 ? 29.109 -23.297 -1.951 1 66.88 656 LYS A CA 1
ATOM 5211 C C . LYS A 1 656 ? 28.703 -23.422 -0.486 1 66.88 656 LYS A C 1
ATOM 5213 O O . LYS A 1 656 ? 28.344 -24.5 -0.024 1 66.88 656 LYS A O 1
ATOM 5218 N N . GLN A 1 657 ? 28.922 -22.469 0.292 1 74.25 657 GLN A N 1
ATOM 5219 C CA . GLN A 1 657 ? 28.531 -22.484 1.7 1 74.25 657 GLN A CA 1
ATOM 5220 C C . GLN A 1 657 ? 27.094 -22.031 1.885 1 74.25 657 GLN A C 1
ATOM 5222 O O . GLN A 1 657 ? 26.484 -22.297 2.92 1 74.25 657 GLN A O 1
ATOM 5227 N N . ILE A 1 658 ? 26.625 -21.297 0.856 1 73.44 658 ILE A N 1
ATOM 5228 C CA . ILE A 1 658 ? 25.234 -20.844 0.933 1 73.44 658 ILE A CA 1
ATOM 5229 C C . ILE A 1 658 ? 24.516 -21.188 -0.366 1 73.44 658 ILE A C 1
ATOM 5231 O O . ILE A 1 658 ? 25.141 -21.344 -1.415 1 73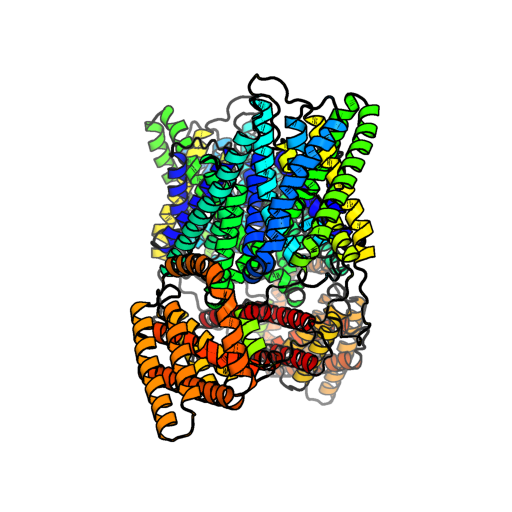.44 658 ILE A O 1
ATOM 5235 N N . SER A 1 659 ? 23.25 -21.438 -0.241 1 66.44 659 SER A N 1
ATOM 5236 C CA . SER A 1 659 ? 22.422 -21.703 -1.412 1 66.44 659 SER A CA 1
ATOM 5237 C C . SER A 1 659 ? 22.172 -20.438 -2.221 1 66.44 659 SER A C 1
ATOM 5239 O O . SER A 1 659 ? 22.375 -19.328 -1.719 1 66.44 659 SER A O 1
ATOM 5241 N N . ARG A 1 660 ? 21.844 -20.5 -3.447 1 65.44 660 ARG A N 1
ATOM 5242 C CA . ARG A 1 660 ? 21.562 -19.359 -4.309 1 65.44 660 ARG A CA 1
ATOM 5243 C C . ARG A 1 660 ? 20.391 -18.547 -3.783 1 65.44 660 ARG A C 1
ATOM 5245 O O . ARG A 1 660 ? 20.344 -17.328 -3.928 1 65.44 660 ARG A O 1
ATOM 5252 N N . GLU A 1 661 ? 19.484 -19.266 -3.109 1 63.91 661 GLU A N 1
ATOM 5253 C CA . GLU A 1 661 ? 18.312 -18.578 -2.562 1 63.91 661 GLU A CA 1
ATOM 5254 C C . GLU A 1 661 ? 18.703 -17.703 -1.38 1 63.91 661 GLU A C 1
ATOM 5256 O O . GLU A 1 661 ? 18.234 -16.562 -1.27 1 63.91 661 GLU A O 1
ATOM 5261 N N . VAL A 1 662 ? 19.609 -18.25 -0.597 1 70 662 VAL A N 1
ATOM 5262 C CA . VAL A 1 662 ? 20.062 -17.484 0.561 1 70 662 VAL A CA 1
ATOM 5263 C C . VAL A 1 662 ? 20.891 -16.297 0.098 1 70 662 VAL A C 1
ATOM 5265 O O . VAL A 1 662 ? 20.797 -15.203 0.664 1 70 662 VAL A O 1
ATOM 5268 N N . ALA A 1 663 ? 21.656 -16.516 -0.969 1 70.75 663 ALA A N 1
ATOM 5269 C CA . ALA A 1 663 ? 22.484 -15.438 -1.512 1 70.75 663 ALA A CA 1
ATOM 5270 C C . ALA A 1 663 ? 21.625 -14.289 -2.029 1 70.75 663 ALA A C 1
ATOM 5272 O O . ALA A 1 663 ? 21.938 -13.117 -1.811 1 70.75 663 ALA A O 1
ATOM 5273 N N . LYS A 1 664 ? 20.516 -14.703 -2.619 1 66.94 664 LYS A N 1
ATOM 5274 C CA . LYS A 1 664 ? 19.609 -13.688 -3.146 1 66.94 664 LYS A CA 1
ATOM 5275 C C . LYS A 1 664 ? 18.984 -12.875 -2.021 1 66.94 664 LYS A C 1
ATOM 5277 O O . LYS A 1 664 ? 18.875 -11.648 -2.121 1 66.94 664 LYS A O 1
ATOM 5282 N N . GLU A 1 665 ? 18.656 -13.586 -1.041 1 67.75 665 GLU A N 1
ATOM 5283 C CA . GLU A 1 665 ? 18.031 -12.914 0.094 1 67.75 665 GLU A CA 1
ATOM 5284 C C . GLU A 1 665 ? 19.016 -11.969 0.78 1 67.75 665 GLU A C 1
ATOM 5286 O O . GLU A 1 665 ? 18.641 -10.852 1.161 1 67.75 665 GLU A O 1
ATOM 5291 N N . LEU A 1 666 ? 20.234 -12.406 0.888 1 72.88 666 LEU A N 1
ATOM 5292 C CA . LEU A 1 666 ? 21.266 -11.594 1.543 1 72.88 666 LEU A CA 1
ATOM 5293 C C . LEU A 1 666 ? 21.594 -10.359 0.716 1 72.88 666 LEU A C 1
ATOM 5295 O O . LEU A 1 666 ? 21.719 -9.258 1.261 1 72.88 666 LEU A O 1
ATOM 5299 N N . LEU A 1 667 ? 21.609 -10.539 -0.595 1 70.62 667 LEU A N 1
ATOM 5300 C CA . LEU A 1 667 ? 21.922 -9.414 -1.477 1 70.62 667 LEU A CA 1
ATOM 5301 C C . LEU A 1 667 ? 20.781 -8.398 -1.489 1 70.62 667 LEU A C 1
ATOM 5303 O O . LEU A 1 667 ? 21.031 -7.191 -1.532 1 70.62 667 LEU A O 1
ATOM 5307 N N . GLU A 1 668 ? 19.641 -8.961 -1.398 1 68.5 668 GLU A N 1
ATOM 5308 C CA . GLU A 1 668 ? 18.484 -8.07 -1.329 1 68.5 668 GLU A CA 1
ATOM 5309 C C . GLU A 1 668 ? 18.531 -7.203 -0.073 1 68.5 668 GLU A C 1
ATOM 5311 O O . GLU A 1 668 ? 18.25 -6.004 -0.13 1 68.5 668 GLU A O 1
ATOM 5316 N N . ASN A 1 669 ? 18.859 -7.816 1.003 1 66.69 669 ASN A N 1
ATOM 5317 C CA . ASN A 1 669 ? 18.953 -7.086 2.262 1 66.69 669 ASN A CA 1
ATOM 5318 C C . ASN A 1 669 ? 20.031 -6.012 2.213 1 66.69 669 ASN A C 1
ATOM 5320 O O . ASN A 1 669 ? 19.844 -4.91 2.736 1 66.69 669 ASN A O 1
ATOM 5324 N N . ILE A 1 670 ? 21.141 -6.359 1.589 1 69.5 670 ILE A N 1
ATOM 5325 C CA . ILE A 1 670 ? 22.25 -5.426 1.475 1 69.5 670 ILE A CA 1
ATOM 5326 C C . ILE A 1 670 ? 21.828 -4.23 0.615 1 69.5 670 ILE A C 1
ATOM 5328 O O . ILE A 1 670 ? 22.188 -3.09 0.919 1 69.5 670 ILE A O 1
ATOM 5332 N N . LEU A 1 671 ? 21.016 -4.543 -0.378 1 66.62 671 LEU A N 1
ATOM 5333 C CA . LEU A 1 671 ? 20.578 -3.484 -1.276 1 66.62 671 LEU A CA 1
ATOM 5334 C C . LEU A 1 671 ? 19.594 -2.551 -0.57 1 66.62 671 LEU A C 1
ATOM 5336 O O . LEU A 1 671 ? 19.625 -1.336 -0.775 1 66.62 671 LEU A O 1
ATOM 5340 N N . TYR A 1 672 ? 18.875 -3.203 0.208 1 64.69 672 TYR A N 1
ATOM 5341 C CA . TYR A 1 672 ? 17.953 -2.375 0.978 1 64.69 672 TYR A CA 1
ATOM 5342 C C . TYR A 1 672 ? 18.719 -1.468 1.941 1 64.69 672 TYR A C 1
ATOM 5344 O O . TYR A 1 672 ? 18.344 -0.304 2.121 1 64.69 672 TYR A O 1
ATOM 5352 N N . ASP A 1 673 ? 19.734 -1.96 2.578 1 63.91 673 ASP A N 1
ATOM 5353 C CA . ASP A 1 673 ? 20.562 -1.164 3.479 1 63.91 673 ASP A CA 1
ATOM 5354 C C . ASP A 1 673 ? 21.219 0.002 2.738 1 63.91 673 ASP A C 1
ATOM 5356 O O . ASP A 1 673 ? 21.281 1.114 3.266 1 63.91 673 ASP A O 1
ATOM 5360 N N . GLU A 1 674 ? 21.547 -0.348 1.515 1 65.62 674 GLU A N 1
ATOM 5361 C CA . GLU A 1 674 ? 22.188 0.682 0.699 1 65.62 674 GLU A CA 1
ATOM 5362 C C . GLU A 1 674 ? 21.188 1.767 0.302 1 65.62 674 GLU A C 1
ATOM 5364 O O . GLU A 1 674 ? 21.531 2.951 0.28 1 65.62 674 GLU A O 1
ATOM 5369 N N . MET A 1 675 ? 20.062 1.335 0.071 1 64.44 675 MET A N 1
ATOM 5370 C CA . MET A 1 675 ? 19 2.279 -0.302 1 64.44 675 MET A CA 1
ATOM 5371 C C . MET A 1 675 ? 18.703 3.23 0.849 1 64.44 675 MET A C 1
ATOM 5373 O O . MET A 1 675 ? 18.5 4.426 0.634 1 64.44 675 MET A O 1
ATOM 5377 N N . MET A 1 676 ? 18.688 2.705 1.997 1 58.5 676 MET A N 1
ATOM 5378 C CA . MET A 1 676 ? 18.391 3.518 3.172 1 58.5 676 MET A CA 1
ATOM 5379 C C . MET A 1 676 ? 19.516 4.52 3.443 1 58.5 676 MET A C 1
ATOM 5381 O O . MET A 1 676 ? 19.25 5.625 3.922 1 58.5 676 MET A O 1
ATOM 5385 N N . MET A 1 677 ? 20.719 4.09 3.123 1 57.88 677 MET A N 1
ATOM 5386 C CA . MET A 1 677 ? 21.875 4.961 3.32 1 57.88 677 MET A CA 1
ATOM 5387 C C . MET A 1 677 ? 21.812 6.172 2.395 1 57.88 677 MET A C 1
ATOM 5389 O O . MET A 1 677 ? 22.188 7.277 2.783 1 57.88 677 MET A O 1
ATOM 5393 N N . ILE A 1 678 ? 21.203 5.914 1.237 1 56.03 678 ILE A N 1
ATOM 5394 C CA . ILE A 1 678 ? 21.125 6.988 0.253 1 56.03 678 ILE A CA 1
ATOM 5395 C C . ILE A 1 678 ? 19.984 7.938 0.61 1 56.03 678 ILE A C 1
ATOM 5397 O O . ILE A 1 678 ? 20.094 9.148 0.44 1 56.03 678 ILE A O 1
ATOM 5401 N N . GLU A 1 679 ? 18.953 7.332 1.142 1 52.16 679 GLU A N 1
ATOM 5402 C CA . GLU A 1 679 ? 17.781 8.148 1.464 1 52.16 679 GLU A CA 1
ATOM 5403 C C . GLU A 1 679 ? 18.031 8.992 2.711 1 52.16 679 GLU A C 1
ATOM 5405 O O . GLU A 1 679 ? 17.391 10.039 2.889 1 52.16 679 GLU A O 1
ATOM 5410 N N . SER A 1 680 ? 18.953 8.562 3.684 1 46.56 680 SER A N 1
ATOM 5411 C CA . SER A 1 680 ? 19.234 9.328 4.891 1 46.56 680 SER A CA 1
ATOM 5412 C C . SER A 1 680 ? 20.109 10.539 4.586 1 46.56 680 SER A C 1
ATOM 5414 O O . SER A 1 680 ? 20.984 10.477 3.711 1 46.56 680 SER A O 1
ATOM 5416 N N . MET B 1 1 ? -24 0.094 -3.59 1 71.25 1 MET B N 1
ATOM 5417 C CA . MET B 1 1 ? -23.375 0.272 -4.895 1 71.25 1 MET B CA 1
ATOM 5418 C C . MET B 1 1 ? -23.125 1.748 -5.176 1 71.25 1 MET B C 1
ATOM 5420 O O . MET B 1 1 ? -22.062 2.105 -5.719 1 71.25 1 MET B O 1
ATOM 5424 N N . SER B 1 2 ? -23.984 2.508 -4.652 1 75.81 2 SER B N 1
ATOM 5425 C CA . SER B 1 2 ? -23.859 3.93 -4.945 1 75.81 2 SER B CA 1
ATOM 5426 C C . SER B 1 2 ? -22.625 4.52 -4.27 1 75.81 2 SER B C 1
ATOM 5428 O O . SER B 1 2 ? -21.891 5.305 -4.871 1 75.81 2 SER B O 1
ATOM 5430 N N . ILE B 1 3 ? -22.312 4.027 -3.094 1 78.94 3 ILE B N 1
ATOM 5431 C CA . ILE B 1 3 ? -21.172 4.551 -2.352 1 78.94 3 ILE B CA 1
ATOM 5432 C C . ILE B 1 3 ? -19.859 4.105 -3.025 1 78.94 3 ILE B C 1
ATOM 5434 O O . ILE B 1 3 ? -18.906 4.883 -3.121 1 78.94 3 ILE B O 1
ATOM 5438 N N . LEU B 1 4 ? -19.906 2.9 -3.5 1 80.81 4 LEU B N 1
ATOM 5439 C CA . LEU B 1 4 ? -18.719 2.357 -4.148 1 80.81 4 LEU B CA 1
ATOM 5440 C C . LEU B 1 4 ? -18.422 3.104 -5.445 1 80.81 4 LEU B C 1
ATOM 5442 O O . LEU B 1 4 ? -17.266 3.424 -5.73 1 80.81 4 LEU B O 1
ATOM 5446 N N . VAL B 1 5 ? -19.453 3.422 -6.18 1 83.31 5 VAL B N 1
ATOM 5447 C CA . VAL B 1 5 ? -19.297 4.129 -7.445 1 83.31 5 VAL B CA 1
ATOM 5448 C C . VAL B 1 5 ? -18.781 5.539 -7.191 1 83.31 5 VAL B C 1
ATOM 5450 O O . VAL B 1 5 ? -17.938 6.039 -7.945 1 83.31 5 VAL B O 1
ATOM 5453 N N . THR B 1 6 ? -19.312 6.113 -6.145 1 85.38 6 THR B N 1
ATOM 5454 C CA . THR B 1 6 ? -18.844 7.445 -5.785 1 85.38 6 THR B CA 1
ATOM 5455 C C . THR B 1 6 ? -17.359 7.414 -5.398 1 85.38 6 THR B C 1
ATOM 5457 O O . THR B 1 6 ? -16.594 8.281 -5.805 1 85.38 6 THR B O 1
ATOM 5460 N N . LEU B 1 7 ? -17 6.43 -4.609 1 85.94 7 LEU B N 1
ATOM 5461 C CA . LEU B 1 7 ? -15.609 6.316 -4.176 1 85.94 7 LEU B CA 1
ATOM 5462 C C . LEU B 1 7 ? -14.68 6.098 -5.367 1 85.94 7 LEU B C 1
ATOM 5464 O O . LEU B 1 7 ? -13.594 6.668 -5.426 1 85.94 7 LEU B O 1
ATOM 5468 N N . LEU B 1 8 ? -15.148 5.328 -6.293 1 87.19 8 LEU B N 1
ATOM 5469 C CA . LEU B 1 8 ? -14.367 5.086 -7.504 1 87.19 8 LEU B CA 1
ATOM 5470 C C . LEU B 1 8 ? -14.273 6.348 -8.352 1 87.19 8 LEU B C 1
ATOM 5472 O O . LEU B 1 8 ? -13.227 6.617 -8.953 1 87.19 8 LEU B O 1
ATOM 5476 N N . GLY B 1 9 ? -15.391 7.07 -8.422 1 88.88 9 GLY B N 1
ATOM 5477 C CA . GLY B 1 9 ? -15.383 8.336 -9.133 1 88.88 9 GLY B CA 1
ATOM 5478 C C . GLY B 1 9 ? -14.398 9.336 -8.547 1 88.88 9 GLY B C 1
ATOM 5479 O O . GLY B 1 9 ? -13.703 10.031 -9.289 1 88.88 9 GLY B O 1
ATOM 5480 N N . LEU B 1 10 ? -14.344 9.359 -7.246 1 91.19 10 LEU B N 1
ATOM 5481 C CA . LEU B 1 10 ? -13.414 10.266 -6.566 1 91.19 10 LEU B CA 1
ATOM 5482 C C . LEU B 1 10 ? -11.969 9.875 -6.848 1 91.19 10 LEU B C 1
ATOM 5484 O O . LEU B 1 10 ? -11.109 10.742 -7.02 1 91.19 10 LEU B O 1
ATOM 5488 N N . LEU B 1 11 ? -11.727 8.578 -6.871 1 91.94 11 LEU B N 1
ATOM 5489 C CA . LEU B 1 11 ? -10.383 8.102 -7.152 1 91.94 11 LEU B CA 1
ATOM 5490 C C . LEU B 1 11 ? -9.969 8.453 -8.578 1 91.94 11 LEU B C 1
ATOM 5492 O O . LEU B 1 11 ? -8.82 8.82 -8.828 1 91.94 11 LEU B O 1
ATOM 5496 N N . VAL B 1 12 ? -10.875 8.352 -9.492 1 92.38 12 VAL B N 1
ATOM 5497 C CA . VAL B 1 12 ? -10.609 8.703 -10.883 1 92.38 12 VAL B CA 1
ATOM 5498 C C . VAL B 1 12 ? -10.312 10.195 -10.992 1 92.38 12 VAL B C 1
ATOM 5500 O O . VAL B 1 12 ? -9.391 10.602 -11.695 1 92.38 12 VAL B O 1
ATOM 5503 N N . CYS B 1 13 ? -11.07 10.953 -10.273 1 93.94 13 CYS B N 1
ATOM 5504 C CA . CYS B 1 13 ? -10.852 12.398 -10.258 1 93.94 13 CYS B CA 1
ATOM 5505 C C . CYS B 1 13 ? -9.461 12.734 -9.727 1 93.94 13 CYS B C 1
ATOM 5507 O O . CYS B 1 13 ? -8.797 13.633 -10.242 1 93.94 13 CYS B O 1
ATOM 5509 N N . THR B 1 14 ? -9.086 12.023 -8.703 1 92.44 14 THR B N 1
ATOM 5510 C CA . THR B 1 14 ? -7.766 12.25 -8.117 1 92.44 14 THR B CA 1
ATOM 5511 C C . THR B 1 14 ? -6.664 11.953 -9.125 1 92.44 14 THR B C 1
ATOM 5513 O O . THR B 1 14 ? -5.695 12.703 -9.234 1 92.44 14 THR B O 1
ATOM 5516 N N . THR B 1 15 ? -6.809 10.93 -9.914 1 93 15 THR B N 1
ATOM 5517 C CA . THR B 1 15 ? -5.801 10.539 -10.891 1 93 15 THR B CA 1
ATOM 5518 C C . THR B 1 15 ? -5.777 11.516 -12.062 1 93 15 THR B C 1
ATOM 5520 O O . THR B 1 15 ? -4.707 11.93 -12.508 1 93 15 THR B O 1
ATOM 5523 N N . ILE B 1 16 ? -6.918 11.945 -12.484 1 93.88 16 ILE B N 1
ATOM 5524 C CA . ILE B 1 16 ? -7.008 12.883 -13.602 1 93.88 16 ILE B CA 1
ATOM 5525 C C . ILE B 1 16 ? -6.441 14.234 -13.188 1 93.88 16 ILE B C 1
ATOM 5527 O O . ILE B 1 16 ? -5.77 14.898 -13.984 1 93.88 16 ILE B O 1
ATOM 5531 N N . SER B 1 17 ? -6.77 14.617 -11.984 1 93.62 17 SER B N 1
ATOM 5532 C CA . SER B 1 17 ? -6.266 15.891 -11.477 1 93.62 17 SER B CA 1
ATOM 5533 C C . SER B 1 17 ? -4.738 15.914 -11.484 1 93.62 17 SER B C 1
ATOM 5535 O O . SER B 1 17 ? -4.133 16.953 -11.766 1 93.62 17 SER B O 1
ATOM 5537 N N . THR B 1 18 ? -4.145 14.812 -11.133 1 90.56 18 THR B N 1
ATOM 5538 C CA . THR B 1 18 ? -2.688 14.734 -11.117 1 90.56 18 THR B CA 1
ATOM 5539 C C . THR B 1 18 ? -2.115 14.906 -12.516 1 90.56 18 THR B C 1
ATOM 5541 O O . THR B 1 18 ? -1.081 15.547 -12.703 1 90.56 18 THR B O 1
ATOM 5544 N N . VAL B 1 19 ? -2.771 14.375 -13.516 1 90.5 19 VAL B N 1
ATOM 5545 C CA . VAL B 1 19 ? -2.344 14.508 -14.906 1 90.5 19 VAL B CA 1
ATOM 5546 C C . VAL B 1 19 ? -2.404 15.977 -15.328 1 90.5 19 VAL B C 1
ATOM 5548 O O . VAL B 1 19 ? -1.459 16.5 -15.922 1 90.5 19 VAL B O 1
ATOM 5551 N N . PHE B 1 20 ? -3.457 16.609 -14.906 1 90.81 20 PHE B N 1
ATOM 5552 C CA . PHE B 1 20 ? -3.635 18.016 -15.266 1 90.81 20 PHE B CA 1
ATOM 5553 C C . PHE B 1 20 ? -2.609 18.891 -14.555 1 90.81 20 PHE B C 1
ATOM 5555 O O . PHE B 1 20 ? -2.105 19.859 -15.133 1 90.81 20 PHE B O 1
ATOM 5562 N N . SER B 1 21 ? -2.381 18.578 -13.328 1 87.5 21 SER B N 1
ATOM 5563 C CA . SER B 1 21 ? -1.429 19.375 -12.555 1 87.5 21 SER B CA 1
ATOM 5564 C C . SER B 1 21 ? -0.026 19.281 -13.148 1 87.5 21 SER B C 1
ATOM 5566 O O . SER B 1 21 ? 0.75 20.234 -13.062 1 87.5 21 SER B O 1
ATOM 5568 N N . LYS B 1 22 ? 0.289 18.141 -13.664 1 82.12 22 LYS B N 1
ATOM 5569 C CA . LYS B 1 22 ? 1.603 17.953 -14.273 1 82.12 22 LYS B CA 1
ATOM 5570 C C . LYS B 1 22 ? 1.672 18.641 -15.633 1 82.12 22 LYS B C 1
ATOM 5572 O O . LYS B 1 22 ? 2.719 19.156 -16.016 1 82.12 22 LYS B O 1
ATOM 5577 N N . LYS B 1 23 ? 0.589 18.594 -16.297 1 84.88 23 LYS B N 1
ATOM 5578 C CA . LYS B 1 23 ? 0.542 19.234 -17.609 1 84.88 23 LYS B CA 1
ATOM 5579 C C . LYS B 1 23 ? 0.574 20.75 -17.469 1 84.88 23 LYS B C 1
ATOM 5581 O O . LYS B 1 23 ? 1.29 21.438 -18.203 1 84.88 23 LYS B O 1
ATOM 5586 N N . TRP B 1 24 ? -0.296 21.203 -16.516 1 84.06 24 TRP B N 1
ATOM 5587 C CA . TRP B 1 24 ? -0.342 22.641 -16.234 1 84.06 24 TRP B CA 1
ATOM 5588 C C . TRP B 1 24 ? 0.123 22.922 -14.805 1 84.06 24 TRP B C 1
ATOM 5590 O O . TRP B 1 24 ? -0.695 23.031 -13.891 1 84.06 24 TRP B O 1
ATOM 5600 N N . SER B 1 25 ? 1.36 23.078 -14.641 1 75.88 25 SER B N 1
ATOM 5601 C CA . SER B 1 25 ? 1.997 23.125 -13.328 1 75.88 25 SER B CA 1
ATOM 5602 C C . SER B 1 25 ? 1.762 24.469 -12.648 1 75.88 25 SER B C 1
ATOM 5604 O O . SER B 1 25 ? 2.088 24.625 -11.469 1 75.88 25 SER B O 1
ATOM 5606 N N . ASN B 1 26 ? 1.091 25.391 -13.266 1 74.06 26 ASN B N 1
ATOM 5607 C CA . ASN B 1 26 ? 0.885 26.719 -12.68 1 74.06 26 ASN B CA 1
ATOM 5608 C C . ASN B 1 26 ? -0.226 26.703 -11.633 1 74.06 26 ASN B C 1
ATOM 5610 O O . ASN B 1 26 ? -0.31 27.594 -10.789 1 74.06 26 ASN B O 1
ATOM 5614 N N . ILE B 1 27 ? -1.03 25.688 -11.734 1 81.5 27 ILE B N 1
ATOM 5615 C CA . ILE B 1 27 ? -2.143 25.578 -10.805 1 81.5 27 ILE B CA 1
ATOM 5616 C C . ILE B 1 27 ? -1.883 24.422 -9.828 1 81.5 27 ILE B C 1
ATOM 5618 O O . ILE B 1 27 ? -1.503 23.328 -10.25 1 81.5 27 ILE B O 1
ATOM 5622 N N . PRO B 1 28 ? -2.057 24.734 -8.57 1 80.06 28 PRO B N 1
ATOM 5623 C CA . PRO B 1 28 ? -1.82 23.688 -7.574 1 80.06 28 PRO B CA 1
ATOM 5624 C C . PRO B 1 28 ? -2.734 22.484 -7.758 1 80.06 28 PRO B C 1
ATOM 5626 O O . PRO B 1 28 ? -3.883 22.625 -8.188 1 80.06 28 PRO B O 1
ATOM 5629 N N . LEU B 1 29 ? -2.287 21.344 -7.43 1 86.06 29 LEU B N 1
ATOM 5630 C CA . LEU B 1 29 ? -2.988 20.062 -7.551 1 86.06 29 LEU B CA 1
ATOM 5631 C C . LEU B 1 29 ? -4.34 20.125 -6.848 1 86.06 29 LEU B C 1
ATOM 5633 O O . LEU B 1 29 ? -5.332 19.594 -7.359 1 86.06 29 LEU B O 1
ATOM 5637 N N . ALA B 1 30 ? -4.449 20.781 -5.734 1 83.94 30 ALA B N 1
ATOM 5638 C CA . ALA B 1 30 ? -5.652 20.844 -4.906 1 83.94 30 ALA B CA 1
ATOM 5639 C C . ALA B 1 30 ? -6.809 21.484 -5.66 1 83.94 30 ALA B C 1
ATOM 5641 O O . ALA B 1 30 ? -7.961 21.062 -5.523 1 83.94 30 ALA B O 1
ATOM 5642 N N . ILE B 1 31 ? -6.527 22.453 -6.449 1 87.12 31 ILE B N 1
ATOM 5643 C CA . ILE B 1 31 ? -7.566 23.172 -7.184 1 87.12 31 ILE B CA 1
ATOM 5644 C C . ILE B 1 31 ? -8.148 22.266 -8.266 1 87.12 31 ILE B C 1
ATOM 5646 O O . ILE B 1 31 ? -9.367 22.234 -8.469 1 87.12 31 ILE B O 1
ATOM 5650 N N . TYR B 1 32 ? -7.273 21.578 -8.938 1 91.38 32 TYR B N 1
ATOM 5651 C CA . TYR B 1 32 ? -7.762 20.625 -9.938 1 91.38 32 TYR B CA 1
ATOM 5652 C C . TYR B 1 32 ? -8.656 19.578 -9.289 1 91.38 32 TYR B C 1
ATOM 5654 O O . TYR B 1 32 ? -9.68 19.188 -9.859 1 91.38 32 TYR B O 1
ATOM 5662 N N . GLN B 1 33 ? -8.258 19.109 -8.148 1 91.19 33 GLN B N 1
ATOM 5663 C CA . GLN B 1 33 ? -9.023 18.094 -7.438 1 91.19 33 GLN B CA 1
ATOM 5664 C C . GLN B 1 33 ? -10.398 18.609 -7.043 1 91.19 33 GLN B C 1
ATOM 5666 O O . GLN B 1 33 ? -11.406 17.922 -7.207 1 91.19 33 GLN B O 1
ATOM 5671 N N . ILE B 1 34 ? -10.445 19.812 -6.602 1 89.56 34 ILE B N 1
ATOM 5672 C CA . ILE B 1 34 ? -11.703 20.406 -6.176 1 89.56 34 ILE B CA 1
ATOM 5673 C C . ILE B 1 34 ? -12.617 20.609 -7.383 1 89.56 34 ILE B C 1
ATOM 5675 O O . ILE B 1 34 ? -13.797 20.266 -7.344 1 89.56 34 ILE B O 1
ATOM 5679 N N . VAL B 1 35 ? -12.109 21.109 -8.469 1 93 35 VAL B N 1
ATOM 5680 C CA . VAL B 1 35 ? -12.891 21.375 -9.672 1 93 35 VAL B CA 1
ATOM 5681 C C . VAL B 1 35 ? -13.461 20.078 -10.227 1 93 35 VAL B C 1
ATOM 5683 O O . VAL B 1 35 ? -14.633 20.016 -10.586 1 93 35 VAL B O 1
ATOM 5686 N N . LEU B 1 36 ? -12.648 19.109 -10.25 1 94.5 36 LEU B N 1
ATOM 5687 C CA . LEU B 1 36 ? -13.117 17.828 -10.766 1 94.5 36 LEU B CA 1
ATOM 5688 C C . LEU B 1 36 ? -14.148 17.219 -9.82 1 94.5 36 LEU B C 1
ATOM 5690 O O . LEU B 1 36 ? -15.062 16.516 -10.266 1 94.5 36 LEU B O 1
ATOM 5694 N N . GLY B 1 37 ? -13.977 17.391 -8.531 1 92.06 37 GLY B N 1
ATOM 5695 C CA . GLY B 1 37 ? -15 16.969 -7.586 1 92.06 37 GLY B CA 1
ATOM 5696 C C . GLY B 1 37 ? -16.344 17.625 -7.828 1 92.06 37 GLY B C 1
ATOM 5697 O O . GLY B 1 37 ? -17.391 16.969 -7.734 1 92.06 37 GLY B O 1
ATOM 5698 N N . ILE B 1 38 ? -16.297 18.875 -8.203 1 90.75 38 ILE B N 1
ATOM 5699 C CA . ILE B 1 38 ? -17.516 19.609 -8.523 1 90.75 38 ILE B CA 1
ATOM 5700 C C . ILE B 1 38 ? -18.156 19.016 -9.773 1 90.75 38 ILE B C 1
ATOM 5702 O O . ILE B 1 38 ? -19.375 18.797 -9.797 1 90.75 38 ILE B O 1
ATOM 5706 N N . ILE B 1 39 ? -17.328 18.781 -10.695 1 93.19 39 ILE B N 1
ATOM 5707 C CA . ILE B 1 39 ? -17.828 18.234 -11.953 1 93.19 39 ILE B CA 1
ATOM 5708 C C . ILE B 1 39 ? -18.453 16.875 -11.719 1 93.19 39 ILE B C 1
ATOM 5710 O O . ILE B 1 39 ? -19.5 16.547 -12.297 1 93.19 39 ILE B O 1
ATOM 5714 N N . LEU B 1 40 ? -17.844 16.094 -10.875 1 90.38 40 LEU B N 1
ATOM 5715 C CA . LEU B 1 40 ? -18.359 14.766 -10.562 1 90.38 40 LEU B CA 1
ATOM 5716 C C . LEU B 1 40 ? -19.734 14.859 -9.922 1 90.38 40 LEU B C 1
ATOM 5718 O O . LEU B 1 40 ? -20.594 14 -10.156 1 90.38 40 LEU B O 1
ATOM 5722 N N . SER B 1 41 ? -19.938 15.797 -9.125 1 87.81 41 SER B N 1
ATOM 5723 C CA . SER B 1 41 ? -21.203 15.961 -8.406 1 87.81 41 SER B CA 1
ATOM 5724 C C . SER B 1 41 ? -22.328 16.359 -9.352 1 87.81 41 SER B C 1
ATOM 5726 O O . SER B 1 41 ? -23.5 16.062 -9.086 1 87.81 41 SER B O 1
ATOM 5728 N N . ILE B 1 42 ? -22.016 17 -10.367 1 86.19 42 ILE B N 1
ATOM 5729 C CA . ILE B 1 42 ? -23.016 17.516 -11.289 1 86.19 42 ILE B CA 1
ATOM 5730 C C . ILE B 1 42 ? -23.359 16.453 -12.328 1 86.19 42 ILE B C 1
ATOM 5732 O O . ILE B 1 42 ? -24.453 16.453 -12.891 1 86.19 42 ILE B O 1
ATOM 5736 N N . LEU B 1 43 ? -22.484 15.508 -12.484 1 83.38 43 LEU B N 1
ATOM 5737 C CA . LEU B 1 43 ? -22.719 14.445 -13.445 1 83.38 43 LEU B CA 1
ATOM 5738 C C . LEU B 1 43 ? -23.938 13.609 -13.039 1 83.38 43 LEU B C 1
ATOM 5740 O O . LEU B 1 43 ? -24.203 13.43 -11.852 1 83.38 43 LEU B O 1
ATOM 5744 N N . PRO B 1 44 ? -24.734 13.234 -13.844 1 68.31 44 PRO B N 1
ATOM 5745 C CA . PRO B 1 44 ? -26.031 12.586 -13.594 1 68.31 44 PRO B CA 1
ATOM 5746 C C . PRO B 1 44 ? -25.891 11.188 -13.008 1 68.31 44 PRO B C 1
ATOM 5748 O O . PRO B 1 44 ? -26.891 10.508 -12.781 1 68.31 44 PRO B O 1
ATOM 5751 N N . PHE B 1 45 ? -24.766 10.859 -12.703 1 65.38 45 PHE B N 1
ATOM 5752 C CA . PHE B 1 45 ? -24.688 9.523 -12.125 1 65.38 45 PHE B CA 1
ATOM 5753 C C . PHE B 1 45 ? -25.078 9.547 -10.656 1 65.38 45 PHE B C 1
ATOM 5755 O O . PHE B 1 45 ? -24.859 10.547 -9.961 1 65.38 45 PHE B O 1
ATOM 5762 N N . LYS B 1 46 ? -26.266 9.055 -10.312 1 61.28 46 LYS B N 1
ATOM 5763 C CA . LYS B 1 46 ? -26.844 9.047 -8.969 1 61.28 46 LYS B CA 1
ATOM 5764 C C . LYS B 1 46 ? -25.797 8.742 -7.914 1 61.28 46 LYS B C 1
ATOM 5766 O O . LYS B 1 46 ? -25.75 7.641 -7.363 1 61.28 46 LYS B O 1
ATOM 5771 N N . PHE B 1 47 ? -24.859 9.742 -7.891 1 64.75 47 PHE B N 1
ATOM 5772 C CA . PHE B 1 47 ? -23.859 9.578 -6.836 1 64.75 47 PHE B CA 1
ATOM 5773 C C . PHE B 1 47 ? -24.422 10.016 -5.488 1 64.75 47 PHE B C 1
ATOM 5775 O O . PHE B 1 47 ? -25 11.094 -5.371 1 64.75 47 PHE B O 1
ATOM 5782 N N . SER B 1 48 ? -25.125 9.094 -4.738 1 63.72 48 SER B N 1
ATOM 5783 C CA . SER B 1 48 ? -25.578 9.492 -3.404 1 63.72 48 SER B CA 1
ATOM 5784 C C . SER B 1 48 ? -24.5 9.195 -2.355 1 63.72 48 SER B C 1
ATOM 5786 O O . SER B 1 48 ? -23.922 8.102 -2.344 1 63.72 48 SER B O 1
ATOM 5788 N N . PHE B 1 49 ? -23.875 10.273 -1.935 1 63.81 49 PHE B N 1
ATOM 5789 C CA . PHE B 1 49 ? -22.859 10.07 -0.901 1 63.81 49 PHE B CA 1
ATOM 5790 C C . PHE B 1 49 ? -23.375 10.539 0.455 1 63.81 49 PHE B C 1
ATOM 5792 O O . PHE B 1 49 ? -23.719 11.711 0.628 1 63.81 49 PHE B O 1
ATOM 5799 N N . SER B 1 50 ? -23.891 9.469 1.23 1 69.38 50 SER B N 1
ATOM 5800 C CA . SER B 1 50 ? -24.156 9.852 2.613 1 69.38 50 SER B CA 1
ATOM 5801 C C . SER B 1 50 ? -22.859 10.07 3.387 1 69.38 50 SER B C 1
ATOM 5803 O O . SER B 1 50 ? -22.203 9.102 3.793 1 69.38 50 SER B O 1
ATOM 5805 N N . PHE B 1 51 ? -22.469 11.375 3.473 1 70.56 51 PHE B N 1
ATOM 5806 C CA . PHE B 1 51 ? -21.219 11.742 4.133 1 70.56 51 PHE B CA 1
ATOM 5807 C C . PHE B 1 51 ? -21.328 11.562 5.641 1 70.56 51 PHE B C 1
ATOM 5809 O O . PHE B 1 51 ? -22.234 12.125 6.277 1 70.56 51 PHE B O 1
ATOM 5816 N N . ASN B 1 52 ? -20.609 10.609 6.188 1 78.12 52 ASN B N 1
ATOM 5817 C CA . ASN B 1 52 ? -20.469 10.461 7.633 1 78.12 52 ASN B CA 1
ATOM 5818 C C . ASN B 1 52 ? -19.172 11.055 8.141 1 78.12 52 ASN B C 1
ATOM 5820 O O . ASN B 1 52 ? -18.094 10.484 7.922 1 78.12 52 ASN B O 1
ATOM 5824 N N . PRO B 1 53 ? -19.234 12.242 8.812 1 75.94 53 PRO B N 1
ATOM 5825 C CA . PRO B 1 53 ? -18.016 12.945 9.258 1 75.94 53 PRO B CA 1
ATOM 5826 C C . PRO B 1 53 ? -17.125 12.078 10.148 1 75.94 53 PRO B C 1
ATOM 5828 O O . PRO B 1 53 ? -15.906 12.188 10.086 1 75.94 53 PRO B O 1
ATOM 5831 N N . GLU B 1 54 ? -17.766 11.273 10.961 1 78.5 54 GLU B N 1
ATOM 5832 C CA . GLU B 1 54 ? -16.984 10.438 11.875 1 78.5 54 GLU B CA 1
ATOM 5833 C C . GLU B 1 54 ? -16.125 9.438 11.102 1 78.5 54 GLU B C 1
ATOM 5835 O O . GLU B 1 54 ? -14.953 9.234 11.43 1 78.5 54 GLU B O 1
ATOM 5840 N N . ILE B 1 55 ? -16.719 8.883 10.062 1 82.69 55 ILE B N 1
ATOM 5841 C CA . ILE B 1 55 ? -16 7.914 9.25 1 82.69 55 ILE B CA 1
ATOM 5842 C C . ILE B 1 55 ? -14.883 8.617 8.477 1 82.69 55 ILE B C 1
ATOM 5844 O O . ILE B 1 55 ? -13.797 8.055 8.305 1 82.69 55 ILE B O 1
ATOM 5848 N N . PHE B 1 56 ? -15.18 9.789 8.102 1 82.5 56 PHE B N 1
ATOM 5849 C CA . PHE B 1 56 ? -14.203 10.57 7.352 1 82.5 56 PHE B CA 1
ATOM 5850 C C . PHE B 1 56 ? -12.977 10.875 8.211 1 82.5 56 PHE B C 1
ATOM 5852 O O . PHE B 1 56 ? -11.844 10.734 7.75 1 82.5 56 PHE B O 1
ATOM 5859 N N . VAL B 1 57 ? -13.227 11.234 9.422 1 82.38 57 VAL B N 1
ATOM 5860 C CA . VAL B 1 57 ? -12.125 11.594 10.305 1 82.38 57 VAL B CA 1
ATOM 5861 C C . VAL B 1 57 ? -11.312 10.344 10.648 1 82.38 57 VAL B C 1
ATOM 5863 O O . VAL B 1 57 ? -10.078 10.359 10.57 1 82.38 57 VAL B O 1
ATOM 5866 N N . ILE B 1 58 ? -11.977 9.273 10.898 1 87.06 58 ILE B N 1
ATOM 5867 C CA . ILE B 1 58 ? -11.312 8.055 11.352 1 87.06 58 ILE B CA 1
ATOM 5868 C C . ILE B 1 58 ? -10.547 7.426 10.195 1 87.06 58 ILE B C 1
ATOM 5870 O O . ILE B 1 58 ? -9.406 6.988 10.359 1 87.06 58 ILE B O 1
ATOM 5874 N N . CYS B 1 59 ? -11.117 7.438 9 1 88.19 59 CYS B N 1
ATOM 5875 C CA . CYS B 1 59 ? -10.562 6.656 7.902 1 88.19 59 CYS B CA 1
ATOM 5876 C C . CYS B 1 59 ? -9.609 7.5 7.059 1 88.19 59 CYS B C 1
ATOM 5878 O O . CYS B 1 59 ? -8.734 6.965 6.379 1 88.19 59 CYS B O 1
ATOM 5880 N N . ILE B 1 60 ? -9.758 8.812 7.113 1 88.12 60 ILE B N 1
ATOM 5881 C CA . ILE B 1 60 ? -8.977 9.633 6.195 1 88.12 60 ILE B CA 1
ATOM 5882 C C . ILE B 1 60 ? -8.047 10.547 6.984 1 88.12 60 ILE B C 1
ATOM 5884 O O . ILE B 1 60 ? -6.824 10.492 6.82 1 88.12 60 ILE B O 1
ATOM 5888 N N . ILE B 1 61 ? -8.523 11.258 7.934 1 84.12 61 ILE B N 1
ATOM 5889 C CA . ILE B 1 61 ? -7.754 12.289 8.625 1 84.12 61 ILE B CA 1
ATOM 5890 C C . ILE B 1 61 ? -6.789 11.641 9.609 1 84.12 61 ILE B C 1
ATOM 5892 O O . ILE B 1 61 ? -5.613 12.008 9.672 1 84.12 61 ILE B O 1
ATOM 5896 N N . ALA B 1 62 ? -7.297 10.68 10.375 1 90.25 62 ALA B N 1
ATOM 5897 C CA . ALA B 1 62 ? -6.484 10.047 11.406 1 90.25 62 ALA B CA 1
ATOM 5898 C C . ALA B 1 62 ? -5.227 9.422 10.812 1 90.25 62 ALA B C 1
ATOM 5900 O O . ALA B 1 62 ? -4.113 9.68 11.273 1 90.25 62 ALA B O 1
ATOM 5901 N N . PRO B 1 63 ? -5.395 8.672 9.734 1 92.5 63 PRO B N 1
ATOM 5902 C CA . PRO B 1 63 ? -4.184 8.102 9.148 1 92.5 63 PRO B CA 1
ATOM 5903 C C . PRO B 1 63 ? -3.238 9.164 8.594 1 92.5 63 PRO B C 1
ATOM 5905 O O . PRO B 1 63 ? -2.016 9.008 8.664 1 92.5 63 PRO B O 1
ATOM 5908 N N . LEU B 1 64 ? -3.76 10.18 8 1 87.81 64 LEU B N 1
ATOM 5909 C CA . LEU B 1 64 ? -2.934 11.258 7.461 1 87.81 64 LEU B CA 1
ATOM 5910 C C . LEU B 1 64 ? -2.125 11.93 8.57 1 87.81 64 LEU B C 1
ATOM 5912 O O . LEU B 1 64 ? -0.924 12.156 8.414 1 87.81 64 LEU B O 1
ATOM 5916 N N . LEU B 1 65 ? -2.76 12.188 9.672 1 87.06 65 LEU B N 1
ATOM 5917 C CA . LEU B 1 65 ? -2.1 12.836 10.797 1 87.06 65 LEU B CA 1
ATOM 5918 C C . LEU B 1 65 ? -1.059 11.906 11.422 1 87.06 65 LEU B C 1
ATOM 5920 O O . LEU B 1 65 ? -0.01 12.367 11.883 1 87.06 65 LEU B O 1
ATOM 5924 N N . PHE B 1 66 ? -1.386 10.625 11.492 1 92.44 66 PHE B N 1
ATOM 5925 C CA . PHE B 1 66 ? -0.443 9.633 12 1 92.44 66 PHE B CA 1
ATOM 5926 C C . PHE B 1 66 ? 0.83 9.617 11.164 1 92.44 66 PHE B C 1
ATOM 5928 O O . PHE B 1 66 ? 1.937 9.594 11.703 1 92.44 66 PHE B O 1
ATOM 5935 N N . SER B 1 67 ? 0.576 9.633 9.836 1 90.12 67 SER B N 1
ATOM 5936 C CA . SER B 1 67 ? 1.711 9.625 8.914 1 90.12 67 SER B CA 1
ATOM 5937 C C . SER B 1 67 ? 2.553 10.883 9.062 1 90.12 67 SER B C 1
ATOM 5939 O O . SER B 1 67 ? 3.783 10.82 9.047 1 90.12 67 SER B O 1
ATOM 5941 N N . GLU B 1 68 ? 1.975 12.047 9.195 1 84.31 68 GLU B N 1
ATOM 5942 C CA . GLU B 1 68 ? 2.689 13.305 9.383 1 84.31 68 GLU B CA 1
ATOM 5943 C C . GLU B 1 68 ? 3.475 13.305 10.688 1 84.31 68 GLU B C 1
ATOM 5945 O O . GLU B 1 68 ? 4.598 13.812 10.742 1 84.31 68 GLU B O 1
ATOM 5950 N N . GLY B 1 69 ? 2.848 12.75 11.703 1 86 69 GLY B N 1
ATOM 5951 C CA . GLY B 1 69 ? 3.525 12.656 12.984 1 86 69 GLY B CA 1
ATOM 5952 C C . GLY B 1 69 ? 4.73 11.734 12.953 1 86 69 GLY B C 1
ATOM 5953 O O . GLY B 1 69 ? 5.754 12.016 13.578 1 86 69 GLY B O 1
ATOM 5954 N N . GLN B 1 70 ? 4.547 10.742 12.219 1 88.44 70 GLN B N 1
ATOM 5955 C CA . GLN B 1 70 ? 5.629 9.766 12.117 1 88.44 70 GLN B CA 1
ATOM 5956 C C . GLN B 1 70 ? 6.82 10.352 11.359 1 88.44 70 GLN B C 1
ATOM 5958 O O . GLN B 1 70 ? 7.965 9.969 11.609 1 88.44 70 GLN B O 1
ATOM 5963 N N . ASN B 1 71 ? 6.617 11.242 10.469 1 82.88 71 ASN B N 1
ATOM 5964 C CA . ASN B 1 71 ? 7.668 11.703 9.57 1 82.88 71 ASN B CA 1
ATOM 5965 C C . ASN B 1 71 ? 8.242 13.047 10.023 1 82.88 71 ASN B C 1
ATOM 5967 O O . ASN B 1 71 ? 9.211 13.531 9.445 1 82.88 71 ASN B O 1
ATOM 5971 N N . VAL B 1 72 ? 7.676 13.562 10.977 1 78.31 72 VAL B N 1
ATOM 5972 C CA . VAL B 1 72 ? 8.172 14.844 11.461 1 78.31 72 VAL B CA 1
ATOM 5973 C C . VAL B 1 72 ? 9.477 14.641 12.227 1 78.31 72 VAL B C 1
ATOM 5975 O O . VAL B 1 72 ? 9.625 13.664 12.961 1 78.31 72 VAL B O 1
ATOM 5978 N N . SER B 1 73 ? 10.438 15.516 11.906 1 76.69 73 SER B N 1
ATOM 5979 C CA . SER B 1 73 ? 11.711 15.477 12.609 1 76.69 73 SER B CA 1
ATOM 5980 C C . SER B 1 73 ? 11.555 15.875 14.07 1 76.69 73 SER B C 1
ATOM 5982 O O . SER B 1 73 ? 11.172 17 14.375 1 76.69 73 SER B O 1
ATOM 5984 N N . ARG B 1 74 ? 11.812 15.047 14.867 1 74.69 74 ARG B N 1
ATOM 5985 C CA . ARG B 1 74 ? 11.703 15.336 16.297 1 74.69 74 ARG B CA 1
ATOM 5986 C C . ARG B 1 74 ? 12.672 16.438 16.703 1 74.69 74 ARG B C 1
ATOM 5988 O O . ARG B 1 74 ? 12.328 17.297 17.531 1 74.69 74 ARG B O 1
ATOM 5995 N N . LYS B 1 75 ? 13.859 16.312 16.094 1 70 75 LYS B N 1
ATOM 5996 C CA . LYS B 1 75 ? 14.875 17.312 16.406 1 70 75 LYS B CA 1
ATOM 5997 C C . LYS B 1 75 ? 14.398 18.719 16.031 1 70 75 LYS B C 1
ATOM 5999 O O . LYS B 1 75 ? 14.523 19.656 16.844 1 70 75 LYS B O 1
ATOM 6004 N N . GLU B 1 76 ? 13.766 18.766 14.984 1 76.38 76 GLU B N 1
ATOM 6005 C CA . GLU B 1 76 ? 13.289 20.062 14.531 1 76.38 76 GLU B CA 1
ATOM 6006 C C . GLU B 1 76 ? 12.086 20.531 15.344 1 76.38 76 GLU B C 1
ATOM 6008 O O . GLU B 1 76 ? 11.945 21.719 15.641 1 76.38 76 GLU B O 1
ATOM 6013 N N . LEU B 1 77 ? 11.281 19.578 15.742 1 81.25 77 LEU B N 1
ATOM 6014 C CA . LEU B 1 77 ? 10.094 19.906 16.516 1 81.25 77 LEU B CA 1
ATOM 6015 C C . LEU B 1 77 ? 10.477 20.469 17.891 1 81.25 77 LEU B C 1
ATOM 6017 O O . LEU B 1 77 ? 9.844 21.406 18.375 1 81.25 77 LEU B O 1
ATOM 6021 N N . LEU B 1 78 ? 11.547 19.906 18.344 1 77.62 78 LEU B N 1
ATOM 6022 C CA . LEU B 1 78 ? 11.977 20.344 19.672 1 77.62 78 LEU B CA 1
ATOM 6023 C C . LEU B 1 78 ? 12.781 21.641 19.594 1 77.62 78 LEU B C 1
ATOM 6025 O O . LEU B 1 78 ? 12.68 22.484 20.484 1 77.62 78 LEU B O 1
ATOM 6029 N N . GLU B 1 79 ? 13.555 21.734 18.516 1 77.06 79 GLU B N 1
ATOM 6030 C CA . GLU B 1 79 ? 14.344 22.953 18.328 1 77.06 79 GLU B CA 1
ATOM 6031 C C . GLU B 1 79 ? 13.453 24.156 18.031 1 77.06 79 GLU B C 1
ATOM 6033 O O . GLU B 1 79 ? 13.742 25.266 18.469 1 77.06 79 GLU B O 1
ATOM 6038 N N . LEU B 1 80 ? 12.367 23.906 17.391 1 86.44 80 LEU B N 1
ATOM 6039 C CA . LEU B 1 80 ? 11.469 24.984 16.984 1 86.44 80 LEU B CA 1
ATOM 6040 C C . LEU B 1 80 ? 10.148 24.906 17.75 1 86.44 80 LEU B C 1
ATOM 6042 O O . LEU B 1 80 ? 9.094 25.219 17.219 1 86.44 80 LEU B O 1
ATOM 6046 N N . ARG B 1 81 ? 10.195 24.5 18.984 1 86.44 81 ARG B N 1
ATOM 6047 C CA . ARG B 1 81 ? 8.992 24.266 19.766 1 86.44 81 ARG B CA 1
ATOM 6048 C C . ARG B 1 81 ? 8.258 25.578 20.047 1 86.44 81 ARG B C 1
ATOM 6050 O O . ARG B 1 81 ? 7.027 25.609 20.047 1 86.44 81 ARG B O 1
ATOM 6057 N N . LYS B 1 82 ? 8.961 26.609 20.234 1 85.69 82 LYS B N 1
ATOM 6058 C CA . LYS B 1 82 ? 8.336 27.875 20.625 1 85.69 82 LYS B CA 1
ATOM 6059 C C . LYS B 1 82 ? 7.496 28.438 19.484 1 85.69 82 LYS B C 1
ATOM 6061 O O . LYS B 1 82 ? 6.301 28.688 19.656 1 85.69 82 LYS B O 1
ATOM 6066 N N . PRO B 1 83 ? 8.133 28.641 18.328 1 89.81 83 PRO B N 1
ATOM 6067 C CA . PRO B 1 83 ? 7.301 29.156 17.25 1 89.81 83 PRO B CA 1
ATOM 6068 C C . PRO B 1 83 ? 6.156 28.219 16.875 1 89.81 83 PRO B C 1
ATOM 6070 O O . PRO B 1 83 ? 5.066 28.672 16.531 1 89.81 83 PRO B O 1
ATOM 6073 N N . ILE B 1 84 ? 6.328 27 16.984 1 91.06 84 ILE B N 1
ATOM 6074 C CA . ILE B 1 84 ? 5.312 26.016 16.625 1 91.06 84 ILE B CA 1
ATOM 6075 C C . ILE B 1 84 ? 4.148 26.078 17.609 1 91.06 84 ILE B C 1
ATOM 6077 O O . ILE B 1 84 ? 2.984 26.125 17.203 1 91.06 84 ILE B O 1
ATOM 6081 N N . LEU B 1 85 ? 4.418 26.172 18.891 1 87.81 85 LEU B N 1
ATOM 6082 C CA . LEU B 1 85 ? 3.377 26.219 19.906 1 87.81 85 LEU B CA 1
ATOM 6083 C C . LEU B 1 85 ? 2.621 27.547 19.859 1 87.81 85 LEU B C 1
ATOM 6085 O O . LEU B 1 85 ? 1.414 27.578 20.109 1 87.81 85 LEU B O 1
ATOM 6089 N N . LEU B 1 86 ? 3.369 28.562 19.547 1 90.69 86 LEU B N 1
ATOM 6090 C CA . LEU B 1 86 ? 2.732 29.875 19.438 1 90.69 86 LEU B CA 1
ATOM 6091 C C . LEU B 1 86 ? 1.736 29.891 18.281 1 90.69 86 LEU B C 1
ATOM 6093 O O . LEU B 1 86 ? 0.653 30.469 18.406 1 90.69 86 LEU B O 1
ATOM 6097 N N . LEU B 1 87 ? 2.119 29.281 17.266 1 91.94 87 LEU B N 1
ATOM 6098 C CA . LEU B 1 87 ? 1.234 29.25 16.094 1 91.94 87 LEU B CA 1
ATOM 6099 C C . LEU B 1 87 ? 0.119 28.219 16.297 1 91.94 87 LEU B C 1
ATOM 6101 O O . LEU B 1 87 ? -1.037 28.484 15.953 1 91.94 87 LEU B O 1
ATOM 6105 N N . ALA B 1 88 ? 0.431 27.078 16.828 1 89.56 88 ALA B N 1
ATOM 6106 C CA . ALA B 1 88 ? -0.501 25.953 16.906 1 89.56 88 ALA B CA 1
ATOM 6107 C C . ALA B 1 88 ? -1.542 26.172 18 1 89.56 88 ALA B C 1
ATOM 6109 O O . ALA B 1 88 ? -2.699 25.781 17.844 1 89.56 88 ALA B O 1
ATOM 6110 N N . PHE B 1 89 ? -1.167 26.812 19.094 1 85.75 89 PHE B N 1
ATOM 6111 C CA . PHE B 1 89 ? -2.084 27 20.203 1 85.75 89 PHE B CA 1
ATOM 6112 C C . PHE B 1 89 ? -2.404 28.484 20.375 1 85.75 89 PHE B C 1
ATOM 6114 O O . PHE B 1 89 ? -3.572 28.875 20.375 1 85.75 89 PHE B O 1
ATOM 6121 N N . GLY B 1 90 ? -1.348 29.281 20.469 1 87.69 90 GLY B N 1
ATOM 6122 C CA . GLY B 1 90 ? -1.551 30.703 20.672 1 87.69 90 GLY B CA 1
ATOM 6123 C C . GLY B 1 90 ? -2.387 31.344 19.594 1 87.69 90 GLY B C 1
ATOM 6124 O O . GLY B 1 90 ? -3.4 31.984 19.875 1 87.69 90 GLY B O 1
ATOM 6125 N N . LEU B 1 91 ? -1.965 31.203 18.391 1 92.25 91 LEU B N 1
ATOM 6126 C CA . LEU B 1 91 ? -2.664 31.828 17.266 1 92.25 91 LEU B CA 1
ATOM 6127 C C . LEU B 1 91 ? -4.074 31.266 17.141 1 92.25 91 LEU B C 1
ATOM 6129 O O . LEU B 1 91 ? -5.012 32 16.812 1 92.25 91 LEU B O 1
ATOM 6133 N N . VAL B 1 92 ? -4.289 29.938 17.344 1 89.94 92 VAL B N 1
ATOM 6134 C CA . VAL B 1 92 ? -5.602 29.297 17.219 1 89.94 92 VAL B CA 1
ATOM 6135 C C . VAL B 1 92 ? -6.555 29.891 18.25 1 89.94 92 VAL B C 1
ATOM 6137 O O . VAL B 1 92 ? -7.703 30.203 17.938 1 89.94 92 VAL B O 1
ATOM 6140 N N . LEU B 1 93 ? -6.113 30.062 19.469 1 86.69 93 LEU B N 1
ATOM 6141 C CA . LEU B 1 93 ? -6.949 30.609 20.547 1 86.69 93 LEU B CA 1
ATOM 6142 C C . LEU B 1 93 ? -7.352 32.031 20.234 1 86.69 93 LEU B C 1
ATOM 6144 O O . LEU B 1 93 ? -8.516 32.406 20.406 1 86.69 93 LEU B O 1
ATOM 6148 N N . ILE B 1 94 ? -6.387 32.781 19.797 1 90.19 94 ILE B N 1
ATOM 6149 C CA . ILE B 1 94 ? -6.68 34.188 19.484 1 90.19 94 ILE B CA 1
ATOM 6150 C C . ILE B 1 94 ? -7.621 34.25 18.297 1 90.19 94 ILE B C 1
ATOM 6152 O O . ILE B 1 94 ? -8.484 35.125 18.219 1 90.19 94 ILE B O 1
ATOM 6156 N N . THR B 1 95 ? -7.426 33.406 17.344 1 92.31 95 THR B N 1
ATOM 6157 C CA . THR B 1 95 ? -8.273 33.344 16.156 1 92.31 95 THR B CA 1
ATOM 6158 C C . THR B 1 95 ? -9.711 32.969 16.531 1 92.31 95 THR B C 1
ATOM 6160 O O . THR B 1 95 ? -10.664 33.531 15.984 1 92.31 95 THR B O 1
ATOM 6163 N N . VAL B 1 96 ? -9.859 32.031 17.406 1 90.06 96 VAL B N 1
ATOM 6164 C CA . VAL B 1 96 ? -11.188 31.578 17.812 1 90.06 96 VAL B CA 1
ATOM 6165 C C . VAL B 1 96 ? -11.891 32.719 18.578 1 90.06 96 VAL B C 1
ATOM 6167 O O . VAL B 1 96 ? -13.062 33 18.344 1 90.06 96 VAL B O 1
ATOM 6170 N N . PHE B 1 97 ? -11.172 33.438 19.438 1 88.69 97 PHE B N 1
ATOM 6171 C CA . PHE B 1 97 ? -11.773 34.469 20.266 1 88.69 97 PHE B CA 1
ATOM 6172 C C . PHE B 1 97 ? -12.008 35.75 19.453 1 88.69 97 PHE B C 1
ATOM 6174 O O . PHE B 1 97 ? -13.133 36.219 19.359 1 88.69 97 PHE B O 1
ATOM 6181 N N . ALA B 1 98 ? -10.93 36.219 18.859 1 91.38 98 ALA B N 1
ATOM 6182 C CA . ALA B 1 98 ? -11.039 37.469 18.078 1 91.38 98 ALA B CA 1
ATOM 6183 C C . ALA B 1 98 ? -11.859 37.25 16.812 1 91.38 98 ALA B C 1
ATOM 6185 O O . ALA B 1 98 ? -12.68 38.094 16.438 1 91.38 98 ALA B O 1
ATOM 6186 N N . GLY B 1 99 ? -11.602 36.156 16.172 1 91.5 99 GLY B N 1
ATOM 6187 C CA . GLY B 1 99 ? -12.352 35.844 14.977 1 91.5 99 GLY B CA 1
ATOM 6188 C C . GLY B 1 99 ? -13.82 35.594 15.234 1 91.5 99 GLY B C 1
ATOM 6189 O O . GLY B 1 99 ? -14.68 36 14.461 1 91.5 99 GLY B O 1
ATOM 6190 N N . GLY B 1 100 ? -14.125 34.844 16.328 1 92 100 GLY B N 1
ATOM 6191 C CA . GLY B 1 100 ? -15.508 34.594 16.688 1 92 100 GLY B CA 1
ATOM 6192 C C . GLY B 1 100 ? -16.312 35.844 16.969 1 92 100 GLY B C 1
ATOM 6193 O O . GLY B 1 100 ? -17.453 35.969 16.531 1 92 100 GLY B O 1
ATOM 6194 N N . ILE B 1 101 ? -15.703 36.781 17.688 1 92.25 101 ILE B N 1
ATOM 6195 C CA . ILE B 1 101 ? -16.359 38.031 18 1 92.25 101 ILE B CA 1
ATOM 6196 C C . ILE B 1 101 ? -16.562 38.844 16.719 1 92.25 101 ILE B C 1
ATOM 6198 O O . ILE B 1 101 ? -17.625 39.438 16.531 1 92.25 101 ILE B O 1
ATOM 6202 N N . PHE B 1 102 ? -15.594 38.812 15.914 1 94.19 102 PHE B N 1
ATOM 6203 C CA . PHE B 1 102 ? -15.688 39.531 14.648 1 94.19 102 PHE B CA 1
ATOM 6204 C C . PHE B 1 102 ? -16.797 38.938 13.781 1 94.19 102 PHE B C 1
ATOM 6206 O O . PHE B 1 102 ? -17.547 39.688 13.156 1 94.19 102 PHE B O 1
ATOM 6213 N N . ILE B 1 103 ? -16.906 37.625 13.711 1 94.81 103 ILE B N 1
ATOM 6214 C CA . ILE B 1 103 ? -17.922 36.969 12.898 1 94.81 103 ILE B CA 1
ATOM 6215 C C . ILE B 1 103 ? -19.312 37.281 13.438 1 94.81 103 ILE B C 1
ATOM 6217 O O . ILE B 1 103 ? -20.25 37.531 12.664 1 94.81 103 ILE B O 1
ATOM 6221 N N . HIS B 1 104 ? -19.422 37.312 14.766 1 92.75 104 HIS B N 1
ATOM 6222 C CA . HIS B 1 104 ? -20.703 37.688 15.375 1 92.75 104 HIS B CA 1
ATOM 6223 C C . HIS B 1 104 ? -21.109 39.094 15.031 1 92.75 104 HIS B C 1
ATOM 6225 O O . HIS B 1 104 ? -22.297 39.406 14.883 1 92.75 104 HIS B O 1
ATOM 6231 N N . PHE B 1 105 ? -20.156 39.938 14.906 1 93.44 105 PHE B N 1
ATOM 6232 C CA . PHE B 1 105 ? -20.422 41.312 14.539 1 93.44 105 PHE B CA 1
ATOM 6233 C C . PHE B 1 105 ? -20.859 41.406 13.086 1 93.44 105 PHE B C 1
ATOM 6235 O O . PHE B 1 105 ? -21.703 42.25 12.742 1 93.44 105 PHE B O 1
ATOM 6242 N N . LEU B 1 106 ? -20.297 40.594 12.227 1 93.12 106 LEU B N 1
ATOM 6243 C CA . LEU B 1 106 ? -20.609 40.625 10.805 1 93.12 106 LEU B CA 1
ATOM 6244 C C . LEU B 1 106 ? -21.984 40 10.539 1 93.12 106 LEU B C 1
ATOM 6246 O O . LEU B 1 106 ? -22.672 40.375 9.586 1 93.12 106 LEU B O 1
ATOM 6250 N N . ILE B 1 107 ? -22.281 38.906 11.344 1 92.5 107 ILE B N 1
ATOM 6251 C CA . ILE B 1 107 ? -23.562 38.219 11.203 1 92.5 107 ILE B CA 1
ATOM 6252 C C . ILE B 1 107 ? -24.328 38.281 12.523 1 92.5 107 ILE B C 1
ATOM 6254 O O . ILE B 1 107 ? -24.328 37.312 13.289 1 92.5 107 ILE B O 1
ATOM 6258 N N . PRO B 1 108 ? -25.141 39.281 12.727 1 86.94 108 PRO B N 1
ATOM 6259 C CA . PRO B 1 108 ? -25.797 39.438 14.023 1 86.94 108 PRO B CA 1
ATOM 6260 C C . PRO B 1 108 ? -26.812 38.375 14.328 1 86.94 108 PRO B C 1
ATOM 6262 O O . PRO B 1 108 ? -27.094 38.062 15.492 1 86.94 108 PRO B O 1
ATOM 6265 N N . GLY B 1 109 ? -27.359 37.656 13.43 1 86.12 109 GLY B N 1
ATOM 6266 C CA . GLY B 1 109 ? -28.344 36.625 13.68 1 86.12 109 GLY B CA 1
ATOM 6267 C C . GLY B 1 109 ? -27.703 35.312 14.148 1 86.12 109 GLY B C 1
ATOM 6268 O O . GLY B 1 109 ? -28.391 34.438 14.68 1 86.12 109 GLY B O 1
ATOM 6269 N N . MET B 1 110 ? -26.406 35.281 14.195 1 89.88 110 MET B N 1
ATOM 6270 C CA . MET B 1 110 ? -25.703 34.062 14.586 1 89.88 110 MET B CA 1
ATOM 6271 C C . MET B 1 110 ? -25.375 34.094 16.078 1 89.88 110 MET B C 1
ATOM 6273 O O . MET B 1 110 ? -24.766 35.031 16.578 1 89.88 110 MET B O 1
ATOM 6277 N N . PRO B 1 111 ? -25.844 33.125 16.766 1 89.94 111 PRO B N 1
ATOM 6278 C CA . PRO B 1 111 ? -25.469 33.062 18.188 1 89.94 111 PRO B CA 1
ATOM 6279 C C . PRO B 1 111 ? -23.969 33.062 18.406 1 89.94 111 PRO B C 1
ATOM 6281 O O . PRO B 1 111 ? -23.219 32.531 17.562 1 89.94 111 PRO B O 1
ATOM 6284 N N . LEU B 1 112 ? -23.547 33.562 19.469 1 88.75 112 LEU B N 1
ATOM 6285 C CA . LEU B 1 112 ? -22.141 33.719 19.797 1 88.75 112 LEU B CA 1
ATOM 6286 C C . LEU B 1 112 ? -21.438 32.344 19.812 1 88.75 112 LEU B C 1
ATOM 6288 O O . LEU B 1 112 ? -20.297 32.219 19.359 1 88.75 112 LEU B O 1
ATOM 6292 N N . SER B 1 113 ? -22.125 31.344 20.297 1 88 113 SER B N 1
ATOM 6293 C CA . SER B 1 113 ? -21.547 30.016 20.359 1 88 113 SER B CA 1
ATOM 6294 C C . SER B 1 113 ? -21.297 29.453 18.969 1 88 113 SER B C 1
ATOM 6296 O O . SER B 1 113 ? -20.281 28.781 18.734 1 88 113 SER B O 1
ATOM 6298 N N . VAL B 1 114 ? -22.156 29.766 18.047 1 91 114 VAL B N 1
ATOM 6299 C CA . VAL B 1 114 ? -22.016 29.297 16.672 1 91 114 VAL B CA 1
ATOM 6300 C C . VAL B 1 114 ? -20.891 30.031 15.969 1 91 114 VAL B C 1
ATOM 6302 O O . VAL B 1 114 ? -20.156 29.453 15.164 1 91 114 VAL B O 1
ATOM 6305 N N . SER B 1 115 ? -20.797 31.359 16.312 1 93.5 115 SER B N 1
ATOM 6306 C CA . SER B 1 115 ? -19.719 32.125 15.727 1 93.5 115 SER B CA 1
ATOM 6307 C C . SER B 1 115 ? -18.359 31.625 16.203 1 93.5 115 SER B C 1
ATOM 6309 O O . SER B 1 115 ? -17.391 31.609 15.43 1 93.5 115 SER B O 1
ATOM 6311 N N . PHE B 1 116 ? -18.266 31.188 17.453 1 90.69 116 PHE B N 1
ATOM 6312 C CA . PHE B 1 116 ? -17.031 30.609 17.969 1 90.69 116 PHE B CA 1
ATOM 6313 C C . PHE B 1 116 ? -16.75 29.266 17.312 1 90.69 116 PHE B C 1
ATOM 6315 O O . PHE B 1 116 ? -15.602 28.922 17.047 1 90.69 116 PHE B O 1
ATOM 6322 N N . ALA B 1 117 ? -17.828 28.547 17.062 1 90.44 117 ALA B N 1
ATOM 6323 C CA . ALA B 1 117 ? -17.672 27.266 16.375 1 90.44 117 ALA B CA 1
ATOM 6324 C C . ALA B 1 117 ? -17.141 27.453 14.961 1 90.44 117 ALA B C 1
ATOM 6326 O O . ALA B 1 117 ? -16.266 26.719 14.516 1 90.44 117 ALA B O 1
ATOM 6327 N N . LEU B 1 118 ? -17.672 28.453 14.328 1 93.31 118 LEU B N 1
ATOM 6328 C CA . LEU B 1 118 ? -17.219 28.75 12.977 1 93.31 118 LEU B CA 1
ATOM 6329 C C . LEU B 1 118 ? -15.758 29.188 12.977 1 93.31 118 LEU B C 1
ATOM 6331 O O . LEU B 1 118 ? -14.969 28.75 12.133 1 93.31 118 LEU B O 1
ATOM 6335 N N . ALA B 1 119 ? -15.406 30.016 13.922 1 93.56 119 ALA B N 1
ATOM 6336 C CA . ALA B 1 119 ? -14.023 30.484 14.031 1 93.56 119 ALA B CA 1
ATOM 6337 C C . ALA B 1 119 ? -13.086 29.312 14.328 1 93.56 119 ALA B C 1
ATOM 6339 O O . ALA B 1 119 ? -11.961 29.281 13.828 1 93.56 119 ALA B O 1
ATOM 6340 N N . ALA B 1 120 ? -13.523 28.422 15.133 1 91.56 120 ALA B N 1
ATOM 6341 C CA . ALA B 1 120 ? -12.727 27.234 15.461 1 91.56 120 ALA B CA 1
ATOM 6342 C C . ALA B 1 120 ? -12.523 26.344 14.234 1 91.56 120 ALA B C 1
ATOM 6344 O O . ALA B 1 120 ? -11.445 25.781 14.039 1 91.56 120 ALA B O 1
ATOM 6345 N N . VAL B 1 121 ? -13.508 26.266 13.445 1 91.38 121 VAL B N 1
ATOM 6346 C CA . VAL B 1 121 ? -13.492 25.453 12.242 1 91.38 121 VAL B CA 1
ATOM 6347 C C . VAL B 1 121 ? -12.477 26.016 11.25 1 91.38 121 VAL B C 1
ATOM 6349 O O . VAL B 1 121 ? -11.781 25.25 10.562 1 91.38 121 VAL B O 1
ATOM 6352 N N . ILE B 1 122 ? -12.383 27.312 11.18 1 93.12 122 ILE B N 1
ATOM 6353 C CA . ILE B 1 122 ? -11.57 27.938 10.141 1 93.12 122 ILE B CA 1
ATOM 6354 C C . ILE B 1 122 ? -10.211 28.344 10.727 1 93.12 122 ILE B C 1
ATOM 6356 O O . ILE B 1 122 ? -9.5 29.156 10.141 1 93.12 122 ILE B O 1
ATOM 6360 N N . SER B 1 123 ? -9.859 27.891 11.867 1 90.69 123 SER B N 1
ATOM 6361 C CA . SER B 1 123 ? -8.594 28.25 12.508 1 90.69 123 SER B CA 1
ATOM 6362 C C . SER B 1 123 ? -7.469 27.328 12.055 1 90.69 123 SER B C 1
ATOM 6364 O O . SER B 1 123 ? -6.352 27.797 11.805 1 90.69 123 SER B O 1
ATOM 6366 N N . PRO B 1 124 ? -7.781 26.016 11.883 1 88.75 124 PRO B N 1
ATOM 6367 C CA . PRO B 1 124 ? -6.684 25.141 11.469 1 88.75 124 PRO B CA 1
ATOM 6368 C C . PRO B 1 124 ? -6.254 25.391 10.023 1 88.75 124 PRO B C 1
ATOM 6370 O O . PRO B 1 124 ? -7.09 25.703 9.172 1 88.75 124 PRO B O 1
ATOM 6373 N N . THR B 1 125 ? -4.941 25.266 9.773 1 90.25 125 THR B N 1
ATOM 6374 C CA . THR B 1 125 ? -4.387 25.438 8.438 1 90.25 125 THR B CA 1
ATOM 6375 C C . THR B 1 125 ? -4.004 24.094 7.82 1 90.25 125 THR B C 1
ATOM 6377 O O . THR B 1 125 ? -3.818 23.109 8.539 1 90.25 125 THR B O 1
ATOM 6380 N N . ASP B 1 126 ? -3.93 24.109 6.539 1 85.94 126 ASP B N 1
ATOM 6381 C CA . ASP B 1 126 ? -3.609 22.891 5.793 1 85.94 126 ASP B CA 1
ATOM 6382 C C . ASP B 1 126 ? -2.268 23.016 5.078 1 85.94 126 ASP B C 1
ATOM 6384 O O . ASP B 1 126 ? -2.156 23.75 4.086 1 85.94 126 ASP B O 1
ATOM 6388 N N . LEU B 1 127 ? -1.352 22.219 5.52 1 83.44 127 LEU B N 1
ATOM 6389 C CA . LEU B 1 127 ? -0.011 22.297 4.949 1 83.44 127 LEU B CA 1
ATOM 6390 C C . LEU B 1 127 ? 0.054 21.562 3.613 1 83.44 127 LEU B C 1
ATOM 6392 O O . LEU B 1 127 ? 0.878 21.891 2.758 1 83.44 127 LEU B O 1
ATOM 6396 N N . VAL B 1 128 ? -0.759 20.609 3.441 1 76.25 128 VAL B N 1
ATOM 6397 C CA . VAL B 1 128 ? -0.723 19.812 2.219 1 76.25 128 VAL B CA 1
ATOM 6398 C C . VAL B 1 128 ? -1.008 20.703 1.014 1 76.25 128 VAL B C 1
ATOM 6400 O O . VAL B 1 128 ? -0.364 20.578 -0.03 1 76.25 128 VAL B O 1
ATOM 6403 N N . ALA B 1 129 ? -1.923 21.516 1.209 1 78.44 129 ALA B N 1
ATOM 6404 C CA . ALA B 1 129 ? -2.252 22.453 0.145 1 78.44 129 ALA B CA 1
ATOM 6405 C C . ALA B 1 129 ? -1.083 23.391 -0.133 1 78.44 129 ALA B C 1
ATOM 6407 O O . ALA B 1 129 ? -0.768 23.688 -1.291 1 78.44 129 ALA B O 1
ATOM 6408 N N . VAL B 1 130 ? -0.466 23.797 0.882 1 84.62 130 VAL B N 1
ATOM 6409 C CA . VAL B 1 130 ? 0.657 24.719 0.746 1 84.62 130 VAL B CA 1
ATOM 6410 C C . VAL B 1 130 ? 1.809 24.016 0.02 1 84.62 130 VAL B C 1
ATOM 6412 O O . VAL B 1 130 ? 2.443 24.609 -0.855 1 84.62 130 VAL B O 1
ATOM 6415 N N . LYS B 1 131 ? 2.031 22.828 0.437 1 78.19 131 LYS B N 1
ATOM 6416 C CA . LYS B 1 131 ? 3.117 22.078 -0.177 1 78.19 131 LYS B CA 1
ATOM 6417 C C . LYS B 1 131 ? 2.873 21.875 -1.67 1 78.19 131 LYS B C 1
ATOM 6419 O O . LYS B 1 131 ? 3.811 21.906 -2.469 1 78.19 131 LYS B O 1
ATOM 6424 N N . SER B 1 132 ? 1.669 21.703 -2.012 1 74.06 132 SER B N 1
ATOM 6425 C CA . SER B 1 132 ? 1.328 21.5 -3.418 1 74.06 132 SER B CA 1
ATOM 6426 C C . SER B 1 132 ? 1.537 22.781 -4.223 1 74.06 132 SER B C 1
ATOM 6428 O O . SER B 1 132 ? 1.871 22.719 -5.41 1 74.06 132 SER B O 1
ATOM 6430 N N . ILE B 1 133 ? 1.408 23.891 -3.551 1 77.19 133 ILE B N 1
ATOM 6431 C CA . ILE B 1 133 ? 1.52 25.188 -4.195 1 77.19 133 ILE B CA 1
ATOM 6432 C C . ILE B 1 133 ? 2.99 25.578 -4.309 1 77.19 133 ILE B C 1
ATOM 6434 O O . ILE B 1 133 ? 3.393 26.219 -5.281 1 77.19 133 ILE B O 1
ATOM 6438 N N . THR B 1 134 ? 3.791 25.094 -3.404 1 74.06 134 THR B N 1
ATOM 6439 C CA . THR B 1 134 ? 5.141 25.625 -3.293 1 74.06 134 THR B CA 1
ATOM 6440 C C . THR B 1 134 ? 6.168 24.625 -3.814 1 74.06 134 THR B C 1
ATOM 6442 O O . THR B 1 134 ? 7.344 24.688 -3.447 1 74.06 134 THR B O 1
ATOM 6445 N N . GLN B 1 135 ? 5.566 23.797 -4.527 1 67.5 135 GLN B N 1
ATOM 6446 C CA . GLN B 1 135 ? 6.508 22.859 -5.117 1 67.5 135 GLN B CA 1
ATOM 6447 C C . GLN B 1 135 ? 7.555 23.578 -5.965 1 67.5 135 GLN B C 1
ATOM 6449 O O . GLN B 1 135 ? 7.207 24.344 -6.871 1 67.5 135 GLN B O 1
ATOM 6454 N N . GLY B 1 136 ? 8.891 23.484 -5.629 1 61.56 136 GLY B N 1
ATOM 6455 C CA . GLY B 1 136 ? 9.961 24.094 -6.391 1 61.56 136 GLY B CA 1
ATOM 6456 C C . GLY B 1 136 ? 10.367 25.469 -5.871 1 61.56 136 GLY B C 1
ATOM 6457 O O . GLY B 1 136 ? 11.32 26.062 -6.363 1 61.56 136 GLY B O 1
ATOM 6458 N N . LEU B 1 137 ? 9.578 25.969 -4.891 1 73.12 137 LEU B N 1
ATOM 6459 C CA . LEU B 1 137 ? 9.891 27.266 -4.332 1 73.12 137 LEU B CA 1
ATOM 6460 C C . LEU B 1 137 ? 10.789 27.141 -3.109 1 73.12 137 LEU B C 1
ATOM 6462 O O . LEU B 1 137 ? 10.758 26.125 -2.414 1 73.12 137 LEU B O 1
ATOM 6466 N N . ASN B 1 138 ? 11.625 28.031 -2.979 1 74.75 138 ASN B N 1
ATOM 6467 C CA . ASN B 1 138 ? 12.547 28 -1.851 1 74.75 138 ASN B CA 1
ATOM 6468 C C . ASN B 1 138 ? 12.016 28.797 -0.661 1 74.75 138 ASN B C 1
ATOM 6470 O O . ASN B 1 138 ? 11.633 29.953 -0.801 1 74.75 138 ASN B O 1
ATOM 6474 N N . PHE B 1 139 ? 11.891 28.188 0.431 1 78.94 139 PHE B N 1
ATOM 6475 C CA . PHE B 1 139 ? 11.477 28.812 1.682 1 78.94 139 PHE B CA 1
ATOM 6476 C C . PHE B 1 139 ? 12.688 29.219 2.514 1 78.94 139 PHE B C 1
ATOM 6478 O O . PHE B 1 139 ? 13.75 28.609 2.402 1 78.94 139 PHE B O 1
ATOM 6485 N N . PRO B 1 140 ? 12.492 30.312 3.188 1 77.12 140 PRO B N 1
ATOM 6486 C CA . PRO B 1 140 ? 13.555 30.609 4.156 1 77.12 140 PRO B CA 1
ATOM 6487 C C . PRO B 1 140 ? 13.828 29.438 5.102 1 77.12 140 PRO B C 1
ATOM 6489 O O . PRO B 1 140 ? 12.992 28.547 5.254 1 77.12 140 PRO B O 1
ATOM 6492 N N . LYS B 1 141 ? 14.953 29.516 5.656 1 74.56 141 LYS B N 1
ATOM 6493 C CA . LYS B 1 141 ? 15.414 28.422 6.496 1 74.56 141 LYS B CA 1
ATOM 6494 C C . LYS B 1 141 ? 14.438 28.141 7.633 1 74.56 141 LYS B C 1
ATOM 6496 O O . LYS B 1 141 ? 13.906 29.078 8.242 1 74.56 141 LYS B O 1
ATOM 6501 N N . ASN B 1 142 ? 13.945 27.031 7.957 1 80.06 142 ASN B N 1
ATOM 6502 C CA . ASN B 1 142 ? 13.172 26.5 9.078 1 80.06 142 ASN B CA 1
ATOM 6503 C C . ASN B 1 142 ? 11.688 26.812 8.93 1 80.06 142 ASN B C 1
ATOM 6505 O O . ASN B 1 142 ? 10.883 26.406 9.766 1 80.06 142 ASN B O 1
ATOM 6509 N N . MET B 1 143 ? 11.312 27.656 7.992 1 86.81 143 MET B N 1
ATOM 6510 C CA . MET B 1 143 ? 9.914 28.047 7.867 1 86.81 143 MET B CA 1
ATOM 6511 C C . MET B 1 143 ? 9.031 26.844 7.59 1 86.81 143 MET B C 1
ATOM 6513 O O . MET B 1 143 ? 7.977 26.688 8.211 1 86.81 143 MET B O 1
ATOM 6517 N N . MET B 1 144 ? 9.492 26.062 6.738 1 85.12 144 MET B N 1
ATOM 6518 C CA . MET B 1 144 ? 8.695 24.891 6.375 1 85.12 144 MET B CA 1
ATOM 6519 C C . MET B 1 144 ? 8.562 23.938 7.559 1 85.12 144 MET B C 1
ATOM 6521 O O . MET B 1 144 ? 7.496 23.359 7.773 1 85.12 144 MET B O 1
ATOM 6525 N N . SER B 1 145 ? 9.562 23.844 8.328 1 85.31 145 SER B N 1
ATOM 6526 C CA . SER B 1 145 ? 9.523 23 9.508 1 85.31 145 SER B CA 1
ATOM 6527 C C . SER B 1 145 ? 8.539 23.531 10.547 1 85.31 145 SER B C 1
ATOM 6529 O O . SER B 1 145 ? 7.836 22.766 11.195 1 85.31 145 SER B O 1
ATOM 6531 N N . ILE B 1 146 ? 8.531 24.797 10.602 1 90 146 ILE B N 1
ATOM 6532 C CA . ILE B 1 146 ? 7.625 25.453 11.539 1 90 146 ILE B CA 1
ATOM 6533 C C . ILE B 1 146 ? 6.18 25.25 11.094 1 90 146 ILE B C 1
ATOM 6535 O O . ILE B 1 146 ? 5.316 24.906 11.906 1 90 146 ILE B O 1
ATOM 6539 N N . LEU B 1 147 ? 5.965 25.406 9.844 1 90.5 147 LEU B N 1
ATOM 6540 C CA . LEU B 1 147 ? 4.617 25.25 9.297 1 90.5 147 LEU B CA 1
ATOM 6541 C C . LEU B 1 147 ? 4.141 23.812 9.406 1 90.5 147 LEU B C 1
ATOM 6543 O O . LEU B 1 147 ? 2.957 23.562 9.633 1 90.5 147 LEU B O 1
ATOM 6547 N N . GLU B 1 148 ? 5.035 22.953 9.273 1 87.81 148 GLU B N 1
ATOM 6548 C CA . GLU B 1 148 ? 4.711 21.531 9.414 1 87.81 148 GLU B CA 1
ATOM 6549 C C . GLU B 1 148 ? 4.289 21.203 10.852 1 87.81 148 GLU B C 1
ATOM 6551 O O . GLU B 1 148 ? 3.299 20.516 11.062 1 87.81 148 GLU B O 1
ATOM 6556 N N . GLY B 1 149 ? 5.094 21.656 11.727 1 87.44 149 GLY B N 1
ATOM 6557 C CA . GLY B 1 149 ? 4.754 21.469 13.125 1 87.44 149 GLY B CA 1
ATOM 6558 C C . GLY B 1 149 ? 3.445 22.125 13.523 1 87.44 149 GLY B C 1
ATOM 6559 O O . GLY B 1 149 ? 2.658 21.547 14.281 1 87.44 149 GLY B O 1
ATOM 6560 N N . GLU B 1 150 ? 3.25 23.281 13 1 90.81 150 GLU B N 1
ATOM 6561 C CA . GLU B 1 150 ? 2.012 24 13.266 1 90.81 150 GLU B CA 1
ATOM 6562 C C . GLU B 1 150 ? 0.797 23.219 12.773 1 90.81 150 GLU B C 1
ATOM 6564 O O . GLU B 1 150 ? -0.172 23.031 13.516 1 90.81 150 GLU B O 1
ATOM 6569 N N . SER B 1 151 ? 0.857 22.828 11.508 1 88.62 151 SER B N 1
ATOM 6570 C CA . SER B 1 151 ? -0.268 22.141 10.891 1 88.62 151 SER B CA 1
ATOM 6571 C C . SER B 1 151 ? -0.619 20.859 11.648 1 88.62 151 SER B C 1
ATOM 6573 O O . SER B 1 151 ? -1.796 20.531 11.805 1 88.62 151 SER B O 1
ATOM 6575 N N . LEU B 1 152 ? 0.342 20.234 12.141 1 85 152 LEU B N 1
ATOM 6576 C CA . LEU B 1 152 ? 0.167 18.984 12.875 1 85 152 LEU B CA 1
ATOM 6577 C C . LEU B 1 152 ? -0.612 19.219 14.164 1 85 152 LEU B C 1
ATOM 6579 O O . LEU B 1 152 ? -1.504 18.438 14.508 1 85 152 LEU B O 1
ATOM 6583 N N . LEU B 1 153 ? -0.332 20.312 14.844 1 85.75 153 LEU B N 1
ATOM 6584 C CA . LEU B 1 153 ? -0.872 20.531 16.188 1 85.75 153 LEU B CA 1
ATOM 6585 C C . LEU B 1 153 ? -2.117 21.406 16.125 1 85.75 153 LEU B C 1
ATOM 6587 O O . LEU B 1 153 ? -3.01 21.297 16.969 1 85.75 153 LEU B O 1
ATOM 6591 N N . ASN B 1 154 ? -2.188 22.297 15.195 1 89.56 154 ASN B N 1
ATOM 6592 C CA . ASN B 1 154 ? -3.293 23.234 15.172 1 89.56 154 ASN B CA 1
ATOM 6593 C C . ASN B 1 154 ? -4.605 22.562 14.789 1 89.56 154 ASN B C 1
ATOM 6595 O O . ASN B 1 154 ? -5.68 23.016 15.188 1 89.56 154 ASN B O 1
ATOM 6599 N N . ASP B 1 155 ? -4.555 21.453 14.031 1 81.94 155 ASP B N 1
ATOM 6600 C CA . ASP B 1 155 ? -5.742 20.656 13.742 1 81.94 155 ASP B CA 1
ATOM 6601 C C . ASP B 1 155 ? -6.414 20.172 15.023 1 81.94 155 ASP B C 1
ATOM 6603 O O . ASP B 1 155 ? -7.637 20.266 15.156 1 81.94 155 ASP B O 1
ATOM 6607 N N . ALA B 1 156 ? -5.578 19.766 15.867 1 77.75 156 ALA B N 1
ATOM 6608 C CA . ALA B 1 156 ? -6.07 19.266 17.156 1 77.75 156 ALA B CA 1
ATOM 6609 C C . ALA B 1 156 ? -6.684 20.391 17.984 1 77.75 156 ALA B C 1
ATOM 6611 O O . ALA B 1 156 ? -7.77 20.234 18.547 1 77.75 156 ALA B O 1
ATOM 6612 N N . ALA B 1 157 ? -6.012 21.469 17.984 1 81.19 157 ALA B N 1
ATOM 6613 C CA . ALA B 1 157 ? -6.484 22.609 18.75 1 81.19 157 ALA B CA 1
ATOM 6614 C C . ALA B 1 157 ? -7.809 23.125 18.203 1 81.19 157 ALA B C 1
ATOM 6616 O O . ALA B 1 157 ? -8.711 23.469 18.969 1 81.19 157 ALA B O 1
ATOM 6617 N N . GLY B 1 158 ? -7.902 23.156 16.938 1 84.94 158 GLY B N 1
ATOM 6618 C CA . GLY B 1 158 ? -9.125 23.625 16.297 1 84.94 158 GLY B CA 1
ATOM 6619 C C . GLY B 1 158 ? -10.328 22.75 16.578 1 84.94 158 GLY B C 1
ATOM 6620 O O . GLY B 1 158 ? -11.414 23.25 16.859 1 84.94 158 GLY B O 1
ATOM 6621 N N . VAL B 1 159 ? -10.148 21.531 16.562 1 80.31 159 VAL B N 1
ATOM 6622 C CA . VAL B 1 159 ? -11.242 20.578 16.781 1 80.31 159 VAL B CA 1
ATOM 6623 C C . VAL B 1 159 ? -11.711 20.641 18.219 1 80.31 159 VAL B C 1
ATOM 6625 O O . VAL B 1 159 ? -12.914 20.562 18.5 1 80.31 159 VAL B O 1
ATOM 6628 N N . VAL B 1 160 ? -10.766 20.734 19.078 1 79.31 160 VAL B N 1
ATOM 6629 C CA . VAL B 1 160 ? -11.125 20.812 20.484 1 79.31 160 VAL B CA 1
ATOM 6630 C C . VAL B 1 160 ? -11.93 22.094 20.75 1 79.31 160 VAL B C 1
ATOM 6632 O O . VAL B 1 160 ? -12.953 22.047 21.438 1 79.31 160 VAL B O 1
ATOM 6635 N N . ALA B 1 161 ? -11.477 23.156 20.219 1 84.75 161 ALA B N 1
ATOM 6636 C CA . ALA B 1 161 ? -12.195 24.422 20.344 1 84.75 161 ALA B CA 1
ATOM 6637 C C . ALA B 1 161 ? -13.594 24.328 19.734 1 84.75 161 ALA B C 1
ATOM 6639 O O . ALA B 1 161 ? -14.562 24.859 20.281 1 84.75 161 ALA B O 1
ATOM 6640 N N . PHE B 1 162 ? -13.664 23.625 18.656 1 87.81 162 PHE B N 1
ATOM 6641 C CA . PHE B 1 162 ? -14.93 23.422 17.953 1 87.81 162 PHE B CA 1
ATOM 6642 C C . PHE B 1 162 ? -15.906 22.625 18.812 1 87.81 162 PHE B C 1
ATOM 6644 O O . PHE B 1 162 ? -17.078 23 18.953 1 87.81 162 PHE B O 1
ATOM 6651 N N . LYS B 1 163 ? -15.43 21.562 19.375 1 80.12 163 LYS B N 1
ATOM 6652 C CA . LYS B 1 163 ? -16.281 20.703 20.188 1 80.12 163 LYS B CA 1
ATOM 6653 C C . LYS B 1 163 ? -16.828 21.469 21.391 1 80.12 163 LYS B C 1
ATOM 6655 O O . LYS B 1 163 ? -17.984 21.297 21.766 1 80.12 163 LYS B O 1
ATOM 6660 N N . VAL B 1 164 ? -16.047 22.297 21.922 1 79 164 VAL B N 1
ATOM 6661 C CA . VAL B 1 164 ? -16.453 23.078 23.094 1 79 164 VAL B CA 1
ATOM 6662 C C . VAL B 1 164 ? -17.5 24.109 22.688 1 79 164 VAL B C 1
ATOM 6664 O O . VAL B 1 164 ? -18.484 24.312 23.406 1 79 164 VAL B O 1
ATOM 6667 N N . ALA B 1 165 ? -17.266 24.719 21.578 1 84.62 165 ALA B N 1
ATOM 6668 C CA . ALA B 1 165 ? -18.219 25.719 21.094 1 84.62 165 ALA B CA 1
ATOM 6669 C C . ALA B 1 165 ? -19.562 25.094 20.75 1 84.62 165 ALA B C 1
ATOM 6671 O O . ALA B 1 165 ? -20.609 25.656 21.047 1 84.62 165 ALA B O 1
ATOM 6672 N N . VAL B 1 166 ? -19.5 23.953 20.156 1 84.38 166 VAL B N 1
ATOM 6673 C CA . VAL B 1 166 ? -20.734 23.266 19.766 1 84.38 166 VAL B CA 1
ATOM 6674 C C . VAL B 1 166 ? -21.469 22.797 21.016 1 84.38 166 VAL B C 1
ATOM 6676 O O . VAL B 1 166 ? -22.703 22.875 21.078 1 84.38 166 VAL B O 1
ATOM 6679 N N . LEU B 1 167 ? -20.703 22.281 21.953 1 77.75 167 LEU B N 1
ATOM 6680 C CA . LEU B 1 167 ? -21.297 21.859 23.203 1 77.75 167 LEU B CA 1
ATOM 6681 C C . LEU B 1 167 ? -22.016 23.016 23.891 1 77.75 167 LEU B C 1
ATOM 6683 O O . LEU B 1 167 ? -23.094 22.844 24.469 1 77.75 167 LEU B O 1
ATOM 6687 N N . ALA B 1 168 ? -21.438 24.188 23.828 1 78.31 168 ALA B N 1
ATOM 6688 C CA . ALA B 1 168 ? -22.031 25.375 24.391 1 78.31 168 ALA B CA 1
ATOM 6689 C C . ALA B 1 168 ? -23.328 25.75 23.672 1 78.31 168 ALA B C 1
ATOM 6691 O O . ALA B 1 168 ? -24.297 26.203 24.281 1 78.31 168 ALA B O 1
ATOM 6692 N N . THR B 1 169 ? -23.359 25.516 22.438 1 80.75 169 THR B N 1
ATOM 6693 C CA . THR B 1 169 ? -24.547 25.812 21.625 1 80.75 169 THR B CA 1
ATOM 6694 C C . THR B 1 169 ? -25.672 24.828 21.938 1 80.75 169 THR B C 1
ATOM 6696 O O . THR B 1 169 ? -26.828 25.219 22.047 1 80.75 169 THR B O 1
ATOM 6699 N N . VAL B 1 170 ? -25.297 23.594 22.016 1 77.81 170 VAL B N 1
ATOM 6700 C CA . VAL B 1 170 ? -26.266 22.547 22.219 1 77.81 170 VAL B CA 1
ATOM 6701 C C . VAL B 1 170 ? -26.844 22.625 23.625 1 77.81 170 VAL B C 1
ATOM 6703 O O . VAL B 1 170 ? -28.047 22.422 23.828 1 77.81 170 VAL B O 1
ATOM 6706 N N . THR B 1 171 ? -25.984 22.938 24.625 1 75.88 171 THR B N 1
ATOM 6707 C CA . THR B 1 171 ? -26.438 22.969 26.016 1 75.88 171 THR B CA 1
ATOM 6708 C C . THR B 1 171 ? -27.016 24.328 26.375 1 75.88 171 THR B C 1
ATOM 6710 O O . THR B 1 171 ? -27.75 24.469 27.359 1 75.88 171 THR B O 1
ATOM 6713 N N . GLY B 1 172 ? -26.703 25.328 25.641 1 71.5 172 GLY B N 1
ATOM 6714 C CA . GLY B 1 172 ? -27.203 26.672 25.891 1 71.5 172 GLY B CA 1
ATOM 6715 C C . GLY B 1 172 ? -26.406 27.422 26.953 1 71.5 172 GLY B C 1
ATOM 6716 O O . GLY B 1 172 ? -26.703 28.578 27.25 1 71.5 172 GLY B O 1
ATOM 6717 N N . VAL B 1 173 ? -25.547 26.75 27.688 1 66.62 173 VAL B N 1
ATOM 6718 C CA . VAL B 1 173 ? -24.781 27.359 28.766 1 66.62 173 VAL B CA 1
ATOM 6719 C C . VAL B 1 173 ? -23.359 27.625 28.297 1 66.62 173 VAL B C 1
ATOM 6721 O O . VAL B 1 173 ? -22.672 26.719 27.828 1 66.62 173 VAL B O 1
ATOM 6724 N N . PHE B 1 174 ? -23.125 28.875 28.031 1 66.25 174 PHE B N 1
ATOM 6725 C CA . PHE B 1 174 ? -21.766 29.188 27.562 1 66.25 174 PHE B CA 1
ATOM 6726 C C . PHE B 1 174 ? -20.938 29.781 28.703 1 66.25 174 PHE B C 1
ATOM 6728 O O . PHE B 1 174 ? -21.297 30.812 29.281 1 66.25 174 PHE B O 1
ATOM 6735 N N . SER B 1 175 ? -20.188 28.953 29.438 1 71.44 175 SER B N 1
ATOM 6736 C CA . SER B 1 175 ? -19.172 29.453 30.359 1 71.44 175 SER B CA 1
ATOM 6737 C C . SER B 1 175 ? -17.766 29.281 29.781 1 71.44 175 SER B C 1
ATOM 6739 O O . SER B 1 175 ? -17.344 28.172 29.469 1 71.44 175 SER B O 1
ATOM 6741 N N . ILE B 1 176 ? -17.094 30.391 29.469 1 68.75 176 ILE B N 1
ATOM 6742 C CA . ILE B 1 176 ? -15.742 30.391 28.906 1 68.75 176 ILE B CA 1
ATOM 6743 C C . ILE B 1 176 ? -14.805 29.562 29.781 1 68.75 176 ILE B C 1
ATOM 6745 O O . ILE B 1 176 ? -13.922 28.875 29.281 1 68.75 176 ILE B O 1
ATOM 6749 N N . GLU B 1 177 ? -15.109 29.672 31 1 73.25 177 GLU B N 1
ATOM 6750 C CA . GLU B 1 177 ? -14.258 28.953 31.953 1 73.25 177 GLU B CA 1
ATOM 6751 C C . GLU B 1 177 ? -14.438 27.438 31.812 1 73.25 177 GLU B C 1
ATOM 6753 O O . GLU B 1 177 ? -13.453 26.703 31.781 1 73.25 177 GLU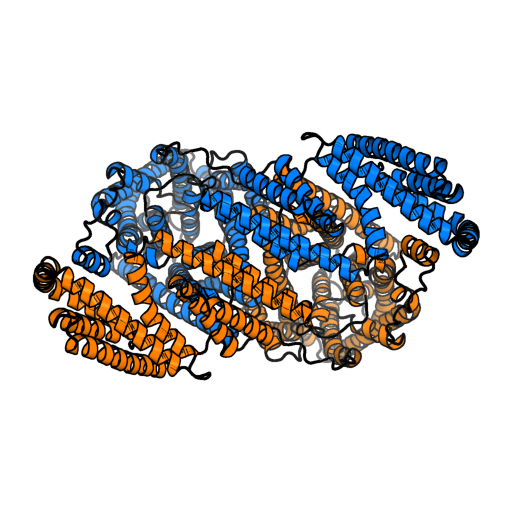 B O 1
ATOM 6758 N N . GLU B 1 178 ? -15.664 27.078 31.781 1 73.38 178 GLU B N 1
ATOM 6759 C CA . GLU B 1 178 ? -15.922 25.641 31.656 1 73.38 178 GLU B CA 1
ATOM 6760 C C . GLU B 1 178 ? -15.445 25.094 30.312 1 73.38 178 GLU B C 1
ATOM 6762 O O . GLU B 1 178 ? -14.93 23.984 30.25 1 73.38 178 GLU B O 1
ATOM 6767 N N . ALA B 1 179 ? -15.547 25.891 29.344 1 71.31 179 ALA B N 1
ATOM 6768 C CA . ALA B 1 179 ? -15.086 25.5 28.016 1 71.31 179 ALA B CA 1
ATOM 6769 C C . ALA B 1 179 ? -13.57 25.359 27.969 1 71.31 179 ALA B C 1
ATOM 6771 O O . ALA B 1 179 ? -13.039 24.438 27.344 1 71.31 179 ALA B O 1
ATOM 6772 N N . GLY B 1 180 ? -12.969 26.25 28.609 1 73.31 180 GLY B N 1
ATOM 6773 C CA . GLY B 1 180 ? -11.516 26.203 28.672 1 73.31 180 GLY B CA 1
ATOM 6774 C C . GLY B 1 180 ? -10.984 24.984 29.391 1 73.31 180 GLY B C 1
ATOM 6775 O O . GLY B 1 180 ? -10.023 24.359 28.938 1 73.31 180 GLY B O 1
ATOM 6776 N N . ILE B 1 181 ? -11.609 24.688 30.422 1 77.69 181 ILE B N 1
ATOM 6777 C CA . ILE B 1 181 ? -11.188 23.531 31.219 1 77.69 181 ILE B CA 1
ATOM 6778 C C . ILE B 1 181 ? -11.422 22.25 30.438 1 77.69 181 ILE B C 1
ATOM 6780 O O . ILE B 1 181 ? -10.562 21.359 30.422 1 77.69 181 ILE B O 1
ATOM 6784 N N . GLN B 1 182 ? -12.562 22.203 29.844 1 75 182 GLN B N 1
ATOM 6785 C CA . GLN B 1 182 ? -12.875 21.016 29.047 1 75 182 GLN B CA 1
ATOM 6786 C C . GLN B 1 182 ? -11.891 20.875 27.891 1 75 182 GLN B C 1
ATOM 6788 O O . GLN B 1 182 ? -11.516 19.75 27.531 1 75 182 GLN B O 1
ATOM 6793 N N . PHE B 1 183 ? -11.523 22 27.406 1 75.94 183 PHE B N 1
ATOM 6794 C CA . PHE B 1 183 ? -10.547 22 26.328 1 75.94 183 PHE B CA 1
ATOM 6795 C C . PHE B 1 183 ? -9.219 21.422 26.797 1 75.94 183 PHE B C 1
ATOM 6797 O O . PHE B 1 183 ? -8.633 20.578 26.125 1 75.94 183 PHE B O 1
ATOM 6804 N N . MET B 1 184 ? -8.852 21.844 27.906 1 81.31 184 MET B N 1
ATOM 6805 C CA . MET B 1 184 ? -7.562 21.406 28.438 1 81.31 184 MET B CA 1
ATOM 6806 C C . MET B 1 184 ? -7.582 19.922 28.781 1 81.31 184 MET B C 1
ATOM 6808 O O . MET B 1 184 ? -6.621 19.203 28.5 1 81.31 184 MET B O 1
ATOM 6812 N N . ILE B 1 185 ? -8.617 19.469 29.25 1 82.81 185 ILE B N 1
ATOM 6813 C CA . ILE B 1 185 ? -8.734 18.078 29.656 1 82.81 185 ILE B CA 1
ATOM 6814 C C . ILE B 1 185 ? -8.734 17.188 28.406 1 82.81 185 ILE B C 1
ATOM 6816 O O . ILE B 1 185 ? -8.055 16.156 28.359 1 82.81 185 ILE B O 1
ATOM 6820 N N . THR B 1 186 ? -9.484 17.609 27.453 1 82.5 186 THR B N 1
ATOM 6821 C CA . THR B 1 186 ? -9.586 16.828 26.234 1 82.5 186 THR B CA 1
ATOM 6822 C C . THR B 1 186 ? -8.258 16.828 25.469 1 82.5 186 THR B C 1
ATOM 6824 O O . THR B 1 186 ? -7.855 15.797 24.922 1 82.5 186 THR B O 1
ATOM 6827 N N . ALA B 1 187 ? -7.629 17.922 25.484 1 83.06 187 ALA B N 1
ATOM 6828 C CA . ALA B 1 187 ? -6.355 18.047 24.766 1 83.06 187 ALA B CA 1
ATOM 6829 C C . ALA B 1 187 ? -5.258 17.25 25.484 1 83.06 187 ALA B C 1
ATOM 6831 O O . ALA B 1 187 ? -4.613 16.391 24.859 1 83.06 187 ALA B O 1
ATOM 6832 N N . PHE B 1 188 ? -5.148 17.484 26.766 1 87.25 188 PHE B N 1
ATOM 6833 C CA . PHE B 1 188 ? -4.098 16.797 27.5 1 87.25 188 PHE B CA 1
ATOM 6834 C C . PHE B 1 188 ? -4.418 15.32 27.656 1 87.25 188 PHE B C 1
ATOM 6836 O O . PHE B 1 188 ? -3.516 14.484 27.656 1 87.25 188 PHE B O 1
ATOM 6843 N N . GLY B 1 189 ? -5.664 15.062 27.828 1 89.75 189 GLY B N 1
ATOM 6844 C CA . GLY B 1 189 ? -6.059 13.664 27.844 1 89.75 189 GLY B CA 1
ATOM 6845 C C . GLY B 1 189 ? -5.715 12.93 26.562 1 89.75 189 GLY B C 1
ATOM 6846 O O . GLY B 1 189 ? -5.262 11.789 26.594 1 89.75 189 GLY B O 1
ATOM 6847 N N . GLY B 1 190 ? -5.957 13.586 25.406 1 90.56 190 GLY B N 1
ATOM 6848 C CA . GLY B 1 190 ? -5.598 13.008 24.125 1 90.56 190 GLY B CA 1
ATOM 6849 C C . GLY B 1 190 ? -4.109 12.742 23.984 1 90.56 190 GLY B C 1
ATOM 6850 O O . GLY B 1 190 ? -3.699 11.688 23.5 1 90.56 190 GLY B O 1
ATOM 6851 N N . ILE B 1 191 ? -3.322 13.641 24.484 1 89.06 191 ILE B N 1
ATOM 6852 C CA . ILE B 1 191 ? -1.869 13.523 24.422 1 89.06 191 ILE B CA 1
ATOM 6853 C C . ILE B 1 191 ? -1.411 12.336 25.25 1 89.06 191 ILE B C 1
ATOM 6855 O O . ILE B 1 191 ? -0.588 11.531 24.797 1 89.06 191 ILE B O 1
ATOM 6859 N N . ILE B 1 192 ? -1.976 12.156 26.375 1 93.44 192 ILE B N 1
ATOM 6860 C CA . ILE B 1 192 ? -1.583 11.102 27.297 1 93.44 192 ILE B CA 1
ATOM 6861 C C . ILE B 1 192 ? -2.018 9.742 26.734 1 93.44 192 ILE B C 1
ATOM 6863 O O . ILE B 1 192 ? -1.217 8.812 26.672 1 93.44 192 ILE B O 1
ATOM 6867 N N . VAL B 1 193 ? -3.264 9.734 26.344 1 94.12 193 VAL B N 1
ATOM 6868 C CA . VAL B 1 193 ? -3.799 8.477 25.812 1 94.12 193 VAL B CA 1
ATOM 6869 C C . VAL B 1 193 ? -3.045 8.086 24.547 1 94.12 193 VAL B C 1
ATOM 6871 O O . VAL B 1 193 ? -2.719 6.91 24.359 1 94.12 193 VAL B O 1
ATOM 6874 N N . GLY B 1 194 ? -2.846 9.062 23.672 1 94.5 194 GLY B N 1
ATOM 6875 C CA . GLY B 1 194 ? -2.092 8.797 22.453 1 94.5 194 GLY B CA 1
ATOM 6876 C C . GLY B 1 194 ? -0.686 8.289 22.734 1 94.5 194 GLY B C 1
ATOM 6877 O O . GLY B 1 194 ? -0.209 7.375 22.047 1 94.5 194 GLY B O 1
ATOM 6878 N N . SER B 1 195 ? -0.062 8.805 23.734 1 93 195 SER B N 1
ATOM 6879 C CA . SER B 1 195 ? 1.291 8.398 24.109 1 93 195 SER B CA 1
ATOM 6880 C C . SER B 1 195 ? 1.307 6.984 24.672 1 93 195 SER B C 1
ATOM 6882 O O . SER B 1 195 ? 2.18 6.184 24.344 1 93 195 SER B O 1
ATOM 6884 N N . ILE B 1 196 ? 0.376 6.711 25.469 1 94.75 196 ILE B N 1
ATOM 6885 C CA . ILE B 1 196 ? 0.305 5.398 26.094 1 94.75 196 ILE B CA 1
ATOM 6886 C C . ILE B 1 196 ? -0.001 4.336 25.047 1 94.75 196 ILE B C 1
ATOM 6888 O O . ILE B 1 196 ? 0.685 3.312 24.969 1 94.75 196 ILE B O 1
ATOM 6892 N N . LEU B 1 197 ? -1.029 4.629 24.266 1 94.81 197 LEU B N 1
ATOM 6893 C CA . LEU B 1 197 ? -1.414 3.66 23.25 1 94.81 197 LEU B CA 1
ATOM 6894 C C . LEU B 1 197 ? -0.317 3.506 22.203 1 94.81 197 LEU B C 1
ATOM 6896 O O . LEU B 1 197 ? -0.056 2.396 21.734 1 94.81 197 LEU B O 1
ATOM 6900 N N . GLY B 1 198 ? 0.218 4.672 21.812 1 93 198 GLY B N 1
ATOM 6901 C CA . GLY B 1 198 ? 1.35 4.594 20.906 1 93 198 GLY B CA 1
ATOM 6902 C C . GLY B 1 198 ? 2.484 3.738 21.438 1 93 198 GLY B C 1
ATOM 6903 O O . GLY B 1 198 ? 3.033 2.906 20.719 1 93 198 GLY B O 1
ATOM 6904 N N . TYR B 1 199 ? 2.738 3.854 22.656 1 90.69 199 TYR B N 1
ATOM 6905 C CA . TYR B 1 199 ? 3.807 3.102 23.297 1 90.69 199 TYR B CA 1
ATOM 6906 C C . TYR B 1 199 ? 3.465 1.617 23.375 1 90.69 199 TYR B C 1
ATOM 6908 O O . TYR B 1 199 ? 4.32 0.765 23.125 1 90.69 199 TYR B O 1
ATOM 6916 N N . ILE B 1 200 ? 2.291 1.357 23.703 1 93.25 200 ILE B N 1
ATOM 6917 C CA . ILE B 1 200 ? 1.847 -0.027 23.828 1 93.25 200 ILE B CA 1
ATOM 6918 C C . ILE B 1 200 ? 1.968 -0.723 22.469 1 93.25 200 ILE B C 1
ATOM 6920 O O . ILE B 1 200 ? 2.455 -1.853 22.391 1 93.25 200 ILE B O 1
ATOM 6924 N N . ILE B 1 201 ? 1.536 -0.104 21.453 1 93.06 201 ILE B N 1
ATOM 6925 C CA . ILE B 1 201 ? 1.563 -0.701 20.125 1 93.06 201 ILE B CA 1
ATOM 6926 C C . ILE B 1 201 ? 3.01 -0.909 19.672 1 93.06 201 ILE B C 1
ATOM 6928 O O . ILE B 1 201 ? 3.34 -1.933 19.078 1 93.06 201 ILE B O 1
ATOM 6932 N N . ILE B 1 202 ? 3.852 0.032 19.953 1 88.31 202 ILE B N 1
ATOM 6933 C CA . ILE B 1 202 ? 5.27 -0.094 19.641 1 88.31 202 ILE B CA 1
ATOM 6934 C C . ILE B 1 202 ? 5.863 -1.283 20.391 1 88.31 202 ILE B C 1
ATOM 6936 O O . ILE B 1 202 ? 6.625 -2.068 19.828 1 88.31 202 ILE B O 1
ATOM 6940 N N . LYS B 1 203 ? 5.52 -1.4 21.625 1 86.75 203 LYS B N 1
ATOM 6941 C CA . LYS B 1 203 ? 6.016 -2.508 22.438 1 86.75 203 LYS B CA 1
ATOM 6942 C C . LYS B 1 203 ? 5.547 -3.85 21.875 1 86.75 203 LYS B C 1
ATOM 6944 O O . LYS B 1 203 ? 6.301 -4.824 21.891 1 86.75 203 LYS B O 1
ATOM 6949 N N . ILE B 1 204 ? 4.32 -3.879 21.453 1 88.56 204 ILE B N 1
ATOM 6950 C CA . ILE B 1 204 ? 3.785 -5.098 20.859 1 88.56 204 ILE B CA 1
ATOM 6951 C C . ILE B 1 204 ? 4.582 -5.445 19.594 1 88.56 204 ILE B C 1
ATOM 6953 O O . ILE B 1 204 ? 4.973 -6.598 19.406 1 88.56 204 ILE B O 1
ATOM 6957 N N . ARG B 1 205 ? 4.766 -4.504 18.812 1 85.81 205 ARG B N 1
ATOM 6958 C CA . ARG B 1 205 ? 5.516 -4.711 17.578 1 85.81 205 ARG B CA 1
ATOM 6959 C C . ARG B 1 205 ? 6.934 -5.191 17.859 1 85.81 205 ARG B C 1
ATOM 6961 O O . ARG B 1 205 ? 7.441 -6.09 17.188 1 85.81 205 ARG B O 1
ATOM 6968 N N . LEU B 1 206 ? 7.547 -4.566 18.797 1 78.75 206 LEU B N 1
ATOM 6969 C CA . LEU B 1 206 ? 8.906 -4.945 19.172 1 78.75 206 LEU B CA 1
ATOM 6970 C C . LEU B 1 206 ? 8.938 -6.352 19.75 1 78.75 206 LEU B C 1
ATOM 6972 O O . LEU B 1 206 ? 9.891 -7.105 19.5 1 78.75 206 LEU B O 1
ATOM 6976 N N . SER B 1 207 ? 7.926 -6.641 20.516 1 82.38 207 SER B N 1
ATOM 6977 C CA . SER B 1 207 ? 7.84 -7.988 21.078 1 82.38 207 SER B CA 1
ATOM 6978 C C . SER B 1 207 ? 7.684 -9.031 19.969 1 82.38 207 SER B C 1
ATOM 6980 O O . SER B 1 207 ? 8.266 -10.117 20.047 1 82.38 207 SER B O 1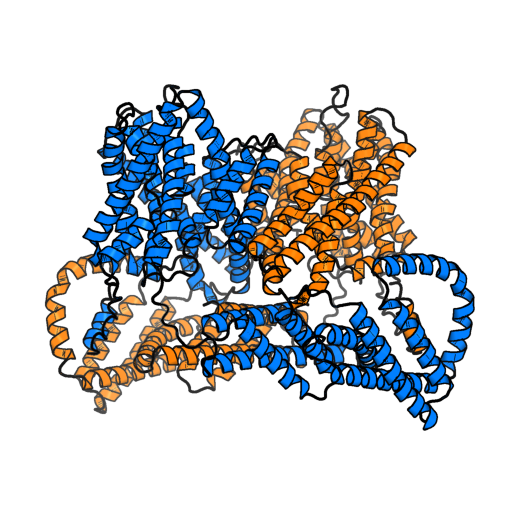
ATOM 6982 N N . LEU B 1 208 ? 6.832 -8.75 19 1 82.75 208 LEU B N 1
ATOM 6983 C CA . LEU B 1 208 ? 6.648 -9.648 17.875 1 82.75 208 LEU B CA 1
ATOM 6984 C C . LEU B 1 208 ? 7.961 -9.836 17.109 1 82.75 208 LEU B C 1
ATOM 6986 O O . LEU B 1 208 ? 8.258 -10.945 16.656 1 82.75 208 LEU B O 1
ATOM 6990 N N . HIS B 1 209 ? 8.648 -8.773 16.938 1 75.44 209 HIS B N 1
ATOM 6991 C CA . HIS B 1 209 ? 9.953 -8.836 16.281 1 75.44 209 HIS B CA 1
ATOM 6992 C C . HIS B 1 209 ? 10.93 -9.688 17.078 1 75.44 209 HIS B C 1
ATOM 6994 O O . HIS B 1 209 ? 11.672 -10.492 16.5 1 75.44 209 HIS B O 1
ATOM 7000 N N . LYS B 1 210 ? 10.883 -9.477 18.328 1 70.62 210 LYS B N 1
ATOM 7001 C CA . LYS B 1 210 ? 11.773 -10.211 19.234 1 70.62 210 LYS B CA 1
ATOM 7002 C C . LYS B 1 210 ? 11.5 -11.711 19.172 1 70.62 210 LYS B C 1
ATOM 7004 O O . LYS B 1 210 ? 12.422 -12.516 19.203 1 70.62 210 LYS B O 1
ATOM 7009 N N . TRP B 1 211 ? 10.25 -12.023 19.094 1 74.25 211 TRP B N 1
ATOM 7010 C CA . TRP B 1 211 ? 9.859 -13.43 19.078 1 74.25 211 TRP B CA 1
ATOM 7011 C C . TRP B 1 211 ? 9.891 -13.992 17.656 1 74.25 211 TRP B C 1
ATOM 7013 O O . TRP B 1 211 ? 9.453 -15.125 17.422 1 74.25 211 TRP B O 1
ATOM 7023 N N . ASN B 1 212 ? 10.344 -13.242 16.672 1 75.38 212 ASN B N 1
ATOM 7024 C CA . ASN B 1 212 ? 10.438 -13.648 15.273 1 75.38 212 ASN B CA 1
ATOM 7025 C C . ASN B 1 212 ? 9.078 -14.055 14.711 1 75.38 212 ASN B C 1
ATOM 7027 O O . ASN B 1 212 ? 8.969 -15.055 14 1 75.38 212 ASN B O 1
ATOM 7031 N N . LEU B 1 213 ? 8.141 -13.477 15.18 1 77.38 213 LEU B N 1
ATOM 7032 C CA . LEU B 1 213 ? 6.781 -13.781 14.734 1 77.38 213 LEU B CA 1
ATOM 7033 C C . LEU B 1 213 ? 6.273 -12.711 13.773 1 77.38 213 LEU B C 1
ATOM 7035 O O . LEU B 1 213 ? 5.066 -12.602 13.539 1 77.38 213 LEU B O 1
ATOM 7039 N N . GLU B 1 214 ? 7.238 -11.969 13.258 1 79.31 214 GLU B N 1
ATOM 7040 C CA . GLU B 1 214 ? 6.801 -10.828 12.453 1 79.31 214 GLU B CA 1
ATOM 7041 C C . GLU B 1 214 ? 6.836 -11.164 10.969 1 79.31 214 GLU B C 1
ATOM 7043 O O . GLU B 1 214 ? 7.723 -11.883 10.508 1 79.31 214 GLU B O 1
ATOM 7048 N N . GLU B 1 215 ? 5.773 -10.836 10.266 1 83.62 215 GLU B N 1
ATOM 7049 C CA . GLU B 1 215 ? 5.719 -10.781 8.812 1 83.62 215 GLU B CA 1
ATOM 7050 C C . GLU B 1 215 ? 5.578 -9.344 8.32 1 83.62 215 GLU B C 1
ATOM 7052 O O . GLU B 1 215 ? 4.867 -8.539 8.922 1 83.62 215 GLU B O 1
ATOM 7057 N N . ILE B 1 216 ? 6.262 -9.039 7.309 1 84.44 216 ILE B N 1
ATOM 7058 C CA . ILE 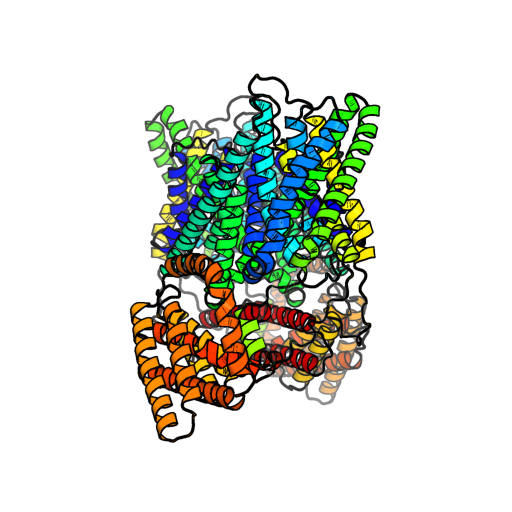B 1 216 ? 6.379 -7.668 6.836 1 84.44 216 ILE B CA 1
ATOM 7059 C C . ILE B 1 216 ? 4.988 -7.082 6.598 1 84.44 216 ILE B C 1
ATOM 7061 O O . ILE B 1 216 ? 4.652 -6.027 7.141 1 84.44 216 ILE B O 1
ATOM 7065 N N . PRO B 1 217 ? 4.117 -7.801 5.879 1 89.5 217 PRO B N 1
ATOM 7066 C CA . PRO B 1 217 ? 2.809 -7.191 5.625 1 89.5 217 PRO B CA 1
ATOM 7067 C C . PRO B 1 217 ? 1.968 -7.051 6.891 1 89.5 217 PRO B C 1
ATOM 7069 O O . PRO B 1 217 ? 1.178 -6.109 7.012 1 89.5 217 PRO B O 1
ATOM 7072 N N . MET B 1 218 ? 2.168 -7.934 7.828 1 91.06 218 MET B N 1
ATOM 7073 C CA . MET B 1 218 ? 1.432 -7.875 9.086 1 91.06 218 MET B CA 1
ATOM 7074 C C . MET B 1 218 ? 1.771 -6.605 9.859 1 91.06 218 MET B C 1
ATOM 7076 O O . MET B 1 218 ? 0.879 -5.926 10.375 1 91.06 218 MET B O 1
ATOM 7080 N N . VAL B 1 219 ? 3.053 -6.277 9.883 1 89.62 219 VAL B N 1
ATOM 7081 C CA . VAL B 1 219 ? 3.516 -5.105 10.625 1 89.62 219 VAL B CA 1
ATOM 7082 C C . VAL B 1 219 ? 2.979 -3.836 9.969 1 89.62 219 VAL B C 1
ATOM 7084 O O . VAL B 1 219 ? 2.576 -2.896 10.664 1 89.62 219 VAL B O 1
ATOM 7087 N N . ILE B 1 220 ? 2.959 -3.801 8.719 1 91.25 220 ILE B N 1
ATOM 7088 C CA . ILE B 1 220 ? 2.475 -2.639 7.98 1 91.25 220 ILE B CA 1
ATOM 7089 C C . ILE B 1 220 ? 0.98 -2.455 8.227 1 91.25 220 ILE B C 1
ATOM 7091 O O . ILE B 1 220 ? 0.509 -1.332 8.414 1 91.25 220 ILE B O 1
ATOM 7095 N N . VAL B 1 221 ? 0.264 -3.545 8.273 1 93 221 VAL B N 1
ATOM 7096 C CA . VAL B 1 221 ? -1.172 -3.484 8.523 1 93 221 VAL B CA 1
ATOM 7097 C C . VAL B 1 221 ? -1.426 -2.992 9.953 1 93 221 VAL B C 1
ATOM 7099 O O . VAL B 1 221 ? -2.348 -2.209 10.188 1 93 221 VAL B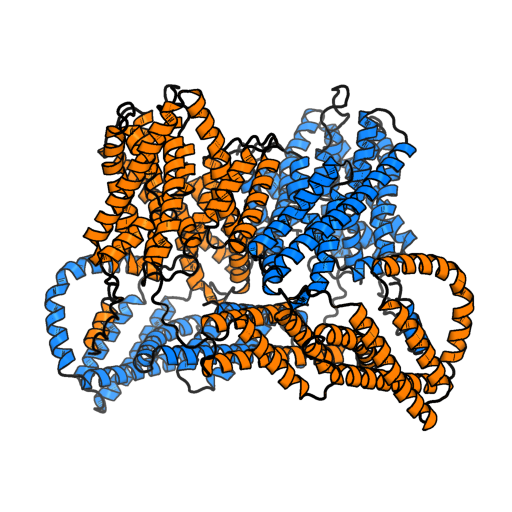 O 1
ATOM 7102 N N . ILE B 1 222 ? -0.649 -3.461 10.852 1 92.38 222 ILE B N 1
ATOM 7103 C CA . ILE B 1 222 ? -0.76 -2.984 12.227 1 92.38 222 ILE B CA 1
ATOM 7104 C C . ILE B 1 222 ? -0.524 -1.477 12.273 1 92.38 222 ILE B C 1
ATOM 7106 O O . ILE B 1 222 ? -1.243 -0.75 12.961 1 92.38 222 ILE B O 1
ATOM 7110 N N . GLN B 1 223 ? 0.45 -1.049 11.492 1 91.69 223 GLN B N 1
ATOM 7111 C CA . GLN B 1 223 ? 0.758 0.376 11.422 1 91.69 223 GLN B CA 1
ATOM 7112 C C . GLN B 1 223 ? -0.42 1.168 10.859 1 91.69 223 GLN B C 1
ATOM 7114 O O . GLN B 1 223 ? -0.749 2.242 11.367 1 91.69 223 GLN B O 1
ATOM 7119 N N . ILE B 1 224 ? -1.019 0.682 9.859 1 93.12 224 ILE B N 1
ATOM 7120 C CA . ILE B 1 224 ? -2.125 1.367 9.203 1 93.12 224 ILE B CA 1
ATOM 7121 C C . ILE B 1 224 ? -3.348 1.375 10.117 1 93.12 224 ILE B C 1
ATOM 7123 O O . ILE B 1 224 ? -4.105 2.346 10.148 1 93.12 224 ILE B O 1
ATOM 7127 N N . MET B 1 225 ? -3.512 0.369 10.961 1 94.12 225 MET B N 1
ATOM 7128 C CA . MET B 1 225 ? -4.66 0.246 11.859 1 94.12 225 MET B CA 1
ATOM 7129 C C . MET B 1 225 ? -4.465 1.089 13.109 1 94.12 225 MET B C 1
ATOM 7131 O O . MET B 1 225 ? -5.43 1.399 13.812 1 94.12 225 MET B O 1
ATOM 7135 N N . THR B 1 226 ? -3.279 1.43 13.398 1 94.5 226 THR B N 1
ATOM 7136 C CA . THR B 1 226 ? -2.938 2.107 14.648 1 94.5 226 THR B CA 1
ATOM 7137 C C . THR B 1 226 ? -3.709 3.416 14.781 1 94.5 226 THR B C 1
ATOM 7139 O O . THR B 1 226 ? -4.379 3.646 15.789 1 94.5 226 THR B O 1
ATOM 7142 N N . PRO B 1 227 ? -3.666 4.293 13.742 1 94.88 227 PRO B N 1
ATOM 7143 C CA . PRO B 1 227 ? -4.406 5.547 13.898 1 94.88 227 PRO B CA 1
ATOM 7144 C C . PRO B 1 227 ? -5.906 5.328 14.07 1 94.88 227 PRO B C 1
ATOM 7146 O O . PRO B 1 227 ? -6.559 6.07 14.812 1 94.88 227 PRO B O 1
ATOM 7149 N N . LEU B 1 228 ? -6.465 4.359 13.445 1 94.31 228 LEU B N 1
ATOM 7150 C CA . LEU B 1 228 ? -7.891 4.07 13.57 1 94.31 228 LEU B CA 1
ATOM 7151 C C . LEU B 1 228 ? -8.234 3.6 14.977 1 94.31 228 LEU B C 1
ATOM 7153 O O . LEU B 1 228 ? -9.203 4.07 15.578 1 94.31 228 LEU B O 1
ATOM 7157 N N . PHE B 1 229 ? -7.422 2.752 15.445 1 92.5 229 PHE B N 1
ATOM 7158 C CA . PHE B 1 229 ? -7.633 2.189 16.781 1 92.5 229 PHE B CA 1
ATOM 7159 C C . PHE B 1 229 ? -7.449 3.256 17.844 1 92.5 229 PHE B C 1
ATOM 7161 O O . PHE B 1 229 ? -8.258 3.359 18.766 1 92.5 229 PHE B O 1
ATOM 7168 N N . VAL B 1 230 ? -6.406 3.996 17.734 1 95 230 VAL B N 1
ATOM 7169 C CA . VAL B 1 230 ? -6.09 5.027 18.719 1 95 230 VAL B CA 1
ATOM 7170 C C . VAL B 1 230 ? -7.195 6.082 18.734 1 95 230 VAL B C 1
ATOM 7172 O O . VAL B 1 230 ? -7.625 6.52 19.812 1 95 230 VAL B O 1
ATOM 7175 N N . TYR B 1 231 ? -7.633 6.512 17.562 1 92.31 231 TYR B N 1
ATOM 7176 C CA . TYR B 1 231 ? -8.719 7.488 17.484 1 92.31 231 TYR B CA 1
ATOM 7177 C C . TYR B 1 231 ? -9.977 6.965 18.156 1 92.31 231 TYR B C 1
ATOM 7179 O O . TYR B 1 231 ? -10.594 7.668 18.953 1 92.31 231 TYR B O 1
ATOM 7187 N N . PHE B 1 232 ? -10.312 5.742 17.844 1 89.75 232 PHE B N 1
ATOM 7188 C CA . PHE B 1 232 ? -11.539 5.145 18.359 1 89.75 232 PHE B CA 1
ATOM 7189 C C . PHE B 1 232 ? -11.5 5.047 19.875 1 89.75 232 PHE B C 1
ATOM 7191 O O . PHE B 1 232 ? -12.469 5.41 20.562 1 89.75 232 PHE B O 1
ATOM 7198 N N . VAL B 1 233 ? -10.461 4.555 20.438 1 91.81 233 VAL B N 1
ATOM 7199 C CA . VAL B 1 233 ? -10.328 4.359 21.891 1 91.81 233 VAL B CA 1
ATOM 7200 C C . VAL B 1 233 ? -10.344 5.715 22.594 1 91.81 233 VAL B C 1
ATOM 7202 O O . VAL B 1 233 ? -11 5.875 23.625 1 91.81 233 VAL B O 1
ATOM 7205 N N . ALA B 1 234 ? -9.57 6.676 22 1 92.62 234 ALA B N 1
ATOM 7206 C CA . ALA B 1 234 ? -9.508 8.008 22.594 1 92.62 234 ALA B CA 1
ATOM 7207 C C . ALA B 1 234 ? -10.891 8.656 22.625 1 92.62 234 ALA B C 1
ATOM 7209 O O . ALA B 1 234 ? -11.297 9.219 23.641 1 92.62 234 ALA B O 1
ATOM 7210 N N . GLU B 1 235 ? -11.633 8.562 21.562 1 86.69 235 GLU B N 1
ATOM 7211 C CA . GLU B 1 235 ? -12.969 9.148 21.5 1 86.69 235 GLU B CA 1
ATOM 7212 C C . GLU B 1 235 ? -13.938 8.445 22.438 1 86.69 235 GLU B C 1
ATOM 7214 O O . GLU B 1 235 ? -14.82 9.078 23.031 1 86.69 235 GLU B O 1
ATOM 7219 N N . GLU B 1 236 ? -13.797 7.133 22.609 1 87.12 236 GLU B N 1
ATOM 7220 C CA . GLU B 1 236 ? -14.656 6.375 23.516 1 87.12 236 GLU B CA 1
ATOM 7221 C C . GLU B 1 236 ? -14.414 6.77 24.969 1 87.12 236 GLU B C 1
ATOM 7223 O O . GLU B 1 236 ? -15.336 6.742 25.781 1 87.12 236 GLU B O 1
ATOM 7228 N N . ILE B 1 237 ? -13.141 7.129 25.25 1 90.69 237 ILE B N 1
ATOM 7229 C CA . ILE B 1 237 ? -12.781 7.551 26.594 1 90.69 237 ILE B CA 1
ATOM 7230 C C . ILE B 1 237 ? -13.188 9.008 26.812 1 90.69 237 ILE B C 1
ATOM 7232 O O . ILE B 1 237 ? -13.289 9.477 27.953 1 90.69 237 ILE B O 1
ATOM 7236 N N . GLY B 1 238 ? -13.445 9.711 25.766 1 85.5 238 GLY B N 1
ATOM 7237 C CA . GLY B 1 238 ? -13.922 11.086 25.859 1 85.5 238 GLY B CA 1
ATOM 7238 C C . GLY B 1 238 ? -12.812 12.109 25.703 1 85.5 238 GLY B C 1
ATOM 7239 O O . GLY B 1 238 ? -12.938 13.242 26.188 1 85.5 238 GLY B O 1
ATOM 7240 N N . VAL B 1 239 ? -11.703 11.75 25.219 1 89.5 239 VAL B N 1
ATOM 7241 C CA . VAL B 1 239 ? -10.602 12.688 25 1 89.5 239 VAL B CA 1
ATOM 7242 C C . VAL B 1 239 ? -10.43 12.93 23.5 1 89.5 239 VAL B C 1
ATOM 7244 O O . VAL B 1 239 ? -11.148 12.359 22.688 1 89.5 239 VAL B O 1
ATOM 7247 N N . SER B 1 240 ? -9.523 13.836 23.156 1 86.81 240 SER B N 1
ATOM 7248 C CA . SER B 1 240 ? -9.352 14.219 21.766 1 86.81 240 SER B CA 1
ATOM 7249 C C . SER B 1 240 ? -8.719 13.094 20.953 1 86.81 240 SER B C 1
ATOM 7251 O O . SER B 1 240 ? -7.535 12.781 21.141 1 86.81 240 SER B O 1
ATOM 7253 N N . GLY B 1 241 ? -9.438 12.484 20.016 1 89.25 241 GLY B N 1
ATOM 7254 C CA . GLY B 1 241 ? -8.906 11.422 19.172 1 89.25 241 GLY B CA 1
ATOM 7255 C C . GLY B 1 241 ? -7.816 11.898 18.234 1 89.25 241 GLY B C 1
ATOM 7256 O O . GLY B 1 241 ? -6.84 11.188 18 1 89.25 241 GLY B O 1
ATOM 7257 N N . ILE B 1 242 ? -7.898 13.078 17.781 1 86.31 242 ILE B N 1
ATOM 7258 C CA . ILE B 1 242 ? -6.973 13.641 16.812 1 86.31 242 ILE B CA 1
ATOM 7259 C C . ILE B 1 242 ? -5.605 13.852 17.453 1 86.31 242 ILE B C 1
ATOM 7261 O O . ILE B 1 242 ? -4.582 13.461 16.891 1 86.31 242 ILE B O 1
ATOM 7265 N N . LEU B 1 243 ? -5.609 14.43 18.609 1 88 243 LEU B N 1
ATOM 7266 C CA . LEU B 1 243 ? -4.348 14.664 19.297 1 88 243 LEU B CA 1
ATOM 7267 C C . LEU B 1 243 ? -3.695 13.352 19.703 1 88 243 LEU B C 1
ATOM 7269 O O . LEU B 1 243 ? -2.467 13.242 19.719 1 88 243 LEU B O 1
ATOM 7273 N N . ALA B 1 244 ? -4.539 12.438 20.047 1 93.69 244 ALA B N 1
ATOM 7274 C CA . ALA B 1 244 ? -4.016 11.117 20.406 1 93.69 244 ALA B CA 1
ATOM 7275 C C . ALA B 1 244 ? -3.295 10.477 19.219 1 93.69 244 ALA B C 1
ATOM 7277 O O . ALA B 1 244 ? -2.209 9.914 19.375 1 93.69 244 ALA B O 1
ATOM 7278 N N . VAL B 1 245 ? -3.867 10.57 18.062 1 93.38 245 VAL B N 1
ATOM 7279 C CA . VAL B 1 245 ? -3.293 9.977 16.859 1 93.38 245 VAL B CA 1
ATOM 7280 C C . VAL B 1 245 ? -1.969 10.656 16.531 1 93.38 245 VAL B C 1
ATOM 7282 O O . VAL B 1 245 ? -0.999 10 16.156 1 93.38 245 VAL B O 1
ATOM 7285 N N . VAL B 1 246 ? -1.889 11.945 16.672 1 88.94 246 VAL B N 1
ATOM 7286 C CA . VAL B 1 246 ? -0.668 12.695 16.391 1 88.94 246 VAL B CA 1
ATOM 7287 C C . VAL B 1 246 ? 0.445 12.242 17.328 1 88.94 246 VAL B C 1
ATOM 7289 O O . VAL B 1 246 ? 1.573 12 16.891 1 88.94 246 VAL B O 1
ATOM 7292 N N . MET B 1 247 ? 0.099 12.086 18.547 1 90.44 247 MET B N 1
ATOM 7293 C CA . MET B 1 247 ? 1.097 11.68 19.531 1 90.44 247 MET B CA 1
ATOM 7294 C C . MET B 1 247 ? 1.575 10.258 19.266 1 90.44 247 MET B C 1
ATOM 7296 O O . MET B 1 247 ? 2.754 9.945 19.453 1 90.44 247 MET B O 1
ATOM 7300 N N . ALA B 1 248 ? 0.641 9.453 18.938 1 94.12 248 ALA B N 1
ATOM 7301 C CA . ALA B 1 248 ? 1.025 8.094 18.578 1 94.12 248 ALA B CA 1
ATOM 7302 C C . ALA B 1 248 ? 1.945 8.086 17.359 1 94.12 248 ALA B C 1
ATOM 7304 O O . ALA B 1 248 ? 2.883 7.293 17.281 1 94.12 248 ALA B O 1
ATOM 7305 N N . GLY B 1 249 ? 1.624 8.914 16.391 1 92.56 249 GLY B N 1
ATOM 7306 C CA . GLY B 1 249 ? 2.482 9.055 15.227 1 92.56 249 GLY B CA 1
ATOM 7307 C C . GLY B 1 249 ? 3.885 9.516 15.57 1 92.56 249 GLY B C 1
ATOM 7308 O O . GLY B 1 249 ? 4.867 8.953 15.078 1 92.56 249 GLY B O 1
ATOM 7309 N N . ILE B 1 250 ? 3.99 10.445 16.406 1 87.56 250 ILE B N 1
ATOM 7310 C CA . ILE B 1 250 ? 5.281 10.969 16.828 1 87.56 250 ILE B CA 1
ATOM 7311 C C . ILE B 1 250 ? 6.062 9.875 17.562 1 87.56 250 ILE B C 1
ATOM 7313 O O . ILE B 1 250 ? 7.262 9.703 17.328 1 87.56 250 ILE B O 1
ATOM 7317 N N . ALA B 1 251 ? 5.379 9.156 18.391 1 87.31 251 ALA B N 1
ATOM 7318 C CA . ALA B 1 251 ? 6.02 8.055 19.094 1 87.31 251 ALA B CA 1
ATOM 7319 C C . ALA B 1 251 ? 6.594 7.031 18.125 1 87.31 251 ALA B C 1
ATOM 7321 O O . ALA B 1 251 ? 7.703 6.527 18.328 1 87.31 251 ALA B O 1
ATOM 7322 N N . HIS B 1 252 ? 5.824 6.766 17.141 1 88.31 252 HIS B N 1
ATOM 7323 C CA . HIS B 1 252 ? 6.293 5.82 16.141 1 88.31 252 HIS B CA 1
ATOM 7324 C C . HIS B 1 252 ? 7.473 6.387 15.352 1 88.31 252 HIS B C 1
ATOM 7326 O O . HIS B 1 252 ? 8.352 5.637 14.922 1 88.31 252 HIS B O 1
ATOM 7332 N N . GLY B 1 253 ? 7.422 7.668 15.109 1 83.06 253 GLY B N 1
ATOM 7333 C CA . GLY B 1 253 ? 8.539 8.32 14.438 1 83.06 253 GLY B CA 1
ATOM 7334 C C . GLY B 1 253 ? 9.836 8.227 15.219 1 83.06 253 GLY B C 1
ATOM 7335 O O . GLY B 1 253 ? 10.906 8.016 14.633 1 83.06 253 GLY B O 1
ATOM 7336 N N . ILE B 1 254 ? 9.75 8.266 16.484 1 75.81 254 ILE B N 1
ATOM 7337 C CA . ILE B 1 254 ? 10.914 8.18 17.359 1 75.81 254 ILE B CA 1
ATOM 7338 C C . ILE B 1 254 ? 11.5 6.77 17.297 1 75.81 254 ILE B C 1
ATOM 7340 O O . ILE B 1 254 ? 12.719 6.602 17.219 1 75.81 254 ILE B O 1
ATOM 7344 N N . GLU B 1 255 ? 10.656 5.891 17.281 1 73.62 255 GLU B N 1
ATOM 7345 C CA . GLU B 1 255 ? 11.102 4.504 17.219 1 73.62 255 GLU B CA 1
ATOM 7346 C C . GLU B 1 255 ? 11.742 4.184 15.875 1 73.62 255 GLU B C 1
ATOM 7348 O O . GLU B 1 255 ? 12.719 3.438 15.812 1 73.62 255 GLU B O 1
ATOM 7353 N N . LYS B 1 256 ? 11.086 4.719 14.867 1 72.75 256 LYS B N 1
ATOM 7354 C CA . LYS B 1 256 ? 11.609 4.508 13.523 1 72.75 256 LYS B CA 1
ATOM 7355 C C . LYS B 1 256 ? 13.039 5.031 13.398 1 72.75 256 LYS B C 1
ATOM 7357 O O . LYS B 1 256 ? 13.883 4.414 12.742 1 72.75 256 LYS B O 1
ATOM 7362 N N . GLU B 1 257 ? 13.336 6.055 13.961 1 62 257 GLU B N 1
ATOM 7363 C CA . GLU B 1 257 ? 14.656 6.672 13.914 1 62 257 GLU B CA 1
ATOM 7364 C C . GLU B 1 257 ? 15.68 5.848 14.688 1 62 257 GLU B C 1
ATOM 7366 O O . GLU B 1 257 ? 16.844 5.781 14.312 1 62 257 GLU B O 1
ATOM 7371 N N . HIS B 1 258 ? 15.164 5.223 15.656 1 54.47 258 HIS B N 1
ATOM 7372 C CA . HIS B 1 258 ? 16.062 4.465 16.516 1 54.47 258 HIS B CA 1
ATOM 7373 C C . HIS B 1 258 ? 16.375 3.096 15.93 1 54.47 258 HIS B C 1
ATOM 7375 O O . HIS B 1 258 ? 17.469 2.559 16.141 1 54.47 258 HIS B O 1
ATOM 7381 N N . LEU B 1 259 ? 15.367 2.396 15.234 1 49.44 259 LEU B N 1
ATOM 7382 C CA . LEU B 1 259 ? 15.547 1.045 14.719 1 49.44 259 LEU B CA 1
ATOM 7383 C C . LEU B 1 259 ? 16.203 1.07 13.344 1 49.44 259 LEU B C 1
ATOM 7385 O O . LEU B 1 259 ? 16.266 0.048 12.656 1 49.44 259 LEU B O 1
ATOM 7389 N N . GLN B 1 260 ? 16.703 2.172 12.852 1 46.28 260 GLN B N 1
ATOM 7390 C CA . GLN B 1 260 ? 17.203 2.387 11.5 1 46.28 260 GLN B CA 1
ATOM 7391 C C . GLN B 1 260 ? 17.875 1.132 10.953 1 46.28 260 GLN B C 1
ATOM 7393 O O . GLN B 1 260 ? 17.734 0.802 9.773 1 46.28 260 GLN B O 1
ATOM 7398 N N . ASN B 1 261 ? 18.656 0.421 11.68 1 43.5 261 ASN B N 1
ATOM 7399 C CA . ASN B 1 261 ? 19.625 -0.463 11.023 1 43.5 261 ASN B CA 1
ATOM 7400 C C . ASN B 1 261 ? 19.047 -1.858 10.812 1 43.5 261 ASN B C 1
ATOM 7402 O O . ASN B 1 261 ? 19.516 -2.607 9.953 1 43.5 261 ASN B O 1
ATOM 7406 N N . THR B 1 262 ? 18.094 -2.352 11.508 1 43.5 262 THR B N 1
ATOM 7407 C CA . THR B 1 262 ? 17.875 -3.795 11.5 1 43.5 262 THR B CA 1
ATOM 7408 C C . THR B 1 262 ? 16.75 -4.168 10.547 1 43.5 262 THR B C 1
ATOM 7410 O O . THR B 1 262 ? 16.703 -5.281 10.023 1 43.5 262 THR B O 1
ATOM 7413 N N . THR B 1 263 ? 15.914 -3.248 10.07 1 59.81 263 THR B N 1
ATOM 7414 C CA . THR B 1 263 ? 14.781 -3.738 9.297 1 59.81 263 THR B CA 1
ATOM 7415 C C . THR B 1 263 ? 14.516 -2.838 8.094 1 59.81 263 THR B C 1
ATOM 7417 O O . THR B 1 263 ? 13.422 -2.291 7.941 1 59.81 263 THR B O 1
ATOM 7420 N N . THR B 1 264 ? 15.594 -2.746 7.238 1 62.94 264 THR B N 1
ATOM 7421 C CA . THR B 1 264 ? 15.562 -1.827 6.105 1 62.94 264 THR B CA 1
ATOM 7422 C C . THR B 1 264 ? 14.445 -2.205 5.137 1 62.94 264 THR B C 1
ATOM 7424 O O . THR B 1 264 ? 13.734 -1.334 4.629 1 62.94 264 THR B O 1
ATOM 7427 N N . LYS B 1 265 ? 14.258 -3.512 4.93 1 69.19 265 LYS B N 1
ATOM 7428 C CA . LYS B 1 265 ? 13.211 -3.963 4.02 1 69.19 265 LYS B CA 1
ATOM 7429 C C . LYS B 1 265 ? 11.836 -3.537 4.516 1 69.19 265 LYS B C 1
ATOM 7431 O O . LYS B 1 265 ? 11.016 -3.039 3.742 1 69.19 265 LYS B O 1
ATOM 7436 N N . LEU B 1 266 ? 11.672 -3.734 5.773 1 76.06 266 LEU B N 1
ATOM 7437 C CA . LEU B 1 266 ? 10.398 -3.359 6.387 1 76.06 266 LEU B CA 1
ATOM 7438 C C . LEU B 1 266 ? 10.148 -1.861 6.246 1 76.06 266 LEU B C 1
ATOM 7440 O O . LEU B 1 266 ? 9.039 -1.442 5.922 1 76.06 266 LEU B O 1
ATOM 7444 N N . ARG B 1 267 ? 11.148 -1.111 6.355 1 76.69 267 ARG B N 1
ATOM 7445 C CA . ARG B 1 267 ? 11.023 0.341 6.285 1 76.69 267 ARG B CA 1
ATOM 7446 C C . ARG B 1 267 ? 10.688 0.791 4.863 1 76.69 267 ARG B C 1
ATOM 7448 O O . ARG B 1 267 ? 9.836 1.658 4.668 1 76.69 267 ARG B O 1
ATOM 7455 N N . ILE B 1 268 ? 11.336 0.214 3.924 1 77.62 268 ILE B N 1
ATOM 7456 C CA . ILE B 1 268 ? 11.125 0.596 2.531 1 77.62 268 ILE B CA 1
ATOM 7457 C C . ILE B 1 268 ? 9.703 0.239 2.109 1 77.62 268 ILE B C 1
ATOM 7459 O O . ILE B 1 268 ? 9 1.055 1.502 1 77.62 268 ILE B O 1
ATOM 7463 N N . ILE B 1 269 ? 9.289 -0.969 2.471 1 83.81 269 ILE B N 1
ATOM 7464 C CA . ILE B 1 269 ? 7.945 -1.404 2.098 1 83.81 269 ILE B CA 1
ATOM 7465 C C . ILE B 1 269 ? 6.906 -0.546 2.816 1 83.81 269 ILE B C 1
ATOM 7467 O O . ILE B 1 269 ? 5.891 -0.17 2.227 1 83.81 269 ILE B O 1
ATOM 7471 N N . SER B 1 270 ? 7.203 -0.284 4.039 1 87.56 270 SER B N 1
ATOM 7472 C CA . SER B 1 270 ? 6.316 0.572 4.82 1 87.56 270 SER B CA 1
ATOM 7473 C C . SER B 1 270 ? 6.227 1.971 4.219 1 87.56 270 SER B C 1
ATOM 7475 O O . SER B 1 270 ? 5.133 2.494 4.008 1 87.56 270 SER B O 1
ATOM 7477 N N . ASP B 1 271 ? 7.367 2.541 3.861 1 86 271 ASP B N 1
ATOM 7478 C CA . ASP B 1 271 ? 7.406 3.887 3.297 1 86 271 ASP B CA 1
ATOM 7479 C C . ASP B 1 271 ? 6.695 3.938 1.947 1 86 271 ASP B C 1
ATOM 7481 O O . ASP B 1 271 ? 5.977 4.895 1.653 1 86 271 ASP B O 1
ATOM 7485 N N . ASN B 1 272 ? 6.926 2.928 1.199 1 86.56 272 ASN B N 1
ATOM 7486 C CA . ASN B 1 272 ? 6.281 2.869 -0.109 1 86.56 272 ASN B CA 1
ATOM 7487 C C . ASN B 1 272 ? 4.766 2.748 0.018 1 86.56 272 ASN B C 1
ATOM 7489 O O . ASN B 1 272 ? 4.023 3.389 -0.728 1 86.56 272 ASN B O 1
ATOM 7493 N N . THR B 1 273 ? 4.328 1.949 0.927 1 91.38 273 THR B N 1
ATOM 7494 C CA . THR B 1 273 ? 2.896 1.75 1.138 1 91.38 273 THR B CA 1
ATOM 7495 C C . THR B 1 273 ? 2.24 3.031 1.644 1 91.38 273 THR B C 1
ATOM 7497 O O . THR B 1 273 ? 1.178 3.424 1.159 1 91.38 273 THR B O 1
ATOM 7500 N N . TRP B 1 274 ? 2.896 3.664 2.543 1 90.81 274 TRP B N 1
ATOM 7501 C CA . TRP B 1 274 ? 2.369 4.914 3.076 1 90.81 274 TRP B CA 1
ATOM 7502 C C . TRP B 1 274 ? 2.359 6 2.006 1 90.81 274 TRP B C 1
ATOM 7504 O O . TRP B 1 274 ? 1.455 6.84 1.974 1 90.81 274 TRP B O 1
ATOM 7514 N N . TYR B 1 275 ? 3.406 5.949 1.147 1 89.44 275 TYR B N 1
ATOM 7515 C CA . TYR B 1 275 ? 3.506 6.914 0.057 1 89.44 275 TYR B CA 1
ATOM 7516 C C . TYR B 1 275 ? 2.271 6.852 -0.837 1 89.44 275 TYR B C 1
ATOM 7518 O O . TYR B 1 275 ? 1.679 7.883 -1.157 1 89.44 275 TYR B O 1
ATOM 7526 N N . VAL B 1 276 ? 1.821 5.727 -1.135 1 92 276 VAL B N 1
ATOM 7527 C CA . VAL B 1 276 ? 0.661 5.527 -1.997 1 92 276 VAL B CA 1
ATOM 7528 C C . VAL B 1 276 ? -0.617 5.855 -1.229 1 92 276 VAL B C 1
ATOM 7530 O O . VAL B 1 276 ? -1.521 6.5 -1.766 1 92 276 VAL B O 1
ATOM 7533 N N . LEU B 1 277 ? -0.703 5.41 0.003 1 93.62 277 LEU B N 1
ATOM 7534 C CA . LEU B 1 277 ? -1.883 5.648 0.828 1 93.62 277 LEU B CA 1
ATOM 7535 C C . LEU B 1 277 ? -2.104 7.141 1.043 1 93.62 277 LEU B C 1
ATOM 7537 O O . LEU B 1 277 ? -3.24 7.621 0.992 1 93.62 277 LEU B O 1
ATOM 7541 N N . GLU B 1 278 ? -1.03 7.895 1.312 1 90.31 278 GLU B N 1
ATOM 7542 C CA . GLU B 1 278 ? -1.125 9.336 1.512 1 90.31 278 GLU B CA 1
ATOM 7543 C C . GLU B 1 278 ? -1.635 10.039 0.255 1 90.31 278 GLU B C 1
ATOM 7545 O O . GLU B 1 278 ? -2.416 10.984 0.34 1 90.31 278 GLU B O 1
ATOM 7550 N N . TYR B 1 279 ? -1.166 9.609 -0.883 1 90.19 279 TYR B N 1
ATOM 7551 C CA . TYR B 1 279 ? -1.631 10.156 -2.15 1 90.19 279 TYR B CA 1
ATOM 7552 C C . TYR B 1 279 ? -3.139 9.992 -2.299 1 90.19 279 TYR B C 1
ATOM 7554 O O . TYR B 1 279 ? -3.84 10.938 -2.67 1 90.19 279 TYR B O 1
ATOM 7562 N N . VAL B 1 280 ? -3.629 8.805 -1.966 1 93.31 280 VAL B N 1
ATOM 7563 C CA . VAL B 1 280 ? -5.047 8.484 -2.107 1 93.31 280 VAL B CA 1
ATOM 7564 C C . VAL B 1 280 ? -5.863 9.305 -1.115 1 93.31 280 VAL B C 1
ATOM 7566 O O . VAL B 1 280 ? -6.879 9.906 -1.482 1 93.31 280 VAL B O 1
ATOM 7569 N N . LEU B 1 281 ? -5.445 9.328 0.123 1 90.19 281 LEU B N 1
ATOM 7570 C CA . LEU B 1 281 ? -6.191 10.016 1.173 1 90.19 281 LEU B CA 1
ATOM 7571 C C . LEU B 1 281 ? -6.234 11.516 0.918 1 90.19 281 LEU B C 1
ATOM 7573 O O . LEU B 1 281 ? -7.289 12.141 1.042 1 90.19 281 LEU B O 1
ATOM 7577 N N . ASN B 1 282 ? -5.082 12.117 0.49 1 84.75 282 ASN B N 1
ATOM 7578 C CA . ASN B 1 282 ? -5.043 13.539 0.165 1 84.75 282 ASN B CA 1
ATOM 7579 C C . ASN B 1 282 ? -5.934 13.867 -1.03 1 84.75 282 ASN B C 1
ATOM 7581 O O . ASN B 1 282 ? -6.609 14.898 -1.045 1 84.75 282 ASN B O 1
ATOM 7585 N N . GLY B 1 283 ? -5.879 13.039 -1.999 1 87.81 283 GLY B N 1
ATOM 7586 C CA . GLY B 1 283 ? -6.742 13.234 -3.152 1 87.81 283 GLY B CA 1
ATOM 7587 C C . GLY B 1 283 ? -8.219 13.18 -2.805 1 87.81 283 GLY B C 1
ATOM 7588 O O . GLY B 1 283 ? -9.008 13.992 -3.287 1 87.81 283 GLY B O 1
ATOM 7589 N N . PHE B 1 284 ? -8.57 12.227 -1.884 1 87.75 284 PHE B N 1
ATOM 7590 C CA . PHE B 1 284 ? -9.961 12.07 -1.466 1 87.75 284 PHE B CA 1
ATOM 7591 C C . PHE B 1 284 ? -10.453 13.312 -0.742 1 87.75 284 PHE B C 1
ATOM 7593 O O . PHE B 1 284 ? -11.602 13.727 -0.928 1 87.75 284 PHE B O 1
ATOM 7600 N N . VAL B 1 285 ? -9.586 13.836 0.017 1 83.44 285 VAL B N 1
ATOM 7601 C CA . VAL B 1 285 ? -9.969 14.977 0.844 1 83.44 285 VAL B CA 1
ATOM 7602 C C . VAL B 1 285 ? -10.398 16.141 -0.046 1 83.44 285 VAL B C 1
ATOM 7604 O O . VAL B 1 285 ? -11.484 16.703 0.134 1 83.44 285 VAL B O 1
ATOM 7607 N N . PHE B 1 286 ? -9.672 16.516 -1.056 1 85.56 286 PHE B N 1
ATOM 7608 C CA . PHE B 1 286 ? -9.938 17.688 -1.868 1 85.56 286 PHE B CA 1
ATOM 7609 C C . PHE B 1 286 ? -11.016 17.391 -2.906 1 85.56 286 PHE B C 1
ATOM 7611 O O . PHE B 1 286 ? -11.836 18.266 -3.217 1 85.56 286 PHE B O 1
ATOM 7618 N N . THR B 1 287 ? -11.031 16.219 -3.418 1 90.81 287 THR B N 1
ATOM 7619 C CA . THR B 1 287 ? -12.07 15.867 -4.383 1 90.81 287 THR B CA 1
ATOM 7620 C C . THR B 1 287 ? -13.43 15.781 -3.699 1 90.81 287 THR B C 1
ATOM 7622 O O . THR B 1 287 ? -14.453 16.125 -4.293 1 90.81 287 THR B O 1
ATOM 7625 N N . LEU B 1 288 ? -13.445 15.234 -2.498 1 86.5 288 LEU B N 1
ATOM 7626 C CA . LEU B 1 288 ? -14.688 15.164 -1.741 1 86.5 288 LEU B CA 1
ATOM 7627 C C . LEU B 1 288 ? -15.211 16.562 -1.422 1 86.5 288 LEU B C 1
ATOM 7629 O O . LEU B 1 288 ? -16.422 16.797 -1.463 1 86.5 288 LEU B O 1
ATOM 7633 N N . LEU B 1 289 ? -14.297 17.438 -1.048 1 83.06 289 LEU B N 1
ATOM 7634 C CA . LEU B 1 289 ? -14.68 18.828 -0.828 1 83.06 289 LEU B CA 1
ATOM 7635 C C . LEU B 1 289 ? -15.383 19.391 -2.055 1 83.06 289 LEU B C 1
ATOM 7637 O O . LEU B 1 289 ? -16.438 20.016 -1.938 1 83.06 289 LEU B O 1
ATOM 7641 N N . GLY B 1 290 ? -14.766 19.203 -3.172 1 87.31 290 GLY B N 1
ATOM 7642 C CA . GLY B 1 290 ? -15.383 19.672 -4.406 1 87.31 290 GLY B CA 1
ATOM 7643 C C . GLY B 1 290 ? -16.734 19.031 -4.672 1 87.31 290 GLY B C 1
ATOM 7644 O O . GLY B 1 290 ? -17.656 19.703 -5.121 1 87.31 290 GLY B O 1
ATOM 7645 N N . PHE B 1 291 ? -16.797 17.812 -4.352 1 88.12 291 PHE B N 1
ATOM 7646 C CA . PHE B 1 291 ? -18.016 17.047 -4.598 1 88.12 291 PHE B CA 1
ATOM 7647 C C . PHE B 1 291 ? -19.156 17.562 -3.73 1 88.12 291 PHE B C 1
ATOM 7649 O O . PHE B 1 291 ? -20.312 17.547 -4.152 1 88.12 291 PHE B O 1
ATOM 7656 N N . LEU B 1 292 ? -18.906 18.031 -2.568 1 83.56 292 LEU B N 1
ATOM 7657 C CA . LEU B 1 292 ? -19.938 18.438 -1.611 1 83.56 292 LEU B CA 1
ATOM 7658 C C . LEU B 1 292 ? -20.328 19.906 -1.825 1 83.56 292 LEU B C 1
ATOM 7660 O O . LEU B 1 292 ? -21.391 20.328 -1.375 1 83.56 292 LEU B O 1
ATOM 7664 N N . LEU B 1 293 ? -19.562 20.688 -2.535 1 84.38 293 LEU B N 1
ATOM 7665 C CA . LEU B 1 293 ? -19.719 22.125 -2.658 1 84.38 293 LEU B CA 1
ATOM 7666 C C . LEU B 1 293 ? -21.047 22.469 -3.334 1 84.38 293 LEU B C 1
ATOM 7668 O O . LEU B 1 293 ? -21.797 23.328 -2.846 1 84.38 293 LEU B O 1
ATOM 7672 N N . PRO B 1 294 ? -21.406 21.766 -4.43 1 84.88 294 PRO B N 1
ATOM 7673 C CA . PRO B 1 294 ? -22.656 22.141 -5.094 1 84.88 294 PRO B CA 1
ATOM 7674 C C . PRO B 1 294 ? -23.875 21.891 -4.211 1 84.88 294 PRO B C 1
ATOM 7676 O O . PRO B 1 294 ? -24.844 22.672 -4.262 1 84.88 294 PRO B O 1
ATOM 7679 N N . SER B 1 295 ? -23.875 20.859 -3.469 1 80.94 295 SER B N 1
ATOM 7680 C CA . SER B 1 295 ? -24.984 20.578 -2.574 1 80.94 295 SER B CA 1
ATOM 7681 C C . SER B 1 295 ? -25.109 21.641 -1.486 1 80.94 295 SER B C 1
ATOM 7683 O O . SER B 1 295 ? -26.219 21.969 -1.063 1 80.94 295 SER B O 1
ATOM 7685 N N . ILE B 1 296 ? -24 22.203 -1.03 1 78.19 296 ILE B N 1
ATOM 7686 C CA . ILE B 1 296 ? -23.984 23.25 -0.003 1 78.19 296 ILE B CA 1
ATOM 7687 C C . ILE B 1 296 ? -24.5 24.562 -0.586 1 78.19 296 ILE B C 1
ATOM 7689 O O . ILE B 1 296 ? -25.281 25.266 0.057 1 78.19 296 ILE B O 1
ATOM 7693 N N . TYR B 1 297 ? -24.141 24.781 -1.803 1 81.06 297 TYR B N 1
ATOM 7694 C CA . TYR B 1 297 ? -24.516 26.031 -2.459 1 81.06 297 TYR B CA 1
ATOM 7695 C C . TYR B 1 297 ? -26 26.016 -2.846 1 81.06 297 TYR B C 1
ATOM 7697 O O . TYR B 1 297 ? -26.688 27.031 -2.732 1 81.06 297 TYR B O 1
ATOM 7705 N N . THR B 1 298 ? -26.5 24.828 -3.293 1 77.62 298 THR B N 1
ATOM 7706 C CA . THR B 1 298 ? -27.906 24.734 -3.701 1 77.62 298 THR B CA 1
ATOM 7707 C C . THR B 1 298 ? -28.828 24.781 -2.486 1 77.62 298 THR B C 1
ATOM 7709 O O . THR B 1 298 ? -29.938 25.281 -2.57 1 77.62 298 THR B O 1
ATOM 7712 N N . GLY B 1 299 ? -28.344 24.25 -1.436 1 72.12 299 GLY B N 1
ATOM 7713 C CA . GLY B 1 299 ? -29.141 24.297 -0.224 1 72.12 299 GLY B CA 1
ATOM 7714 C C . GLY B 1 299 ? -29.391 25.719 0.271 1 72.12 299 GLY B C 1
ATOM 7715 O O . GLY B 1 299 ? -30.469 26.047 0.743 1 72.12 299 GLY B O 1
ATOM 7716 N N . LEU B 1 300 ? -28.484 26.625 0.071 1 70.5 300 LEU B N 1
ATOM 7717 C CA . LEU B 1 300 ? -28.594 28.016 0.541 1 70.5 300 LEU B CA 1
ATOM 7718 C C . LEU B 1 300 ? -29.344 28.875 -0.473 1 70.5 300 LEU B C 1
ATOM 7720 O O . LEU B 1 300 ? -30.125 29.734 -0.094 1 70.5 300 LEU B O 1
ATOM 7724 N N . SER B 1 301 ? -29 28.625 -1.786 1 67.75 301 SER B N 1
ATOM 7725 C CA . SER B 1 301 ? -29.578 29.438 -2.852 1 67.75 301 SER B CA 1
ATOM 7726 C C . SER B 1 301 ? -31.094 29.25 -2.936 1 67.75 301 SER B C 1
ATOM 7728 O O . SER B 1 301 ? -31.828 30.172 -3.289 1 67.75 301 SER B O 1
ATOM 7730 N N . SER B 1 302 ? -31.453 28.016 -2.699 1 63.25 302 SER B N 1
ATOM 7731 C CA . SER B 1 302 ? -32.906 27.781 -2.744 1 63.25 302 SER B CA 1
ATOM 7732 C C . SER B 1 302 ? -33.625 28.641 -1.718 1 63.25 302 SER B C 1
ATOM 7734 O O . SER B 1 302 ? -34.812 28.938 -1.878 1 63.25 302 SER B O 1
ATOM 7736 N N . LYS B 1 303 ? -32.844 29.219 -0.801 1 60.16 303 LYS B N 1
ATOM 7737 C CA . LYS B 1 303 ? -33.531 30.016 0.231 1 60.16 303 LYS B CA 1
ATOM 7738 C C . LYS B 1 303 ? -33.5 31.5 -0.118 1 60.16 303 LYS B C 1
ATOM 7740 O O . LYS B 1 303 ? -34.5 32.188 0.005 1 60.16 303 LYS B O 1
ATOM 7745 N N . ASN B 1 304 ? -32.375 32.062 -0.533 1 66.38 304 ASN B N 1
ATOM 7746 C CA . ASN B 1 304 ? -32.281 33.469 -0.924 1 66.38 304 ASN B CA 1
ATOM 7747 C C . ASN B 1 304 ? -30.969 33.781 -1.642 1 66.38 304 ASN B C 1
ATOM 7749 O O . ASN B 1 304 ? -29.891 33.625 -1.06 1 66.38 304 ASN B O 1
ATOM 7753 N N . GLU B 1 305 ? -30.891 33.938 -3.016 1 64.81 305 GLU B N 1
ATOM 7754 C CA . GLU B 1 305 ? -29.734 34.25 -3.844 1 64.81 305 GLU B CA 1
ATOM 7755 C C . GLU B 1 305 ? -28.938 35.406 -3.264 1 64.81 305 GLU B C 1
ATOM 7757 O O . GLU B 1 305 ? -27.719 35.375 -3.273 1 64.81 305 GLU B O 1
ATOM 7762 N N . ASN B 1 306 ? -29.594 36.375 -2.873 1 73.38 306 ASN B N 1
ATOM 7763 C CA . ASN B 1 306 ? -28.953 37.531 -2.291 1 73.38 306 ASN B CA 1
ATOM 7764 C C . ASN B 1 306 ? -28.172 37.188 -1.034 1 73.38 306 ASN B C 1
ATOM 7766 O O . ASN B 1 306 ? -27.125 37.781 -0.76 1 73.38 306 ASN B O 1
ATOM 7770 N N . MET B 1 307 ? -28.5 36.125 -0.584 1 79.5 307 MET B N 1
ATOM 7771 C CA . MET B 1 307 ? -27.859 35.656 0.644 1 79.5 307 MET B CA 1
ATOM 7772 C C . MET B 1 307 ? -26.516 35.031 0.345 1 79.5 307 MET B C 1
ATOM 7774 O O . MET B 1 307 ? -25.547 35.219 1.092 1 79.5 307 MET B O 1
ATOM 7778 N N . ALA B 1 308 ? -26.438 34.469 -0.865 1 82.88 308 ALA B N 1
ATOM 7779 C CA . ALA B 1 308 ? -25.188 33.844 -1.231 1 82.88 308 ALA B CA 1
ATOM 7780 C C . ALA B 1 308 ? -24.094 34.875 -1.511 1 82.88 308 ALA B C 1
ATOM 7782 O O . ALA B 1 308 ? -22.938 34.688 -1.112 1 82.88 308 ALA B O 1
ATOM 7783 N N . LEU B 1 309 ? -24.391 35.906 -2.152 1 85.56 309 LEU B N 1
ATOM 7784 C CA . LEU B 1 309 ? -23.422 36.969 -2.467 1 85.56 309 LEU B CA 1
ATOM 7785 C C . LEU B 1 309 ? -22.969 37.688 -1.2 1 85.56 309 LEU B C 1
ATOM 7787 O O . LEU B 1 309 ? -21.812 38.062 -1.08 1 85.56 309 LEU B O 1
ATOM 7791 N N . GLU B 1 310 ? -23.922 37.875 -0.363 1 88.5 310 GLU B N 1
ATOM 7792 C CA . GLU B 1 310 ? -23.594 38.531 0.912 1 88.5 310 GLU B CA 1
ATOM 7793 C C . GLU B 1 310 ? -22.656 37.656 1.735 1 88.5 310 GLU B C 1
ATOM 7795 O O . GLU B 1 310 ? -21.703 38.156 2.332 1 88.5 310 GLU B O 1
ATOM 7800 N N . LEU B 1 311 ? -22.969 36.438 1.69 1 90.12 311 LEU B N 1
ATOM 7801 C CA . LEU B 1 311 ? -22.141 35.5 2.469 1 90.12 311 LEU B CA 1
ATOM 7802 C C . LEU B 1 311 ? -20.766 35.344 1.854 1 90.12 311 LEU B C 1
ATOM 7804 O O . LEU B 1 311 ? -19.781 35.156 2.568 1 90.12 311 LEU B O 1
ATOM 7808 N N . THR B 1 312 ? -20.703 35.469 0.538 1 91.19 312 THR B N 1
ATOM 7809 C CA . THR B 1 312 ? -19.391 35.438 -0.117 1 91.19 312 THR B CA 1
ATOM 7810 C C . THR B 1 312 ? -18.562 36.656 0.276 1 91.19 312 THR B C 1
ATOM 7812 O O . THR B 1 312 ? -17.344 36.531 0.498 1 91.19 312 THR B O 1
ATOM 7815 N N . PHE B 1 313 ? -19.203 37.719 0.35 1 92.94 313 PHE B N 1
ATOM 7816 C CA . PHE B 1 313 ? -18.516 38.938 0.785 1 92.94 313 PHE B CA 1
ATOM 7817 C C . PHE B 1 313 ? -18.047 38.812 2.229 1 92.94 313 PHE B C 1
ATOM 7819 O O . PHE B 1 313 ? -16.906 39.156 2.553 1 92.94 313 PHE B O 1
ATOM 7826 N N . ILE B 1 314 ? -18.891 38.281 3.043 1 93.5 314 ILE B N 1
ATOM 7827 C CA . ILE B 1 314 ? -18.562 38.094 4.449 1 93.5 314 ILE B CA 1
ATOM 7828 C C . ILE B 1 314 ? -17.406 37.125 4.574 1 93.5 314 ILE B C 1
ATOM 7830 O O . ILE B 1 314 ? -16.5 37.312 5.387 1 93.5 314 ILE B O 1
ATOM 7834 N N . SER B 1 315 ? -17.469 36.062 3.754 1 95.06 315 SER B N 1
ATOM 7835 C CA . SER B 1 315 ? -16.391 35.062 3.773 1 95.06 315 SER B CA 1
ATOM 7836 C C . SER B 1 315 ? -15.062 35.719 3.381 1 95.06 315 SER B C 1
ATOM 7838 O O . SER B 1 315 ? -14.016 35.344 3.932 1 95.06 315 SER B O 1
ATOM 7840 N N . THR B 1 316 ? -15.07 36.594 2.426 1 95.31 316 THR B N 1
ATOM 7841 C CA . THR B 1 316 ? -13.859 37.281 1.999 1 95.31 316 THR B CA 1
ATOM 7842 C C . THR B 1 316 ? -13.305 38.156 3.127 1 95.31 316 THR B C 1
ATOM 7844 O O . THR B 1 316 ? -12.094 38.219 3.332 1 95.31 316 THR B O 1
ATOM 7847 N N . LEU B 1 317 ? -14.18 38.781 3.832 1 95.31 317 LEU B N 1
ATOM 7848 C CA . LEU B 1 317 ? -13.766 39.594 4.965 1 95.31 317 LEU B CA 1
ATOM 7849 C C . LEU B 1 317 ? -13.164 38.75 6.074 1 95.31 317 LEU B C 1
ATOM 7851 O O . LEU B 1 317 ? -12.219 39.156 6.742 1 95.31 317 LEU B O 1
ATOM 7855 N N . ILE B 1 318 ? -13.773 37.625 6.25 1 95.31 318 ILE B N 1
ATOM 7856 C CA . ILE B 1 318 ? -13.281 36.688 7.27 1 95.31 318 ILE B CA 1
ATOM 7857 C C . ILE B 1 318 ? -11.867 36.25 6.918 1 95.31 318 ILE B C 1
ATOM 7859 O O . ILE B 1 318 ? -10.984 36.219 7.781 1 95.31 318 ILE B O 1
ATOM 7863 N N . VAL B 1 319 ? -11.641 35.875 5.668 1 95.38 319 VAL B N 1
ATOM 7864 C CA . VAL B 1 319 ? -10.312 35.469 5.23 1 95.38 319 VAL B CA 1
ATOM 7865 C C . VAL B 1 319 ? -9.312 36.594 5.438 1 95.38 319 VAL B C 1
ATOM 7867 O O . VAL B 1 319 ? -8.18 36.344 5.863 1 95.38 319 VAL B O 1
ATOM 7870 N N . LEU B 1 320 ? -9.695 37.781 5.152 1 94.69 320 LEU B N 1
ATOM 7871 C CA . LEU B 1 320 ? -8.82 38.969 5.305 1 94.69 320 LEU B CA 1
ATOM 7872 C C . LEU B 1 320 ? -8.461 39.188 6.77 1 94.69 320 LEU B C 1
ATOM 7874 O O . LEU B 1 320 ? -7.305 39.469 7.09 1 94.69 320 LEU B O 1
ATOM 7878 N N . ILE B 1 321 ? -9.398 39.062 7.609 1 93.12 321 ILE B N 1
ATOM 7879 C CA . ILE B 1 321 ? -9.141 39.281 9.031 1 93.12 321 ILE B CA 1
ATOM 7880 C C . ILE B 1 321 ? -8.227 38.156 9.562 1 93.12 321 ILE B C 1
ATOM 7882 O O . ILE B 1 321 ? -7.359 38.438 10.398 1 93.12 321 ILE B O 1
ATOM 7886 N N . LEU B 1 322 ? -8.523 36.938 9.164 1 94.25 322 LEU B N 1
ATOM 7887 C CA . LEU B 1 322 ? -7.656 35.844 9.578 1 94.25 322 LEU B CA 1
ATOM 7888 C C . LEU B 1 322 ? -6.227 36.062 9.102 1 94.25 322 LEU B C 1
ATOM 7890 O O . LEU B 1 322 ? -5.27 35.781 9.82 1 94.25 322 LEU B O 1
ATOM 7894 N N . PHE B 1 323 ? -6.113 36.531 7.906 1 95 323 PHE B N 1
ATOM 7895 C CA . PHE B 1 323 ? -4.812 36.875 7.328 1 95 323 PHE B CA 1
ATOM 7896 C C . PHE B 1 323 ? -4.109 37.938 8.148 1 95 323 PHE B C 1
ATOM 7898 O O . PHE B 1 323 ? -2.92 37.812 8.453 1 95 323 PHE B O 1
ATOM 7905 N N . VAL B 1 324 ? -4.84 38.938 8.555 1 94.75 324 VAL B N 1
ATOM 7906 C CA . VAL B 1 324 ? -4.281 40.062 9.312 1 94.75 324 VAL B CA 1
ATOM 7907 C C . VAL B 1 324 ? -3.891 39.594 10.711 1 94.75 324 VAL B C 1
ATOM 7909 O O . VAL B 1 324 ? -2.836 39.969 11.227 1 94.75 324 VAL B O 1
ATOM 7912 N N . ILE B 1 325 ? -4.699 38.812 11.32 1 94.69 325 ILE B N 1
ATOM 7913 C CA . ILE B 1 325 ? -4.41 38.281 12.648 1 94.69 325 ILE B CA 1
ATOM 7914 C C . ILE B 1 325 ? -3.123 37.469 12.617 1 94.69 325 ILE B C 1
ATOM 7916 O O . ILE B 1 325 ? -2.262 37.625 13.492 1 94.69 325 ILE B O 1
ATOM 7920 N N . ARG B 1 326 ? -3.039 36.594 11.641 1 94.69 326 ARG B N 1
ATOM 7921 C CA . ARG B 1 326 ? -1.843 35.75 11.508 1 94.69 326 ARG B CA 1
ATOM 7922 C C . ARG B 1 326 ? -0.615 36.625 11.227 1 94.69 326 ARG B C 1
ATOM 7924 O O . ARG B 1 326 ? 0.457 36.375 11.789 1 94.69 326 ARG B O 1
ATOM 7931 N N . PHE B 1 327 ? -0.77 37.625 10.398 1 95.44 327 PHE B N 1
ATOM 7932 C CA . PHE B 1 327 ? 0.32 38.531 10.062 1 95.44 327 PHE B CA 1
ATOM 7933 C C . PHE B 1 327 ? 0.809 39.25 11.297 1 95.44 327 PHE B C 1
ATOM 7935 O O . PHE B 1 327 ? 2.01 39.281 11.57 1 95.44 327 PHE B O 1
ATOM 7942 N N . ILE B 1 328 ? -0.109 39.812 12.023 1 94.94 328 ILE B N 1
ATOM 7943 C CA . ILE B 1 328 ? 0.233 40.562 13.211 1 94.94 328 ILE B CA 1
ATOM 7944 C C . ILE B 1 328 ? 0.876 39.656 14.25 1 94.94 328 ILE B C 1
ATOM 7946 O O . ILE B 1 328 ? 1.845 40.031 14.914 1 94.94 328 ILE B O 1
ATOM 7950 N N . TRP B 1 329 ? 0.343 38.5 14.375 1 94.06 329 TRP B N 1
ATOM 7951 C CA . TRP B 1 329 ? 0.854 37.531 15.352 1 94.06 329 TRP B CA 1
ATOM 7952 C C . TRP B 1 329 ? 2.307 37.188 15.055 1 94.06 329 TRP B C 1
ATOM 7954 O O . TRP B 1 329 ? 3.146 37.156 15.961 1 94.06 329 TRP B O 1
ATOM 7964 N N . VAL B 1 330 ? 2.584 36.906 13.805 1 93.31 330 VAL B N 1
ATOM 7965 C CA . VAL B 1 330 ? 3.932 36.5 13.406 1 93.31 330 VAL B CA 1
ATOM 7966 C C . VAL B 1 330 ? 4.863 37.719 13.477 1 93.31 330 VAL B C 1
ATOM 7968 O O . VAL B 1 330 ? 6.031 37.594 13.852 1 93.31 330 VAL B O 1
ATOM 7971 N N . TYR B 1 331 ? 4.336 38.875 13.125 1 92.75 331 TYR B N 1
ATOM 7972 C CA . TYR B 1 331 ? 5.121 40.094 13.164 1 92.75 331 TYR B CA 1
ATOM 7973 C C . TYR B 1 331 ? 5.531 40.438 14.594 1 92.75 331 TYR B C 1
ATOM 7975 O O . TYR B 1 331 ? 6.672 40.844 14.836 1 92.75 331 TYR B O 1
ATOM 7983 N N . LEU B 1 332 ? 4.656 40.25 15.508 1 91.94 332 LEU B N 1
ATOM 7984 C CA . LEU B 1 332 ? 4.906 40.594 16.906 1 91.94 332 LEU B CA 1
ATOM 7985 C C . LEU B 1 332 ? 5.887 39.594 17.531 1 91.94 332 LEU B C 1
ATOM 7987 O O . LEU B 1 332 ? 6.727 40 18.344 1 91.94 332 LEU B O 1
ATOM 7991 N N . TRP B 1 333 ? 5.809 38.312 17.141 1 89.25 333 TRP B N 1
ATOM 7992 C CA . TRP B 1 333 ? 6.656 37.281 17.734 1 89.25 333 TRP B CA 1
ATOM 7993 C C . TRP B 1 333 ? 7.805 36.938 16.797 1 89.25 333 TRP B C 1
ATOM 7995 O O . TRP B 1 333 ? 8.32 35.812 16.844 1 89.25 333 TRP B O 1
ATOM 8005 N N . HIS B 1 334 ? 8.195 37.719 15.93 1 85.31 334 HIS B N 1
ATOM 8006 C CA . HIS B 1 334 ? 9.203 37.469 14.906 1 85.31 334 HIS B CA 1
ATOM 8007 C C . HIS B 1 334 ? 10.516 37 15.531 1 85.31 334 HIS B C 1
ATOM 8009 O O . HIS B 1 334 ? 11.219 36.156 14.977 1 85.31 334 HIS B O 1
ATOM 8015 N N . ASN B 1 335 ? 10.828 37.5 16.609 1 77.81 335 ASN B N 1
ATOM 8016 C CA . ASN B 1 335 ? 12.094 37.188 17.281 1 77.81 335 ASN B CA 1
ATOM 8017 C C . ASN B 1 335 ? 12.164 35.719 17.672 1 77.81 335 ASN B C 1
ATOM 8019 O O . ASN B 1 335 ? 13.258 35.125 17.703 1 77.81 335 ASN B O 1
ATOM 8023 N N . SER B 1 336 ? 11.07 35.156 17.891 1 76.5 336 SER B N 1
ATOM 8024 C CA . SER B 1 336 ? 11.031 33.75 18.281 1 76.5 336 SER B CA 1
ATOM 8025 C C . SER B 1 336 ? 11.203 32.844 17.062 1 76.5 336 SER B C 1
ATOM 8027 O O . SER B 1 336 ? 11.57 31.672 17.203 1 76.5 336 SER B O 1
ATOM 8029 N N . PHE B 1 337 ? 10.961 33.312 15.906 1 77.56 337 PHE B N 1
ATOM 8030 C CA . PHE B 1 337 ? 10.984 32.5 14.695 1 77.56 337 PHE B CA 1
ATOM 8031 C C . PHE B 1 337 ? 12.391 32.438 14.117 1 77.56 337 PHE B C 1
ATOM 8033 O O . PHE B 1 337 ? 12.75 31.469 13.453 1 77.56 337 PHE B O 1
ATOM 8040 N N . ILE B 1 338 ? 13.312 33.375 14.055 1 60.78 338 ILE B N 1
ATOM 8041 C CA . ILE B 1 338 ? 14.633 33.438 13.445 1 60.78 338 ILE B CA 1
ATOM 8042 C C . ILE B 1 338 ? 15.672 32.812 14.383 1 60.78 338 ILE B C 1
ATOM 8044 O O . ILE B 1 338 ? 16.641 32.188 13.93 1 60.78 338 ILE B O 1
ATOM 8048 N N . LYS B 1 339 ? 15.766 33 15.602 1 54.62 339 LYS B N 1
ATOM 8049 C CA . LYS B 1 339 ? 16.875 32.625 16.469 1 54.62 339 LYS B CA 1
ATOM 8050 C C . LYS B 1 339 ? 16.812 31.156 16.859 1 54.62 339 LYS B C 1
ATOM 8052 O O . LYS B 1 339 ? 15.914 30.75 17.594 1 54.62 339 LYS B O 1
ATOM 8057 N N . PRO B 1 340 ? 17.312 30.297 15.953 1 49.59 340 PRO B N 1
ATOM 8058 C CA . PRO B 1 340 ? 17.312 28.938 16.5 1 49.59 340 PRO B CA 1
ATOM 8059 C C . PRO B 1 340 ? 18.016 28.859 17.844 1 49.59 340 PRO B C 1
ATOM 8061 O O . PRO B 1 340 ? 19 29.562 18.094 1 49.59 340 PRO B O 1
ATOM 8064 N N . LYS B 1 341 ? 17.328 28.641 18.828 1 41.53 341 LYS B N 1
ATOM 8065 C CA . LYS B 1 341 ? 18.016 28.484 20.109 1 41.53 341 LYS B CA 1
ATOM 8066 C C . LYS B 1 341 ? 19.266 27.609 19.953 1 41.53 341 LYS B C 1
ATOM 8068 O O . LYS B 1 341 ? 19.172 26.484 19.469 1 41.53 341 LYS B O 1
ATOM 8073 N N . LYS B 1 342 ? 20.359 28.281 19.766 1 41.25 342 LYS B N 1
ATOM 8074 C CA . LYS B 1 342 ? 21.656 27.609 19.844 1 41.25 342 LYS B CA 1
ATOM 8075 C C . LYS B 1 342 ? 21.719 26.688 21.047 1 41.25 342 LYS B C 1
ATOM 8077 O O . LYS B 1 342 ? 21.234 27.031 22.141 1 41.25 342 LYS B O 1
ATOM 8082 N N . ASN B 1 343 ? 21.438 25.531 20.812 1 37.03 343 ASN B N 1
ATOM 8083 C CA . ASN B 1 343 ? 21.703 24.641 21.922 1 37.03 343 ASN B CA 1
ATOM 8084 C C . ASN B 1 343 ? 22.688 25.25 22.922 1 37.03 343 ASN B C 1
ATOM 8086 O O . ASN B 1 343 ? 23.75 25.734 22.531 1 37.03 343 ASN B O 1
ATOM 8090 N N . PRO B 1 344 ? 22.219 25.625 23.953 1 34.38 344 PRO B N 1
ATOM 8091 C CA . PRO B 1 344 ? 23.125 26.266 24.906 1 34.38 344 PRO B CA 1
ATOM 8092 C C . PRO B 1 344 ? 24.484 25.594 24.969 1 34.38 344 PRO B C 1
ATOM 8094 O O . PRO B 1 344 ? 25.5 26.266 25.156 1 34.38 344 PRO B O 1
ATOM 8097 N N . LEU B 1 345 ? 24.375 24.328 24.875 1 35.62 345 LEU B N 1
ATOM 8098 C CA . LEU B 1 345 ? 25.641 23.609 25 1 35.62 345 LEU B CA 1
ATOM 8099 C C . LEU B 1 345 ? 26.547 23.891 23.812 1 35.62 345 LEU B C 1
ATOM 8101 O O . LEU B 1 345 ? 27.766 24.047 23.969 1 35.62 345 LEU B O 1
ATOM 8105 N N . ASN B 1 346 ? 25.875 23.938 22.641 1 37.19 346 ASN B N 1
ATOM 8106 C CA . ASN B 1 346 ? 26.703 24.25 21.484 1 37.19 346 ASN B CA 1
ATOM 8107 C C . ASN B 1 346 ? 27.234 25.688 21.547 1 37.19 346 ASN B C 1
ATOM 8109 O O . ASN B 1 346 ? 28.391 25.938 21.172 1 37.19 346 ASN B O 1
ATOM 8113 N N . ASN B 1 347 ? 26.297 26.562 21.891 1 38.16 347 ASN B N 1
ATOM 8114 C CA . ASN B 1 347 ? 26.781 27.938 22.062 1 38.16 347 ASN B CA 1
ATOM 8115 C C . ASN B 1 347 ? 27.859 28.031 23.141 1 38.16 347 ASN B C 1
ATOM 8117 O O . ASN B 1 347 ? 28.781 28.828 23.031 1 38.16 347 ASN B O 1
ATOM 8121 N N . PHE B 1 348 ? 27.672 27.266 24.172 1 34.03 348 PHE B N 1
ATOM 8122 C CA . PHE B 1 348 ? 28.719 27.172 25.188 1 34.03 348 PHE B CA 1
ATOM 8123 C C . PHE B 1 348 ? 30.031 26.719 24.562 1 34.03 348 PHE B C 1
ATOM 8125 O O . PHE B 1 348 ? 31.078 27.328 24.812 1 34.03 348 PHE B O 1
ATOM 8132 N N . PHE B 1 349 ? 29.906 25.641 23.828 1 34.53 349 PHE B N 1
ATOM 8133 C CA . PHE B 1 349 ? 31.125 25.094 23.234 1 34.53 349 PHE B CA 1
ATOM 8134 C C . PHE B 1 349 ? 31.672 26.031 22.156 1 34.53 349 PHE B C 1
ATOM 8136 O O . PHE B 1 349 ? 32.875 26.25 22.062 1 34.53 349 PHE B O 1
ATOM 8143 N N . VAL B 1 350 ? 30.719 26.484 21.328 1 37.22 350 VAL B N 1
ATOM 8144 C CA . VAL B 1 350 ? 31.172 27.406 20.297 1 37.22 350 VAL B CA 1
ATOM 8145 C C . VAL B 1 350 ? 31.719 28.672 20.953 1 37.22 350 VAL B C 1
ATOM 8147 O O . VAL B 1 350 ? 32.75 29.219 20.5 1 37.22 350 VAL B O 1
ATOM 8150 N N . GLY B 1 351 ? 30.922 29.219 21.797 1 37 351 GLY B N 1
ATOM 8151 C CA . GLY B 1 351 ? 31.422 30.359 22.562 1 37 351 GLY B CA 1
ATOM 8152 C C . GLY B 1 351 ? 32.75 30.094 23.25 1 37 351 GLY B C 1
ATOM 8153 O O . GLY B 1 351 ? 33.594 30.953 23.312 1 37 351 GLY B O 1
ATOM 8154 N N . PHE B 1 352 ? 32.844 28.922 23.922 1 32.84 352 PHE B N 1
ATOM 8155 C CA . PHE B 1 352 ? 34.062 28.5 24.609 1 32.84 352 PHE B CA 1
ATOM 8156 C C . PHE B 1 352 ? 35.219 28.312 23.625 1 32.84 352 PHE B C 1
ATOM 8158 O O . PHE B 1 352 ? 36.344 28.656 23.922 1 32.84 352 PHE B O 1
ATOM 8165 N N . LEU B 1 353 ? 34.938 27.562 22.531 1 34.28 353 LEU B N 1
ATOM 8166 C CA . LEU B 1 353 ? 36 27.344 21.531 1 34.28 353 LEU B CA 1
ATOM 8167 C C . LEU B 1 353 ? 36.219 28.578 20.688 1 34.28 353 LEU B C 1
ATOM 8169 O O . LEU B 1 353 ? 37.062 28.594 19.781 1 34.28 353 LEU B O 1
ATOM 8173 N N . GLY B 1 354 ? 35.906 29.766 21.203 1 35.66 354 GLY B N 1
ATOM 8174 C CA . GLY B 1 354 ? 36.188 31.062 20.609 1 35.66 354 GLY B CA 1
ATOM 8175 C C . GLY B 1 354 ? 35.75 31.141 19.156 1 35.66 354 GLY B C 1
ATOM 8176 O O . GLY B 1 354 ? 36.344 31.906 18.375 1 35.66 354 GLY B O 1
ATOM 8177 N N . PHE B 1 355 ? 35.344 30.062 18.656 1 32.88 355 PHE B N 1
ATOM 8178 C CA . PHE B 1 355 ? 35.062 30.188 17.234 1 32.88 355 PHE B CA 1
ATOM 8179 C C . PHE B 1 355 ? 34 31.25 16.984 1 32.88 355 PHE B C 1
ATOM 8181 O O . PHE B 1 355 ? 33.062 31.422 17.781 1 32.88 355 PHE B O 1
ATOM 8188 N N . LYS B 1 356 ? 34.469 32.344 16.516 1 34.59 356 LYS B N 1
ATOM 8189 C CA . LYS B 1 356 ? 33.656 33.469 16.062 1 34.59 356 LYS B CA 1
ATOM 8190 C C . LYS B 1 356 ? 32.344 32.969 15.438 1 34.59 356 LYS B C 1
ATOM 8192 O O . LYS B 1 356 ? 32.344 31.969 14.727 1 34.59 356 LYS B O 1
ATOM 8197 N N . ASP B 1 357 ? 31.312 33.156 16.125 1 35.75 357 ASP B N 1
ATOM 8198 C CA . ASP B 1 357 ? 29.984 32.969 15.562 1 35.75 357 ASP B CA 1
ATOM 8199 C C . ASP B 1 357 ? 29.984 33.188 14.055 1 35.75 357 ASP B C 1
ATOM 8201 O O . ASP B 1 357 ? 30.297 34.312 13.602 1 35.75 357 ASP B O 1
ATOM 8205 N N . GLU B 1 358 ? 30.703 32.344 13.352 1 35.38 358 GLU B N 1
ATOM 8206 C CA . GLU B 1 358 ? 30.547 32.688 11.945 1 35.38 358 GLU B CA 1
ATOM 8207 C C . GLU B 1 358 ? 29.188 33.344 11.688 1 35.38 358 GLU B C 1
ATOM 8209 O O . GLU B 1 358 ? 28.219 33.062 12.375 1 35.38 358 GLU B O 1
ATOM 8214 N N . GLU B 1 359 ? 29.25 34.406 11.086 1 35.66 359 GLU B N 1
ATOM 8215 C CA . GLU B 1 359 ? 28.172 35.25 10.578 1 35.66 359 GLU B CA 1
ATOM 8216 C C . GLU B 1 359 ? 26.938 34.406 10.242 1 35.66 359 GLU B C 1
ATOM 8218 O O . GLU B 1 359 ? 27.016 33.5 9.43 1 35.66 359 GLU B O 1
ATOM 8223 N N . VAL B 1 360 ? 26.234 34 11.289 1 39.03 360 VAL B N 1
ATOM 8224 C CA . VAL B 1 360 ? 24.891 33.531 10.945 1 39.03 360 VAL B CA 1
ATOM 8225 C C . VAL B 1 360 ? 24.484 34.125 9.586 1 39.03 360 VAL B C 1
ATOM 8227 O O . VAL B 1 360 ? 24.438 35.344 9.414 1 39.03 360 VAL B O 1
ATOM 8230 N N . VAL B 1 361 ? 24.938 33.562 8.578 1 40 361 VAL B N 1
ATOM 8231 C CA . VAL B 1 361 ? 24.344 33.969 7.316 1 40 361 VAL B CA 1
ATOM 8232 C C . VAL B 1 361 ? 22.922 34.5 7.562 1 40 361 VAL B C 1
ATOM 8234 O O . VAL B 1 361 ? 22.031 33.75 7.957 1 40 361 VAL B O 1
ATOM 8237 N N . LYS B 1 362 ? 22.844 35.5 8.141 1 45.97 362 LYS B N 1
ATOM 8238 C CA . LYS B 1 362 ? 21.625 36.312 8.195 1 45.97 362 LYS B CA 1
ATOM 8239 C C . LYS B 1 362 ? 20.734 36.062 6.98 1 45.97 362 LYS B C 1
ATOM 8241 O O . LYS B 1 362 ? 21.047 36.5 5.875 1 45.97 362 LYS B O 1
ATOM 8246 N N . GLU B 1 363 ? 20.219 34.875 6.797 1 50.72 363 GLU B N 1
ATOM 8247 C CA . GLU B 1 363 ? 19.219 34.844 5.738 1 50.72 363 GLU B CA 1
ATOM 8248 C C . GLU B 1 363 ? 18.328 36.062 5.781 1 50.72 363 GLU B C 1
ATOM 8250 O O . GLU B 1 363 ? 17.75 36.406 6.824 1 50.72 363 GLU B O 1
ATOM 8255 N N . SER B 1 364 ? 18.578 37.094 5.078 1 60 364 SER B N 1
ATOM 8256 C CA . SER B 1 364 ? 18.297 38.469 4.68 1 60 364 SER B CA 1
ATOM 8257 C C . SER B 1 364 ? 16.812 38.688 4.469 1 60 364 SER B C 1
ATOM 8259 O O . SER B 1 364 ? 16.406 39.594 3.744 1 60 364 SER B O 1
ATOM 8261 N N . ILE B 1 365 ? 15.875 37.844 4.945 1 73.12 365 ILE B N 1
ATOM 8262 C CA . ILE B 1 365 ? 14.523 38.25 4.574 1 73.12 365 ILE B CA 1
ATOM 8263 C C . ILE B 1 365 ? 13.992 39.25 5.609 1 73.12 365 ILE B C 1
ATOM 8265 O O . ILE B 1 365 ? 14.203 39.094 6.809 1 73.12 365 ILE B O 1
ATOM 8269 N N . SER B 1 366 ? 13.477 40.312 5.188 1 82.94 366 SER B N 1
ATOM 8270 C CA . SER B 1 366 ? 12.883 41.344 6.027 1 82.94 366 SER B CA 1
ATOM 8271 C C . SER B 1 366 ? 11.766 40.781 6.898 1 82.94 366 SER B C 1
ATOM 8273 O O . SER B 1 366 ? 11.125 39.781 6.535 1 82.94 366 SER B O 1
ATOM 8275 N N . LYS B 1 367 ? 11.641 41.281 8.086 1 87.88 367 LYS B N 1
ATOM 8276 C CA . LYS B 1 367 ? 10.609 40.875 9.031 1 87.88 367 LYS B CA 1
ATOM 8277 C C . LYS B 1 367 ? 9.227 40.906 8.383 1 87.88 367 LYS B C 1
ATOM 8279 O O . LYS B 1 367 ? 8.406 40.031 8.602 1 87.88 367 LYS B O 1
ATOM 8284 N N . CYS B 1 368 ? 8.945 41.906 7.637 1 90.06 368 CYS B N 1
ATOM 8285 C CA . CYS B 1 368 ? 7.648 42.062 6.988 1 90.06 368 CYS B CA 1
ATOM 8286 C C . CYS B 1 368 ? 7.426 41 5.934 1 90.06 368 CYS B C 1
ATOM 8288 O O . CYS B 1 368 ? 6.34 40.406 5.852 1 90.06 368 CYS B O 1
ATOM 8290 N N . LYS B 1 369 ? 8.383 40.75 5.277 1 90.62 369 LYS B N 1
ATOM 8291 C CA . LYS B 1 369 ? 8.266 39.719 4.238 1 90.62 369 LYS B CA 1
ATOM 8292 C C . LYS B 1 369 ? 8.094 38.344 4.848 1 90.62 369 LYS B C 1
ATOM 8294 O O . LYS B 1 369 ? 7.312 37.531 4.34 1 90.62 369 LYS B O 1
ATOM 8299 N N . TYR B 1 370 ? 8.805 38.125 5.84 1 90.88 370 TYR B N 1
ATOM 8300 C CA . TYR B 1 370 ? 8.688 36.844 6.539 1 90.88 370 TYR B CA 1
ATOM 8301 C C . TYR B 1 370 ? 7.266 36.625 7.055 1 90.88 370 TYR B C 1
ATOM 8303 O O . TYR B 1 370 ? 6.684 35.562 6.863 1 90.88 370 TYR B O 1
ATOM 8311 N N . SER B 1 371 ? 6.75 37.656 7.668 1 93.5 371 SER B N 1
ATOM 8312 C CA . SER B 1 371 ? 5.406 37.594 8.242 1 93.5 371 SER B CA 1
ATOM 8313 C C . SER B 1 371 ? 4.348 37.469 7.148 1 93.5 371 SER B C 1
ATOM 8315 O O . SER B 1 371 ? 3.336 36.781 7.336 1 93.5 371 SER B O 1
ATOM 8317 N N . LEU B 1 372 ? 4.605 38.094 6.078 1 93.81 372 LEU B N 1
ATOM 8318 C CA . LEU B 1 372 ? 3.674 38.031 4.957 1 93.81 372 LEU B CA 1
ATOM 8319 C C . LEU B 1 372 ? 3.633 36.625 4.363 1 93.81 372 LEU B C 1
ATOM 8321 O O . LEU B 1 372 ? 2.564 36.125 3.996 1 93.81 372 LEU B O 1
ATOM 8325 N N . ILE B 1 373 ? 4.766 36 4.328 1 93.25 373 ILE B N 1
ATOM 8326 C CA . ILE B 1 373 ? 4.84 34.656 3.783 1 93.25 373 ILE B CA 1
ATOM 8327 C C . ILE B 1 373 ? 4.113 33.688 4.711 1 93.25 373 ILE B C 1
ATOM 8329 O O . ILE B 1 373 ? 3.316 32.844 4.262 1 93.25 373 ILE B O 1
ATOM 8333 N N . VAL B 1 374 ? 4.324 33.844 5.945 1 93.06 374 VAL B N 1
ATOM 8334 C CA . VAL B 1 374 ? 3.709 32.969 6.918 1 93.06 374 VAL B CA 1
ATOM 8335 C C . VAL B 1 374 ? 2.195 33.156 6.926 1 93.06 374 VAL B C 1
ATOM 8337 O O . VAL B 1 374 ? 1.429 32.219 7.035 1 93.06 374 VAL B O 1
ATOM 8340 N N . ALA B 1 375 ? 1.8 34.375 6.84 1 94.62 375 ALA B N 1
ATOM 8341 C CA . ALA B 1 375 ? 0.375 34.688 6.812 1 94.62 375 ALA B CA 1
ATOM 8342 C C . ALA B 1 375 ? -0.292 34.125 5.562 1 94.62 375 ALA B C 1
ATOM 8344 O O . ALA B 1 375 ? -1.429 33.625 5.621 1 94.62 375 ALA B O 1
ATOM 8345 N N . THR B 1 376 ? 0.407 34.156 4.484 1 93.5 376 THR B N 1
ATOM 8346 C CA . THR B 1 376 ? -0.137 33.625 3.234 1 93.5 376 THR B CA 1
ATOM 8347 C C . THR B 1 376 ? -0.184 32.125 3.252 1 93.5 376 THR B C 1
ATOM 8349 O O . THR B 1 376 ? -1.01 31.5 2.568 1 93.5 376 THR B O 1
ATOM 8352 N N . CYS B 1 377 ? 0.626 31.5 4.09 1 92.12 377 CYS B N 1
ATOM 8353 C CA . CYS B 1 377 ? 0.683 30.047 4.184 1 92.12 377 CYS B CA 1
ATOM 8354 C C . CYS B 1 377 ? -0.446 29.516 5.055 1 92.12 377 CYS B C 1
ATOM 8356 O O . CYS B 1 377 ? -0.593 28.297 5.211 1 92.12 377 CYS B O 1
ATOM 8358 N N . GLY B 1 378 ? -1.257 30.391 5.551 1 91.12 378 GLY B N 1
ATOM 8359 C CA . GLY B 1 378 ? -2.396 29.984 6.355 1 91.12 378 GLY B CA 1
ATOM 8360 C C . GLY B 1 378 ? -3.58 29.516 5.523 1 91.12 378 GLY B C 1
ATOM 8361 O O . GLY B 1 378 ? -4.684 30.062 5.66 1 91.12 378 GLY B O 1
ATOM 8362 N N . VAL B 1 379 ? -3.381 28.531 4.723 1 90.81 379 VAL B N 1
ATOM 8363 C CA . VAL B 1 379 ? -4.414 28 3.838 1 90.81 379 VAL B CA 1
ATOM 8364 C C . VAL B 1 379 ? -5.266 26.969 4.59 1 90.81 379 VAL B C 1
ATOM 8366 O O . VAL B 1 379 ? -4.75 26.219 5.41 1 90.81 379 VAL B O 1
ATOM 8369 N N . HIS B 1 380 ? -6.5 27.047 4.336 1 89.06 380 HIS B N 1
ATOM 8370 C CA . HIS B 1 380 ? -7.43 26.125 4.977 1 89.06 380 HIS B CA 1
ATOM 8371 C C . HIS B 1 380 ? -7.781 24.969 4.051 1 89.06 380 HIS B C 1
ATOM 8373 O O . HIS B 1 380 ? -7.664 25.094 2.828 1 89.06 380 HIS B O 1
ATOM 8379 N N . GLY B 1 381 ? -8.117 23.922 4.605 1 78.88 381 GLY B N 1
ATOM 8380 C CA . GLY B 1 381 ? -8.336 22.766 3.746 1 78.88 381 GLY B CA 1
ATOM 8381 C C . GLY B 1 381 ? -9.367 21.797 4.289 1 78.88 381 GLY B C 1
ATOM 8382 O O . GLY B 1 381 ? -10.414 22.219 4.797 1 78.88 381 GLY B O 1
ATOM 8383 N N . THR B 1 382 ? -9.062 20.531 4.133 1 66.62 382 THR B N 1
ATOM 8384 C CA . THR B 1 382 ? -10.031 19.453 4.289 1 66.62 382 THR B CA 1
ATOM 8385 C C . THR B 1 382 ? -10.453 19.312 5.75 1 66.62 382 THR B C 1
ATOM 8387 O O . THR B 1 382 ? -11.617 19.031 6.039 1 66.62 382 THR B O 1
ATOM 8390 N N . PHE B 1 383 ? -9.555 19.625 6.605 1 75.56 383 PHE B N 1
ATOM 8391 C CA . PHE B 1 383 ? -9.906 19.484 8.016 1 75.56 383 PHE B CA 1
ATOM 8392 C C . PHE B 1 383 ? -10.977 20.5 8.406 1 75.56 383 PHE B C 1
ATOM 8394 O O . PHE B 1 383 ? -11.852 20.203 9.227 1 75.56 383 PHE B O 1
ATOM 8401 N N . THR B 1 384 ? -10.828 21.562 7.801 1 85.62 384 THR B N 1
ATOM 8402 C CA . THR B 1 384 ? -11.828 22.609 8.016 1 85.62 384 THR B CA 1
ATOM 8403 C C . THR B 1 384 ? -13.203 22.141 7.574 1 85.62 384 THR B C 1
ATOM 8405 O O . THR B 1 384 ? -14.18 22.281 8.312 1 85.62 384 THR B O 1
ATOM 8408 N N . LEU B 1 385 ? -13.273 21.609 6.484 1 77.81 385 LEU B N 1
ATOM 8409 C CA . LEU B 1 385 ? -14.562 21.172 5.949 1 77.81 385 LEU B CA 1
ATOM 8410 C C . LEU B 1 385 ? -15.109 19.984 6.746 1 77.81 385 LEU B C 1
ATOM 8412 O O . LEU B 1 385 ? -16.312 19.922 7.016 1 77.81 385 LEU B O 1
ATOM 8416 N N . ALA B 1 386 ? -14.273 19.047 7.082 1 76.12 386 ALA B N 1
ATOM 8417 C CA . ALA B 1 386 ? -14.695 17.875 7.852 1 76.12 386 ALA B CA 1
ATOM 8418 C C . ALA B 1 386 ? -15.273 18.281 9.203 1 76.12 386 ALA B C 1
ATOM 8420 O O . ALA B 1 386 ? -16.281 17.734 9.648 1 76.12 386 ALA B O 1
ATOM 8421 N N . THR B 1 387 ? -14.648 19.219 9.789 1 82.06 387 THR B N 1
ATOM 8422 C CA . THR B 1 387 ? -15.117 19.703 11.086 1 82.06 387 THR B CA 1
ATOM 8423 C C . THR B 1 387 ? -16.453 20.422 10.953 1 82.06 387 THR B C 1
ATOM 8425 O O . THR B 1 387 ? -17.359 20.234 11.781 1 82.06 387 THR B O 1
ATOM 8428 N N . ALA B 1 388 ? -16.578 21.141 9.867 1 84.94 388 ALA B N 1
ATOM 8429 C CA . ALA B 1 388 ? -17.844 21.844 9.633 1 84.94 388 ALA B CA 1
ATOM 8430 C C . ALA B 1 388 ? -18.984 20.859 9.391 1 84.94 388 ALA B C 1
ATOM 8432 O O . ALA B 1 388 ? -20.094 21.078 9.875 1 84.94 388 ALA B O 1
ATOM 8433 N N . LEU B 1 389 ? -18.734 19.844 8.719 1 79.31 389 LEU B N 1
ATOM 8434 C CA . LEU B 1 389 ? -19.75 18.859 8.375 1 79.31 389 LEU B CA 1
ATOM 8435 C C . LEU B 1 389 ? -20.125 18.016 9.594 1 79.31 389 LEU B C 1
ATOM 8437 O O . LEU B 1 389 ? -21.156 17.344 9.594 1 79.31 389 LEU B O 1
ATOM 8441 N N . SER B 1 390 ? -19.312 18.078 10.586 1 77.25 390 SER B N 1
ATOM 8442 C CA . SER B 1 390 ? -19.562 17.297 11.789 1 77.25 390 SER B CA 1
ATOM 8443 C C . SER B 1 390 ? -20.578 17.984 12.695 1 77.25 390 SER B C 1
ATOM 8445 O O . SER B 1 390 ? -21 17.438 13.711 1 77.25 390 SER B O 1
ATOM 8447 N N . ILE B 1 391 ? -20.953 19.141 12.281 1 80.25 391 ILE B N 1
ATOM 8448 C CA . ILE B 1 391 ? -21.984 19.859 13.023 1 80.25 391 ILE B CA 1
ATOM 8449 C C . ILE B 1 391 ? -23.281 19.047 12.992 1 80.25 391 ILE B C 1
ATOM 8451 O O . ILE B 1 391 ? -23.734 18.625 11.922 1 80.25 391 ILE B O 1
ATOM 8455 N N . PRO B 1 392 ? -23.797 18.766 14.141 1 75.62 392 PRO B N 1
ATOM 8456 C CA . PRO B 1 392 ? -25.031 17.984 14.18 1 75.62 392 PRO B CA 1
ATOM 8457 C C . PRO B 1 392 ? -26.219 18.719 13.547 1 75.62 392 PRO B C 1
ATOM 8459 O O . PRO B 1 392 ? -26.25 19.953 13.539 1 75.62 392 PRO B O 1
ATOM 8462 N N . PHE B 1 393 ? -27.109 17.938 13.078 1 71.69 393 PHE B N 1
ATOM 8463 C CA . PHE B 1 393 ? -28.281 18.516 12.43 1 71.69 393 PHE B CA 1
ATOM 8464 C C . PHE B 1 393 ? -29.25 19.062 13.461 1 71.69 393 PHE B C 1
ATOM 8466 O O . PHE B 1 393 ? -29.906 20.094 13.219 1 71.69 393 PHE B O 1
ATOM 8473 N N . TYR B 1 394 ? -29.203 18.344 14.633 1 71.31 394 TYR B N 1
ATOM 8474 C CA . TYR B 1 394 ? -30.219 18.703 15.617 1 71.31 394 TYR B CA 1
ATOM 8475 C C . TYR B 1 394 ? -29.578 19.031 16.953 1 71.31 394 TYR B C 1
ATOM 8477 O O . TYR B 1 394 ? -28.5 18.531 17.281 1 71.31 394 TYR B O 1
ATOM 8485 N N . LEU B 1 395 ? -30.188 19.969 17.625 1 73.31 395 LEU B N 1
ATOM 8486 C CA . LEU B 1 395 ? -29.812 20.281 19 1 73.31 395 LEU B CA 1
ATOM 8487 C C . LEU B 1 395 ? -30.328 19.219 19.969 1 73.31 395 LEU B C 1
ATOM 8489 O O . LEU B 1 395 ? -30.969 18.266 19.547 1 73.31 395 LEU B O 1
ATOM 8493 N N . ALA B 1 396 ? -29.844 19.312 21.188 1 66.75 396 ALA B N 1
ATOM 8494 C CA . ALA B 1 396 ? -30.297 18.375 22.203 1 66.75 396 ALA B CA 1
ATOM 8495 C C . ALA B 1 396 ? -31.812 18.375 22.312 1 66.75 396 ALA B C 1
ATOM 8497 O O . ALA B 1 396 ? -32.438 17.328 22.562 1 66.75 396 ALA B O 1
ATOM 8498 N N . ASP B 1 397 ? -32.5 19.5 22.031 1 65.06 397 ASP B N 1
ATOM 8499 C CA . ASP B 1 397 ? -33.969 19.641 22.141 1 65.06 397 ASP B CA 1
ATOM 8500 C C . ASP B 1 397 ? -34.656 19.328 20.812 1 65.06 397 ASP B C 1
ATOM 8502 O O . ASP B 1 397 ? -35.812 19.641 20.625 1 65.06 397 ASP B O 1
ATOM 8506 N N . LYS B 1 398 ? -33.906 18.734 19.875 1 72.25 398 LYS B N 1
ATOM 8507 C CA . LYS B 1 398 ? -34.406 18.266 18.594 1 72.25 398 LYS B CA 1
ATOM 8508 C C . LYS B 1 398 ? -34.688 19.422 17.641 1 72.25 398 LYS B C 1
ATOM 8510 O O . LYS B 1 398 ? -35.344 19.25 16.609 1 72.25 398 LYS B O 1
ATOM 8515 N N . ASP B 1 399 ? -34.281 20.609 18.141 1 76.19 399 ASP B N 1
ATOM 8516 C CA . ASP B 1 399 ? -34.344 21.734 17.219 1 76.19 399 ASP B CA 1
ATOM 8517 C C . ASP B 1 399 ? -33.188 21.688 16.219 1 76.19 399 ASP B C 1
ATOM 8519 O O . ASP B 1 399 ? -32.156 21.031 16.469 1 76.19 399 ASP B O 1
ATOM 8523 N N . VAL B 1 400 ? -33.406 22.359 15.172 1 78.62 400 VAL B N 1
ATOM 8524 C CA . VAL B 1 400 ? -32.375 22.375 14.125 1 78.62 400 VAL B CA 1
ATOM 8525 C C . VAL B 1 400 ? -31.188 23.234 14.562 1 78.62 400 VAL B C 1
ATOM 8527 O O . VAL B 1 400 ? -31.375 24.266 15.219 1 78.62 400 VAL B O 1
ATOM 8530 N N . PHE B 1 401 ? -30.094 22.828 14.391 1 83.25 401 PHE B N 1
ATOM 8531 C CA . PHE B 1 401 ? -28.875 23.594 14.664 1 83.25 401 PHE B CA 1
ATOM 8532 C C . PHE B 1 401 ? -28.906 24.938 13.93 1 83.25 401 PHE B C 1
ATOM 8534 O O . PHE B 1 401 ? -29.156 24.984 12.727 1 83.25 401 PHE B O 1
ATOM 8541 N N . PRO B 1 402 ? -28.781 25.906 14.68 1 83.94 402 PRO B N 1
ATOM 8542 C CA . PRO B 1 402 ? -28.922 27.219 14.062 1 83.94 402 PRO B CA 1
ATOM 8543 C C . PRO B 1 402 ? -27.859 27.5 12.992 1 83.94 402 PRO B C 1
ATOM 8545 O O . PRO B 1 402 ? -26.672 27.375 13.258 1 83.94 402 PRO B O 1
ATOM 8548 N N . MET B 1 403 ? -28.281 27.844 11.797 1 86.94 403 MET B N 1
ATOM 8549 C CA . MET B 1 403 ? -27.469 28.375 10.695 1 86.94 403 MET B CA 1
ATOM 8550 C C . MET B 1 403 ? -26.391 27.359 10.289 1 86.94 403 MET B C 1
ATOM 8552 O O . MET B 1 403 ? -25.25 27.75 10.016 1 86.94 403 MET B O 1
ATOM 8556 N N . ARG B 1 404 ? -26.656 26.172 10.359 1 85.5 404 ARG B N 1
ATOM 8557 C CA . ARG B 1 404 ? -25.719 25.125 9.961 1 85.5 404 ARG B CA 1
ATOM 8558 C C . ARG B 1 404 ? -25.281 25.297 8.516 1 85.5 404 ARG B C 1
ATOM 8560 O O . ARG B 1 404 ? -24.094 25.203 8.203 1 85.5 404 ARG B O 1
ATOM 8567 N N . ASP B 1 405 ? -26.172 25.641 7.645 1 83.69 405 ASP B N 1
ATOM 8568 C CA . ASP B 1 405 ? -25.875 25.781 6.227 1 83.69 405 ASP B CA 1
ATOM 8569 C C . ASP B 1 405 ? -24.969 27 5.984 1 83.69 405 ASP B C 1
ATOM 8571 O O . ASP B 1 405 ? -24.125 26.969 5.09 1 83.69 405 ASP B O 1
ATOM 8575 N N . THR B 1 406 ? -25.188 27.969 6.801 1 88.12 406 THR B N 1
ATOM 8576 C CA . THR B 1 406 ? -24.375 29.172 6.691 1 88.12 406 THR B CA 1
ATOM 8577 C C . THR B 1 406 ? -22.922 28.875 7.086 1 88.12 406 THR B C 1
ATOM 8579 O O . THR B 1 406 ? -21.984 29.344 6.434 1 88.12 406 THR B O 1
ATOM 8582 N N . VAL B 1 407 ? -22.766 28.109 8.109 1 89.31 407 VAL B N 1
ATOM 8583 C CA . VAL B 1 407 ? -21.438 27.734 8.578 1 89.31 407 VAL B CA 1
ATOM 8584 C C . VAL B 1 407 ? -20.734 26.922 7.508 1 89.31 407 VAL B C 1
ATOM 8586 O O . VAL B 1 407 ? -19.547 27.141 7.234 1 89.31 407 VAL B O 1
ATOM 8589 N N . LEU B 1 408 ? -21.484 26.047 6.906 1 87.31 408 LEU B N 1
ATOM 8590 C CA . LEU B 1 408 ? -20.906 25.203 5.875 1 87.31 408 LEU B CA 1
ATOM 8591 C C . LEU B 1 408 ? -20.516 26.016 4.652 1 87.31 408 LEU B C 1
ATOM 8593 O O . LEU B 1 408 ? -19.453 25.797 4.066 1 87.31 408 LEU B O 1
ATOM 8597 N N . PHE B 1 409 ? -21.297 26.875 4.34 1 88.19 409 PHE B N 1
ATOM 8598 C CA . PHE B 1 409 ? -21.047 27.719 3.18 1 88.19 409 PHE B CA 1
ATOM 8599 C C . PHE B 1 409 ? -19.828 28.594 3.408 1 88.19 409 PHE B C 1
ATOM 8601 O O . PHE B 1 409 ? -18.922 28.656 2.562 1 88.19 409 PHE B O 1
ATOM 8608 N N . ILE B 1 410 ? -19.75 29.219 4.516 1 91.62 410 ILE B N 1
ATOM 8609 C CA . ILE B 1 410 ? -18.641 30.125 4.828 1 91.62 410 ILE B CA 1
ATOM 8610 C C . ILE B 1 410 ? -17.344 29.328 4.91 1 91.62 410 ILE B C 1
ATOM 8612 O O . ILE B 1 410 ? -16.312 29.766 4.391 1 91.62 410 ILE B O 1
ATOM 8616 N N . SER B 1 411 ? -17.406 28.203 5.562 1 91.31 411 SER B N 1
ATOM 8617 C CA . SER B 1 411 ? -16.219 27.375 5.672 1 91.31 411 SER B CA 1
ATOM 8618 C C . SER B 1 411 ? -15.695 26.969 4.297 1 91.31 411 SER B C 1
ATOM 8620 O O . SER B 1 411 ? -14.492 27 4.051 1 91.31 411 SER B O 1
ATOM 8622 N N . SER B 1 412 ? -16.594 26.625 3.414 1 88.38 412 SER B N 1
ATOM 8623 C CA . SER B 1 412 ? -16.203 26.219 2.068 1 88.38 412 SER B CA 1
ATOM 8624 C C . SER B 1 412 ? -15.594 27.375 1.292 1 88.38 412 SER B C 1
ATOM 8626 O O . SER B 1 412 ? -14.602 27.203 0.585 1 88.38 412 SER B O 1
ATOM 8628 N N . GLU B 1 413 ? -16.172 28.469 1.475 1 90.62 413 GLU B N 1
ATOM 8629 C CA . GLU B 1 413 ? -15.672 29.656 0.774 1 90.62 413 GLU B CA 1
ATOM 8630 C C . GLU B 1 413 ? -14.305 30.078 1.302 1 90.62 413 GLU B C 1
ATOM 8632 O O . GLU B 1 413 ? -13.453 30.531 0.534 1 90.62 413 GLU B O 1
ATOM 8637 N N . VAL B 1 414 ? -14.195 30.031 2.576 1 92.94 414 VAL B N 1
ATOM 8638 C CA . VAL B 1 414 ? -12.922 30.406 3.186 1 92.94 414 VAL B CA 1
ATOM 8639 C C . VAL B 1 414 ? -11.812 29.5 2.645 1 92.94 414 VAL B C 1
ATOM 8641 O O . VAL B 1 414 ? -10.703 29.969 2.379 1 92.94 414 VAL B O 1
ATOM 8644 N N . ILE B 1 415 ? -12.109 28.25 2.498 1 90.69 415 ILE B N 1
ATOM 8645 C CA . ILE B 1 415 ? -11.148 27.297 1.954 1 90.69 415 ILE B CA 1
ATOM 8646 C C . ILE B 1 415 ? -10.773 27.703 0.532 1 90.69 415 ILE B C 1
ATOM 8648 O O . ILE B 1 415 ? -9.586 27.812 0.205 1 90.69 415 ILE B O 1
ATOM 8652 N N . LEU B 1 416 ? -11.75 27.984 -0.269 1 89.75 416 LEU B N 1
ATOM 8653 C CA . LEU B 1 416 ? -11.523 28.297 -1.677 1 89.75 416 LEU B CA 1
ATOM 8654 C C . LEU B 1 416 ? -10.75 29.609 -1.827 1 89.75 416 LEU B C 1
ATOM 8656 O O . LEU B 1 416 ? -9.789 29.672 -2.594 1 89.75 416 LEU B O 1
ATOM 8660 N N . ILE B 1 417 ? -11.125 30.578 -1.064 1 93.06 417 ILE B N 1
ATOM 8661 C CA . ILE B 1 417 ? -10.5 31.906 -1.166 1 93.06 417 ILE B CA 1
ATOM 8662 C C . ILE B 1 417 ? -9.062 31.828 -0.659 1 93.06 417 ILE B C 1
ATOM 8664 O O . ILE B 1 417 ? -8.156 32.406 -1.266 1 93.06 417 ILE B O 1
ATOM 8668 N N . SER B 1 418 ? -8.906 31.172 0.442 1 92.88 418 SER B N 1
ATOM 8669 C CA . SER B 1 418 ? -7.559 31.062 0.993 1 92.88 418 SER B CA 1
ATOM 8670 C C . SER B 1 418 ? -6.629 30.312 0.041 1 92.88 418 SER B C 1
ATOM 8672 O O . SER B 1 418 ? -5.453 30.672 -0.094 1 92.88 418 SER B O 1
ATOM 8674 N N . LEU B 1 419 ? -7.129 29.312 -0.59 1 89.19 419 LEU B N 1
ATOM 8675 C CA . LEU B 1 419 ? -6.344 28.547 -1.546 1 89.19 419 LEU B CA 1
ATOM 8676 C C . LEU B 1 419 ? -5.965 29.391 -2.752 1 89.19 419 LEU B C 1
ATOM 8678 O O . LEU B 1 419 ? -4.82 29.359 -3.211 1 89.19 419 LEU B O 1
ATOM 8682 N N . VAL B 1 420 ? -6.887 30.141 -3.277 1 89.88 420 VAL B N 1
ATOM 8683 C CA . VAL B 1 420 ? -6.645 31 -4.434 1 89.88 420 VAL B CA 1
ATOM 8684 C C . VAL B 1 420 ? -5.645 32.094 -4.07 1 89.88 420 VAL B C 1
ATOM 8686 O O . VAL B 1 420 ? -4.73 32.406 -4.844 1 89.88 420 VAL B O 1
ATOM 8689 N N . LEU B 1 421 ? -5.82 32.656 -2.932 1 91.81 421 LEU B N 1
ATOM 8690 C CA . LEU B 1 421 ? -4.926 33.688 -2.459 1 91.81 421 LEU B CA 1
ATOM 8691 C C . LEU B 1 421 ? -3.494 33.188 -2.344 1 91.81 421 LEU B C 1
ATOM 8693 O O . LEU B 1 421 ? -2.551 33.844 -2.768 1 91.81 421 LEU B O 1
ATOM 8697 N N . ALA B 1 422 ? -3.367 32.062 -1.777 1 91.25 422 ALA B N 1
ATOM 8698 C CA . ALA B 1 422 ? -2.039 31.469 -1.61 1 91.25 422 ALA B CA 1
ATOM 8699 C C . ALA B 1 422 ? -1.408 31.141 -2.961 1 91.25 422 ALA B C 1
ATOM 8701 O O . ALA B 1 422 ? -0.206 31.344 -3.156 1 91.25 422 ALA B O 1
ATOM 8702 N N . THR B 1 423 ? -2.164 30.656 -3.877 1 88.06 423 THR B N 1
ATOM 8703 C CA . THR B 1 423 ? -1.676 30.266 -5.195 1 88.06 423 THR B CA 1
ATOM 8704 C C . THR B 1 423 ? -1.147 31.484 -5.953 1 88.06 423 THR B C 1
ATOM 8706 O O . THR B 1 423 ? -0.176 31.375 -6.703 1 88.06 423 THR B O 1
ATOM 8709 N N . VAL B 1 424 ? -1.721 32.594 -5.707 1 88.88 424 VAL B N 1
ATOM 8710 C CA . VAL B 1 424 ? -1.344 33.812 -6.438 1 88.88 424 VAL B CA 1
ATOM 8711 C C . VAL B 1 424 ? -0.218 34.531 -5.699 1 88.88 424 VAL B C 1
ATOM 8713 O O . VAL B 1 424 ? 0.752 34.969 -6.316 1 88.88 424 VAL B O 1
ATOM 8716 N N . LEU B 1 425 ? -0.235 34.594 -4.414 1 90.81 425 LEU B N 1
ATOM 8717 C CA . LEU B 1 425 ? 0.646 35.438 -3.629 1 90.81 425 LEU B CA 1
ATOM 8718 C C . LEU B 1 425 ? 1.969 34.719 -3.338 1 90.81 425 LEU B C 1
ATOM 8720 O O . LEU B 1 425 ? 3.025 35.375 -3.338 1 90.81 425 LEU B O 1
ATOM 8724 N N . LEU B 1 426 ? 1.938 33.5 -3.068 1 89.44 426 LEU B N 1
ATOM 8725 C CA . LEU B 1 426 ? 3.127 32.812 -2.572 1 89.44 426 LEU B CA 1
ATOM 8726 C C . LEU B 1 426 ? 4.223 32.781 -3.631 1 89.44 426 LEU B C 1
ATOM 8728 O O . LEU B 1 426 ? 5.379 33.094 -3.34 1 89.44 426 LEU B O 1
ATOM 8732 N N . PRO B 1 427 ? 3.885 32.438 -4.883 1 85 427 PRO B N 1
ATOM 8733 C CA . PRO B 1 427 ? 4.945 32.469 -5.895 1 85 427 PRO B CA 1
ATOM 8734 C C . PRO B 1 427 ? 5.523 33.844 -6.113 1 85 427 PRO B C 1
ATOM 8736 O O . PRO B 1 427 ? 6.699 34 -6.461 1 85 427 PRO B O 1
ATOM 8739 N N . ARG B 1 428 ? 4.805 34.812 -5.887 1 85.94 428 ARG B N 1
ATOM 8740 C CA . ARG B 1 428 ? 5.254 36.188 -6.055 1 85.94 428 ARG B CA 1
ATOM 8741 C C . ARG B 1 428 ? 6.129 36.625 -4.883 1 85.94 428 ARG B C 1
ATOM 8743 O O . ARG B 1 428 ? 7.059 37.438 -5.055 1 85.94 428 ARG B O 1
ATOM 8750 N N . LEU B 1 429 ? 5.891 36.062 -3.773 1 88.12 429 LEU B N 1
ATOM 8751 C CA . LEU B 1 429 ? 6.629 36.438 -2.572 1 88.12 429 LEU B CA 1
ATOM 8752 C C . LEU B 1 429 ? 7.934 35.656 -2.467 1 88.12 429 LEU B C 1
ATOM 8754 O O . LEU B 1 429 ? 8.914 36.156 -1.914 1 88.12 429 LEU B O 1
ATOM 8758 N N . LEU B 1 430 ? 7.902 34.375 -2.873 1 81.31 430 LEU B N 1
ATOM 8759 C CA . LEU B 1 430 ? 9.062 33.5 -2.711 1 81.31 430 LEU B CA 1
ATOM 8760 C C . LEU B 1 430 ? 9.961 33.562 -3.939 1 81.31 430 LEU B C 1
ATOM 8762 O O . LEU B 1 430 ? 11.047 32.969 -3.949 1 81.31 430 LEU B O 1
ATOM 8766 N N . LYS B 1 431 ? 9.68 33.938 -5.008 1 64.31 431 LYS B N 1
ATOM 8767 C CA . LYS B 1 431 ? 10.508 34.031 -6.207 1 64.31 431 LYS B CA 1
ATOM 8768 C C . LYS B 1 431 ? 11.953 34.375 -5.855 1 64.31 431 LYS B C 1
ATOM 8770 O O . LYS B 1 431 ? 12.219 35.312 -5.105 1 64.31 431 LYS B O 1
ATOM 8775 N N . ASN B 1 432 ? 12.68 33.281 -5.789 1 52.03 432 ASN B N 1
ATOM 8776 C CA . ASN B 1 432 ? 14.102 33.062 -5.559 1 52.03 432 ASN B CA 1
ATOM 8777 C C . ASN B 1 432 ? 14.961 34.031 -6.387 1 52.03 432 ASN B C 1
ATOM 8779 O O . ASN B 1 432 ? 14.633 34.312 -7.539 1 52.03 432 ASN B O 1
ATOM 8783 N N . ASN B 1 433 ? 15.773 34.781 -5.785 1 45 433 ASN B N 1
ATOM 8784 C CA . ASN B 1 433 ? 17.125 35.062 -6.238 1 45 433 ASN B CA 1
ATOM 8785 C C . ASN B 1 433 ? 17.812 33.781 -6.754 1 45 433 ASN B C 1
ATOM 8787 O O . ASN B 1 433 ? 18.359 33 -5.973 1 45 433 ASN B O 1
ATOM 8791 N N . VAL B 1 434 ? 17.25 33 -7.551 1 42.88 434 VAL B N 1
ATOM 8792 C CA . VAL B 1 434 ? 18 31.953 -8.234 1 42.88 434 VAL B CA 1
ATOM 8793 C C . VAL B 1 434 ? 19.422 32.438 -8.508 1 42.88 434 VAL B C 1
ATOM 8795 O O . VAL B 1 434 ? 19.625 33.344 -9.305 1 42.88 434 VAL B O 1
ATOM 8798 N N . GLN B 1 435 ? 20.219 32.625 -7.633 1 39.53 435 GLN B N 1
ATOM 8799 C CA . GLN B 1 435 ? 21.578 32.656 -8.156 1 39.53 435 GLN B CA 1
ATOM 8800 C C . GLN B 1 435 ? 21.766 31.625 -9.266 1 39.53 435 GLN B C 1
ATOM 8802 O O . GLN B 1 435 ? 21.438 30.453 -9.102 1 39.53 435 GLN B O 1
ATOM 8807 N N . GLU B 1 436 ? 21.766 31.906 -10.5 1 39.31 436 GLU B N 1
ATOM 8808 C CA . GLU B 1 436 ? 22.266 31.312 -11.734 1 39.31 436 GLU B CA 1
ATOM 8809 C C . GLU B 1 436 ? 23.422 30.359 -11.445 1 39.31 436 GLU B C 1
ATOM 8811 O O . GLU B 1 436 ? 24.594 30.766 -11.484 1 39.31 436 GLU B O 1
ATOM 8816 N N . SER B 1 437 ? 23.734 29.828 -10.367 1 39.47 437 SER B N 1
ATOM 8817 C CA . SER B 1 437 ? 24.938 29 -10.375 1 39.47 437 SER B CA 1
ATOM 8818 C C . SER B 1 437 ? 25 28.125 -11.617 1 39.47 437 SER B C 1
ATOM 8820 O O . SER B 1 437 ? 23.969 27.859 -12.242 1 39.47 437 SER B O 1
ATOM 8822 N N . GLU B 1 438 ? 26.234 27.656 -12.109 1 45.62 438 GLU B N 1
ATOM 8823 C CA . GLU B 1 438 ? 26.703 26.859 -13.242 1 45.62 438 GLU B CA 1
ATOM 8824 C C . GLU B 1 438 ? 25.766 25.688 -13.516 1 45.62 438 GLU B C 1
ATOM 8826 O O . GLU B 1 438 ? 25.234 25.078 -12.578 1 45.62 438 GLU B O 1
ATOM 8831 N N . PRO B 1 439 ? 25.406 25.516 -14.711 1 49.38 439 PRO B N 1
ATOM 8832 C CA . PRO B 1 439 ? 24.391 24.594 -15.25 1 49.38 439 PRO B CA 1
ATOM 8833 C C . PRO B 1 439 ? 24.547 23.172 -14.734 1 49.38 439 PRO B C 1
ATOM 8835 O O . PRO B 1 439 ? 25.531 22.484 -15.07 1 49.38 439 PRO B O 1
ATOM 8838 N N . LEU B 1 440 ? 24.469 22.75 -13.508 1 60.72 440 LEU B N 1
ATOM 8839 C CA . LEU B 1 440 ? 24.453 21.391 -13.008 1 60.72 440 LEU B CA 1
ATOM 8840 C C . LEU B 1 440 ? 23.578 20.5 -13.883 1 60.72 440 LEU B C 1
ATOM 8842 O O . LEU B 1 440 ? 22.594 20.969 -14.461 1 60.72 440 LEU B O 1
ATOM 8846 N N . LEU B 1 441 ? 24.266 19.438 -14.547 1 66.5 441 LEU B N 1
ATOM 8847 C CA . LEU B 1 441 ? 23.578 18.469 -15.383 1 66.5 441 LEU B CA 1
ATOM 8848 C C . LEU B 1 441 ? 22.266 18.047 -14.758 1 66.5 441 LEU B C 1
ATOM 8850 O O . LEU B 1 441 ? 22.156 17.906 -13.539 1 66.5 441 LEU B O 1
ATOM 8854 N N . SER B 1 442 ? 21.328 18.188 -15.57 1 65.38 442 SER B N 1
ATOM 8855 C CA . SER B 1 442 ? 20.016 17.688 -15.148 1 65.38 442 SER B CA 1
ATOM 8856 C C . SER B 1 442 ? 20.078 16.203 -14.828 1 65.38 442 SER B C 1
ATOM 8858 O O . SER B 1 442 ? 21.031 15.516 -15.219 1 65.38 442 SER B O 1
ATOM 8860 N N . ASP B 1 443 ? 19.281 15.672 -14.039 1 69.69 443 ASP B N 1
ATOM 8861 C CA . ASP B 1 443 ? 19.203 14.258 -13.703 1 69.69 443 ASP B CA 1
ATOM 8862 C C . ASP B 1 443 ? 19.234 13.383 -14.953 1 69.69 443 ASP B C 1
ATOM 8864 O O . ASP B 1 443 ? 19.922 12.367 -14.992 1 69.69 443 ASP B O 1
ATOM 8868 N N . LYS B 1 444 ? 18.516 13.844 -15.977 1 69.06 444 LYS B N 1
ATOM 8869 C CA . LYS B 1 444 ? 18.453 13.055 -17.203 1 69.06 444 LYS B CA 1
ATOM 8870 C C . LYS B 1 444 ? 19.781 13.055 -17.938 1 69.06 444 LYS B C 1
ATOM 8872 O O . LYS B 1 444 ? 20.219 12.016 -18.438 1 69.06 444 LYS B O 1
ATOM 8877 N N . GLU B 1 445 ? 20.406 14.188 -17.922 1 73.38 445 GLU B N 1
ATOM 8878 C CA . GLU B 1 445 ? 21.688 14.297 -18.609 1 73.38 445 GLU B CA 1
ATOM 8879 C C . GLU B 1 445 ? 22.781 13.523 -17.875 1 73.38 445 GLU B C 1
ATOM 8881 O O . GLU B 1 445 ? 23.609 12.867 -18.5 1 73.38 445 GLU B O 1
ATOM 8886 N N . ALA B 1 446 ? 22.656 13.648 -16.609 1 77.38 446 ALA B N 1
ATOM 8887 C CA . ALA B 1 446 ? 23.625 12.922 -15.797 1 77.38 446 ALA B CA 1
ATOM 8888 C C . ALA B 1 446 ? 23.469 11.414 -15.969 1 77.38 446 ALA B C 1
ATOM 8890 O O . ALA B 1 446 ? 24.453 10.68 -16.062 1 77.38 446 ALA B O 1
ATOM 8891 N N . TYR B 1 447 ? 22.266 11.055 -16.047 1 77.56 447 TYR B N 1
ATOM 8892 C CA . TYR B 1 447 ? 21.984 9.633 -16.219 1 77.56 447 TYR B CA 1
ATOM 8893 C C . TYR B 1 447 ? 22.5 9.125 -17.562 1 77.56 447 TYR B C 1
ATOM 8895 O O . TYR B 1 447 ? 23.062 8.031 -17.641 1 77.56 447 TYR B O 1
ATOM 8903 N N . LYS B 1 448 ? 22.328 9.93 -18.547 1 76.31 448 LYS B N 1
ATOM 8904 C CA . LYS B 1 448 ? 22.828 9.57 -19.875 1 76.31 448 LYS B CA 1
ATOM 8905 C C . LYS B 1 448 ? 24.344 9.406 -19.859 1 76.31 448 LYS B C 1
ATOM 8907 O O . LYS B 1 448 ? 24.875 8.469 -20.453 1 76.31 448 LYS B O 1
ATOM 8912 N N . LEU B 1 449 ? 24.891 10.281 -19.219 1 78.62 449 LEU B N 1
ATOM 8913 C CA . LEU B 1 449 ? 26.344 10.258 -19.156 1 78.62 449 LEU B CA 1
ATOM 8914 C C . LEU B 1 449 ? 26.844 9.023 -18.406 1 78.62 449 LEU B C 1
ATOM 8916 O O . LEU B 1 449 ? 27.844 8.414 -18.797 1 78.62 449 LEU B O 1
ATOM 8920 N N . ILE B 1 450 ? 26.172 8.703 -17.391 1 82.62 450 ILE B N 1
ATOM 8921 C CA . ILE B 1 450 ? 26.531 7.551 -16.562 1 82.62 450 ILE B CA 1
ATOM 8922 C C . ILE B 1 450 ? 26.391 6.27 -17.391 1 82.62 450 ILE B C 1
ATOM 8924 O O . ILE B 1 450 ? 27.25 5.395 -17.344 1 82.62 450 ILE B O 1
ATOM 8928 N N . LEU B 1 451 ? 25.328 6.211 -18.109 1 80.5 451 LEU B N 1
ATOM 8929 C CA . LEU B 1 451 ? 25.094 5.031 -18.938 1 80.5 451 LEU B CA 1
ATOM 8930 C C . LEU B 1 451 ? 26.141 4.93 -20.047 1 80.5 451 LEU B C 1
ATOM 8932 O O . LEU B 1 451 ? 26.656 3.84 -20.328 1 80.5 451 LEU B O 1
ATOM 8936 N N . LYS B 1 452 ? 26.438 6.027 -20.609 1 79.12 452 LYS B N 1
ATOM 8937 C CA . LYS B 1 452 ? 27.438 6.051 -21.672 1 79.12 452 LYS B CA 1
ATOM 8938 C C . LYS B 1 452 ? 28.797 5.605 -21.156 1 79.12 452 LYS B C 1
ATOM 8940 O O . LYS B 1 452 ? 29.516 4.852 -21.828 1 79.12 452 LYS B O 1
ATOM 8945 N N . GLU B 1 453 ? 29.078 6.035 -20.031 1 79.81 453 GLU B N 1
ATOM 8946 C CA . GLU B 1 453 ? 30.359 5.668 -19.438 1 79.81 453 GLU B CA 1
ATOM 8947 C C . GLU B 1 453 ? 30.406 4.18 -19.109 1 79.81 453 GLU B C 1
ATOM 8949 O O . GLU B 1 453 ? 31.438 3.529 -19.281 1 79.81 453 GLU B O 1
ATOM 8954 N N . ALA B 1 454 ? 29.344 3.725 -18.578 1 81.06 454 ALA B N 1
ATOM 8955 C CA . ALA B 1 454 ? 29.281 2.301 -18.25 1 81.06 454 ALA B CA 1
ATOM 8956 C C . ALA B 1 454 ? 29.422 1.45 -19.516 1 81.06 454 ALA B C 1
ATOM 8958 O O . ALA B 1 454 ? 30.109 0.434 -19.516 1 81.06 454 ALA B O 1
ATOM 8959 N N . ILE B 1 455 ? 28.75 1.896 -20.531 1 80.56 455 ILE B N 1
ATOM 8960 C CA . ILE B 1 455 ? 28.797 1.187 -21.812 1 80.56 455 ILE B CA 1
ATOM 8961 C C . ILE B 1 455 ? 30.219 1.207 -22.359 1 80.56 455 ILE B C 1
ATOM 8963 O O . ILE B 1 455 ? 30.734 0.186 -22.828 1 80.56 455 ILE B O 1
ATOM 8967 N N . LEU B 1 456 ? 30.844 2.322 -22.281 1 77.31 456 LEU B N 1
ATOM 8968 C CA . LEU B 1 456 ? 32.219 2.473 -22.766 1 77.31 456 LEU B CA 1
ATOM 8969 C C . LEU B 1 456 ? 33.156 1.57 -22 1 77.31 456 LEU B C 1
ATOM 8971 O O . LEU B 1 456 ? 34.031 0.931 -22.594 1 77.31 456 LEU B O 1
ATOM 8975 N N . LYS B 1 457 ? 32.969 1.516 -20.781 1 79.69 457 LYS B N 1
ATOM 8976 C CA . LYS B 1 457 ? 33.844 0.695 -19.938 1 79.69 457 LYS B CA 1
ATOM 8977 C C . LYS B 1 457 ? 33.656 -0.789 -20.25 1 79.69 457 LYS B C 1
ATOM 8979 O O . LYS B 1 457 ? 34.625 -1.538 -20.328 1 79.69 457 LYS B O 1
ATOM 8984 N N . LEU B 1 458 ? 32.438 -1.195 -20.469 1 79.94 458 LEU B N 1
ATOM 8985 C CA . LEU B 1 458 ? 32.156 -2.604 -20.703 1 79.94 458 LEU B CA 1
ATOM 8986 C C . LEU B 1 458 ? 32.531 -3.002 -22.125 1 79.94 458 LEU B C 1
ATOM 8988 O O . LEU B 1 458 ? 32.875 -4.156 -22.375 1 79.94 458 LEU B O 1
ATOM 8992 N N . SER B 1 459 ? 32.344 -2.057 -23.031 1 77.88 459 SER B N 1
ATOM 8993 C CA . SER B 1 459 ? 32.688 -2.332 -24.422 1 77.88 459 SER B CA 1
ATOM 8994 C C . SER B 1 459 ? 34.156 -2.652 -24.578 1 77.88 459 SER B C 1
ATOM 8996 O O . SER B 1 459 ? 34.562 -3.318 -25.531 1 77.88 459 SER B O 1
ATOM 8998 N N . ASN B 1 460 ? 34.906 -2.24 -23.609 1 74.56 460 ASN B N 1
ATOM 8999 C CA . ASN B 1 460 ? 36.344 -2.523 -23.656 1 74.56 460 ASN B CA 1
ATOM 9000 C C . ASN B 1 460 ? 36.625 -3.973 -23.281 1 74.56 460 ASN B C 1
ATOM 9002 O O . ASN B 1 460 ? 37.719 -4.477 -23.547 1 74.56 460 ASN B O 1
ATOM 9006 N N . GLU B 1 461 ? 35.562 -4.629 -22.797 1 70.44 461 GLU B N 1
ATOM 9007 C CA . GLU B 1 461 ? 35.688 -6.039 -22.438 1 70.44 461 GLU B CA 1
ATOM 9008 C C . GLU B 1 461 ? 35.375 -6.941 -23.625 1 70.44 461 GLU B C 1
ATOM 9010 O O . GLU B 1 461 ? 34.406 -6.727 -24.328 1 70.44 461 GLU B O 1
ATOM 9015 N N . LYS B 1 462 ? 36.25 -7.785 -24.188 1 64.81 462 LYS B N 1
ATOM 9016 C CA . LYS B 1 462 ? 36.125 -8.602 -25.391 1 64.81 462 LYS B CA 1
ATOM 9017 C C . LYS B 1 462 ? 35.344 -9.891 -25.109 1 64.81 462 LYS B C 1
ATOM 9019 O O . LYS B 1 462 ? 35.25 -10.758 -25.984 1 64.81 462 LYS B O 1
ATOM 9024 N N . ALA B 1 463 ? 34.625 -9.969 -23.969 1 66.25 463 ALA B N 1
ATOM 9025 C CA . ALA B 1 463 ? 33.906 -11.195 -23.656 1 66.25 463 ALA B CA 1
ATOM 9026 C C . ALA B 1 463 ? 32.5 -11.172 -24.281 1 66.25 463 ALA B C 1
ATOM 9028 O O . ALA B 1 463 ? 31.859 -10.117 -24.359 1 66.25 463 ALA B O 1
ATOM 9029 N N . GLN B 1 464 ? 32.062 -12.211 -24.859 1 66.94 464 GLN B N 1
ATOM 9030 C CA . GLN B 1 464 ? 30.766 -12.336 -25.5 1 66.94 464 GLN B CA 1
ATOM 9031 C C . GLN B 1 464 ? 29.641 -12.172 -24.484 1 66.94 464 GLN B C 1
ATOM 9033 O O . GLN B 1 464 ? 28.547 -11.719 -24.844 1 66.94 464 GLN B O 1
ATOM 9038 N N . GLU B 1 465 ? 29.969 -12.453 -23.203 1 69.19 465 GLU B N 1
ATOM 9039 C CA . GLU B 1 465 ? 28.953 -12.43 -22.156 1 69.19 465 GLU B CA 1
ATOM 9040 C C . GLU B 1 465 ? 28.578 -11 -21.797 1 69.19 465 GLU B C 1
ATOM 9042 O O . GLU B 1 465 ? 27.547 -10.773 -21.156 1 69.19 465 GLU B O 1
ATOM 9047 N N . VAL B 1 466 ? 29.359 -10.07 -22.297 1 75.75 466 VAL B N 1
ATOM 9048 C CA . VAL B 1 466 ? 29.125 -8.672 -21.938 1 75.75 466 VAL B CA 1
ATOM 9049 C C . VAL B 1 466 ? 28.062 -8.078 -22.859 1 75.75 466 VAL B C 1
ATOM 9051 O O . VAL B 1 466 ? 27.422 -7.082 -22.5 1 75.75 466 VAL B O 1
ATOM 9054 N N . GLN B 1 467 ? 27.812 -8.75 -23.938 1 72.5 467 GLN B N 1
ATOM 9055 C CA . GLN B 1 467 ? 26.984 -8.164 -24.984 1 72.5 467 GLN B CA 1
ATOM 9056 C C . GLN B 1 467 ? 25.531 -8 -24.5 1 72.5 467 GLN B C 1
ATOM 9058 O O . GLN B 1 467 ? 24.922 -6.953 -24.719 1 72.5 467 GLN B O 1
ATOM 9063 N N . PRO B 1 468 ? 25.062 -9.023 -23.781 1 69.69 468 PRO B N 1
ATOM 9064 C CA . PRO B 1 468 ? 23.688 -8.82 -23.297 1 69.69 468 PRO B CA 1
ATOM 9065 C C . PRO B 1 468 ? 23.562 -7.637 -22.344 1 69.69 468 PRO B C 1
ATOM 9067 O O . PRO B 1 468 ? 22.547 -6.945 -22.344 1 69.69 468 PRO B O 1
ATOM 9070 N N . VAL B 1 469 ? 24.531 -7.391 -21.625 1 74.81 469 VAL B N 1
ATOM 9071 C CA . VAL B 1 469 ? 24.516 -6.309 -20.656 1 74.81 469 VAL B CA 1
ATOM 9072 C C . VAL B 1 469 ? 24.609 -4.965 -21.375 1 74.81 469 VAL B C 1
ATOM 9074 O O . VAL B 1 469 ? 23.891 -4.016 -21.016 1 74.81 469 VAL B O 1
ATOM 9077 N N . ILE B 1 470 ? 25.484 -4.918 -22.328 1 74.62 470 ILE B N 1
ATOM 9078 C CA . ILE B 1 470 ? 25.656 -3.691 -23.094 1 74.62 470 ILE B CA 1
ATOM 9079 C C . ILE B 1 470 ? 24.375 -3.367 -23.844 1 74.62 470 ILE B C 1
ATOM 9081 O O . ILE B 1 470 ? 23.969 -2.203 -23.938 1 74.62 470 ILE B O 1
ATOM 9085 N N . HIS B 1 471 ? 23.781 -4.387 -24.219 1 69.94 471 HIS B N 1
ATOM 9086 C CA . HIS B 1 471 ? 22.516 -4.195 -24.922 1 69.94 471 HIS B CA 1
ATOM 9087 C C . HIS B 1 471 ? 21.453 -3.607 -23.984 1 69.94 471 HIS B C 1
ATOM 9089 O O . HIS B 1 471 ? 20.75 -2.672 -24.359 1 69.94 471 HIS B O 1
ATOM 9095 N N . ASP B 1 472 ? 21.406 -4.18 -22.828 1 70.38 472 ASP B N 1
ATOM 9096 C CA . ASP B 1 472 ? 20.438 -3.682 -21.844 1 70.38 472 ASP B CA 1
ATOM 9097 C C . ASP B 1 472 ? 20.703 -2.213 -21.516 1 70.38 472 ASP B C 1
ATOM 9099 O O . ASP B 1 472 ? 19.766 -1.418 -21.422 1 70.38 472 ASP B O 1
ATOM 9103 N N . LEU B 1 473 ? 21.938 -1.9 -21.406 1 74.44 473 LEU B N 1
ATOM 9104 C CA . LEU B 1 473 ? 22.328 -0.538 -21.062 1 74.44 473 LEU B CA 1
ATOM 9105 C C . LEU B 1 473 ? 22.031 0.42 -22.203 1 74.44 473 LEU B C 1
ATOM 9107 O O . LEU B 1 473 ? 21.594 1.551 -21.984 1 74.44 473 LEU B O 1
ATOM 9111 N N . ASN B 1 474 ? 22.281 -0.066 -23.375 1 70.88 474 ASN B N 1
ATOM 9112 C CA . ASN B 1 474 ? 22 0.757 -24.547 1 70.88 474 ASN B CA 1
ATOM 9113 C C . ASN B 1 474 ? 20.516 1.013 -24.703 1 70.88 474 ASN B C 1
ATOM 9115 O O . ASN B 1 474 ? 20.094 2.102 -25.109 1 70.88 474 ASN B O 1
ATOM 9119 N N . GLU B 1 475 ? 19.812 -0.023 -24.422 1 65.75 475 GLU B N 1
ATOM 9120 C CA . GLU B 1 475 ? 18.375 0.149 -24.469 1 65.75 475 GLU B CA 1
ATOM 9121 C C . GLU B 1 475 ? 17.906 1.202 -23.469 1 65.75 475 GLU B C 1
ATOM 9123 O O . GLU B 1 475 ? 17.031 2.02 -23.781 1 65.75 475 GLU B O 1
ATOM 9128 N N . GLN B 1 476 ? 18.469 1.124 -22.344 1 69.81 476 GLN B N 1
ATOM 9129 C CA . GLN B 1 476 ? 18.141 2.111 -21.328 1 69.81 476 GLN B CA 1
ATOM 9130 C C . GLN B 1 476 ? 18.531 3.518 -21.766 1 69.81 476 GLN B C 1
ATOM 9132 O O . GLN B 1 476 ? 17.812 4.48 -21.5 1 69.81 476 GLN B O 1
ATOM 9137 N N . LEU B 1 477 ? 19.703 3.572 -22.391 1 70.44 477 LEU B N 1
ATOM 9138 C CA . LEU B 1 477 ? 20.203 4.859 -22.875 1 70.44 477 LEU B CA 1
ATOM 9139 C C . LEU B 1 477 ? 19.281 5.434 -23.938 1 70.44 477 LEU B C 1
ATOM 9141 O O . LEU B 1 477 ? 18.969 6.629 -23.922 1 70.44 477 LEU B O 1
ATOM 9145 N N . VAL B 1 478 ? 18.828 4.574 -24.797 1 65.81 478 VAL B N 1
ATOM 9146 C CA . VAL B 1 478 ? 17.938 5.016 -25.875 1 65.81 478 VAL B CA 1
ATOM 9147 C C . VAL B 1 478 ? 16.594 5.461 -25.266 1 65.81 478 VAL B C 1
ATOM 9149 O O . VAL B 1 478 ? 16.031 6.469 -25.688 1 65.81 478 VAL B O 1
ATOM 9152 N N . ASP B 1 479 ? 16.219 4.648 -24.344 1 62.31 479 ASP B N 1
ATOM 9153 C CA . ASP B 1 479 ? 14.977 4.988 -23.672 1 62.31 479 ASP B CA 1
ATOM 9154 C C . ASP B 1 479 ? 15.078 6.348 -22.984 1 62.31 479 ASP B C 1
ATOM 9156 O O . ASP B 1 479 ? 14.109 7.117 -22.969 1 62.31 479 ASP B O 1
ATOM 9160 N N . SER B 1 480 ? 16.219 6.555 -22.453 1 63.5 480 SER B N 1
ATOM 9161 C CA . SER B 1 480 ? 16.438 7.816 -21.75 1 63.5 480 SER B CA 1
ATOM 9162 C C . SER B 1 480 ? 16.547 8.984 -22.719 1 63.5 480 SER B C 1
ATOM 9164 O O . SER B 1 480 ? 16.156 10.109 -22.391 1 63.5 480 SER B O 1
ATOM 9166 N N . GLU B 1 481 ? 17.109 8.688 -23.922 1 61.84 481 GLU B N 1
ATOM 9167 C CA . GLU B 1 481 ? 17.312 9.75 -24.906 1 61.84 481 GLU B CA 1
ATOM 9168 C C . GLU B 1 481 ? 16.016 10.055 -25.656 1 61.84 481 GLU B C 1
ATOM 9170 O O . GLU B 1 481 ? 15.664 11.227 -25.828 1 61.84 481 GLU B O 1
ATOM 9175 N N . LYS B 1 482 ? 15.5 8.953 -26.141 1 58.56 482 LYS B N 1
ATOM 9176 C CA . LYS B 1 482 ? 14.359 9.164 -27.031 1 58.56 482 LYS B CA 1
ATOM 9177 C C . LYS B 1 482 ? 13.039 8.906 -26.297 1 58.56 482 LYS B C 1
ATOM 9179 O O . LYS B 1 482 ? 11.961 9.18 -26.844 1 58.56 482 LYS B O 1
ATOM 9184 N N . GLY B 1 483 ? 13.125 8.578 -25.016 1 52.09 483 GLY B N 1
ATOM 9185 C CA . GLY B 1 483 ? 11.914 8.227 -24.281 1 52.09 483 GLY B CA 1
ATOM 9186 C C . GLY B 1 483 ? 11.531 6.77 -24.438 1 52.09 483 GLY B C 1
ATOM 9187 O O . GLY B 1 483 ? 11.82 6.152 -25.469 1 52.09 483 GLY B O 1
ATOM 9188 N N . ILE B 1 484 ? 11.289 5.977 -23.547 1 46.66 484 ILE B N 1
ATOM 9189 C CA . ILE B 1 484 ? 10.969 4.555 -23.484 1 46.66 484 ILE B CA 1
ATOM 9190 C C . ILE B 1 484 ? 9.992 4.199 -24.609 1 46.66 484 ILE B C 1
ATOM 9192 O O . ILE B 1 484 ? 10.039 3.096 -25.156 1 46.66 484 ILE B O 1
ATOM 9196 N N . LEU B 1 485 ? 9.023 5.098 -24.984 1 41.72 485 LEU B N 1
ATOM 9197 C CA . LEU B 1 485 ? 7.941 4.816 -25.922 1 41.72 485 LEU B CA 1
ATOM 9198 C C . LEU B 1 485 ? 8.375 5.105 -27.359 1 41.72 485 LEU B C 1
ATOM 9200 O O . LEU B 1 485 ? 7.547 5.102 -28.266 1 41.72 485 LEU B O 1
ATOM 9204 N N . ASN B 1 486 ? 9.484 5.535 -27.688 1 47.31 486 ASN B N 1
ATOM 9205 C CA . ASN B 1 486 ? 9.734 5.734 -29.109 1 47.31 486 ASN B CA 1
ATOM 9206 C C . ASN B 1 486 ? 9.625 4.426 -29.891 1 47.31 486 ASN B C 1
ATOM 9208 O O . ASN B 1 486 ? 10.336 3.465 -29.594 1 47.31 486 ASN B O 1
ATOM 9212 N N . THR B 1 487 ? 8.422 4.203 -30.359 1 51.03 487 THR B N 1
ATOM 9213 C CA . THR B 1 487 ? 8.133 3.057 -31.203 1 51.03 487 THR B CA 1
ATOM 9214 C C . THR B 1 487 ? 9.203 2.904 -32.281 1 51.03 487 THR B C 1
ATOM 9216 O O . THR B 1 487 ? 9.445 3.83 -33.062 1 51.03 487 THR B O 1
ATOM 9219 N N . PRO B 1 488 ? 10.102 2.082 -32.062 1 56.75 488 PRO B N 1
ATOM 9220 C CA . PRO B 1 488 ? 11.102 1.853 -33.125 1 56.75 488 PRO B CA 1
ATOM 9221 C C . PRO B 1 488 ? 10.484 1.74 -34.5 1 56.75 488 PRO B C 1
ATOM 9223 O O . PRO B 1 488 ? 9.336 1.298 -34.625 1 56.75 488 PRO B O 1
ATOM 9226 N N . ASP B 1 489 ? 10.844 2.623 -35.406 1 64.25 489 ASP B N 1
ATOM 9227 C CA . ASP B 1 489 ? 10.406 2.516 -36.781 1 64.25 489 ASP B CA 1
ATOM 9228 C C . ASP B 1 489 ? 10.641 1.107 -37.312 1 64.25 489 ASP B C 1
ATOM 9230 O O . ASP B 1 489 ? 11.781 0.743 -37.625 1 64.25 489 ASP B O 1
ATOM 9234 N N . ASN B 1 490 ? 9.633 0.349 -37.219 1 63.22 490 ASN B N 1
ATOM 9235 C CA . ASN B 1 490 ? 9.734 -1.039 -37.656 1 63.22 490 ASN B CA 1
ATOM 9236 C C . ASN B 1 490 ? 10.234 -1.138 -39.094 1 63.22 490 ASN B C 1
ATOM 9238 O O . ASN B 1 490 ? 10.914 -2.102 -39.438 1 63.22 490 ASN B O 1
ATOM 9242 N N . LYS B 1 491 ? 9.891 -0.054 -39.938 1 72.69 491 LYS B N 1
ATOM 9243 C CA . LYS B 1 491 ? 10.367 -0.07 -41.344 1 72.69 491 LYS B CA 1
ATOM 9244 C C . LYS B 1 491 ? 11.883 0.066 -41.406 1 72.69 491 LYS B C 1
ATOM 9246 O O . LYS B 1 491 ? 12.547 -0.635 -42.156 1 72.69 491 LYS B O 1
ATOM 9251 N N . LEU B 1 492 ? 12.289 0.915 -40.5 1 78.69 492 LEU B N 1
ATOM 9252 C CA . LEU B 1 492 ? 13.727 1.13 -40.469 1 78.69 492 LEU B CA 1
ATOM 9253 C C . LEU B 1 492 ? 14.453 -0.099 -39.938 1 78.69 492 LEU B C 1
ATOM 9255 O O . LEU B 1 492 ? 15.523 -0.462 -40.438 1 78.69 492 LEU B O 1
ATOM 9259 N N . ILE B 1 493 ? 13.875 -0.712 -39.062 1 79 493 ILE B N 1
ATOM 9260 C CA . ILE B 1 493 ? 14.469 -1.909 -38.469 1 79 493 ILE B CA 1
ATOM 9261 C C . ILE B 1 493 ? 14.547 -3.014 -39.531 1 79 493 ILE B C 1
ATOM 9263 O O . ILE B 1 493 ? 15.586 -3.662 -39.688 1 79 493 ILE B O 1
ATOM 9267 N N . SER B 1 494 ? 13.398 -3.125 -40.281 1 75.62 494 SER B N 1
ATOM 9268 C CA . SER B 1 494 ? 13.352 -4.152 -41.312 1 75.62 494 SER B CA 1
ATOM 9269 C C . SER B 1 494 ? 14.367 -3.871 -42.406 1 75.62 494 SER B C 1
ATOM 9271 O O . SER B 1 494 ? 15.008 -4.793 -42.906 1 75.62 494 SER B O 1
ATOM 9273 N N . MET B 1 495 ? 14.5 -2.656 -42.719 1 80.62 495 MET B N 1
ATOM 9274 C CA . MET B 1 495 ? 15.469 -2.273 -43.75 1 80.62 495 MET B CA 1
ATOM 9275 C C . MET B 1 495 ? 16.891 -2.529 -43.25 1 80.62 495 MET B C 1
ATOM 9277 O O . MET B 1 495 ? 17.734 -3.014 -44.031 1 80.62 495 MET B O 1
ATOM 9281 N N . MET B 1 496 ? 17.062 -2.25 -42.062 1 82.62 496 MET B N 1
ATOM 9282 C CA . MET B 1 496 ? 18.406 -2.449 -41.5 1 82.62 496 MET B CA 1
ATOM 9283 C C . MET B 1 496 ? 18.75 -3.932 -41.438 1 82.62 496 MET B C 1
ATOM 9285 O O . MET B 1 496 ? 19.875 -4.316 -41.781 1 82.62 496 MET B O 1
ATOM 9289 N N . ILE B 1 497 ? 17.844 -4.672 -41.062 1 80.56 497 ILE B N 1
ATOM 9290 C CA . ILE B 1 497 ? 18.062 -6.109 -40.969 1 80.56 497 ILE B CA 1
ATOM 9291 C C . ILE B 1 497 ? 18.266 -6.691 -42.375 1 80.56 497 ILE B C 1
ATOM 9293 O O . ILE B 1 497 ? 19.156 -7.535 -42.594 1 80.56 497 ILE B O 1
ATOM 9297 N N . ALA B 1 498 ? 17.5 -6.176 -43.344 1 80.5 498 ALA B N 1
ATOM 9298 C CA . ALA B 1 498 ? 17.625 -6.648 -44.719 1 80.5 498 ALA B CA 1
ATOM 9299 C C . ALA B 1 498 ? 19.016 -6.34 -45.281 1 80.5 498 ALA B C 1
ATOM 9301 O O . ALA B 1 498 ? 19.656 -7.199 -45.906 1 80.5 498 ALA B O 1
ATOM 9302 N N . GLU B 1 499 ? 19.422 -5.16 -44.969 1 84.62 499 GLU B N 1
ATOM 9303 C CA . GLU B 1 499 ? 20.734 -4.754 -45.438 1 84.62 499 GLU B CA 1
ATOM 9304 C C . GLU B 1 499 ? 21.844 -5.52 -44.719 1 84.62 499 GLU B C 1
ATOM 9306 O O . GLU B 1 499 ? 22.844 -5.91 -45.344 1 84.62 499 GLU B O 1
ATOM 9311 N N . ALA B 1 500 ? 21.656 -5.688 -43.5 1 86 500 ALA B N 1
ATOM 9312 C CA . ALA B 1 500 ? 22.641 -6.41 -42.688 1 86 500 ALA B CA 1
ATOM 9313 C C . ALA B 1 500 ? 22.719 -7.875 -43.094 1 86 500 ALA B C 1
ATOM 9315 O O . ALA B 1 500 ? 23.797 -8.461 -43.156 1 86 500 ALA B O 1
ATOM 9316 N N . ASP B 1 501 ? 21.594 -8.406 -43.406 1 81.75 501 ASP B N 1
ATOM 9317 C CA . ASP B 1 501 ? 21.547 -9.789 -43.844 1 81.75 501 ASP B CA 1
ATOM 9318 C C . ASP B 1 501 ? 22.281 -9.953 -45.188 1 81.75 501 ASP B C 1
ATOM 9320 O O . ASP B 1 501 ? 22.953 -10.969 -45.406 1 81.75 501 ASP B O 1
ATOM 9324 N N . GLN B 1 502 ? 22.141 -8.961 -46.031 1 84 502 GLN B N 1
ATOM 9325 C CA . GLN B 1 502 ? 22.828 -9 -47.312 1 84 502 GLN B CA 1
ATOM 9326 C C . GLN B 1 502 ? 24.344 -8.984 -47.125 1 84 502 GLN B C 1
ATOM 9328 O O . GLN B 1 502 ? 25.062 -9.727 -47.812 1 84 502 GLN B O 1
ATOM 9333 N N . GLN B 1 503 ? 24.734 -8.195 -46.219 1 85.69 503 GLN B N 1
ATOM 9334 C CA . GLN B 1 503 ? 26.156 -8.148 -45.906 1 85.69 503 GLN B CA 1
ATOM 9335 C C . GLN B 1 503 ? 26.641 -9.461 -45.312 1 85.69 503 GLN B C 1
ATOM 9337 O O . GLN B 1 503 ? 27.75 -9.922 -45.594 1 85.69 503 GLN B O 1
ATOM 9342 N N . GLY B 1 504 ? 25.844 -10.016 -44.469 1 86.19 504 GLY B N 1
ATOM 9343 C CA . GLY B 1 504 ? 26.172 -11.312 -43.906 1 86.19 504 GLY B CA 1
ATOM 9344 C C . GLY B 1 504 ? 26.234 -12.414 -44.938 1 86.19 504 GLY B C 1
ATOM 9345 O O . GLY B 1 504 ? 27.141 -13.258 -44.875 1 86.19 504 GLY B O 1
ATOM 9346 N N . LEU B 1 505 ? 25.328 -12.305 -45.844 1 84.44 505 LEU B N 1
ATOM 9347 C CA . LEU B 1 505 ? 25.312 -13.289 -46.938 1 84.44 505 LEU B CA 1
ATOM 9348 C C . LEU B 1 505 ? 26.562 -13.172 -47.781 1 84.44 505 LEU B C 1
ATOM 9350 O O . LEU B 1 505 ? 27.141 -14.188 -48.188 1 84.44 505 LEU B O 1
ATOM 9354 N N . LEU B 1 506 ? 26.953 -11.945 -47.969 1 86.19 506 LEU B N 1
ATOM 9355 C CA . LEU B 1 506 ? 28.156 -11.719 -48.781 1 86.19 506 LEU B CA 1
ATOM 9356 C C . LEU B 1 506 ? 29.391 -12.281 -48.062 1 86.19 506 LEU B C 1
ATOM 9358 O O . LEU B 1 506 ? 30.266 -12.859 -48.719 1 86.19 506 LEU B O 1
ATOM 9362 N N . ALA B 1 507 ? 29.375 -12.148 -46.812 1 88.25 507 ALA B N 1
ATOM 9363 C CA . ALA B 1 507 ? 30.5 -12.664 -46.031 1 88.25 507 ALA B CA 1
ATOM 9364 C C . ALA B 1 507 ? 30.531 -14.188 -46.062 1 88.25 507 ALA B C 1
ATOM 9366 O O . ALA B 1 507 ? 31.609 -14.789 -46.156 1 88.25 507 ALA B O 1
ATOM 9367 N N . VAL B 1 508 ? 29.406 -14.773 -46.031 1 88.06 508 VAL B N 1
ATOM 9368 C CA . VAL B 1 508 ? 29.328 -16.234 -46.062 1 88.06 508 VAL B CA 1
ATOM 9369 C C . VAL B 1 508 ? 29.641 -16.75 -47.469 1 88.06 508 VAL B C 1
ATOM 9371 O O . VAL B 1 508 ? 30.266 -17.797 -47.594 1 88.06 508 VAL B O 1
ATOM 9374 N N . LEU B 1 509 ? 29.219 -15.984 -48.469 1 86.5 509 LEU B N 1
ATOM 9375 C CA . LEU B 1 509 ? 29.531 -16.344 -49.844 1 86.5 509 LEU B CA 1
ATOM 9376 C C . LEU B 1 509 ? 31.047 -16.328 -50.094 1 86.5 509 LEU B C 1
ATOM 9378 O O . LEU B 1 509 ? 31.562 -17.188 -50.781 1 86.5 509 LEU B O 1
ATOM 9382 N N . LYS B 1 510 ? 31.656 -15.359 -49.438 1 87.44 510 LYS B N 1
ATOM 9383 C CA . LYS B 1 510 ? 33.125 -15.305 -49.5 1 87.44 510 LYS B CA 1
ATOM 9384 C C . LYS B 1 510 ? 33.75 -16.531 -48.875 1 87.44 510 LYS B C 1
ATOM 9386 O O . LYS B 1 510 ? 34.75 -17.062 -49.375 1 87.44 510 LYS B O 1
ATOM 9391 N N . LEU B 1 511 ? 33.156 -17.016 -47.812 1 87.69 511 LEU B N 1
ATOM 9392 C CA . LEU B 1 511 ? 33.656 -18.219 -47.125 1 87.69 511 LEU B CA 1
ATOM 9393 C C . LEU B 1 511 ? 33.469 -19.453 -48 1 87.69 511 LEU B C 1
ATOM 9395 O O . LEU B 1 511 ? 34.281 -20.359 -48 1 87.69 511 LEU B O 1
ATOM 9399 N N . LEU B 1 512 ? 32.406 -19.453 -48.781 1 86.88 512 LEU B N 1
ATOM 9400 C CA . LEU B 1 512 ? 32.156 -20.531 -49.688 1 86.88 512 LEU B CA 1
ATOM 9401 C C . LEU B 1 512 ? 33.156 -20.547 -50.844 1 86.88 512 LEU B C 1
ATOM 9403 O O . LEU B 1 512 ? 33.656 -21.609 -51.219 1 86.88 512 LEU B O 1
ATOM 9407 N N . GLU B 1 513 ? 33.469 -19.344 -51.281 1 85.25 513 GLU B N 1
ATOM 9408 C CA . GLU B 1 513 ? 34.438 -19.219 -52.375 1 85.25 513 GLU B CA 1
ATOM 9409 C C . GLU B 1 513 ? 35.844 -19.609 -51.938 1 85.25 513 GLU B C 1
ATOM 9411 O O . GLU B 1 513 ? 36.594 -20.203 -52.719 1 85.25 513 GLU B O 1
ATOM 9416 N N . ASP B 1 514 ? 36.062 -19.328 -50.625 1 86.06 514 ASP B N 1
ATOM 9417 C CA . ASP B 1 514 ? 37.344 -19.656 -50.062 1 86.06 514 ASP B CA 1
ATOM 9418 C C . ASP B 1 514 ? 37.438 -21.125 -49.688 1 86.06 514 ASP B C 1
ATOM 9420 O O . ASP B 1 514 ? 38.5 -21.609 -49.25 1 86.06 514 ASP B O 1
ATOM 9424 N N . GLY B 1 515 ? 36.312 -21.891 -49.719 1 80.81 515 GLY B N 1
ATOM 9425 C CA . GLY B 1 515 ? 36.281 -23.312 -49.438 1 80.81 515 GLY B CA 1
ATOM 9426 C C . GLY B 1 515 ? 36.188 -23.656 -47.969 1 80.81 515 GLY B C 1
ATOM 9427 O O . GLY B 1 515 ? 36.531 -24.766 -47.562 1 80.81 515 GLY B O 1
ATOM 9428 N N . LYS B 1 516 ? 35.844 -22.766 -47.188 1 84.44 516 LYS B N 1
ATOM 9429 C CA . LYS B 1 516 ? 35.844 -22.984 -45.719 1 84.44 516 LYS B CA 1
ATOM 9430 C C . LYS B 1 516 ? 34.5 -23.578 -45.25 1 84.44 516 LYS B C 1
ATOM 9432 O O . LYS B 1 516 ? 34.406 -24.109 -44.156 1 84.44 516 LYS B O 1
ATOM 9437 N N . ILE B 1 517 ? 33.469 -23.391 -46.156 1 84.69 517 ILE B N 1
ATOM 9438 C CA . ILE B 1 517 ? 32.156 -23.984 -45.844 1 84.69 517 ILE B CA 1
ATOM 9439 C C . ILE B 1 517 ? 31.672 -24.812 -47.031 1 84.69 517 ILE B C 1
ATOM 9441 O O . ILE B 1 517 ? 31.984 -24.5 -48.188 1 84.69 517 ILE B O 1
ATOM 9445 N N . SER B 1 518 ? 31.125 -25.844 -46.719 1 80.81 518 SER B N 1
ATOM 9446 C CA . SER B 1 518 ? 30.594 -26.734 -47.75 1 80.81 518 SER B CA 1
ATOM 9447 C C . SER B 1 518 ? 29.344 -26.156 -48.406 1 80.81 518 SER B C 1
ATOM 9449 O O . SER B 1 518 ? 28.688 -25.281 -47.812 1 80.81 518 SER B O 1
ATOM 9451 N N . ASP B 1 519 ? 29.094 -26.484 -49.594 1 79.12 519 ASP B N 1
ATOM 9452 C CA . ASP B 1 519 ? 27.906 -26.062 -50.344 1 79.12 519 ASP B CA 1
ATOM 9453 C C . ASP B 1 519 ? 26.641 -26.438 -49.562 1 79.12 519 ASP B C 1
ATOM 9455 O O . ASP B 1 519 ? 25.656 -25.672 -49.562 1 79.12 519 ASP B O 1
ATOM 9459 N N . ARG B 1 520 ? 26.719 -27.484 -48.906 1 73.75 520 ARG B N 1
ATOM 9460 C CA . ARG B 1 520 ? 25.562 -27.922 -48.156 1 73.75 520 ARG B CA 1
ATOM 9461 C C . ARG B 1 520 ? 25.312 -27 -46.938 1 73.75 520 ARG B C 1
ATOM 9463 O O . ARG B 1 520 ? 24.172 -26.672 -46.625 1 73.75 520 ARG B O 1
ATOM 9470 N N . ALA B 1 521 ? 26.438 -26.625 -46.344 1 78.19 521 ALA B N 1
ATOM 9471 C CA . ALA B 1 521 ? 26.312 -25.719 -45.219 1 78.19 521 ALA B CA 1
ATOM 9472 C C . ALA B 1 521 ? 25.766 -24.359 -45.656 1 78.19 521 ALA B C 1
ATOM 9474 O O . ALA B 1 521 ? 24.969 -23.75 -44.938 1 78.19 521 ALA B O 1
ATOM 9475 N N . PHE B 1 522 ? 26.156 -23.969 -46.812 1 81.31 522 PHE B N 1
ATOM 9476 C CA . PHE B 1 522 ? 25.672 -22.703 -47.344 1 81.31 522 PHE B CA 1
ATOM 9477 C C . PHE B 1 522 ? 24.188 -22.766 -47.656 1 81.31 522 PHE B C 1
ATOM 9479 O O . PHE B 1 522 ? 23.453 -21.812 -47.406 1 81.31 522 PHE B O 1
ATOM 9486 N N . LYS B 1 523 ? 23.75 -23.859 -48.281 1 74.06 523 LYS B N 1
ATOM 9487 C CA . LYS B 1 523 ? 22.344 -24.031 -48.562 1 74.06 523 LYS B CA 1
ATOM 9488 C C . LYS B 1 523 ? 21.516 -24.031 -47.281 1 74.06 523 LYS B C 1
ATOM 9490 O O . LYS B 1 523 ? 20.422 -23.469 -47.219 1 74.06 523 LYS B O 1
ATOM 9495 N N . LEU B 1 524 ? 22.047 -24.656 -46.312 1 70.5 524 LEU B N 1
ATOM 9496 C CA . LEU B 1 524 ? 21.375 -24.656 -45 1 70.5 524 LEU B CA 1
ATOM 9497 C C . LEU B 1 524 ? 21.281 -23.25 -44.438 1 70.5 524 LEU B C 1
ATOM 9499 O O . LEU B 1 524 ? 20.25 -22.875 -43.875 1 70.5 524 LEU B O 1
ATOM 9503 N N . TYR B 1 525 ? 22.391 -22.5 -44.5 1 76.62 525 TYR B N 1
ATOM 9504 C CA . TYR B 1 525 ? 22.422 -21.125 -44.031 1 76.62 525 TYR B CA 1
ATOM 9505 C C . TYR B 1 525 ? 21.391 -20.281 -44.781 1 76.62 525 TYR B C 1
ATOM 9507 O O . TYR B 1 525 ? 20.641 -19.516 -44.156 1 76.62 525 TYR B O 1
ATOM 9515 N N . ARG B 1 526 ? 21.328 -20.438 -46.062 1 71 526 ARG B N 1
ATOM 9516 C CA . ARG B 1 526 ? 20.406 -19.656 -46.875 1 71 526 ARG B CA 1
ATOM 9517 C C . ARG B 1 526 ? 18.953 -20 -46.531 1 71 526 ARG B C 1
ATOM 9519 O O . ARG B 1 526 ? 18.109 -19.109 -46.469 1 71 526 ARG B O 1
ATOM 9526 N N . PHE B 1 527 ? 18.734 -21.203 -46.25 1 63.34 527 PHE B N 1
ATOM 9527 C CA . PHE B 1 527 ? 17.406 -21.656 -45.875 1 63.34 527 PHE B CA 1
ATOM 9528 C C . PHE B 1 527 ? 16.984 -21.078 -44.531 1 63.34 527 PHE B C 1
ATOM 9530 O O . PHE B 1 527 ? 15.875 -20.578 -44.375 1 63.34 527 PHE B O 1
ATOM 9537 N N . TYR B 1 528 ? 17.891 -21.094 -43.594 1 64.25 528 TYR B N 1
ATOM 9538 C CA . TYR B 1 528 ? 17.594 -20.609 -42.25 1 64.25 528 TYR B CA 1
ATOM 9539 C C . TYR B 1 528 ? 17.312 -19.125 -42.25 1 64.25 528 TYR B C 1
ATOM 9541 O O . TYR B 1 528 ? 16.375 -18.656 -41.562 1 64.25 528 TYR B O 1
ATOM 9549 N N . ILE B 1 529 ? 18.109 -18.391 -42.906 1 65.81 529 ILE B N 1
ATOM 9550 C CA . ILE B 1 529 ? 17.969 -16.938 -42.906 1 65.81 529 ILE B CA 1
ATOM 9551 C C . ILE B 1 529 ? 16.656 -16.547 -43.594 1 65.81 529 ILE B C 1
ATOM 9553 O O . ILE B 1 529 ? 15.984 -15.609 -43.188 1 65.81 529 ILE B O 1
ATOM 9557 N N . THR B 1 530 ? 16.281 -17.25 -44.656 1 60.78 530 THR B N 1
ATOM 9558 C CA . THR B 1 530 ? 15.062 -16.953 -45.375 1 60.78 530 THR B CA 1
ATOM 9559 C C . THR B 1 530 ? 13.828 -17.266 -44.531 1 60.78 530 THR B C 1
ATOM 9561 O O . THR B 1 530 ? 12.852 -16.516 -44.531 1 60.78 530 THR B O 1
ATOM 9564 N N . LYS B 1 531 ? 13.898 -18.25 -43.719 1 51.97 531 LYS B N 1
ATOM 9565 C CA . LYS B 1 531 ? 12.766 -18.672 -42.906 1 51.97 531 LYS B CA 1
ATOM 9566 C C . LYS B 1 531 ? 12.633 -17.781 -41.656 1 51.97 531 LYS B C 1
ATOM 9568 O O . LYS B 1 531 ? 11.516 -17.484 -41.219 1 51.97 531 LYS B O 1
ATOM 9573 N N . SER B 1 532 ? 13.758 -17.422 -41.031 1 54.81 532 SER B N 1
ATOM 9574 C CA . SER B 1 532 ? 13.758 -16.625 -39.781 1 54.81 532 SER B CA 1
ATOM 9575 C C . SER B 1 532 ? 13.266 -15.211 -40.062 1 54.81 532 SER B C 1
ATOM 9577 O O . SER B 1 532 ? 12.664 -14.586 -39.188 1 54.81 532 SER B O 1
ATOM 9579 N N . ARG B 1 533 ? 13.469 -14.57 -41.125 1 55.88 533 ARG B N 1
ATOM 9580 C CA . ARG B 1 533 ? 13.164 -13.18 -41.438 1 55.88 533 ARG B CA 1
ATOM 9581 C C . ARG B 1 533 ? 11.688 -13 -41.75 1 55.88 533 ARG B C 1
ATOM 9583 O O . ARG B 1 533 ? 11.133 -11.914 -41.531 1 55.88 533 ARG B O 1
ATOM 9590 N N . LYS B 1 534 ? 11.047 -13.891 -42.094 1 45.94 534 LYS B N 1
ATOM 9591 C CA . LYS B 1 534 ? 9.609 -13.742 -42.312 1 45.94 534 LYS B CA 1
ATOM 9592 C C . LYS B 1 534 ? 8.891 -13.391 -41.031 1 45.94 534 LYS B C 1
ATOM 9594 O O . LYS B 1 534 ? 7.859 -12.711 -41.031 1 45.94 534 LYS B O 1
ATOM 9599 N N . SER B 1 535 ? 9.508 -13.609 -39.906 1 43.78 535 SER B N 1
ATOM 9600 C CA . SER B 1 535 ? 8.852 -13.398 -38.625 1 43.78 535 SER B CA 1
ATOM 9601 C C . SER B 1 535 ? 9.078 -11.977 -38.125 1 43.78 535 SER B C 1
ATOM 9603 O O . SER B 1 535 ? 8.312 -11.477 -37.281 1 43.78 535 SER B O 1
ATOM 9605 N N . VAL B 1 536 ? 10.172 -11.336 -38.312 1 45.91 536 VAL B N 1
ATOM 9606 C CA . VAL B 1 536 ? 10.523 -10.023 -37.781 1 45.91 536 VAL B CA 1
ATOM 9607 C C . VAL B 1 536 ? 9.562 -8.977 -38.312 1 45.91 536 VAL B C 1
ATOM 9609 O O . VAL B 1 536 ? 9.258 -7.988 -37.656 1 45.91 536 VAL B O 1
ATOM 9612 N N . GLN B 1 537 ? 9.094 -9.047 -39.562 1 43.78 537 GLN B N 1
ATOM 9613 C CA . GLN B 1 537 ? 8.273 -8.016 -40.188 1 43.78 537 GLN B CA 1
ATOM 9614 C C . GLN B 1 537 ? 6.828 -8.102 -39.719 1 43.78 537 GLN B C 1
ATOM 9616 O O . GLN B 1 537 ? 6.016 -7.227 -40.031 1 43.78 537 GLN B O 1
ATOM 9621 N N . LYS B 1 538 ? 6.371 -9.164 -39.219 1 41.22 538 LYS B N 1
ATOM 9622 C CA . LYS B 1 538 ? 4.918 -9.281 -39.219 1 41.22 538 LYS B CA 1
ATOM 9623 C C . LYS B 1 538 ? 4.328 -8.773 -37.906 1 41.22 538 LYS B C 1
ATOM 9625 O O . LYS B 1 538 ? 4.934 -8.938 -36.844 1 41.22 538 LYS B O 1
ATOM 9630 N N . SER B 1 539 ? 3.414 -7.812 -37.969 1 39.91 539 SER B N 1
ATOM 9631 C CA . SER B 1 539 ? 2.541 -7.246 -36.969 1 39.91 539 SER B CA 1
ATOM 9632 C C . SER B 1 539 ? 1.989 -8.328 -36.031 1 39.91 539 SER B C 1
ATOM 9634 O O . SER B 1 539 ? 1.907 -9.5 -36.438 1 39.91 539 SER B O 1
ATOM 9636 N N . ILE B 1 540 ? 1.912 -8.109 -34.781 1 42.03 540 ILE B N 1
ATOM 9637 C CA . ILE B 1 540 ? 1.362 -9.016 -33.781 1 42.03 540 ILE B CA 1
ATOM 9638 C C . ILE B 1 540 ? 0.173 -9.773 -34.375 1 42.03 540 ILE B C 1
ATOM 9640 O O . ILE B 1 540 ? 0.036 -10.977 -34.188 1 42.03 540 ILE B O 1
ATOM 9644 N N . PHE B 1 541 ? -0.667 -9.109 -35.188 1 42.06 541 PHE B N 1
ATOM 9645 C CA . PHE B 1 541 ? -1.853 -9.719 -35.781 1 42.06 541 PHE B CA 1
ATOM 9646 C C . PHE B 1 541 ? -1.465 -10.773 -36.812 1 42.06 541 PHE B C 1
ATOM 9648 O O . PHE B 1 541 ? -2.082 -11.844 -36.875 1 42.06 541 PHE B O 1
ATOM 9655 N N . LYS B 1 542 ? -0.436 -10.562 -37.531 1 47.81 542 LYS B N 1
ATOM 9656 C CA . LYS B 1 542 ? -0.021 -11.5 -38.562 1 47.81 542 LYS B CA 1
ATOM 9657 C C . LYS B 1 542 ? 0.715 -12.695 -37.969 1 47.81 542 LYS B C 1
ATOM 9659 O O . LYS B 1 542 ? 0.62 -13.812 -38.5 1 47.81 542 LYS B O 1
ATOM 9664 N N . ILE B 1 543 ? 1.218 -12.398 -36.844 1 45.16 543 ILE B N 1
ATOM 9665 C CA . ILE B 1 543 ? 1.837 -13.492 -36.094 1 45.16 543 ILE B CA 1
ATOM 9666 C C . ILE B 1 543 ? 0.756 -14.422 -35.531 1 45.16 543 ILE B C 1
ATOM 9668 O O . ILE B 1 543 ? 0.879 -15.641 -35.625 1 45.16 543 ILE B O 1
ATOM 9672 N N . VAL B 1 544 ? -0.293 -13.781 -35.031 1 48.94 544 VAL B N 1
ATOM 9673 C CA . VAL B 1 544 ? -1.427 -14.555 -34.531 1 48.94 544 VAL B CA 1
ATOM 9674 C C . VAL B 1 544 ? -2.102 -15.273 -35.719 1 48.94 544 VAL B C 1
ATOM 9676 O O . VAL B 1 544 ? -2.42 -16.469 -35.625 1 48.94 544 VAL B O 1
ATOM 9679 N N . LYS B 1 545 ? -2.305 -14.57 -36.781 1 47.34 545 LYS B N 1
ATOM 9680 C CA . LYS B 1 545 ? -2.908 -15.172 -37.969 1 47.34 545 LYS B CA 1
ATOM 9681 C C . LYS B 1 545 ? -2.02 -16.281 -38.531 1 47.34 545 LYS B C 1
ATOM 9683 O O . LYS B 1 545 ? -2.514 -17.328 -38.969 1 47.34 545 LYS B O 1
ATOM 9688 N N . LEU B 1 546 ? -0.78 -16.047 -38.562 1 46.78 546 LEU B N 1
ATOM 9689 C CA . LEU B 1 546 ? 0.157 -17.062 -39.031 1 46.78 546 LEU B CA 1
ATOM 9690 C C . LEU B 1 546 ? 0.176 -18.266 -38.094 1 46.78 546 LEU B C 1
ATOM 9692 O O . LEU B 1 546 ? 0.2 -19.422 -38.531 1 46.78 546 LEU B O 1
ATOM 9696 N N . LYS B 1 547 ? 0.214 -17.969 -36.844 1 47.66 547 LYS B N 1
ATOM 9697 C CA . LYS B 1 547 ? 0.181 -19.078 -35.906 1 47.66 547 LYS B CA 1
ATOM 9698 C C . LYS B 1 547 ? -1.113 -19.875 -36.031 1 47.66 547 LYS B C 1
ATOM 9700 O O . LYS B 1 547 ? -1.102 -21.109 -35.969 1 47.66 547 LYS B O 1
ATOM 9705 N N . ILE B 1 548 ? -2.15 -19.188 -36.344 1 50.81 548 ILE B N 1
ATOM 9706 C CA . ILE B 1 548 ? -3.42 -19.844 -36.625 1 50.81 548 ILE B CA 1
ATOM 9707 C C . ILE B 1 548 ? -3.328 -20.594 -37.969 1 50.81 548 ILE B C 1
ATOM 9709 O O . ILE B 1 548 ? -3.754 -21.75 -38.062 1 50.81 548 ILE B O 1
ATOM 9713 N N . SER B 1 549 ? -2.77 -19.875 -38.906 1 43.72 549 SER B N 1
ATOM 9714 C CA . SER B 1 549 ? -2.633 -20.5 -40.219 1 43.72 549 SER B CA 1
ATOM 9715 C C . SER B 1 549 ? -1.641 -21.656 -40.156 1 43.72 549 SER B C 1
ATOM 9717 O O . SER B 1 549 ? -1.877 -22.719 -40.75 1 43.72 549 SER B O 1
ATOM 9719 N N . MET B 1 550 ? -0.583 -21.438 -39.469 1 44.5 550 MET B N 1
ATOM 9720 C CA . MET B 1 550 ? 0.398 -22.516 -39.344 1 44.5 550 MET B CA 1
ATOM 9721 C C . MET B 1 550 ? -0.173 -23.672 -38.531 1 44.5 550 MET B C 1
ATOM 9723 O O . MET B 1 550 ? 0.12 -24.844 -38.812 1 44.5 550 MET B O 1
ATOM 9727 N N . TRP B 1 551 ? -0.89 -23.422 -37.5 1 47 551 TRP B N 1
ATOM 9728 C CA . TRP B 1 551 ? -1.614 -24.438 -36.75 1 47 551 TRP B CA 1
ATOM 9729 C C . TRP B 1 551 ? -2.52 -25.25 -37.688 1 47 551 TRP B C 1
ATOM 9731 O O . TRP B 1 551 ? -2.59 -26.469 -37.562 1 47 551 TRP B O 1
ATOM 9741 N N . ILE B 1 552 ? -3.074 -24.516 -38.656 1 43.59 552 ILE B N 1
ATOM 9742 C CA . ILE B 1 552 ? -3.891 -25.203 -39.656 1 43.59 552 ILE B CA 1
ATOM 9743 C C . ILE B 1 552 ? -2.992 -26 -40.594 1 43.59 552 ILE B C 1
ATOM 9745 O O . ILE B 1 552 ? -3.297 -27.141 -40.938 1 43.59 552 ILE B O 1
ATOM 9749 N N . ILE B 1 553 ? -1.966 -25.328 -40.969 1 42.12 553 ILE B N 1
ATOM 9750 C CA . ILE B 1 553 ? -1.082 -25.969 -41.969 1 42.12 553 ILE B CA 1
ATOM 9751 C C . ILE B 1 553 ? -0.283 -27.078 -41.281 1 42.12 553 ILE B C 1
ATOM 9753 O O . ILE B 1 553 ? -0.092 -28.141 -41.875 1 42.12 553 ILE B O 1
ATOM 9757 N N . ASN B 1 554 ? 0.3 -26.875 -40.156 1 40.72 554 ASN B N 1
ATOM 9758 C CA . ASN B 1 554 ? 1.049 -27.922 -39.469 1 40.72 554 ASN B CA 1
ATOM 9759 C C . ASN B 1 554 ? 0.19 -29.156 -39.25 1 40.72 554 ASN B C 1
ATOM 9761 O O . ASN B 1 554 ? 0.71 -30.281 -39.156 1 40.72 554 ASN B O 1
ATOM 9765 N N . ARG B 1 555 ? -1.037 -29.094 -39.094 1 38.88 555 ARG B N 1
ATOM 9766 C CA . ARG B 1 555 ? -1.822 -30.328 -39.125 1 38.88 555 ARG B CA 1
ATOM 9767 C C . ARG B 1 555 ? -1.571 -31.125 -40.406 1 38.88 555 ARG B C 1
ATOM 9769 O O . ARG B 1 555 ? -1.559 -32.344 -40.375 1 38.88 555 ARG B O 1
ATOM 9776 N N . LYS B 1 556 ? -1.447 -30.422 -41.5 1 35.59 556 LYS B N 1
ATOM 9777 C CA . LYS B 1 556 ? -1.289 -31.188 -42.75 1 35.59 556 LYS B CA 1
ATOM 9778 C C . LYS B 1 556 ? 0.161 -31.625 -42.938 1 35.59 556 LYS B C 1
ATOM 9780 O O . LYS B 1 556 ? 0.423 -32.75 -43.406 1 35.59 556 LYS B O 1
ATOM 9785 N N . VAL B 1 557 ? 1.054 -30.703 -42.906 1 37.16 557 VAL B N 1
ATOM 9786 C CA . VAL B 1 557 ? 2.395 -30.953 -43.406 1 37.16 557 VAL B CA 1
ATOM 9787 C C . VAL B 1 557 ? 3.209 -31.734 -42.375 1 37.16 557 VAL B C 1
ATOM 9789 O O . VAL B 1 557 ? 4.371 -32.062 -42.625 1 37.16 557 VAL B O 1
ATOM 9792 N N . LYS B 1 558 ? 2.803 -32.125 -41.312 1 39.88 558 LYS B N 1
ATOM 9793 C CA . LYS B 1 558 ? 3.674 -32.656 -40.281 1 39.88 558 LYS B CA 1
ATOM 9794 C C . LYS B 1 558 ? 4.367 -33.938 -40.75 1 39.88 558 LYS B C 1
ATOM 9796 O O . LYS B 1 558 ? 5.477 -34.25 -40.312 1 39.88 558 LYS B O 1
ATOM 9801 N N . LYS B 1 559 ? 3.666 -34.812 -41.438 1 37.62 559 LYS B N 1
ATOM 9802 C CA . LYS B 1 559 ? 4.195 -36.156 -41.406 1 37.62 559 LYS B CA 1
ATOM 9803 C C . LYS B 1 559 ? 5.496 -36.25 -42.188 1 37.62 559 LYS B C 1
ATOM 9805 O O . LYS B 1 559 ? 6.449 -36.906 -41.75 1 37.62 559 LYS B O 1
ATOM 9810 N N . GLU B 1 560 ? 5.414 -35.844 -43.5 1 37.16 560 GLU B N 1
ATOM 9811 C CA . GLU B 1 560 ? 6.422 -36.312 -44.438 1 37.16 560 GLU B CA 1
ATOM 9812 C C . GLU B 1 560 ? 7.73 -35.531 -44.281 1 37.16 560 GLU B C 1
ATOM 9814 O O . GLU B 1 560 ? 8.812 -36.094 -44.438 1 37.16 560 GLU B O 1
ATOM 9819 N N . VAL B 1 561 ? 7.668 -34.344 -43.906 1 38.34 561 VAL B N 1
ATOM 9820 C CA . VAL B 1 561 ? 8.867 -33.5 -43.906 1 38.34 561 VAL B CA 1
ATOM 9821 C C . VAL B 1 561 ? 9.75 -33.844 -42.719 1 38.34 561 VAL B C 1
ATOM 9823 O O . VAL B 1 561 ? 10.984 -33.781 -42.812 1 38.34 561 VAL B O 1
ATOM 9826 N N . LYS B 1 562 ? 9.273 -34.406 -41.688 1 38.62 562 LYS B N 1
ATOM 9827 C CA . LYS B 1 562 ? 10.055 -34.781 -40.5 1 38.62 562 LYS B CA 1
ATOM 9828 C C . LYS B 1 562 ? 11 -35.938 -40.812 1 38.62 562 LYS B C 1
ATOM 9830 O O . LYS B 1 562 ? 12.156 -35.938 -40.375 1 38.62 562 LYS B O 1
ATOM 9835 N N . GLU B 1 563 ? 10.516 -36.812 -41.594 1 42.5 563 GLU B N 1
ATOM 9836 C CA . GLU B 1 563 ? 11.328 -38 -41.906 1 42.5 563 GLU B CA 1
ATOM 9837 C C . GLU B 1 563 ? 12.562 -37.625 -42.719 1 42.5 563 GLU B C 1
ATOM 9839 O O . GLU B 1 563 ? 13.648 -38.156 -42.5 1 42.5 563 GLU B O 1
ATOM 9844 N N . LYS B 1 564 ? 12.445 -36.75 -43.719 1 43.09 564 LYS B N 1
ATOM 9845 C CA . LYS B 1 564 ? 13.555 -36.438 -44.625 1 43.09 564 LYS B CA 1
ATOM 9846 C C . LYS B 1 564 ? 14.617 -35.594 -43.906 1 43.09 564 LYS B C 1
ATOM 9848 O O . LYS B 1 564 ? 15.82 -35.781 -44.125 1 43.09 564 LYS B O 1
ATOM 9853 N N . ILE B 1 565 ? 14.312 -34.75 -43 1 42.41 565 ILE B N 1
ATOM 9854 C CA . ILE B 1 565 ? 15.242 -33.844 -42.344 1 42.41 565 ILE B CA 1
ATOM 9855 C C . ILE B 1 565 ? 16.062 -34.625 -41.312 1 42.41 565 ILE B C 1
ATOM 9857 O O . ILE B 1 565 ? 17.281 -34.438 -41.219 1 42.41 565 ILE B O 1
ATOM 9861 N N . THR B 1 566 ? 15.539 -35.656 -40.688 1 40.06 566 THR B N 1
ATOM 9862 C CA . THR B 1 566 ? 16.25 -36.5 -39.719 1 40.06 566 THR B CA 1
ATOM 9863 C C . THR B 1 566 ? 17.375 -37.25 -40.406 1 40.06 566 THR B C 1
ATOM 9865 O O . THR B 1 566 ? 18.453 -37.406 -39.844 1 40.06 566 THR B O 1
ATOM 9868 N N . LYS B 1 567 ? 17.156 -37.844 -41.531 1 45.53 567 LYS B N 1
ATOM 9869 C CA . LYS B 1 567 ? 18.188 -38.594 -42.25 1 45.53 567 LYS B CA 1
ATOM 9870 C C . LYS B 1 567 ? 19.391 -37.719 -42.594 1 45.53 567 LYS B C 1
ATOM 9872 O O . LYS B 1 567 ? 20.531 -38.156 -42.469 1 45.53 567 LYS B O 1
ATOM 9877 N N . ILE B 1 568 ? 19.25 -36.5 -43 1 43.44 568 ILE B N 1
ATOM 9878 C CA . ILE B 1 568 ? 20.297 -35.594 -43.469 1 43.44 568 ILE B CA 1
ATOM 9879 C C . ILE B 1 568 ? 21.094 -35.062 -42.25 1 43.44 568 ILE B C 1
ATOM 9881 O O . ILE B 1 568 ? 22.312 -34.938 -42.312 1 43.44 568 ILE B O 1
ATOM 9885 N N . VAL B 1 569 ? 20.578 -34.844 -41.062 1 45.22 569 VAL B N 1
ATOM 9886 C CA . VAL B 1 569 ? 21.203 -34.281 -39.875 1 45.22 569 VAL B CA 1
ATOM 9887 C C . VAL B 1 569 ? 22.047 -35.344 -39.188 1 45.22 569 VAL B C 1
ATOM 9889 O O . VAL B 1 569 ? 23.109 -35.062 -38.625 1 45.22 569 VAL B O 1
ATOM 9892 N N . SER B 1 570 ? 21.734 -36.594 -39.125 1 43.66 570 SER B N 1
ATOM 9893 C CA . SER B 1 570 ? 22.516 -37.688 -38.531 1 43.66 570 SER B CA 1
ATOM 9894 C C . SER B 1 570 ? 23.891 -37.812 -39.219 1 43.66 570 SER B C 1
ATOM 9896 O O . SER B 1 570 ? 24.891 -38.062 -38.562 1 43.66 570 SER B O 1
ATOM 9898 N N . GLU B 1 571 ? 24.016 -37.969 -40.5 1 47.78 571 GLU B N 1
ATOM 9899 C CA . GLU B 1 571 ? 25.25 -38.25 -41.219 1 47.78 571 GLU B CA 1
ATOM 9900 C C . GLU B 1 571 ? 26.156 -37 -41.219 1 47.78 571 GLU B C 1
ATOM 9902 O O . GLU B 1 571 ? 27.375 -37.125 -41.438 1 47.78 571 GLU B O 1
ATOM 9907 N N . ASN B 1 572 ? 25.891 -35.562 -41.094 1 51.16 572 ASN B N 1
ATOM 9908 C CA . ASN B 1 572 ? 26.766 -34.469 -41.5 1 51.16 572 ASN B CA 1
ATOM 9909 C C . ASN B 1 572 ? 27.047 -33.531 -40.344 1 51.16 572 ASN B C 1
ATOM 9911 O O . ASN B 1 572 ? 26.719 -32.344 -40.406 1 51.16 572 ASN B O 1
ATOM 9915 N N . LYS B 1 573 ? 27.406 -33.969 -39.125 1 56.91 573 LYS B N 1
ATOM 9916 C CA . LYS B 1 573 ? 27.953 -33.156 -38.031 1 56.91 573 LYS B CA 1
ATOM 9917 C C . LYS B 1 573 ? 28.828 -32.031 -38.562 1 56.91 573 LYS B C 1
ATOM 9919 O O . LYS B 1 573 ? 28.797 -30.922 -38.031 1 56.91 573 LYS B O 1
ATOM 9924 N N . GLU B 1 574 ? 29.625 -32.344 -39.438 1 67.25 574 GLU B N 1
ATOM 9925 C CA . GLU B 1 574 ? 30.562 -31.375 -40 1 67.25 574 GLU B CA 1
ATOM 9926 C C . GLU B 1 574 ? 29.812 -30.219 -40.656 1 67.25 574 GLU B C 1
ATOM 9928 O O . GLU B 1 574 ? 30.203 -29.047 -40.5 1 67.25 574 GLU B O 1
ATOM 9933 N N . ILE B 1 575 ? 28.672 -30.516 -41.156 1 70.31 575 ILE B N 1
ATOM 9934 C CA . ILE B 1 575 ? 27.891 -29.5 -41.844 1 70.31 575 ILE B CA 1
ATOM 9935 C C . ILE B 1 575 ? 27.266 -28.547 -40.844 1 70.31 575 ILE B C 1
ATOM 9937 O O . ILE B 1 575 ? 27.203 -27.344 -41.062 1 70.31 575 ILE B O 1
ATOM 9941 N N . ILE B 1 576 ? 27 -29.031 -39.688 1 70.44 576 ILE B N 1
ATOM 9942 C CA . ILE B 1 576 ? 26.375 -28.203 -38.656 1 70.44 576 ILE B CA 1
ATOM 9943 C C . ILE B 1 576 ? 27.422 -27.25 -38.094 1 70.44 576 ILE B C 1
ATOM 9945 O O . ILE B 1 576 ? 27.109 -26.094 -37.812 1 70.44 576 ILE B O 1
ATOM 9949 N N . LYS B 1 577 ? 28.562 -27.828 -37.875 1 73.94 577 LYS B N 1
ATOM 9950 C CA . LYS B 1 577 ? 29.641 -26.953 -37.406 1 73.94 577 LYS B CA 1
ATOM 9951 C C . LYS B 1 577 ? 29.906 -25.844 -38.406 1 73.94 577 LYS B C 1
ATOM 9953 O O . LYS B 1 577 ? 30.125 -24.688 -38 1 73.94 577 LYS B O 1
ATOM 9958 N N . GLU B 1 578 ? 29.906 -26.25 -39.656 1 79.06 578 GLU B N 1
ATOM 9959 C CA . GLU B 1 578 ? 30.141 -25.266 -40.688 1 79.06 578 GLU B CA 1
ATOM 9960 C C . GLU B 1 578 ? 29.016 -24.234 -40.719 1 79.06 578 GLU B C 1
ATOM 9962 O O . GLU B 1 578 ? 29.266 -23.047 -40.938 1 79.06 578 GLU B O 1
ATOM 9967 N N . PHE B 1 579 ? 27.859 -24.734 -40.531 1 77.31 579 PHE B N 1
ATOM 9968 C CA . PHE B 1 579 ? 26.703 -23.844 -40.5 1 77.31 579 PHE B CA 1
ATOM 9969 C C . PHE B 1 579 ? 26.844 -22.844 -39.344 1 77.31 579 PHE B C 1
ATOM 9971 O O . PHE B 1 579 ? 26.609 -21.641 -39.531 1 77.31 579 PHE B O 1
ATOM 9978 N N . HIS B 1 580 ? 27.219 -23.344 -38.156 1 74.81 580 HIS B N 1
ATOM 9979 C CA . HIS B 1 580 ? 27.375 -22.453 -37 1 74.81 580 HIS B CA 1
ATOM 9980 C C . HIS B 1 580 ? 28.453 -21.406 -37.25 1 74.81 580 HIS B C 1
ATOM 9982 O O . HIS B 1 580 ? 28.297 -20.25 -36.875 1 74.81 580 HIS B O 1
ATOM 9988 N N . HIS B 1 581 ? 29.438 -21.859 -37.812 1 78.94 581 HIS B N 1
ATOM 9989 C CA . HIS B 1 581 ? 30.516 -20.938 -38.156 1 78.94 581 HIS B CA 1
ATOM 9990 C C . HIS B 1 581 ? 30.047 -19.875 -39.125 1 78.94 581 HIS B C 1
ATOM 9992 O O . HIS B 1 581 ? 30.344 -18.688 -38.969 1 78.94 581 HIS B O 1
ATOM 9998 N N . ALA B 1 582 ? 29.344 -20.344 -40.156 1 80.44 582 ALA B N 1
ATOM 9999 C CA . ALA B 1 582 ? 28.844 -19.422 -41.188 1 80.44 582 ALA B CA 1
ATOM 10000 C C . ALA B 1 582 ? 27.859 -18.422 -40.594 1 80.44 582 ALA B C 1
ATOM 10002 O O . ALA B 1 582 ? 27.938 -17.219 -40.844 1 80.44 582 ALA B O 1
ATOM 10003 N N . TYR B 1 583 ? 27.031 -18.938 -39.781 1 79.19 583 TYR B N 1
ATOM 10004 C CA . TYR B 1 583 ? 26.016 -18.094 -39.188 1 79.19 583 TYR B CA 1
ATOM 10005 C C . TYR B 1 583 ? 26.625 -17.109 -38.188 1 79.19 583 TYR B C 1
ATOM 10007 O O . TYR B 1 583 ? 26.203 -15.953 -38.125 1 79.19 583 TYR B O 1
ATOM 10015 N N . ALA B 1 584 ? 27.531 -17.609 -37.406 1 78.44 584 ALA B N 1
ATOM 10016 C CA . ALA B 1 584 ? 28.219 -16.719 -36.469 1 78.44 584 ALA B CA 1
ATOM 10017 C C . ALA B 1 584 ? 28.922 -15.578 -37.219 1 78.44 584 ALA B C 1
ATOM 10019 O O . ALA B 1 584 ? 28.844 -14.43 -36.781 1 78.44 584 ALA B O 1
ATOM 10020 N N . LEU B 1 585 ? 29.562 -15.984 -38.25 1 81.25 585 LEU B N 1
ATOM 10021 C CA . LEU B 1 585 ? 30.25 -14.969 -39.031 1 81.25 585 LEU B CA 1
ATOM 10022 C C . LEU B 1 585 ? 29.25 -13.992 -39.656 1 81.25 585 LEU B C 1
ATOM 10024 O O . LEU B 1 585 ? 29.5 -12.781 -39.656 1 81.25 585 LEU B O 1
ATOM 10028 N N . SER B 1 586 ? 28.188 -14.57 -40.219 1 84.06 586 SER B N 1
ATOM 10029 C CA . SER B 1 586 ? 27.156 -13.719 -40.812 1 84.06 586 SER B CA 1
ATOM 10030 C C . SER B 1 586 ? 26.594 -12.734 -39.781 1 84.06 586 SER B C 1
ATOM 10032 O O . SER B 1 586 ? 26.438 -11.547 -40.062 1 84.06 586 SER B O 1
ATOM 10034 N N . THR B 1 587 ? 26.328 -13.195 -38.562 1 81.06 587 THR B N 1
ATOM 10035 C CA . THR B 1 587 ? 25.75 -12.375 -37.5 1 81.06 587 THR B CA 1
ATOM 10036 C C . THR B 1 587 ? 26.734 -11.297 -37.062 1 81.06 587 THR B C 1
ATOM 10038 O O . THR B 1 587 ? 26.344 -10.141 -36.875 1 81.06 587 THR B O 1
ATOM 10041 N N . LYS B 1 588 ? 27.953 -11.719 -36.906 1 81.38 588 LYS B N 1
ATOM 10042 C CA . LYS B 1 588 ? 28.969 -10.75 -36.5 1 81.38 588 LYS B CA 1
ATOM 10043 C C . LYS B 1 588 ? 29.141 -9.656 -37.562 1 81.38 588 LYS B C 1
ATOM 10045 O O . LYS B 1 588 ? 29.281 -8.477 -37.219 1 81.38 588 LYS B O 1
ATOM 10050 N N . THR B 1 589 ? 29.156 -10.133 -38.781 1 84.94 589 THR B N 1
ATOM 10051 C CA . THR B 1 589 ? 29.297 -9.18 -39.875 1 84.94 589 THR B CA 1
ATOM 10052 C C . THR B 1 589 ? 28.078 -8.258 -39.938 1 84.94 589 THR B C 1
ATOM 10054 O O . THR B 1 589 ? 28.203 -7.059 -40.188 1 84.94 589 THR B O 1
ATOM 10057 N N . ALA B 1 590 ? 26.906 -8.844 -39.781 1 85.12 590 ALA B N 1
ATOM 10058 C CA . ALA B 1 590 ? 25.672 -8.055 -39.781 1 85.12 590 ALA B CA 1
ATOM 10059 C C . ALA B 1 590 ? 25.688 -7.016 -38.656 1 85.12 590 ALA B C 1
ATOM 10061 O O . ALA B 1 590 ? 25.328 -5.855 -38.875 1 85.12 590 ALA B O 1
ATOM 10062 N N . ILE B 1 591 ? 26.109 -7.426 -37.5 1 82.75 591 ILE B N 1
ATOM 10063 C CA . ILE B 1 591 ? 26.156 -6.539 -36.344 1 82.75 591 ILE B CA 1
ATOM 10064 C C . ILE B 1 591 ? 27.156 -5.414 -36.594 1 82.75 591 ILE B C 1
ATOM 10066 O O . ILE B 1 591 ? 26.891 -4.25 -36.281 1 82.75 591 ILE B O 1
ATOM 10070 N N . SER B 1 592 ? 28.312 -5.824 -37.156 1 81.19 592 SER B N 1
ATOM 10071 C CA . SER B 1 592 ? 29.328 -4.828 -37.469 1 81.19 592 SER B CA 1
ATOM 10072 C C . SER B 1 592 ? 28.812 -3.814 -38.469 1 81.19 592 SER B C 1
ATOM 10074 O O . SER B 1 592 ? 29.125 -2.623 -38.375 1 81.19 592 SER B O 1
ATOM 10076 N N . PHE B 1 593 ? 28.078 -4.359 -39.375 1 85.75 593 PHE B N 1
ATOM 10077 C CA . PHE B 1 593 ? 27.5 -3.479 -40.406 1 85.75 593 PHE B CA 1
ATOM 10078 C C . PHE B 1 593 ? 26.516 -2.502 -39.781 1 85.75 593 PHE B C 1
ATOM 10080 O O . PHE B 1 593 ? 26.531 -1.311 -40.094 1 85.75 593 PHE B O 1
ATOM 10087 N N . ILE B 1 594 ? 25.656 -3.002 -38.938 1 85.38 594 ILE B N 1
ATOM 10088 C CA . ILE B 1 594 ? 24.656 -2.16 -38.281 1 85.38 594 ILE B CA 1
ATOM 10089 C C . ILE B 1 594 ? 25.359 -1.108 -37.438 1 85.38 594 ILE B C 1
ATOM 10091 O O . ILE B 1 594 ? 24.969 0.06 -37.438 1 85.38 594 ILE B O 1
ATOM 10095 N N . ASN B 1 595 ? 26.344 -1.556 -36.719 1 79.25 595 ASN B N 1
ATOM 10096 C CA . ASN B 1 595 ? 27.078 -0.645 -35.875 1 79.25 595 ASN B CA 1
ATOM 10097 C C . ASN B 1 595 ? 27.734 0.482 -36.656 1 79.25 595 ASN B C 1
ATOM 10099 O O . ASN B 1 595 ? 27.781 1.627 -36.219 1 79.25 595 ASN B O 1
ATOM 10103 N N . LYS B 1 596 ? 28.25 0.096 -37.812 1 79 596 LYS B N 1
ATOM 10104 C CA . LYS B 1 596 ? 28.922 1.076 -38.656 1 79 596 LYS B CA 1
ATOM 10105 C C . LYS B 1 596 ? 27.938 2.109 -39.219 1 79 596 LYS B C 1
ATOM 10107 O O . LYS B 1 596 ? 28.312 3.268 -39.438 1 79 596 LYS B O 1
ATOM 10112 N N . ASN B 1 597 ? 26.734 1.621 -39.312 1 77.94 597 ASN B N 1
ATOM 10113 C CA . ASN B 1 597 ? 25.734 2.52 -39.875 1 77.94 597 ASN B CA 1
ATOM 10114 C C . ASN B 1 597 ? 24.828 3.107 -38.781 1 77.94 597 ASN B C 1
ATOM 10116 O O . ASN B 1 597 ? 23.75 3.625 -39.094 1 77.94 597 ASN B O 1
ATOM 10120 N N . THR B 1 598 ? 25.109 2.863 -37.594 1 76.94 598 THR B N 1
ATOM 10121 C CA . THR B 1 598 ? 24.297 3.383 -36.469 1 76.94 598 THR B CA 1
ATOM 10122 C C . THR B 1 598 ? 24.656 4.84 -36.188 1 76.94 598 THR B C 1
ATOM 10124 O O . THR B 1 598 ? 25.844 5.18 -36.062 1 76.94 598 THR B O 1
ATOM 10127 N N . ASP B 1 599 ? 23.688 5.684 -36.438 1 66.56 599 ASP B N 1
ATOM 10128 C CA . ASP B 1 599 ? 23.828 7.094 -36.094 1 66.56 599 ASP B CA 1
ATOM 10129 C C . ASP B 1 599 ? 23 7.434 -34.844 1 66.56 599 ASP B C 1
ATOM 10131 O O . ASP B 1 599 ? 22.375 6.551 -34.25 1 66.56 599 ASP B O 1
ATOM 10135 N N . GLU B 1 600 ? 23.125 8.633 -34.375 1 66.44 600 GLU B N 1
ATOM 10136 C CA . GLU B 1 600 ? 22.391 9.094 -33.188 1 66.44 600 GLU B CA 1
ATOM 10137 C C . GLU B 1 600 ? 20.891 9.008 -33.406 1 66.44 600 GLU B C 1
ATOM 10139 O O . GLU B 1 600 ? 20.141 8.766 -32.469 1 66.44 600 GLU B O 1
ATOM 10144 N N . ASP B 1 601 ? 20.438 8.992 -34.656 1 65 601 ASP B N 1
ATOM 10145 C CA . ASP B 1 601 ? 19.016 9.055 -34.969 1 65 601 ASP B CA 1
ATOM 10146 C C . ASP B 1 601 ? 18.406 7.66 -35.031 1 65 601 ASP B C 1
ATOM 10148 O O . ASP B 1 601 ? 17.219 7.477 -34.75 1 65 601 ASP B O 1
ATOM 10152 N N . ASN B 1 602 ? 19.266 6.66 -35.438 1 72.12 602 ASN B N 1
ATOM 10153 C CA . ASN B 1 602 ? 18.719 5.324 -35.625 1 72.12 602 ASN B CA 1
ATOM 10154 C C . ASN B 1 602 ? 19.219 4.344 -34.562 1 72.12 602 ASN B C 1
ATOM 10156 O O . ASN B 1 602 ? 19.203 3.131 -34.781 1 72.12 602 ASN B O 1
ATOM 10160 N N . ARG B 1 603 ? 19.719 4.871 -33.594 1 72.62 603 ARG B N 1
ATOM 10161 C CA . ARG B 1 603 ? 20.359 4.043 -32.594 1 72.62 603 ARG B CA 1
ATOM 10162 C C . ARG B 1 603 ? 19.359 3.07 -31.969 1 72.62 603 ARG B C 1
ATOM 10164 O O . ARG B 1 603 ? 19.703 1.916 -31.703 1 72.62 603 ARG B O 1
ATOM 10171 N N . HIS B 1 604 ? 18.172 3.598 -31.828 1 71.19 604 HIS B N 1
ATOM 10172 C CA . HIS B 1 604 ? 17.156 2.754 -31.203 1 71.19 604 HIS B CA 1
ATOM 10173 C C . HIS B 1 604 ? 16.828 1.545 -32.062 1 71.19 604 HIS B C 1
ATOM 10175 O O . HIS B 1 604 ? 16.781 0.416 -31.578 1 71.19 604 HIS B O 1
ATOM 10181 N N . GLU B 1 605 ? 16.656 1.815 -33.281 1 74.75 605 GLU B N 1
ATOM 10182 C CA . GLU B 1 605 ? 16.344 0.753 -34.219 1 74.75 605 GLU B CA 1
ATOM 10183 C C . GLU B 1 605 ? 17.516 -0.197 -34.406 1 74.75 605 GLU B C 1
ATOM 10185 O O . GLU B 1 605 ? 17.328 -1.409 -34.531 1 74.75 605 GLU B O 1
ATOM 10190 N N . ALA B 1 606 ? 18.688 0.419 -34.406 1 77.38 606 ALA B N 1
ATOM 10191 C CA . ALA B 1 606 ? 19.891 -0.386 -34.562 1 77.38 606 ALA B CA 1
ATOM 10192 C C . ALA B 1 606 ? 20.062 -1.377 -33.406 1 77.38 606 ALA B C 1
ATOM 10194 O O . ALA B 1 606 ? 20.422 -2.535 -33.625 1 77.38 606 ALA B O 1
ATOM 10195 N N . LEU B 1 607 ? 19.672 -0.912 -32.281 1 74.38 607 LEU B N 1
ATOM 10196 C CA . LEU B 1 607 ? 19.812 -1.765 -31.109 1 74.38 607 LEU B CA 1
ATOM 10197 C C . LEU B 1 607 ? 18.828 -2.928 -31.156 1 74.38 607 LEU B C 1
ATOM 10199 O O . LEU B 1 607 ? 19.172 -4.051 -30.781 1 74.38 607 LEU B O 1
ATOM 10203 N N . ILE B 1 608 ? 17.688 -2.613 -31.656 1 70.75 608 ILE B N 1
ATOM 10204 C CA . ILE B 1 608 ? 16.688 -3.664 -31.766 1 70.75 608 ILE B CA 1
ATOM 10205 C C . ILE B 1 608 ? 17.125 -4.695 -32.812 1 70.75 608 ILE B C 1
ATOM 10207 O O . ILE B 1 608 ? 16.984 -5.898 -32.594 1 70.75 608 ILE B O 1
ATOM 10211 N N . ALA B 1 609 ? 17.688 -4.164 -33.906 1 72.75 609 ALA B N 1
ATOM 10212 C CA . ALA B 1 609 ? 18.203 -5.047 -34.969 1 72.75 609 ALA B CA 1
ATOM 10213 C C . ALA B 1 609 ? 19.344 -5.922 -34.438 1 72.75 609 ALA B C 1
ATOM 10215 O O . ALA B 1 609 ? 19.391 -7.117 -34.719 1 72.75 609 ALA B O 1
ATOM 10216 N N . ILE B 1 610 ? 20.125 -5.34 -33.625 1 75.25 610 ILE B N 1
ATOM 10217 C CA . ILE B 1 610 ? 21.266 -6.055 -33.094 1 75.25 610 ILE B CA 1
ATOM 10218 C C . ILE B 1 610 ? 20.812 -7.121 -32.094 1 75.25 610 ILE B C 1
ATOM 10220 O O . ILE B 1 610 ? 21.359 -8.227 -32.062 1 75.25 610 ILE B O 1
ATOM 10224 N N . ARG B 1 611 ? 19.828 -6.797 -31.375 1 68.94 611 ARG B N 1
ATOM 10225 C CA . ARG B 1 611 ? 19.266 -7.762 -30.422 1 68.94 611 ARG B CA 1
ATOM 10226 C C . ARG B 1 611 ? 18.766 -9.008 -31.156 1 68.94 611 ARG B C 1
ATOM 10228 O O . ARG B 1 611 ? 18.906 -10.125 -30.641 1 68.94 611 ARG B O 1
ATOM 10235 N N . PHE B 1 612 ? 18.203 -8.734 -32.281 1 66.44 612 PHE B N 1
ATOM 10236 C CA . PHE B 1 612 ? 17.703 -9.828 -33.125 1 66.44 612 PHE B CA 1
ATOM 10237 C C . PHE B 1 612 ? 18.844 -10.789 -33.469 1 66.44 612 PHE B C 1
ATOM 10239 O O . PHE B 1 612 ? 18.688 -12.008 -33.375 1 66.44 612 PHE B O 1
ATOM 10246 N N . TYR B 1 613 ? 19.953 -10.211 -33.781 1 71.12 613 TYR B N 1
ATOM 10247 C CA . TYR B 1 613 ? 21.094 -11.016 -34.188 1 71.12 613 TYR B CA 1
ATOM 10248 C C . TYR B 1 613 ? 21.766 -11.672 -32.969 1 71.12 613 TYR B C 1
ATOM 10250 O O . TYR B 1 613 ? 22.203 -12.82 -33.062 1 71.12 613 TYR B O 1
ATOM 10258 N N . ASN B 1 614 ? 21.734 -10.938 -31.859 1 66.25 614 ASN B N 1
ATOM 10259 C CA . ASN B 1 614 ? 22.406 -11.445 -30.672 1 66.25 614 ASN B CA 1
ATOM 10260 C C . ASN B 1 614 ? 21.641 -12.609 -30.047 1 66.25 614 ASN B C 1
ATOM 10262 O O . ASN B 1 614 ? 22.234 -13.469 -29.406 1 66.25 614 ASN B O 1
ATOM 10266 N N . ARG B 1 615 ? 20.406 -12.609 -30.203 1 61.09 615 ARG B N 1
ATOM 10267 C CA . ARG B 1 615 ? 19.594 -13.688 -29.641 1 61.09 615 ARG B CA 1
ATOM 10268 C C . ARG B 1 615 ? 20.094 -15.047 -30.125 1 61.09 615 ARG B C 1
ATOM 10270 O O . ARG B 1 615 ? 20.172 -16 -29.344 1 61.09 615 ARG B O 1
ATOM 10277 N N . TYR B 1 616 ? 20.453 -15.055 -31.406 1 58.03 616 TYR B N 1
ATOM 10278 C CA . TYR B 1 616 ? 20.938 -16.312 -31.984 1 58.03 616 TYR B CA 1
ATOM 10279 C C . TYR B 1 616 ? 22.344 -16.625 -31.484 1 58.03 616 TYR B C 1
ATOM 10281 O O . TYR B 1 616 ? 22.641 -17.766 -31.109 1 58.03 616 TYR B O 1
ATOM 10289 N N . LEU B 1 617 ? 23.156 -15.523 -31.531 1 61.62 617 LEU B N 1
ATOM 10290 C CA . LEU B 1 617 ? 24.531 -15.75 -31.094 1 61.62 617 LEU B CA 1
ATOM 10291 C C . LEU B 1 617 ? 24.562 -16.25 -29.641 1 61.62 617 LEU B C 1
ATOM 10293 O O . LEU B 1 617 ? 25.359 -17.125 -29.312 1 61.62 617 LEU B O 1
ATOM 10297 N N . ASN B 1 618 ? 23.703 -15.695 -28.797 1 60.22 618 ASN B N 1
ATOM 10298 C CA . ASN B 1 618 ? 23.625 -16.109 -27.391 1 60.22 618 ASN B CA 1
ATOM 10299 C C . ASN B 1 618 ? 23.125 -17.547 -27.266 1 60.22 618 ASN B C 1
ATOM 10301 O O . ASN B 1 618 ? 23.594 -18.297 -26.406 1 60.22 618 ASN B O 1
ATOM 10305 N N . TRP B 1 619 ? 22.188 -17.844 -28.141 1 57.09 619 TRP B N 1
ATOM 10306 C CA . TRP B 1 619 ? 21.656 -19.203 -28.141 1 57.09 619 TRP B CA 1
ATOM 10307 C C . TRP B 1 619 ? 22.75 -20.219 -28.469 1 57.09 619 TRP B C 1
ATOM 10309 O O . TRP B 1 619 ? 22.859 -21.25 -27.812 1 57.09 619 TRP B O 1
ATOM 10319 N N . ILE B 1 620 ? 23.625 -19.859 -29.453 1 55.25 620 ILE B N 1
ATOM 10320 C CA . ILE B 1 620 ? 24.719 -20.734 -29.844 1 55.25 620 ILE B CA 1
ATOM 10321 C C . ILE B 1 620 ? 25.734 -20.844 -28.719 1 55.25 620 ILE B C 1
ATOM 10323 O O . ILE B 1 620 ? 26.234 -21.922 -28.406 1 55.25 620 ILE B O 1
ATOM 10327 N N . THR B 1 621 ? 25.984 -19.703 -28.141 1 55.84 621 THR B N 1
ATOM 10328 C CA . THR B 1 621 ? 26.984 -19.672 -27.078 1 55.84 621 THR B CA 1
ATOM 10329 C C . THR B 1 621 ? 26.5 -20.453 -25.859 1 55.84 621 THR B C 1
ATOM 10331 O O . THR B 1 621 ? 27.281 -21.156 -25.203 1 55.84 621 THR B O 1
ATOM 10334 N N . ARG B 1 622 ? 25.25 -20.234 -25.516 1 55.91 622 ARG B N 1
ATOM 10335 C CA . ARG B 1 622 ? 24.641 -20.953 -24.406 1 55.91 622 ARG B CA 1
ATOM 10336 C C . ARG B 1 622 ? 24.719 -22.469 -24.625 1 55.91 622 ARG B C 1
ATOM 10338 O O . ARG B 1 622 ? 24.938 -23.219 -23.688 1 55.91 622 ARG B O 1
ATOM 10345 N N . LYS B 1 623 ? 24.547 -22.859 -25.844 1 49.78 623 LYS B N 1
ATOM 10346 C CA . LYS B 1 623 ? 24.578 -24.266 -26.203 1 49.78 623 LYS B CA 1
ATOM 10347 C C . LYS B 1 623 ? 25.984 -24.828 -26.141 1 49.78 623 LYS B C 1
ATOM 10349 O O . LYS B 1 623 ? 26.188 -26 -25.797 1 49.78 623 LYS B O 1
ATOM 10354 N N . ILE B 1 624 ? 26.766 -23.844 -26.531 1 50.41 624 ILE B N 1
ATOM 10355 C CA . ILE B 1 624 ? 28.156 -24.297 -26.531 1 50.41 624 ILE B CA 1
ATOM 10356 C C . ILE B 1 624 ? 28.703 -24.266 -25.109 1 50.41 624 ILE B C 1
ATOM 10358 O O . ILE B 1 624 ? 29.422 -25.188 -24.688 1 50.41 624 ILE B O 1
ATOM 10362 N N . GLN B 1 625 ? 28.297 -23.141 -24.406 1 55.75 625 GLN B N 1
ATOM 10363 C CA . GLN B 1 625 ? 28.781 -23.016 -23.031 1 55.75 625 GLN B CA 1
ATOM 10364 C C . GLN B 1 625 ? 27.75 -23.5 -22.031 1 55.75 625 GLN B C 1
ATOM 10366 O O . GLN B 1 625 ? 26.547 -23.5 -22.328 1 55.75 625 GLN B O 1
ATOM 10371 N N . ASN B 1 626 ? 28.031 -24.297 -21.172 1 51.25 626 ASN B N 1
ATOM 10372 C CA . ASN B 1 626 ? 27.094 -24.672 -20.109 1 51.25 626 ASN B CA 1
ATOM 10373 C C . ASN B 1 626 ? 26.203 -23.5 -19.703 1 51.25 626 ASN B C 1
ATOM 10375 O O . ASN B 1 626 ? 26.703 -22.422 -19.359 1 51.25 626 ASN B O 1
ATOM 10379 N N . ASP B 1 627 ? 24.859 -23.547 -20.016 1 54.75 627 ASP B N 1
ATOM 10380 C CA . ASP B 1 627 ? 23.828 -22.547 -19.797 1 54.75 627 ASP B CA 1
ATOM 10381 C C . ASP B 1 627 ? 24.016 -21.844 -18.453 1 54.75 627 ASP B C 1
ATOM 10383 O O . ASP B 1 627 ? 23.906 -20.625 -18.359 1 54.75 627 ASP B O 1
ATOM 10387 N N . ASP B 1 628 ? 24.484 -22.531 -17.516 1 55.94 628 ASP B N 1
ATOM 10388 C CA . ASP B 1 628 ? 24.609 -22 -16.172 1 55.94 628 ASP B CA 1
ATOM 10389 C C . ASP B 1 628 ? 25.797 -21.047 -16.062 1 55.94 628 ASP B C 1
ATOM 10391 O O . ASP B 1 628 ? 25.719 -20.016 -15.391 1 55.94 628 ASP B O 1
ATOM 10395 N N . LYS B 1 629 ? 26.875 -21.406 -16.781 1 57.91 629 LYS B N 1
ATOM 10396 C CA . LYS B 1 629 ? 28.078 -20.578 -16.703 1 57.91 629 LYS B CA 1
ATOM 10397 C C . LYS B 1 629 ? 27.891 -19.25 -17.453 1 57.91 629 LYS B C 1
ATOM 10399 O O . LYS B 1 629 ? 28.344 -18.203 -16.984 1 57.91 629 LYS B O 1
ATOM 10404 N N . PHE B 1 630 ? 27.188 -19.344 -18.516 1 62.94 630 PHE B N 1
ATOM 10405 C CA . PHE B 1 630 ? 26.906 -18.141 -19.281 1 62.94 630 PHE B CA 1
ATOM 10406 C C . PHE B 1 630 ? 26.078 -17.156 -18.484 1 62.94 630 PHE B C 1
ATOM 10408 O O . PHE B 1 630 ? 26.406 -15.969 -18.422 1 62.94 630 PHE B O 1
ATOM 10415 N N . GLU B 1 631 ? 25.141 -17.688 -17.828 1 63.38 631 GLU B N 1
ATOM 10416 C CA . GLU B 1 631 ? 24.266 -16.812 -17.062 1 63.38 631 GLU B CA 1
ATOM 10417 C C . GLU B 1 631 ? 25 -16.188 -15.883 1 63.38 631 GLU B C 1
ATOM 10419 O O . GLU B 1 631 ? 24.766 -15.023 -15.547 1 63.38 631 GLU B O 1
ATOM 10424 N N . ALA B 1 632 ? 25.859 -16.969 -15.398 1 62.16 632 ALA B N 1
ATOM 10425 C CA . ALA B 1 632 ? 26.641 -16.453 -14.273 1 62.16 632 ALA B CA 1
ATOM 10426 C C . ALA B 1 632 ? 27.562 -15.328 -14.719 1 62.16 632 ALA B C 1
ATOM 10428 O O . ALA B 1 632 ? 27.75 -14.344 -14 1 62.16 632 ALA B O 1
ATOM 10429 N N . ARG B 1 633 ? 28.125 -15.453 -15.898 1 64.5 633 ARG B N 1
ATOM 10430 C CA . ARG B 1 633 ? 29.031 -14.43 -16.391 1 64.5 633 ARG B CA 1
ATOM 10431 C C . ARG B 1 633 ? 28.281 -13.164 -16.797 1 64.5 633 ARG B C 1
ATOM 10433 O O . ARG B 1 633 ? 28.781 -12.055 -16.578 1 64.5 633 ARG B O 1
ATOM 10440 N N . VAL B 1 634 ? 27.125 -13.422 -17.297 1 70.31 634 VAL B N 1
ATOM 10441 C CA . VAL B 1 634 ? 26.312 -12.266 -17.641 1 70.31 634 VAL B CA 1
ATOM 10442 C C . VAL B 1 634 ? 25.969 -11.477 -16.391 1 70.31 634 VAL B C 1
ATOM 10444 O O . VAL B 1 634 ? 26 -10.242 -16.375 1 70.31 634 VAL B O 1
ATOM 10447 N N . GLU B 1 635 ? 25.703 -12.234 -15.391 1 68.5 635 GLU B N 1
ATOM 10448 C CA . GLU B 1 635 ? 25.375 -11.586 -14.125 1 68.5 635 GLU B CA 1
ATOM 10449 C C . GLU B 1 635 ? 26.578 -10.82 -13.578 1 68.5 635 GLU B C 1
ATOM 10451 O O . GLU B 1 635 ? 26.422 -9.742 -12.992 1 68.5 635 GLU B O 1
ATOM 10456 N N . TYR B 1 636 ? 27.719 -11.375 -13.836 1 65.12 636 TYR B N 1
ATOM 10457 C CA . TYR B 1 636 ? 28.938 -10.711 -13.406 1 65.12 636 TYR B CA 1
ATOM 10458 C C . TYR B 1 636 ? 29.094 -9.359 -14.109 1 65.12 636 TYR B C 1
ATOM 10460 O O . TYR B 1 636 ? 29.406 -8.352 -13.461 1 65.12 636 TYR B O 1
ATOM 10468 N N . TYR B 1 637 ? 28.891 -9.344 -15.336 1 70.88 637 TYR B N 1
ATOM 10469 C CA . TYR B 1 637 ? 29.062 -8.109 -16.094 1 70.88 637 TYR B CA 1
ATOM 10470 C C . TYR B 1 637 ? 27.953 -7.109 -15.758 1 70.88 637 TYR B C 1
ATOM 10472 O O . TYR B 1 637 ? 28.172 -5.895 -15.812 1 70.88 637 TYR B O 1
ATOM 10480 N N . ARG B 1 638 ? 26.859 -7.605 -15.352 1 73.81 638 ARG B N 1
ATOM 10481 C CA . ARG B 1 638 ? 25.781 -6.715 -14.922 1 73.81 638 ARG B CA 1
ATOM 10482 C C . ARG B 1 638 ? 26.172 -5.98 -13.641 1 73.81 638 ARG B C 1
ATOM 10484 O O . ARG B 1 638 ? 25.891 -4.785 -13.492 1 73.81 638 ARG B O 1
ATOM 10491 N N . VAL B 1 639 ? 26.781 -6.766 -12.828 1 67.88 639 VAL B N 1
ATOM 10492 C CA . VAL B 1 639 ? 27.25 -6.176 -11.578 1 67.88 639 VAL B CA 1
ATOM 10493 C C . VAL B 1 639 ? 28.328 -5.148 -11.867 1 67.88 639 VAL B C 1
ATOM 10495 O O . VAL B 1 639 ? 28.375 -4.082 -11.25 1 67.88 639 VAL B O 1
ATOM 10498 N N . MET B 1 640 ? 29.156 -5.465 -12.82 1 69.75 640 MET B N 1
ATOM 10499 C CA . MET B 1 640 ? 30.219 -4.543 -13.203 1 69.75 640 MET B CA 1
ATOM 10500 C C . MET B 1 640 ? 29.641 -3.254 -13.781 1 69.75 640 MET B C 1
ATOM 10502 O O . MET B 1 640 ? 30.172 -2.168 -13.547 1 69.75 640 MET B O 1
ATOM 10506 N N . ALA B 1 641 ? 28.641 -3.443 -14.492 1 76.25 641 ALA B N 1
ATOM 10507 C CA . ALA B 1 641 ? 27.984 -2.275 -15.07 1 76.25 641 ALA B CA 1
ATOM 10508 C C . ALA B 1 641 ? 27.422 -1.368 -13.977 1 76.25 641 ALA B C 1
ATOM 10510 O O . ALA B 1 641 ? 27.547 -0.145 -14.047 1 76.25 641 ALA B O 1
ATOM 10511 N N . ILE B 1 642 ? 26.891 -1.953 -13.016 1 74.81 642 ILE B N 1
ATOM 10512 C CA . ILE B 1 642 ? 26.297 -1.208 -11.906 1 74.81 642 ILE B CA 1
ATOM 10513 C C . ILE B 1 642 ? 27.391 -0.473 -11.141 1 74.81 642 ILE B C 1
ATOM 10515 O O . ILE B 1 642 ? 27.219 0.693 -10.773 1 74.81 642 ILE B O 1
ATOM 10519 N N . GLN B 1 643 ? 28.5 -1.188 -10.992 1 70.88 643 GLN B N 1
ATOM 10520 C CA . GLN B 1 643 ? 29.625 -0.566 -10.305 1 70.88 643 GLN B CA 1
ATOM 10521 C C . GLN B 1 643 ? 30.172 0.615 -11.094 1 70.88 643 GLN B C 1
ATOM 10523 O O . GLN B 1 643 ? 30.531 1.648 -10.523 1 70.88 643 GLN B O 1
ATOM 10528 N N . SER B 1 644 ? 30.203 0.416 -12.328 1 76.19 644 SER B N 1
ATOM 10529 C CA . SER B 1 644 ? 30.688 1.497 -13.18 1 76.19 644 SER B CA 1
ATOM 10530 C C . SER B 1 644 ? 29.766 2.715 -13.094 1 76.19 644 SER B C 1
ATOM 10532 O O . SER B 1 644 ? 30.25 3.854 -13.086 1 76.19 644 SER B O 1
ATOM 10534 N N . GLN B 1 645 ? 28.531 2.455 -13.039 1 80.5 645 GLN B N 1
ATOM 10535 C CA . GLN B 1 645 ? 27.578 3.549 -12.922 1 80.5 645 GLN B CA 1
ATOM 10536 C C . GLN B 1 645 ? 27.75 4.289 -11.602 1 80.5 645 GLN B C 1
ATOM 10538 O O . GLN B 1 645 ? 27.688 5.52 -11.562 1 80.5 645 GLN B O 1
ATOM 10543 N N . ARG B 1 646 ? 27.984 3.523 -10.641 1 74.06 646 ARG B N 1
ATOM 10544 C CA . ARG B 1 646 ? 28.188 4.125 -9.328 1 74.06 646 ARG B CA 1
ATOM 10545 C C . ARG B 1 646 ? 29.438 4.992 -9.312 1 74.06 646 ARG B C 1
ATOM 10547 O O . ARG B 1 646 ? 29.438 6.094 -8.766 1 74.06 646 ARG B O 1
ATOM 10554 N N . ASP B 1 647 ? 30.453 4.426 -9.883 1 73.19 647 ASP B N 1
ATOM 10555 C CA . ASP B 1 647 ? 31.719 5.164 -9.961 1 73.19 647 ASP B CA 1
ATOM 10556 C C . ASP B 1 647 ? 31.547 6.461 -10.75 1 73.19 647 ASP B C 1
ATOM 10558 O O . ASP B 1 647 ? 32.125 7.492 -10.383 1 73.19 647 ASP B O 1
ATOM 10562 N N . SER B 1 648 ? 30.75 6.352 -11.703 1 79.69 648 SER B N 1
ATOM 10563 C CA . SER B 1 648 ? 30.531 7.527 -12.539 1 79.69 648 SER B CA 1
ATOM 10564 C C . SER B 1 648 ? 29.75 8.609 -11.781 1 79.69 648 SER B C 1
ATOM 10566 O O . SER B 1 648 ? 30.031 9.797 -11.945 1 79.69 648 SER B O 1
ATOM 10568 N N . VAL B 1 649 ? 28.828 8.273 -11.016 1 79.81 649 VAL B N 1
ATOM 10569 C CA . VAL B 1 649 ? 28.062 9.242 -10.227 1 79.81 649 VAL B CA 1
ATOM 10570 C C . VAL B 1 649 ? 29 9.945 -9.242 1 79.81 649 VAL B C 1
ATOM 10572 O O . VAL B 1 649 ? 28.922 11.172 -9.078 1 79.81 649 VAL B O 1
ATOM 10575 N N . GLN B 1 650 ? 29.859 9.133 -8.648 1 71.56 650 GLN B N 1
ATOM 10576 C CA . GLN B 1 650 ? 30.812 9.695 -7.703 1 71.56 650 GLN B CA 1
ATOM 10577 C C . GLN B 1 650 ? 31.766 10.672 -8.391 1 71.56 650 GLN B C 1
ATOM 10579 O O . GLN B 1 650 ? 32.094 11.727 -7.836 1 71.56 650 GLN B O 1
ATOM 10584 N N . GLN B 1 651 ? 32.125 10.305 -9.586 1 74.06 651 GLN B N 1
ATOM 10585 C CA . GLN B 1 651 ? 33 11.172 -10.352 1 74.06 651 GLN B CA 1
ATOM 10586 C C . GLN B 1 651 ? 32.312 12.484 -10.711 1 74.06 651 GLN B C 1
ATOM 10588 O O . GLN B 1 651 ? 32.938 13.547 -10.656 1 74.06 651 GLN B O 1
ATOM 10593 N N . LEU B 1 652 ? 31.062 12.375 -11.008 1 77.38 652 LEU B N 1
ATOM 10594 C CA . LEU B 1 652 ? 30.312 13.562 -11.391 1 77.38 652 LEU B CA 1
ATOM 10595 C C . LEU B 1 652 ? 30.125 14.492 -10.195 1 77.38 652 LEU B C 1
ATOM 10597 O O . LEU B 1 652 ? 30.094 15.719 -10.359 1 77.38 652 LEU B O 1
ATOM 10601 N N . VAL B 1 653 ? 29.969 13.93 -9.047 1 69.75 653 VAL B N 1
ATOM 10602 C CA . VAL B 1 653 ? 29.828 14.727 -7.832 1 69.75 653 VAL B CA 1
ATOM 10603 C C . VAL B 1 653 ? 31.156 15.391 -7.48 1 69.75 653 VAL B C 1
ATOM 10605 O O . VAL B 1 653 ? 31.188 16.562 -7.109 1 69.75 653 VAL B O 1
ATOM 10608 N N . GLU B 1 654 ? 32.25 14.586 -7.676 1 67.06 654 GLU B N 1
ATOM 10609 C CA . GLU B 1 654 ? 33.562 15.094 -7.355 1 67.06 654 GLU B CA 1
ATOM 10610 C C . GLU B 1 654 ? 33.969 16.234 -8.297 1 67.06 654 GLU B C 1
ATOM 10612 O O . GLU B 1 654 ? 34.625 17.188 -7.879 1 67.06 654 GLU B O 1
ATOM 10617 N N . THR B 1 655 ? 33.5 16.109 -9.531 1 70.5 655 THR B N 1
ATOM 10618 C CA . THR B 1 655 ? 33.844 17.125 -10.516 1 70.5 655 THR B CA 1
ATOM 10619 C C . THR B 1 655 ? 32.781 18.234 -10.508 1 70.5 655 THR B C 1
ATOM 10621 O O . THR B 1 655 ? 32.781 19.125 -11.375 1 70.5 655 THR B O 1
ATOM 10624 N N . LYS B 1 656 ? 31.781 18.109 -9.469 1 67.31 656 LYS B N 1
ATOM 10625 C CA . LYS B 1 656 ? 30.75 19.109 -9.227 1 67.31 656 LYS B CA 1
ATOM 10626 C C . LYS B 1 656 ? 29.891 19.328 -10.461 1 67.31 656 LYS B C 1
ATOM 10628 O O . LYS B 1 656 ? 29.547 20.469 -10.797 1 67.31 656 LYS B O 1
ATOM 10633 N N . GLN B 1 657 ? 29.688 18.375 -11.234 1 74.38 657 GLN B N 1
ATOM 10634 C CA . GLN B 1 657 ? 28.859 18.484 -12.422 1 74.38 657 GLN B CA 1
ATOM 10635 C C . GLN B 1 657 ? 27.391 18.234 -12.086 1 74.38 657 GLN B C 1
ATOM 10637 O O . GLN B 1 657 ? 26.5 18.594 -12.852 1 74.38 657 GLN B O 1
ATOM 10642 N N . ILE B 1 658 ? 27.219 17.531 -10.93 1 73.62 658 ILE B N 1
ATOM 10643 C CA . ILE B 1 658 ? 25.844 17.281 -10.508 1 73.62 658 ILE B CA 1
ATOM 10644 C C . ILE B 1 658 ? 25.672 17.688 -9.047 1 73.62 658 ILE B C 1
ATOM 10646 O O . ILE B 1 658 ? 26.641 17.719 -8.281 1 73.62 658 ILE B O 1
ATOM 10650 N N . SER B 1 659 ? 24.484 18.109 -8.727 1 66.69 659 SER B N 1
ATOM 10651 C CA . SER B 1 659 ? 24.156 18.453 -7.344 1 66.69 659 SER B CA 1
ATOM 10652 C C . SER B 1 659 ? 24.031 17.203 -6.477 1 66.69 659 SER B C 1
ATOM 10654 O O . SER B 1 659 ? 23.891 16.094 -6.996 1 66.69 659 SER B O 1
ATOM 10656 N N . ARG B 1 660 ? 24.141 17.297 -5.234 1 64.56 660 ARG B N 1
ATOM 10657 C CA . ARG B 1 660 ? 24.031 16.188 -4.301 1 64.56 660 ARG B CA 1
ATOM 10658 C C . ARG B 1 660 ? 22.641 15.555 -4.367 1 64.56 660 ARG B C 1
ATOM 10660 O O . ARG B 1 660 ? 22.484 14.344 -4.199 1 64.56 660 ARG B O 1
ATOM 10667 N N . GLU B 1 661 ? 21.688 16.406 -4.699 1 63.81 661 GLU B N 1
ATOM 10668 C CA . GLU B 1 661 ? 20.328 15.898 -4.793 1 63.81 661 GLU B CA 1
ATOM 10669 C C . GLU B 1 661 ? 20.156 15 -6.012 1 63.81 661 GLU B C 1
ATOM 10671 O O . GLU B 1 661 ? 19.531 13.945 -5.93 1 63.81 661 GLU B O 1
ATOM 10676 N N . VAL B 1 662 ? 20.812 15.445 -7.07 1 69.94 662 VAL B N 1
ATOM 10677 C CA . VAL B 1 662 ? 20.734 14.664 -8.297 1 69.94 662 VAL B CA 1
ATOM 10678 C C . VAL B 1 662 ? 21.5 13.352 -8.125 1 69.94 662 VAL B C 1
ATOM 10680 O O . VAL B 1 662 ? 21.062 12.297 -8.594 1 69.94 662 VAL B O 1
ATOM 10683 N N . ALA B 1 663 ? 22.594 13.453 -7.395 1 70.56 663 ALA B N 1
ATOM 10684 C CA . ALA B 1 663 ? 23.406 12.266 -7.148 1 70.56 663 ALA B CA 1
ATOM 10685 C C . ALA B 1 663 ? 22.625 11.234 -6.332 1 70.56 663 ALA B C 1
ATOM 10687 O O . ALA B 1 663 ? 22.688 10.039 -6.617 1 70.56 663 ALA B O 1
ATOM 10688 N N . LYS B 1 664 ? 21.875 11.766 -5.41 1 67 664 LYS B N 1
ATOM 10689 C CA . LYS B 1 664 ? 21.078 10.867 -4.578 1 67 664 LYS B CA 1
ATOM 10690 C C . LYS B 1 664 ? 20 10.172 -5.398 1 67 664 LYS B C 1
ATOM 10692 O O . LYS B 1 664 ? 19.766 8.977 -5.238 1 67 664 LYS B O 1
ATOM 10697 N N . GLU B 1 665 ? 19.469 10.953 -6.227 1 67.88 665 GLU B N 1
ATOM 10698 C CA . GLU B 1 665 ? 18.391 10.398 -7.059 1 67.88 665 GLU B CA 1
ATOM 10699 C C . GLU B 1 665 ? 18.938 9.344 -8.023 1 67.88 665 GLU B C 1
ATOM 10701 O O . GLU B 1 665 ? 18.312 8.305 -8.219 1 67.88 665 GLU B O 1
ATOM 10706 N N . LEU B 1 666 ? 20.094 9.625 -8.555 1 73.06 666 LEU B N 1
ATOM 10707 C CA . LEU B 1 666 ? 20.719 8.703 -9.5 1 73.06 666 LEU B CA 1
ATOM 10708 C C . LEU B 1 666 ? 21.125 7.41 -8.812 1 73.06 666 LEU B C 1
ATOM 10710 O O . LEU B 1 666 ? 20.906 6.32 -9.336 1 73.06 666 LEU B O 1
ATOM 10714 N N . LEU B 1 667 ? 21.609 7.547 -7.594 1 70.5 667 LEU B N 1
ATOM 10715 C CA . LEU B 1 667 ? 22.062 6.371 -6.848 1 70.5 667 LEU B CA 1
ATOM 10716 C C . LEU B 1 667 ? 20.875 5.52 -6.418 1 70.5 667 LEU B C 1
ATOM 10718 O O . LEU B 1 667 ? 20.953 4.289 -6.434 1 70.5 667 LEU B O 1
ATOM 10722 N N . GLU B 1 668 ? 19.859 6.23 -6.125 1 68.62 668 GLU B N 1
ATOM 10723 C CA . GLU B 1 668 ? 18.641 5.504 -5.77 1 68.62 668 GLU B CA 1
ATOM 10724 C C . GLU B 1 668 ? 18.141 4.672 -6.941 1 68.62 668 GLU B C 1
ATOM 10726 O O . GLU B 1 668 ? 17.734 3.52 -6.762 1 68.62 668 GLU B O 1
ATOM 10731 N N . ASN B 1 669 ? 18.156 5.262 -8.078 1 66.94 669 ASN B N 1
ATOM 10732 C CA . ASN B 1 669 ? 17.703 4.555 -9.273 1 66.94 669 ASN B CA 1
ATOM 10733 C C . ASN B 1 669 ? 18.578 3.34 -9.57 1 66.94 669 ASN B C 1
ATOM 10735 O O . ASN B 1 669 ? 18.062 2.289 -9.969 1 66.94 669 ASN B O 1
ATOM 10739 N N . ILE B 1 670 ? 19.859 3.531 -9.383 1 69.56 670 ILE B N 1
ATOM 10740 C CA . ILE B 1 670 ? 20.797 2.449 -9.633 1 69.56 670 ILE B CA 1
ATOM 10741 C C . ILE B 1 670 ? 20.547 1.305 -8.656 1 69.56 670 ILE B C 1
ATOM 10743 O O . ILE B 1 670 ? 20.609 0.132 -9.031 1 69.56 670 ILE B O 1
ATOM 10747 N N . LEU B 1 671 ? 20.172 1.699 -7.453 1 66.5 671 LEU B N 1
ATOM 10748 C CA . LEU B 1 671 ? 19.922 0.691 -6.43 1 66.5 671 LEU B CA 1
ATOM 10749 C C . LEU B 1 671 ? 18.641 -0.083 -6.734 1 66.5 671 LEU B C 1
ATOM 10751 O O . LEU B 1 671 ? 18.578 -1.297 -6.52 1 66.5 671 LEU B O 1
ATOM 10755 N N . TYR B 1 672 ? 17.812 0.674 -7.234 1 64.88 672 TYR B N 1
ATOM 10756 C CA . TYR B 1 672 ? 16.578 -0.002 -7.617 1 64.88 672 TYR B CA 1
ATOM 10757 C C . TYR B 1 672 ? 16.812 -0.981 -8.758 1 64.88 672 TYR B C 1
ATOM 10759 O O . TYR B 1 672 ? 16.25 -2.08 -8.773 1 64.88 672 TYR B O 1
ATOM 10767 N N . ASP B 1 673 ? 17.609 -0.622 -9.719 1 64.12 673 ASP B N 1
ATOM 10768 C CA . ASP B 1 673 ? 17.953 -1.501 -10.836 1 64.12 673 ASP B CA 1
ATOM 10769 C C . ASP B 1 673 ? 18.656 -2.762 -10.336 1 64.12 673 ASP B C 1
ATOM 10771 O O . ASP B 1 673 ? 18.391 -3.861 -10.828 1 64.12 673 ASP B O 1
ATOM 10775 N N . GLU B 1 674 ? 19.438 -2.482 -9.32 1 65.75 674 GLU B N 1
ATOM 10776 C CA . GLU B 1 674 ? 20.172 -3.607 -8.75 1 65.75 674 GLU B CA 1
ATOM 10777 C C . GLU B 1 674 ? 19.234 -4.559 -8 1 65.75 674 GLU B C 1
ATOM 10779 O O . GLU B 1 674 ? 19.406 -5.777 -8.07 1 65.75 674 GLU B O 1
ATOM 10784 N N . MET B 1 675 ? 18.344 -3.979 -7.414 1 64.44 675 MET B N 1
ATOM 10785 C CA . MET B 1 675 ? 17.359 -4.781 -6.676 1 64.44 675 MET B CA 1
ATOM 10786 C C . MET B 1 675 ? 16.547 -5.652 -7.629 1 64.44 675 MET B C 1
ATOM 10788 O O . MET B 1 675 ? 16.281 -6.816 -7.324 1 64.44 675 MET B O 1
ATOM 10792 N N . MET B 1 676 ? 16.219 -5.121 -8.711 1 58.41 676 MET B N 1
ATOM 10793 C CA . MET B 1 676 ? 15.414 -5.859 -9.688 1 58.41 676 MET B CA 1
ATOM 10794 C C . MET B 1 676 ? 16.219 -7 -10.297 1 58.41 676 MET B C 1
ATOM 10796 O O . MET B 1 676 ? 15.672 -8.047 -10.633 1 58.41 676 MET B O 1
ATOM 10800 N N . MET B 1 677 ? 17.516 -6.738 -10.422 1 58.16 677 MET B N 1
ATOM 10801 C CA . MET B 1 677 ? 18.406 -7.754 -10.984 1 58.16 677 MET B CA 1
ATOM 10802 C C . MET B 1 677 ? 18.5 -8.961 -10.055 1 58.16 677 MET B C 1
ATOM 10804 O O . MET B 1 677 ? 18.562 -10.102 -10.523 1 58.16 677 MET B O 1
ATOM 10808 N N . ILE B 1 678 ? 18.359 -8.648 -8.773 1 56.28 678 ILE B N 1
ATOM 10809 C CA . ILE B 1 678 ? 18.484 -9.719 -7.793 1 56.28 678 ILE B CA 1
ATOM 10810 C C . ILE B 1 678 ? 17.172 -10.492 -7.703 1 56.28 678 ILE B C 1
ATOM 10812 O O . ILE B 1 678 ? 17.172 -11.711 -7.539 1 56.28 678 ILE B O 1
ATOM 10816 N N . GLU B 1 679 ? 16.109 -9.75 -7.871 1 52.06 679 GLU B N 1
ATOM 10817 C CA . GLU B 1 679 ? 14.797 -10.391 -7.742 1 52.06 679 GLU B CA 1
ATOM 10818 C C . GLU B 1 679 ? 14.469 -11.234 -8.977 1 52.06 679 GLU B C 1
ATOM 10820 O O . GLU B 1 679 ? 13.68 -12.18 -8.898 1 52.06 679 GLU B O 1
ATOM 10825 N N . SER B 1 680 ? 15.047 -10.922 -10.219 1 46.5 680 SER B N 1
ATOM 10826 C CA . SER B 1 680 ? 14.781 -11.688 -11.43 1 46.5 680 SER B CA 1
ATOM 10827 C C . SER B 1 680 ? 15.531 -13.023 -11.414 1 46.5 680 SER B C 1
ATOM 10829 O O . SER B 1 680 ? 16.641 -13.109 -10.898 1 46.5 680 SER B O 1
#

pLDDT: mean 75.88, std 15.96, range [32.84, 95.44]

Sequence (1360 aa):
MSILVTLLGLLVCTTISTVFSKKWSNIPLAIYQIVLGIILSILPFKFSFSFNPEIFVICIIAPLLFSEGQNVSRKELLELRKPILLLAFGLVLITVFAGGIFIHFLIPGMPLSVSFALAAVISPTDLVAVKSITQGLNFPKNMMSILEGESLLNDAAGVVAFKVAVLATVTGVFSIEEAGIQFMITAFGGIIVGSILGYIIIKIRLSLHKWNLEEIPMVIVIQIMTPLFVYFVAEEIGVSGILAVVMAGIAHGIEKEHLQNTTTKLRIISDNTWYVLEYVLNGFVFTLLGFLLPSIYTGLSSKNENMALELTFISTLIVLILFVIRFIWVYLWHNSFIKPKKNPLNNFFVGFLGFKDEEVVKESISKCKYSLIVATCGVHGTFTLATALSIPFYLADKDVFPMRDTVLFISSEVILISLVLATVLLPRLLKNNVQESEPLLSDKEAYKLILKEAILKLSNEKAQEVQPVIHDLNEQLVDSEKGILNTPDNKLISMMIAEADQQGLLAVLKLLEDGKISDRAFKLYRFYITKSRKSVQKSIFKIVKLKISMWIINRKVKKEVKEKITKIVSENKEIIKEFHHAYALSTKTAISFINKNTDEDNRHEALIAIRFYNRYLNWITRKIQNDDKFEARVEYYRVMAIQSQRDSVQQLVETKQISREVAKELLENILYDEMMMIESMSILVTLLGLLVCTTISTVFSKKWSNIPLAIYQIVLGIILSILPFKFSFSFNPEIFVICIIAPLLFSEGQNVSRKELLELRKPILLLAFGLVLITVFAGGIFIHFLIPGMPLSVSFALAAVISPTDLVAVKSITQGLNFPKNMMSILEGESLLNDAAGVVAFKVAVLATVTGVFSIEEAGIQFMITAFGGIIVGSILGYIIIKIRLSLHKWNLEEIPMVIVIQIMTPLFVYFVAEEIGVSGILAVVMAGIAHGIEKEHLQNTTTKLRIISDNTWYVLEYVLNGFVFTLLGFLLPSIYTGLSSKNENMALELTFISTLIVLILFVIRFIWVYLWHNSFIKPKKNPLNNFFVGFLGFKDEEVVKESISKCKYSLIVATCGVHGTFTLATALSIPFYLADKDVFPMRDTVLFISSEVILISLVLATVLLPRLLKNNVQESEPLLSDKEAYKLILKEAILKLSNEKAQEVQPVIHDLNEQLVDSEKGILNTPDNKLISMMIAEADQQGLLAVLKLLEDGKISDRAFKLYRFYITKSRKSVQKSIFKIVKLKISMWIINRKVKKEVKEKITKIVSENKEIIKEFHHAYALSTKTAISFINKNTDEDNRHEALIAIRFYNRYLNWITRKIQNDDKFEARVEYYRVMAIQSQRDSVQQLVETKQISREVAKELLENILYDEMMMIES